Protein AF-0000000075836491 (afdb_homodimer)

InterPro domains:
  IPR059432 Domain of unknown function DUF8388 [PF28383] (385-551)

pLDDT: mean 85.63, std 15.45, range [27.33, 98.75]

Structure (mmCIF, N/CA/C/O backbone):
data_AF-0000000075836491-model_v1
#
loop_
_entity.id
_entity.type
_entity.pdbx_description
1 polymer 'HTTM domain-containing protein'
#
loop_
_atom_site.group_PDB
_atom_site.id
_atom_site.type_symbol
_atom_site.label_atom_id
_atom_site.label_alt_id
_atom_site.label_comp_id
_atom_site.label_asym_id
_atom_site.label_entity_id
_atom_site.label_seq_id
_atom_site.pdbx_PDB_ins_code
_atom_site.Cartn_x
_atom_site.Cartn_y
_atom_site.Cartn_z
_atom_site.occupancy
_atom_site.B_iso_or_equiv
_atom_site.auth_seq_id
_atom_site.auth_comp_id
_atom_site.auth_asym_id
_atom_site.auth_atom_id
_atom_site.pdbx_PDB_model_num
ATOM 1 N N . MET A 1 1 ? -26.156 -10.039 -5.852 1 86.25 1 MET A N 1
ATOM 2 C CA . MET A 1 1 ? -25.438 -10.375 -4.621 1 86.25 1 MET A CA 1
ATOM 3 C C . MET A 1 1 ? -24.109 -11.07 -4.934 1 86.25 1 MET A C 1
ATOM 5 O O . MET A 1 1 ? -23.062 -10.664 -4.434 1 86.25 1 MET A O 1
ATOM 9 N N . MET A 1 2 ? -24.188 -11.969 -5.98 1 93 2 MET A N 1
ATOM 10 C CA . MET A 1 2 ? -23 -12.781 -6.254 1 93 2 MET A CA 1
ATOM 11 C C . MET A 1 2 ? -21.906 -11.938 -6.895 1 93 2 MET A C 1
ATOM 13 O O . MET A 1 2 ? -20.75 -12.023 -6.504 1 93 2 MET A O 1
ATOM 17 N N . LEU A 1 3 ? -22.344 -11.125 -7.809 1 93.88 3 LEU A N 1
ATOM 18 C CA . LEU A 1 3 ? -21.344 -10.32 -8.516 1 93.88 3 LEU A CA 1
ATOM 19 C C . LEU A 1 3 ? -20.656 -9.359 -7.551 1 93.88 3 LEU A C 1
ATOM 21 O O . LEU A 1 3 ? -19.438 -9.172 -7.633 1 93.88 3 LEU A O 1
ATOM 25 N N . GLY A 1 4 ? -21.422 -8.727 -6.707 1 92.12 4 GLY A N 1
ATOM 26 C CA . GLY A 1 4 ? -20.828 -7.836 -5.723 1 92.12 4 GLY A CA 1
ATOM 27 C C . GLY A 1 4 ? -19.812 -8.523 -4.824 1 92.12 4 GLY A C 1
ATOM 28 O O . GLY A 1 4 ? -18.719 -8 -4.594 1 92.12 4 GLY A O 1
ATOM 29 N N . ALA A 1 5 ? -20.156 -9.688 -4.297 1 92.19 5 ALA A N 1
ATOM 30 C CA . ALA A 1 5 ? -19.25 -10.445 -3.439 1 92.19 5 ALA A CA 1
ATOM 31 C C . ALA A 1 5 ? -17.984 -10.844 -4.188 1 92.19 5 ALA A C 1
ATOM 33 O O . ALA A 1 5 ? -16.875 -10.68 -3.672 1 92.19 5 ALA A O 1
ATOM 34 N N . LEU A 1 6 ? -18.172 -11.312 -5.375 1 94.75 6 LEU A N 1
ATOM 35 C CA . LEU A 1 6 ? -17.047 -11.711 -6.203 1 94.75 6 LEU A CA 1
ATOM 36 C C . LEU A 1 6 ? -16.125 -10.523 -6.48 1 94.75 6 LEU A C 1
ATOM 38 O O . LEU A 1 6 ? -14.906 -10.641 -6.383 1 94.75 6 LEU A O 1
ATOM 42 N N . ALA A 1 7 ? -16.734 -9.453 -6.832 1 93.56 7 ALA A N 1
ATOM 43 C CA . ALA A 1 7 ? -15.961 -8.25 -7.137 1 93.56 7 ALA A CA 1
ATOM 44 C C . ALA A 1 7 ? -15.133 -7.812 -5.934 1 93.56 7 ALA A C 1
ATOM 46 O O . ALA A 1 7 ? -13.977 -7.41 -6.082 1 93.56 7 ALA A O 1
ATOM 47 N N . ARG A 1 8 ? -15.648 -7.879 -4.801 1 89.75 8 ARG A N 1
ATOM 48 C CA . ARG A 1 8 ? -14.938 -7.469 -3.594 1 89.75 8 ARG A CA 1
ATOM 49 C C . ARG A 1 8 ? -13.805 -8.438 -3.266 1 89.75 8 ARG A C 1
ATOM 51 O O . ARG A 1 8 ? -12.711 -8.023 -2.879 1 89.75 8 ARG A O 1
ATOM 58 N N . LEU A 1 9 ? -14.031 -9.727 -3.367 1 92.19 9 LEU A N 1
ATOM 59 C CA . LEU A 1 9 ? -12.977 -10.711 -3.156 1 92.19 9 LEU A CA 1
ATOM 60 C C . LEU A 1 9 ? -11.867 -10.547 -4.191 1 92.19 9 LEU A C 1
ATOM 62 O O . LEU A 1 9 ? -10.688 -10.633 -3.859 1 92.19 9 LEU A O 1
ATOM 66 N N . TRP A 1 10 ? -12.273 -10.352 -5.398 1 94.69 10 TRP A N 1
ATOM 67 C CA . TRP A 1 10 ? -11.32 -10.125 -6.477 1 94.69 10 TRP A CA 1
ATOM 68 C C . TRP A 1 10 ? -10.5 -8.867 -6.227 1 94.69 10 TRP A C 1
ATOM 70 O O . TRP A 1 10 ? -9.281 -8.859 -6.422 1 94.69 10 TRP A O 1
ATOM 80 N N . ALA A 1 11 ? -11.195 -7.836 -5.809 1 90.5 11 ALA A N 1
ATOM 81 C CA . ALA A 1 11 ? -10.508 -6.582 -5.508 1 90.5 11 ALA A CA 1
ATOM 82 C C . ALA A 1 11 ? -9.5 -6.77 -4.375 1 90.5 11 ALA A C 1
ATOM 84 O O . ALA A 1 11 ? -8.398 -6.203 -4.418 1 90.5 11 ALA A O 1
ATOM 85 N N . LEU A 1 12 ? -9.875 -7.477 -3.367 1 86.69 12 LEU A N 1
ATOM 86 C CA . LEU A 1 12 ? -8.961 -7.777 -2.271 1 86.69 12 LEU A CA 1
ATOM 87 C C . LEU A 1 12 ? -7.719 -8.5 -2.783 1 86.69 12 LEU A C 1
ATOM 89 O O . LEU A 1 12 ? -6.594 -8.148 -2.41 1 86.69 12 LEU A O 1
ATOM 93 N N . GLN A 1 13 ? -7.914 -9.422 -3.568 1 91.81 13 GLN A N 1
ATOM 94 C CA . GLN A 1 13 ? -6.824 -10.156 -4.195 1 91.81 13 GLN A CA 1
ATOM 95 C C . GLN A 1 13 ? -5.918 -9.227 -4.996 1 91.81 13 GLN A C 1
ATOM 97 O O . GLN A 1 13 ? -4.695 -9.289 -4.871 1 91.81 13 GLN A O 1
ATOM 102 N N . GLN A 1 14 ? -6.539 -8.438 -5.801 1 91.38 14 GLN A N 1
ATOM 103 C CA . GLN A 1 14 ? -5.766 -7.547 -6.664 1 91.38 14 GLN A CA 1
ATOM 104 C C . GLN A 1 14 ? -5.012 -6.504 -5.844 1 91.38 14 GLN A C 1
ATOM 106 O O . GLN A 1 14 ? -3.877 -6.152 -6.168 1 91.38 14 GLN A O 1
ATOM 111 N N . ALA A 1 15 ? -5.656 -6.02 -4.836 1 83.62 15 ALA A N 1
ATOM 112 C CA . ALA A 1 15 ? -4.992 -5.051 -3.973 1 83.62 15 ALA A CA 1
ATOM 113 C C . ALA A 1 15 ? -3.725 -5.637 -3.359 1 83.62 15 ALA A C 1
ATOM 115 O O . ALA A 1 15 ? -2.686 -4.973 -3.312 1 83.62 15 ALA A O 1
ATOM 116 N N . LEU A 1 16 ? -3.811 -6.828 -2.932 1 81.25 16 LEU A N 1
ATOM 117 C CA . LEU A 1 16 ? -2.654 -7.516 -2.365 1 81.25 16 LEU A CA 1
ATOM 118 C C . LEU A 1 16 ? -1.532 -7.629 -3.391 1 81.25 16 LEU A C 1
ATOM 120 O O . LEU A 1 16 ? -0.374 -7.336 -3.088 1 81.25 16 LEU A O 1
ATOM 124 N N . ILE A 1 17 ? -1.899 -8.023 -4.555 1 83.69 17 ILE A N 1
ATOM 125 C CA . ILE A 1 17 ? -0.913 -8.242 -5.605 1 83.69 17 ILE A CA 1
ATOM 126 C C . ILE A 1 17 ? -0.287 -6.91 -6.012 1 83.69 17 ILE A C 1
ATOM 128 O O . ILE A 1 17 ? 0.927 -6.82 -6.207 1 83.69 17 ILE A O 1
ATOM 132 N N . LEU A 1 18 ? -1.107 -5.945 -6.148 1 79.94 18 LEU A N 1
ATOM 133 C CA . LEU A 1 18 ? -0.624 -4.617 -6.516 1 79.94 18 LEU A CA 1
ATOM 134 C C . LEU A 1 18 ? 0.3 -4.059 -5.438 1 79.94 18 LEU A C 1
ATOM 136 O O . LEU A 1 18 ? 1.3 -3.408 -5.75 1 79.94 18 LEU A O 1
ATOM 140 N N . LEU A 1 19 ? -0.033 -4.309 -4.238 1 70 19 LEU A N 1
ATOM 141 C CA . LEU A 1 19 ? 0.819 -3.873 -3.139 1 70 19 LEU A CA 1
ATOM 142 C C . LEU A 1 19 ? 2.172 -4.578 -3.186 1 70 19 LEU A C 1
ATOM 144 O O . LEU A 1 19 ? 3.209 -3.955 -2.941 1 70 19 LEU A O 1
ATOM 148 N N . PHE A 1 20 ? 2.148 -5.797 -3.551 1 69.12 20 PHE A N 1
ATOM 149 C CA . PHE A 1 20 ? 3.369 -6.594 -3.6 1 69.12 20 PHE A CA 1
ATOM 150 C C . PHE A 1 20 ? 4.25 -6.168 -4.77 1 69.12 20 PHE A C 1
ATOM 152 O O . PHE A 1 20 ? 5.477 -6.16 -4.66 1 69.12 20 PHE A O 1
ATOM 159 N N . THR A 1 21 ? 3.617 -5.867 -5.848 1 70.75 21 THR A N 1
ATOM 160 C CA . THR A 1 21 ? 4.387 -5.531 -7.039 1 70.75 21 THR A CA 1
ATOM 161 C C . THR A 1 21 ? 4.816 -4.066 -7.012 1 70.75 21 THR A C 1
ATOM 163 O O . THR A 1 21 ? 5.715 -3.66 -7.75 1 70.75 21 THR A O 1
ATOM 166 N N . GLY A 1 22 ? 4.176 -3.281 -6.16 1 63.81 22 GLY A N 1
ATOM 167 C CA . GLY A 1 22 ? 4.605 -1.91 -5.938 1 63.81 22 GLY A CA 1
ATOM 168 C C . GLY A 1 22 ? 4.102 -0.947 -6.996 1 63.81 22 GLY A C 1
ATOM 169 O O . GLY A 1 22 ? 4.711 0.097 -7.234 1 63.81 22 GLY A O 1
ATOM 170 N N . LEU A 1 23 ? 3.053 -1.352 -7.766 1 69.38 23 LEU A N 1
ATOM 171 C CA . LEU A 1 23 ? 2.438 -0.488 -8.766 1 69.38 23 LEU A CA 1
ATOM 172 C C . LEU A 1 23 ? 3.488 0.081 -9.711 1 69.38 23 LEU A C 1
ATOM 174 O O . LEU A 1 23 ? 3.521 1.289 -9.961 1 69.38 23 LEU A O 1
ATOM 178 N N . ARG A 1 24 ? 4.418 -0.68 -10.289 1 66 24 ARG A N 1
ATOM 179 C CA . ARG A 1 24 ? 5.613 -0.266 -11.016 1 66 24 ARG A CA 1
ATOM 180 C C . ARG A 1 24 ? 5.277 0.104 -12.461 1 66 24 ARG A C 1
ATOM 182 O O . ARG A 1 24 ? 6.02 0.847 -13.102 1 66 24 ARG A O 1
ATOM 189 N N . THR A 1 25 ? 4.113 -0.341 -13.008 1 70.25 25 THR A N 1
ATOM 190 C CA . THR A 1 25 ? 3.758 -0.079 -14.398 1 70.25 25 THR A CA 1
ATOM 191 C C . THR A 1 25 ? 2.529 0.823 -14.484 1 70.25 25 THR A C 1
ATOM 193 O O . THR A 1 25 ? 1.712 0.853 -13.562 1 70.25 25 THR A O 1
ATOM 196 N N . PRO A 1 26 ? 2.432 1.581 -15.555 1 69.5 26 PRO A N 1
ATOM 197 C CA . PRO A 1 26 ? 1.232 2.404 -15.734 1 69.5 26 PRO A CA 1
ATOM 198 C C . PRO A 1 26 ? -0.055 1.582 -15.727 1 69.5 26 PRO A C 1
ATOM 200 O O . PRO A 1 26 ? -1.097 2.062 -15.273 1 69.5 26 PRO A O 1
ATOM 203 N N . TRP A 1 27 ? 0.001 0.35 -16.172 1 78.19 27 TRP A N 1
ATOM 204 C CA . TRP A 1 27 ? -1.171 -0.519 -16.188 1 78.19 27 TRP A CA 1
ATOM 205 C C . TRP A 1 27 ? -1.622 -0.843 -14.758 1 78.19 27 TRP A C 1
ATOM 207 O O . TRP A 1 27 ? -2.816 -0.81 -14.461 1 78.19 27 TRP A O 1
ATOM 217 N N . GLN A 1 28 ? -0.627 -1.054 -13.953 1 80.5 28 GLN A N 1
ATOM 218 C CA . GLN A 1 28 ? -0.941 -1.362 -12.562 1 80.5 28 GLN A CA 1
ATOM 219 C C . GLN A 1 28 ? -1.523 -0.146 -11.844 1 80.5 28 GLN A C 1
ATOM 221 O O . GLN A 1 28 ? -2.451 -0.276 -11.047 1 80.5 28 GLN A O 1
ATOM 226 N N . GLN A 1 29 ? -1.057 0.976 -12.211 1 73.25 29 GLN A N 1
ATOM 227 C CA . GLN A 1 29 ? -1.536 2.209 -11.594 1 73.25 29 GLN A CA 1
ATOM 228 C C . GLN A 1 29 ? -2.98 2.496 -11.992 1 73.25 29 GLN A C 1
ATOM 230 O O . GLN A 1 29 ? -3.814 2.814 -11.141 1 73.25 29 GLN A O 1
ATOM 235 N N . ALA A 1 30 ? -3.227 2.35 -13.203 1 76.81 30 ALA A N 1
ATOM 236 C CA . ALA A 1 30 ? -4.594 2.533 -13.688 1 76.81 30 ALA A CA 1
ATOM 237 C C . ALA A 1 30 ? -5.527 1.482 -13.102 1 76.81 30 ALA A C 1
ATOM 239 O O . ALA A 1 30 ? -6.66 1.793 -12.727 1 76.81 30 ALA A O 1
ATOM 240 N N . GLN A 1 31 ? -5.043 0.365 -12.992 1 85.94 31 GLN A N 1
ATOM 241 C CA . GLN A 1 31 ? -5.848 -0.729 -12.461 1 85.94 31 GLN A CA 1
ATOM 242 C C . GLN A 1 31 ? -6.195 -0.491 -10.992 1 85.94 31 GLN A C 1
ATOM 244 O O . GLN A 1 31 ? -7.293 -0.827 -10.547 1 85.94 31 GLN A O 1
ATOM 249 N N . ALA A 1 32 ? -5.273 0.047 -10.289 1 82.38 32 ALA A N 1
ATOM 250 C CA . ALA A 1 32 ? -5.469 0.243 -8.859 1 82.38 32 ALA A CA 1
ATOM 251 C C . ALA A 1 32 ? -6.723 1.066 -8.586 1 82.38 32 ALA A C 1
ATOM 253 O O . ALA A 1 32 ? -7.504 0.739 -7.688 1 82.38 32 ALA A O 1
ATOM 254 N N . LEU A 1 33 ? -6.973 2.092 -9.328 1 75.06 33 LEU A N 1
ATOM 255 C CA . LEU A 1 33 ? -8.156 2.93 -9.164 1 75.06 33 LEU A CA 1
ATOM 256 C C . LEU A 1 33 ? -9.422 2.143 -9.477 1 75.06 33 LEU A C 1
ATOM 258 O O . LEU A 1 33 ? -10.438 2.293 -8.781 1 75.06 33 LEU A O 1
ATOM 262 N N . LEU A 1 34 ? -9.328 1.356 -10.43 1 83.44 34 LEU A N 1
ATOM 263 C CA . LEU A 1 34 ? -10.484 0.557 -10.828 1 83.44 34 LEU A CA 1
ATOM 264 C C . LEU A 1 34 ? -10.758 -0.544 -9.812 1 83.44 34 LEU A C 1
ATOM 266 O O . LEU A 1 34 ? -11.914 -0.911 -9.586 1 83.44 34 LEU A O 1
ATOM 270 N N . VAL A 1 35 ? -9.68 -1.048 -9.219 1 86.56 35 VAL A N 1
ATOM 271 C CA . VAL A 1 35 ? -9.82 -2.053 -8.172 1 86.56 35 VAL A CA 1
ATOM 272 C C . VAL A 1 35 ? -10.508 -1.437 -6.957 1 86.56 35 VAL A C 1
ATOM 274 O O . VAL A 1 35 ? -11.43 -2.029 -6.387 1 86.56 35 VAL A O 1
ATOM 277 N N . LEU A 1 36 ? -10.164 -0.237 -6.629 1 76.5 36 LEU A N 1
ATOM 278 C CA . LEU A 1 36 ? -10.82 0.471 -5.531 1 76.5 36 LEU A CA 1
ATOM 279 C C . LEU A 1 36 ? -12.289 0.718 -5.84 1 76.5 36 LEU A C 1
ATOM 281 O O . LEU A 1 36 ? -13.148 0.555 -4.969 1 76.5 36 LEU A O 1
ATOM 285 N N . ALA A 1 37 ? -12.578 1.061 -7.035 1 78.12 37 ALA A N 1
ATOM 286 C CA . ALA A 1 37 ? -13.961 1.267 -7.457 1 78.12 37 ALA A CA 1
ATOM 287 C C . ALA A 1 37 ? -14.758 -0.027 -7.359 1 78.12 37 ALA A C 1
ATOM 289 O O . ALA A 1 37 ? -15.898 -0.023 -6.887 1 78.12 37 ALA A O 1
ATOM 290 N N . SER A 1 38 ? -14.094 -1.086 -7.727 1 81.56 38 SER A N 1
ATOM 291 C CA . SER A 1 38 ? -14.758 -2.383 -7.691 1 81.56 38 SER A CA 1
ATOM 292 C C . SER A 1 38 ? -15.055 -2.816 -6.262 1 81.56 38 SER A C 1
ATOM 294 O O . SER A 1 38 ? -16.031 -3.533 -6.012 1 81.56 38 SER A O 1
ATOM 296 N N . ALA A 1 39 ? -14.273 -2.373 -5.359 1 79.5 39 ALA A N 1
ATOM 297 C CA . ALA A 1 39 ? -14.469 -2.711 -3.949 1 79.5 39 ALA A CA 1
ATOM 298 C C . ALA A 1 39 ? -15.547 -1.842 -3.318 1 79.5 39 ALA A C 1
ATOM 300 O O . ALA A 1 39 ? -16.266 -2.291 -2.422 1 79.5 39 ALA A O 1
ATOM 301 N N . ALA A 1 40 ? -15.734 -0.647 -3.854 1 73.75 40 ALA A N 1
ATOM 302 C CA . ALA A 1 40 ? -16.516 0.351 -3.125 1 73.75 40 ALA A CA 1
ATOM 303 C C . ALA A 1 40 ? -17.891 0.539 -3.758 1 73.75 40 ALA A C 1
ATOM 305 O O . ALA A 1 40 ? -18.844 0.9 -3.072 1 73.75 40 ALA A O 1
ATOM 306 N N . LEU A 1 41 ? -18.031 0.303 -5.027 1 80.5 41 LEU A N 1
ATOM 307 C CA . LEU A 1 41 ? -19.266 0.617 -5.734 1 80.5 41 LEU A CA 1
ATOM 308 C C . LEU A 1 41 ? -20.344 -0.426 -5.441 1 80.5 41 LEU A C 1
ATOM 310 O O . LEU A 1 41 ? -20.031 -1.59 -5.184 1 80.5 41 LEU A O 1
ATOM 314 N N . PRO A 1 42 ? -21.578 0.068 -5.453 1 82.25 42 PRO A N 1
ATOM 315 C CA . PRO A 1 42 ? -22.641 -0.925 -5.379 1 82.25 42 PRO A CA 1
ATOM 316 C C . PRO A 1 42 ? -22.672 -1.861 -6.582 1 82.25 42 PRO A C 1
ATOM 318 O O . PRO A 1 42 ? -22.219 -1.487 -7.668 1 82.25 42 PRO A O 1
ATOM 321 N N . GLU A 1 43 ? -23.156 -2.969 -6.32 1 88.62 43 GLU A N 1
ATOM 322 C CA . GLU A 1 43 ? -23.172 -4.027 -7.324 1 88.62 43 GLU A CA 1
ATOM 323 C C . GLU A 1 43 ? -23.766 -3.535 -8.633 1 88.62 43 GLU A C 1
ATOM 325 O O . GLU A 1 43 ? -23.297 -3.896 -9.719 1 88.62 43 GLU A O 1
ATOM 330 N N . ALA A 1 44 ? -24.797 -2.695 -8.562 1 87 44 ALA A N 1
ATOM 331 C CA . ALA A 1 44 ? -25.516 -2.23 -9.742 1 87 44 ALA A CA 1
ATOM 332 C C . ALA A 1 44 ? -24.609 -1.399 -10.648 1 87 44 ALA A C 1
ATOM 334 O O . ALA A 1 44 ? -24.875 -1.269 -11.844 1 87 44 ALA A O 1
ATOM 335 N N . ALA A 1 45 ? -23.516 -0.859 -10.172 1 87.62 45 ALA A N 1
ATOM 336 C CA . ALA A 1 45 ? -22.672 0.055 -10.93 1 87.62 45 ALA A CA 1
ATOM 337 C C . ALA A 1 45 ? -21.328 -0.585 -11.266 1 87.62 45 ALA A C 1
ATOM 339 O O . ALA A 1 45 ? -20.484 0.03 -11.922 1 87.62 45 ALA A O 1
ATOM 340 N N . LEU A 1 46 ? -21.078 -1.802 -10.992 1 90.5 46 LEU A N 1
ATOM 341 C CA . LEU A 1 46 ? -19.75 -2.391 -10.93 1 90.5 46 LEU A CA 1
ATOM 342 C C . LEU A 1 46 ? -19.281 -2.844 -12.312 1 90.5 46 LEU A C 1
ATOM 344 O O . LEU A 1 46 ? -18.094 -2.875 -12.586 1 90.5 46 LEU A O 1
ATOM 348 N N . SER A 1 47 ? -20.172 -3.211 -13.148 1 92.62 47 SER A N 1
ATOM 349 C CA . SER A 1 47 ? -19.875 -4.043 -14.305 1 92.62 47 SER A CA 1
ATOM 350 C C . SER A 1 47 ? -18.828 -3.379 -15.203 1 92.62 47 SER A C 1
ATOM 352 O O . SER A 1 47 ? -17.812 -3.988 -15.547 1 92.62 47 SER A O 1
ATOM 354 N N . PRO A 1 48 ? -18.969 -2.088 -15.578 1 91.06 48 PRO A N 1
ATOM 355 C CA . PRO A 1 48 ? -17.969 -1.518 -16.484 1 91.06 48 PRO A CA 1
ATOM 356 C C . PRO A 1 48 ? -16.609 -1.362 -15.828 1 91.06 48 PRO A C 1
ATOM 358 O O . PRO A 1 48 ? -15.578 -1.52 -16.5 1 91.06 48 PRO A O 1
ATOM 361 N N . PHE A 1 49 ? -16.531 -1.081 -14.617 1 89.5 49 PHE A N 1
ATOM 362 C CA . PHE A 1 49 ? -15.281 -0.883 -13.914 1 89.5 49 PHE A CA 1
ATOM 363 C C . PHE A 1 49 ? -14.555 -2.211 -13.711 1 89.5 49 PHE A C 1
ATOM 365 O O . PHE A 1 49 ? -13.336 -2.287 -13.859 1 89.5 49 PHE A O 1
ATOM 372 N N . LEU A 1 50 ? -15.359 -3.172 -13.367 1 93.69 50 LEU A N 1
ATOM 373 C CA . LEU A 1 50 ? -14.781 -4.504 -13.211 1 93.69 50 LEU A CA 1
ATOM 374 C C . LEU A 1 50 ? -14.219 -5.004 -14.539 1 93.69 50 LEU A C 1
ATOM 376 O O . LEU A 1 50 ? -13.125 -5.574 -14.578 1 93.69 50 LEU A O 1
ATOM 380 N N . CYS A 1 51 ? -14.906 -4.746 -15.617 1 94.44 51 CYS A N 1
ATOM 381 C CA . CYS A 1 51 ? -14.438 -5.109 -16.953 1 94.44 51 CYS A CA 1
ATOM 382 C C . CYS A 1 51 ? -13.109 -4.43 -17.266 1 94.44 51 CYS A C 1
ATOM 384 O O . CYS A 1 51 ? -12.164 -5.082 -17.703 1 94.44 51 CYS A O 1
ATOM 386 N N . ALA A 1 52 ? -13.078 -3.199 -17.031 1 93.06 52 ALA A N 1
ATOM 387 C CA . ALA A 1 52 ? -11.867 -2.434 -17.312 1 93.06 52 ALA A CA 1
ATOM 388 C C . ALA A 1 52 ? -10.703 -2.908 -16.438 1 93.06 52 ALA A C 1
ATOM 390 O O . ALA A 1 52 ? -9.578 -3.061 -16.922 1 93.06 52 ALA A O 1
ATOM 391 N N . ALA A 1 53 ? -10.977 -3.125 -15.18 1 93.44 53 ALA A N 1
ATOM 392 C CA . ALA A 1 53 ? -9.938 -3.561 -14.25 1 93.44 53 ALA A CA 1
ATOM 393 C C . ALA A 1 53 ? -9.359 -4.91 -14.664 1 93.44 53 ALA A C 1
ATOM 395 O O . ALA A 1 53 ? -8.141 -5.102 -14.656 1 93.44 53 ALA A O 1
ATOM 396 N N . ILE A 1 54 ? -10.211 -5.832 -15.031 1 96.12 54 ILE A N 1
ATOM 397 C CA . ILE A 1 54 ? -9.797 -7.168 -15.445 1 96.12 54 ILE A CA 1
ATOM 398 C C . ILE A 1 54 ? -8.984 -7.082 -16.734 1 96.12 54 ILE A C 1
ATOM 400 O O . ILE A 1 54 ? -7.969 -7.762 -16.891 1 96.12 54 ILE A O 1
ATOM 404 N N . THR A 1 55 ? -9.414 -6.25 -17.609 1 95.5 55 THR A N 1
ATOM 405 C CA . THR A 1 55 ? -8.719 -6.09 -18.875 1 95.5 55 THR A CA 1
ATOM 406 C C . THR A 1 55 ? -7.309 -5.547 -18.656 1 95.5 55 THR A C 1
ATOM 408 O O . THR A 1 55 ? -6.344 -6.078 -19.203 1 95.5 55 THR A O 1
ATOM 411 N N . LEU A 1 56 ? -7.184 -4.57 -17.875 1 92.44 56 LEU A N 1
ATOM 412 C CA . LEU A 1 56 ? -5.871 -3.992 -17.594 1 92.44 56 LEU A CA 1
ATOM 413 C C . LEU A 1 56 ? -4.965 -5.004 -16.906 1 92.44 56 LEU A C 1
ATOM 415 O O . LEU A 1 56 ? -3.762 -5.055 -17.172 1 92.44 56 LEU A O 1
ATOM 419 N N . ARG A 1 57 ? -5.52 -5.754 -16.031 1 93.62 57 ARG A N 1
ATOM 420 C CA . ARG A 1 57 ? -4.758 -6.809 -15.375 1 93.62 57 ARG A CA 1
ATOM 421 C C . ARG A 1 57 ? -4.238 -7.828 -16.391 1 93.62 57 ARG A C 1
ATOM 423 O O . ARG A 1 57 ? -3.084 -8.25 -16.312 1 93.62 57 ARG A O 1
ATOM 430 N N . ALA A 1 58 ? -5.094 -8.203 -17.266 1 94.62 58 ALA A N 1
ATOM 431 C CA . ALA A 1 58 ? -4.695 -9.164 -18.297 1 94.62 58 ALA A CA 1
ATOM 432 C C . ALA A 1 58 ? -3.555 -8.609 -19.156 1 94.62 58 ALA A C 1
ATOM 434 O O . ALA A 1 58 ? -2.604 -9.336 -19.469 1 94.62 58 ALA A O 1
ATOM 435 N N . ILE A 1 59 ? -3.604 -7.383 -19.453 1 92.81 59 ILE A N 1
ATOM 436 C CA . ILE A 1 59 ? -2.562 -6.738 -20.234 1 92.81 59 ILE A CA 1
ATOM 437 C C . ILE A 1 59 ? -1.253 -6.723 -19.453 1 92.81 59 ILE A C 1
ATOM 439 O O . ILE A 1 59 ? -0.192 -7.039 -20 1 92.81 59 ILE A O 1
ATOM 443 N N . ASP A 1 60 ? -1.315 -6.418 -18.266 1 90.94 60 ASP A N 1
ATOM 444 C CA . ASP A 1 60 ? -0.131 -6.367 -17.422 1 90.94 60 ASP A CA 1
ATOM 445 C C . ASP A 1 60 ? 0.523 -7.742 -17.312 1 90.94 60 ASP A C 1
ATOM 447 O O . ASP A 1 60 ? 1.738 -7.875 -17.469 1 90.94 60 ASP A O 1
ATOM 451 N N . LEU A 1 61 ? -0.285 -8.742 -17.062 1 91.44 61 LEU A N 1
ATOM 452 C CA . LEU A 1 61 ? 0.237 -10.094 -16.922 1 91.44 61 LEU A CA 1
ATOM 453 C C . LEU A 1 61 ? 0.815 -10.594 -18.234 1 91.44 61 LEU A C 1
ATOM 455 O O . LEU A 1 61 ? 1.872 -11.234 -18.25 1 91.44 61 LEU A O 1
ATOM 459 N N . ALA A 1 62 ? 0.172 -10.258 -19.297 1 90.81 62 ALA A N 1
ATOM 460 C CA . ALA A 1 62 ? 0.626 -10.703 -20.609 1 90.81 62 ALA A CA 1
ATOM 461 C C . ALA A 1 62 ? 1.95 -10.047 -20.984 1 90.81 62 ALA A C 1
ATOM 463 O O . ALA A 1 62 ? 2.768 -10.641 -21.688 1 90.81 62 ALA A O 1
ATOM 464 N N . SER A 1 63 ? 2.156 -8.945 -20.484 1 88.19 63 SER A N 1
ATOM 465 C CA . SER A 1 63 ? 3.377 -8.211 -20.797 1 88.19 63 SER A CA 1
ATOM 466 C C . SER A 1 63 ? 4.598 -8.867 -20.156 1 88.19 63 SER A C 1
ATOM 468 O O . SER A 1 63 ? 5.73 -8.609 -20.562 1 88.19 63 SER A O 1
ATOM 470 N N . ALA A 1 64 ? 4.387 -9.719 -19.188 1 86 64 ALA A N 1
ATOM 471 C CA . ALA A 1 64 ? 5.48 -10.398 -18.5 1 86 64 ALA A CA 1
ATOM 472 C C . ALA A 1 64 ? 5.914 -11.648 -19.266 1 86 64 ALA A C 1
ATOM 474 O O . ALA A 1 64 ? 6.988 -12.195 -19 1 86 64 ALA A O 1
ATOM 475 N N . ALA A 1 65 ? 5.094 -12.094 -20.188 1 84.62 65 ALA A N 1
ATOM 476 C CA . ALA A 1 65 ? 5.449 -13.273 -20.969 1 84.62 65 ALA A CA 1
ATOM 477 C C . ALA A 1 65 ? 6.719 -13.039 -21.781 1 84.62 65 ALA A C 1
ATOM 479 O O . ALA A 1 65 ? 6.957 -11.922 -22.25 1 84.62 65 ALA A O 1
ATOM 480 N N . PRO A 1 66 ? 7.676 -14.039 -21.938 1 87.12 66 PRO A N 1
ATOM 481 C CA . PRO A 1 66 ? 7.469 -15.438 -21.562 1 87.12 66 PRO A CA 1
ATOM 482 C C . PRO A 1 66 ? 7.965 -15.75 -20.141 1 87.12 66 PRO A C 1
ATOM 484 O O . PRO A 1 66 ? 7.805 -16.875 -19.656 1 87.12 66 PRO A O 1
ATOM 487 N N . HIS A 1 67 ? 8.562 -14.766 -19.5 1 89.19 67 HIS A N 1
ATOM 488 C CA . HIS A 1 67 ? 9.07 -14.969 -18.156 1 89.19 67 HIS A CA 1
ATOM 489 C C . HIS A 1 67 ? 8 -14.664 -17.109 1 89.19 67 HIS A C 1
ATOM 491 O O . HIS A 1 67 ? 8.062 -13.641 -16.422 1 89.19 67 HIS A O 1
ATOM 497 N N . ALA A 1 68 ? 7.055 -15.648 -17.062 1 89.56 68 ALA A N 1
ATOM 498 C CA . ALA A 1 68 ? 5.902 -15.445 -16.188 1 89.56 68 ALA A CA 1
ATOM 499 C C . ALA A 1 68 ? 5.602 -16.703 -15.383 1 89.56 68 ALA A C 1
ATOM 501 O O . ALA A 1 68 ? 5.922 -17.812 -15.812 1 89.56 68 ALA A O 1
ATOM 502 N N . TRP A 1 69 ? 4.996 -16.469 -14.25 1 88.94 69 TRP A N 1
ATOM 503 C CA . TRP A 1 69 ? 4.523 -17.594 -13.422 1 88.94 69 TRP A CA 1
ATOM 504 C C . TRP A 1 69 ? 3.34 -18.281 -14.086 1 88.94 69 TRP A C 1
ATOM 506 O O . TRP A 1 69 ? 2.59 -17.672 -14.844 1 88.94 69 TRP A O 1
ATOM 516 N N . GLU A 1 70 ? 3.219 -19.531 -13.789 1 90.38 70 GLU A N 1
ATOM 517 C CA . GLU A 1 70 ? 2.051 -20.266 -14.258 1 90.38 70 GLU A CA 1
ATOM 518 C C . GLU A 1 70 ? 0.758 -19.625 -13.766 1 90.38 70 GLU A C 1
ATOM 520 O O . GLU A 1 70 ? -0.261 -19.656 -14.461 1 90.38 70 GLU A O 1
ATOM 525 N N . SER A 1 71 ? 0.785 -19.062 -12.586 1 91.81 71 SER A N 1
ATOM 526 C CA . SER A 1 71 ? -0.405 -18.453 -12 1 91.81 71 SER A CA 1
ATOM 527 C C . SER A 1 71 ? -0.896 -17.266 -12.836 1 91.81 71 SER A C 1
ATOM 529 O O . SER A 1 71 ? -2.094 -16.984 -12.867 1 91.81 71 SER A O 1
ATOM 531 N N . PHE A 1 72 ? 0.011 -16.594 -13.57 1 92.19 72 PHE A N 1
ATOM 532 C CA . PHE A 1 72 ? -0.393 -15.484 -14.43 1 92.19 72 PHE A CA 1
ATOM 533 C C . PHE A 1 72 ? -1.309 -15.977 -15.547 1 92.19 72 PHE A C 1
ATOM 535 O O . PHE A 1 72 ? -2.35 -15.367 -15.812 1 92.19 72 PHE A O 1
ATOM 542 N N . TYR A 1 73 ? -0.939 -17.031 -16.078 1 92.69 73 TYR A N 1
ATOM 543 C CA . TYR A 1 73 ? -1.73 -17.594 -17.172 1 92.69 73 TYR A CA 1
ATOM 544 C C . TYR A 1 73 ? -3.096 -18.062 -16.688 1 92.69 73 TYR A C 1
ATOM 546 O O . TYR A 1 73 ? -4.113 -17.828 -17.344 1 92.69 73 TYR A O 1
ATOM 554 N N . TRP A 1 74 ? -3.092 -18.656 -15.578 1 95.06 74 TRP A N 1
ATOM 555 C CA . TRP A 1 74 ? -4.363 -19.109 -15.023 1 95.06 74 TRP A CA 1
ATOM 556 C C . TRP A 1 74 ? -5.246 -17.938 -14.648 1 95.06 74 TRP A C 1
ATOM 558 O O . TRP A 1 74 ? -6.469 -17.984 -14.797 1 95.06 74 TRP A O 1
ATOM 568 N N . CYS A 1 75 ? -4.637 -16.875 -14.125 1 95.88 75 CYS A N 1
ATOM 569 C CA . CYS A 1 75 ? -5.395 -15.664 -13.859 1 95.88 75 CYS A CA 1
ATOM 570 C C . CYS A 1 75 ? -6.035 -15.133 -15.141 1 95.88 75 CYS A C 1
ATOM 572 O O . CYS A 1 75 ? -7.227 -14.812 -15.148 1 95.88 75 CYS A O 1
ATOM 574 N N . ILE A 1 76 ? -5.27 -15.094 -16.188 1 96.31 76 ILE A N 1
ATOM 575 C CA . ILE A 1 76 ? -5.777 -14.57 -17.453 1 96.31 76 ILE A CA 1
ATOM 576 C C . ILE A 1 76 ? -6.926 -15.445 -17.953 1 96.31 76 ILE A C 1
ATOM 578 O O . ILE A 1 76 ? -7.984 -14.938 -18.328 1 96.31 76 ILE A O 1
ATOM 582 N N . GLU A 1 77 ? -6.762 -16.703 -17.891 1 96.81 77 GLU A N 1
ATOM 583 C CA . GLU A 1 77 ? -7.762 -17.625 -18.406 1 96.81 77 GLU A CA 1
ATOM 584 C C . GLU A 1 77 ? -9.055 -17.562 -17.594 1 96.81 77 GLU A C 1
ATOM 586 O O . GLU A 1 77 ? -10.141 -17.469 -18.156 1 96.81 77 GLU A O 1
ATOM 591 N N . THR A 1 78 ? -8.945 -17.578 -16.281 1 97.69 78 THR A N 1
ATOM 592 C CA . THR A 1 78 ? -10.133 -17.609 -15.445 1 97.69 78 THR A CA 1
ATOM 593 C C . THR A 1 78 ? -10.82 -16.234 -15.438 1 97.69 78 THR A C 1
ATOM 595 O O . THR A 1 78 ? -12.047 -16.156 -15.414 1 97.69 78 THR A O 1
ATOM 598 N N . ASP A 1 79 ? -10.055 -15.18 -15.469 1 97.75 79 ASP A N 1
ATOM 599 C CA . ASP A 1 79 ? -10.641 -13.844 -15.562 1 97.75 79 ASP A CA 1
ATOM 600 C C . ASP A 1 79 ? -11.328 -13.633 -16.906 1 97.75 79 ASP A C 1
ATOM 602 O O . ASP A 1 79 ? -12.312 -12.898 -17 1 97.75 79 ASP A O 1
ATOM 606 N N . ALA A 1 80 ? -10.773 -14.273 -17.922 1 97.5 80 ALA A N 1
ATOM 607 C CA . ALA A 1 80 ? -11.391 -14.164 -19.234 1 97.5 80 ALA A CA 1
ATOM 608 C C . ALA A 1 80 ? -12.805 -14.719 -19.234 1 97.5 80 ALA A C 1
ATOM 610 O O . ALA A 1 80 ? -13.688 -14.211 -19.938 1 97.5 80 ALA A O 1
ATOM 611 N N . ALA A 1 81 ? -13.016 -15.75 -18.453 1 97 81 ALA A N 1
ATOM 612 C CA . ALA A 1 81 ? -14.359 -16.297 -18.344 1 97 81 ALA A CA 1
ATOM 613 C C . ALA A 1 81 ? -15.328 -15.281 -17.766 1 97 81 ALA A C 1
ATOM 615 O O . ALA A 1 81 ? -16.438 -15.109 -18.266 1 97 81 ALA A O 1
ATOM 616 N N . LEU A 1 82 ? -14.93 -14.625 -16.734 1 96 82 LEU A N 1
ATOM 617 C CA . LEU A 1 82 ? -15.758 -13.586 -16.125 1 96 82 LEU A CA 1
ATOM 618 C C . LEU A 1 82 ? -15.93 -12.406 -17.078 1 96 82 LEU A C 1
ATOM 620 O O . LEU A 1 82 ? -17.031 -11.883 -17.219 1 96 82 LEU A O 1
ATOM 624 N N . LEU A 1 83 ? -14.859 -12.039 -17.719 1 96.5 83 LEU A N 1
ATOM 625 C CA . LEU A 1 83 ? -14.891 -10.914 -18.656 1 96.5 83 LEU A CA 1
ATOM 626 C C . LEU A 1 83 ? -15.875 -11.188 -19.797 1 96.5 83 LEU A C 1
ATOM 628 O O . LEU A 1 83 ? -16.672 -10.32 -20.156 1 96.5 83 LEU A O 1
ATOM 632 N N . LEU A 1 84 ? -15.812 -12.359 -20.297 1 95.25 84 LEU A N 1
ATOM 633 C CA . LEU A 1 84 ? -16.719 -12.742 -21.391 1 95.25 84 LEU A CA 1
ATOM 634 C C . LEU A 1 84 ? -18.172 -12.672 -20.938 1 95.25 84 LEU A C 1
ATOM 636 O O . LEU A 1 84 ? -19.031 -12.195 -21.672 1 95.25 84 LEU A O 1
ATOM 640 N N . SER A 1 85 ? -18.438 -13.133 -19.766 1 94.81 85 SER A N 1
ATOM 641 C CA . SER A 1 85 ? -19.797 -13.094 -19.219 1 94.81 85 SER A CA 1
ATOM 642 C C . SER A 1 85 ? -20.25 -11.656 -18.984 1 94.81 85 SER A C 1
ATOM 644 O O . SER A 1 85 ? -21.406 -11.328 -19.25 1 94.81 85 SER A O 1
ATOM 646 N N . LEU A 1 86 ? -19.375 -10.828 -18.453 1 95 86 LEU A N 1
ATOM 647 C CA . LEU A 1 86 ? -19.688 -9.422 -18.219 1 95 86 LEU A CA 1
ATOM 648 C C . LEU A 1 86 ? -20.016 -8.719 -19.531 1 95 86 LEU A C 1
ATOM 650 O O . LEU A 1 86 ? -21.047 -8.062 -19.656 1 95 86 LEU A O 1
ATOM 654 N N . LEU A 1 87 ? -19.203 -8.898 -20.531 1 94.12 87 LEU A N 1
ATOM 655 C CA . LEU A 1 87 ? -19.391 -8.273 -21.828 1 94.12 87 LEU A CA 1
ATOM 656 C C . LEU A 1 87 ? -20.656 -8.805 -22.516 1 94.12 87 LEU A C 1
ATOM 658 O O . LEU A 1 87 ? -21.391 -8.039 -23.125 1 94.12 87 LEU A O 1
ATOM 662 N N . GLY A 1 88 ? -20.812 -10.109 -22.406 1 92.25 88 GLY A N 1
ATOM 663 C CA . GLY A 1 88 ? -22.031 -10.695 -22.953 1 92.25 88 GLY A CA 1
ATOM 664 C C . GLY A 1 88 ? -23.297 -10.125 -22.359 1 92.25 88 GLY A C 1
ATOM 665 O O . GLY A 1 88 ? -24.25 -9.812 -23.078 1 92.25 88 GLY A O 1
ATOM 666 N N . ALA A 1 89 ? -23.344 -9.992 -21.031 1 91.69 89 ALA A N 1
ATOM 667 C CA . ALA A 1 89 ? -24.516 -9.438 -20.359 1 91.69 89 ALA A CA 1
ATOM 668 C C . ALA A 1 89 ? -24.75 -7.988 -20.766 1 91.69 89 ALA A C 1
ATOM 670 O O . ALA A 1 89 ? -25.875 -7.57 -20.984 1 91.69 89 ALA A O 1
ATOM 671 N N . MET A 1 90 ? -23.719 -7.203 -20.828 1 92.12 90 MET A N 1
ATOM 672 C CA . MET A 1 90 ? -23.812 -5.805 -21.234 1 92.12 90 MET A CA 1
ATOM 673 C C . MET A 1 90 ? -24.312 -5.688 -22.672 1 92.12 90 MET A C 1
ATOM 675 O O . MET A 1 90 ? -25.156 -4.836 -22.984 1 92.12 90 MET A O 1
ATOM 679 N N . ALA A 1 91 ? -23.875 -6.535 -23.516 1 90.94 91 ALA A N 1
ATOM 680 C CA . ALA A 1 91 ? -24.281 -6.539 -24.906 1 90.94 91 ALA A CA 1
ATOM 681 C C . ALA A 1 91 ? -25.75 -6.961 -25.047 1 90.94 91 ALA A C 1
ATOM 683 O O . ALA A 1 91 ? -26.516 -6.328 -25.781 1 90.94 91 ALA A O 1
ATOM 684 N N . ASP A 1 92 ? -26.109 -7.984 -24.391 1 89.69 92 ASP A N 1
ATOM 685 C CA . ASP A 1 92 ? -27.453 -8.516 -24.469 1 89.69 92 ASP A CA 1
ATOM 686 C C . ASP A 1 92 ? -28.484 -7.48 -24.016 1 89.69 92 ASP A C 1
ATOM 688 O O . ASP A 1 92 ? -29.578 -7.379 -24.578 1 89.69 92 ASP A O 1
ATOM 692 N N . HIS A 1 93 ? -28.094 -6.75 -23.016 1 91 93 HIS A N 1
ATOM 693 C CA . HIS A 1 93 ? -29.047 -5.793 -22.453 1 91 93 HIS A CA 1
ATOM 694 C C . HIS A 1 93 ? -28.766 -4.383 -22.969 1 91 93 HIS A C 1
ATOM 696 O O . HIS A 1 93 ? -29.438 -3.432 -22.578 1 91 93 HIS A O 1
ATOM 702 N N . ARG A 1 94 ? -27.75 -4.16 -23.75 1 92 94 ARG A N 1
ATOM 703 C CA . ARG A 1 94 ? -27.375 -2.898 -24.391 1 92 94 ARG A CA 1
ATOM 704 C C . ARG A 1 94 ? -27.188 -1.797 -23.344 1 92 94 ARG A C 1
ATOM 706 O O . ARG A 1 94 ? -27.719 -0.691 -23.516 1 92 94 ARG A O 1
ATOM 713 N N . THR A 1 95 ? -26.594 -2.184 -22.234 1 92.75 95 THR A N 1
ATOM 714 C CA . THR A 1 95 ? -26.281 -1.243 -21.156 1 92.75 95 THR A CA 1
ATOM 715 C C . THR A 1 95 ? -25.016 -1.661 -20.422 1 92.75 95 THR A C 1
ATOM 717 O O . THR A 1 95 ? -24.766 -2.854 -20.25 1 92.75 95 THR A O 1
ATOM 720 N N . PRO A 1 96 ? -24.266 -0.663 -19.953 1 92.12 96 PRO A N 1
ATOM 721 C CA . PRO A 1 96 ? -23.109 -1.003 -19.125 1 92.12 96 PRO A CA 1
ATOM 722 C C . PRO A 1 96 ? -23.5 -1.456 -17.719 1 92.12 96 PRO A C 1
ATOM 724 O O . PRO A 1 96 ? -22.641 -1.932 -16.953 1 92.12 96 PRO A O 1
ATOM 727 N N . PHE A 1 97 ? -24.828 -1.367 -17.406 1 92.19 97 PHE A N 1
ATOM 728 C CA . PHE A 1 97 ? -25.312 -1.688 -16.078 1 92.19 97 PHE A CA 1
ATOM 729 C C . PHE A 1 97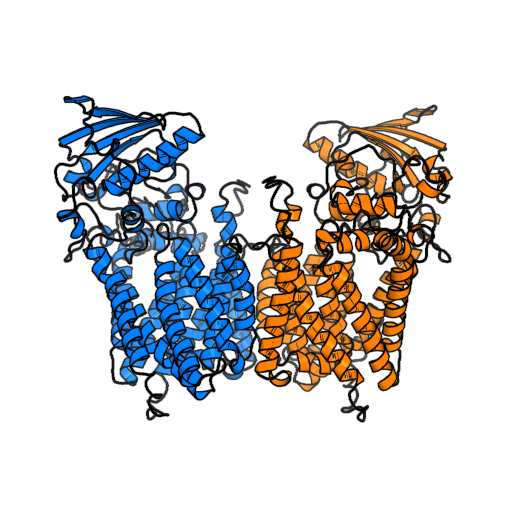 ? -26.438 -2.701 -16.141 1 92.19 97 PHE A C 1
ATOM 731 O O . PHE A 1 97 ? -27.594 -2.371 -15.836 1 92.19 97 PHE A O 1
ATOM 738 N N . PRO A 1 98 ? -26.047 -3.916 -16.297 1 91.62 98 PRO A N 1
ATOM 739 C CA . PRO A 1 98 ? -27.109 -4.926 -16.422 1 91.62 98 PRO A CA 1
ATOM 740 C C . PRO A 1 98 ? -27.938 -5.059 -15.156 1 91.62 98 PRO A C 1
ATOM 742 O O . PRO A 1 98 ? -27.453 -4.812 -14.055 1 91.62 98 PRO A O 1
ATOM 745 N N . PRO A 1 99 ? -29.203 -5.453 -15.305 1 90.19 99 PRO A N 1
ATOM 746 C CA . PRO A 1 99 ? -30.094 -5.621 -14.148 1 90.19 99 PRO A CA 1
ATOM 747 C C . PRO A 1 99 ? -29.672 -6.773 -13.242 1 90.19 99 PRO A C 1
ATOM 749 O O . PRO A 1 99 ? -28.797 -7.574 -13.625 1 90.19 99 PRO A O 1
ATOM 752 N N . LEU A 1 100 ? -30.297 -6.844 -12.109 1 86 100 LEU A N 1
ATOM 753 C CA . LEU A 1 100 ? -29.922 -7.77 -11.047 1 86 100 LEU A CA 1
ATOM 754 C C . LEU A 1 100 ? -29.938 -9.211 -11.555 1 86 100 LEU A C 1
ATOM 756 O O . LEU A 1 100 ? -28.984 -9.961 -11.336 1 86 100 LEU A O 1
ATOM 760 N N . ALA A 1 101 ? -30.984 -9.609 -12.172 1 84.94 101 ALA A N 1
ATOM 761 C CA . ALA A 1 101 ? -31.141 -10.977 -12.664 1 84.94 101 ALA A CA 1
ATOM 762 C C . ALA A 1 101 ? -30.016 -11.336 -13.641 1 84.94 101 ALA A C 1
ATOM 764 O O . ALA A 1 101 ? -29.5 -12.461 -13.617 1 84.94 101 ALA A O 1
ATOM 765 N N . ALA A 1 102 ? -29.641 -10.43 -14.461 1 89.19 102 ALA A N 1
ATOM 766 C CA . ALA A 1 102 ? -28.578 -10.641 -15.438 1 89.19 102 ALA A CA 1
ATOM 767 C C . ALA A 1 102 ? -27.219 -10.766 -14.758 1 89.19 102 ALA A C 1
ATOM 769 O O . ALA A 1 102 ? -26.359 -11.508 -15.219 1 89.19 102 ALA A O 1
ATOM 770 N N . ARG A 1 103 ? -27.031 -10.102 -13.703 1 91.06 103 ARG A N 1
ATOM 771 C CA . ARG A 1 103 ? -25.766 -10.141 -12.984 1 91.06 103 ARG A CA 1
ATOM 772 C C . ARG A 1 103 ? -25.547 -11.484 -12.305 1 91.06 103 ARG A C 1
ATOM 774 O O . ARG A 1 103 ? -24.438 -12.023 -12.305 1 91.06 103 ARG A O 1
ATOM 781 N N . ASP A 1 104 ? -26.547 -12.016 -11.766 1 88.81 104 ASP A N 1
ATOM 782 C CA . ASP A 1 104 ? -26.453 -13.344 -11.18 1 88.81 104 ASP A CA 1
ATOM 783 C C . ASP A 1 104 ? -26.203 -14.406 -12.25 1 88.81 104 ASP A C 1
ATOM 785 O O . ASP A 1 104 ? -25.422 -15.336 -12.047 1 88.81 104 ASP A O 1
ATOM 789 N N . ALA A 1 105 ? -26.906 -14.211 -13.32 1 89.56 105 ALA A N 1
ATOM 790 C CA . ALA A 1 105 ? -26.766 -15.156 -14.422 1 89.56 105 ALA A CA 1
ATOM 791 C C . ALA A 1 105 ? -25.344 -15.148 -14.984 1 89.56 105 ALA A C 1
ATOM 793 O O . ALA A 1 105 ? -24.812 -16.188 -15.359 1 89.56 105 ALA A O 1
ATOM 794 N N . LEU A 1 106 ? -24.812 -13.969 -15.102 1 92.44 106 LEU A N 1
ATOM 795 C CA . LEU A 1 106 ? -23.484 -13.906 -15.672 1 92.44 106 LEU A CA 1
ATOM 796 C C . LEU A 1 106 ? -22.469 -14.578 -14.758 1 92.44 106 LEU A C 1
ATOM 798 O O . LEU A 1 106 ? -21.516 -15.219 -15.234 1 92.44 106 LEU A O 1
ATOM 802 N N . VAL A 1 107 ? -22.625 -14.5 -13.453 1 94 107 VAL A N 1
ATOM 803 C CA . VAL A 1 107 ? -21.703 -15.164 -12.531 1 94 107 VAL A CA 1
ATOM 804 C C . VAL A 1 107 ? -21.844 -16.672 -12.664 1 94 107 VAL A C 1
ATOM 806 O O . VAL A 1 107 ? -20.844 -17.406 -12.648 1 94 107 VAL A O 1
ATOM 809 N N . ARG A 1 108 ? -23.047 -17.125 -12.844 1 91.88 108 ARG A N 1
ATOM 810 C CA . ARG A 1 108 ? -23.281 -18.562 -13.016 1 91.88 108 ARG A CA 1
ATOM 811 C C . ARG A 1 108 ? -22.656 -19.062 -14.305 1 91.88 108 ARG A C 1
ATOM 813 O O . ARG A 1 108 ? -22.094 -20.172 -14.344 1 91.88 108 ARG A O 1
ATOM 820 N N . SER A 1 109 ? -22.75 -18.281 -15.281 1 91.12 109 SER A N 1
ATOM 821 C CA . SER A 1 109 ? -22.141 -18.656 -16.547 1 91.12 109 SER A CA 1
ATOM 822 C C . SER A 1 109 ? -20.609 -18.734 -16.422 1 91.12 109 SER A C 1
ATOM 824 O O . SER A 1 109 ? -20 -19.703 -16.875 1 91.12 109 SER A O 1
ATOM 826 N N . ALA A 1 110 ? -20.016 -17.734 -15.891 1 95.31 110 ALA A N 1
ATOM 827 C CA . ALA A 1 110 ? -18.578 -17.75 -15.664 1 95.31 110 ALA A CA 1
ATOM 828 C C . ALA A 1 110 ? -18.172 -18.922 -14.781 1 95.31 110 ALA A C 1
ATOM 830 O O . ALA A 1 110 ? -17.125 -19.547 -15.008 1 95.31 110 ALA A O 1
ATOM 831 N N . ALA A 1 111 ? -19.062 -19.234 -13.82 1 96 111 ALA A N 1
ATOM 832 C CA . ALA A 1 111 ? -18.75 -20.297 -12.859 1 96 111 ALA A CA 1
ATOM 833 C C . ALA A 1 111 ? -18.641 -21.656 -13.562 1 96 111 ALA A C 1
ATOM 835 O O . ALA A 1 111 ? -17.734 -22.438 -13.242 1 96 111 ALA A O 1
ATOM 836 N N . ALA A 1 112 ? -19.5 -21.922 -14.43 1 94 112 ALA A N 1
ATOM 837 C CA . ALA A 1 112 ? -19.453 -23.188 -15.156 1 94 112 ALA A CA 1
ATOM 838 C C . ALA A 1 112 ? -18.109 -23.359 -15.875 1 94 112 ALA A C 1
ATOM 840 O O . ALA A 1 112 ? -17.5 -24.422 -15.828 1 94 112 ALA A O 1
ATOM 841 N N . THR A 1 113 ? -17.641 -22.312 -16.469 1 96.5 113 THR A N 1
ATOM 842 C CA . THR A 1 113 ? -16.375 -22.328 -17.188 1 96.5 113 THR A CA 1
ATOM 843 C C . THR A 1 113 ? -15.203 -22.453 -16.234 1 96.5 113 THR A C 1
ATOM 845 O O . THR A 1 113 ? -14.328 -23.297 -16.422 1 96.5 113 THR A O 1
ATOM 848 N N . VAL A 1 114 ? -15.172 -21.656 -15.219 1 98.06 114 VAL A N 1
ATOM 849 C CA . VAL A 1 114 ? -14.047 -21.594 -14.289 1 98.06 114 VAL A CA 1
ATOM 850 C C . VAL A 1 114 ? -13.93 -22.922 -13.539 1 98.06 114 VAL A C 1
ATOM 852 O O . VAL A 1 114 ? -12.82 -23.391 -13.25 1 98.06 114 VAL A O 1
ATOM 855 N N . ARG A 1 115 ? -15.078 -23.594 -13.242 1 97.94 115 ARG A N 1
ATOM 856 C CA . ARG A 1 115 ? -15.039 -24.906 -12.586 1 97.94 115 ARG A CA 1
ATOM 857 C C . ARG A 1 115 ? -14.273 -25.922 -13.43 1 97.94 115 ARG A C 1
ATOM 859 O O . ARG A 1 115 ? -13.414 -26.641 -12.906 1 97.94 115 ARG A O 1
ATOM 866 N N . TRP A 1 116 ? -14.523 -25.844 -14.664 1 97.75 116 TRP A N 1
ATOM 867 C CA . TRP A 1 116 ? -13.812 -26.75 -15.547 1 97.75 116 TRP A CA 1
ATOM 868 C C . TRP A 1 116 ? -12.336 -26.391 -15.641 1 97.75 116 TRP A C 1
ATOM 870 O O . TRP A 1 116 ? -11.469 -27.266 -15.68 1 97.75 116 TRP A O 1
ATOM 880 N N . GLN A 1 117 ? -12.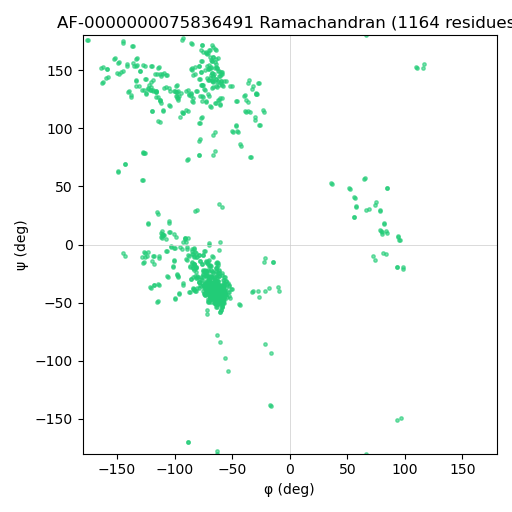055 -25.156 -15.727 1 98.25 117 GLN A N 1
ATOM 881 C CA . GLN A 1 117 ? -10.672 -24.703 -15.789 1 98.25 117 GLN A CA 1
ATOM 882 C C . GLN A 1 117 ? -9.898 -25.109 -14.539 1 98.25 117 GLN A C 1
ATOM 884 O O . GLN A 1 117 ? -8.773 -25.594 -14.625 1 98.25 117 GLN A O 1
ATOM 889 N N . LEU A 1 118 ? -10.531 -24.969 -13.375 1 98.25 118 LEU A N 1
ATOM 890 C CA . LEU A 1 118 ? -9.875 -25.328 -12.125 1 98.25 118 LEU A CA 1
ATOM 891 C C . LEU A 1 118 ? -9.727 -26.844 -12.016 1 98.25 118 LEU A C 1
ATOM 893 O O . LEU A 1 118 ? -8.734 -27.328 -11.484 1 98.25 118 LEU A O 1
ATOM 897 N N . ALA A 1 119 ? -10.719 -27.531 -12.5 1 98 119 ALA A N 1
ATOM 898 C CA . ALA A 1 119 ? -10.594 -28.984 -12.523 1 98 119 ALA A CA 1
ATOM 899 C C . ALA A 1 119 ? -9.383 -29.422 -13.352 1 98 119 ALA A C 1
ATOM 901 O O . ALA A 1 119 ? -8.625 -30.297 -12.938 1 98 119 ALA A O 1
ATOM 902 N N . CYS A 1 120 ? -9.219 -28.781 -14.484 1 97.31 120 CYS A N 1
ATOM 903 C CA . CYS A 1 120 ? -8.062 -29.078 -15.32 1 97.31 120 CYS A CA 1
ATOM 904 C C . CYS A 1 120 ? -6.766 -28.734 -14.594 1 97.31 120 CYS A C 1
ATOM 906 O O . CYS A 1 120 ? -5.832 -29.531 -14.586 1 97.31 120 CYS A O 1
ATOM 908 N N . PHE A 1 121 ? -6.75 -27.625 -14 1 96.94 121 PHE A N 1
ATOM 909 C CA . PHE A 1 121 ? -5.562 -27.156 -13.305 1 96.94 121 PHE A CA 1
ATOM 910 C C . PHE A 1 121 ? -5.141 -28.125 -12.219 1 96.94 121 PHE A C 1
ATOM 912 O O . PHE A 1 121 ? -4.004 -28.609 -12.211 1 96.94 121 PHE A O 1
ATOM 919 N N . TYR A 1 122 ? -6.082 -28.469 -11.305 1 97.5 122 TYR A N 1
ATOM 920 C CA . TYR A 1 122 ? -5.742 -29.312 -10.156 1 97.5 122 TYR A CA 1
ATOM 921 C C . TYR A 1 122 ? -5.469 -30.734 -10.586 1 97.5 122 TYR A C 1
ATOM 923 O O . TYR A 1 122 ? -4.586 -31.406 -10.039 1 97.5 122 TYR A O 1
ATOM 931 N N . SER A 1 123 ? -6.148 -31.188 -11.586 1 96.88 123 SER A N 1
ATOM 932 C CA . SER A 1 123 ? -5.93 -32.531 -12.07 1 96.88 123 SER A CA 1
ATOM 933 C C . SER A 1 123 ? -4.562 -32.688 -12.734 1 96.88 123 SER A C 1
ATOM 935 O O . SER A 1 123 ? -3.852 -33.656 -12.508 1 96.88 123 SER A O 1
ATOM 937 N N . SER A 1 124 ? -4.254 -31.719 -13.508 1 95.88 124 SER A N 1
ATOM 938 C CA . SER A 1 124 ? -2.973 -31.797 -14.203 1 95.88 124 SER A CA 1
ATOM 939 C C . SER A 1 124 ? -1.805 -31.656 -13.234 1 95.88 124 SER A C 1
ATOM 941 O O . SER A 1 124 ? -0.772 -32.312 -13.398 1 95.88 124 SER A O 1
ATOM 943 N N . ALA A 1 125 ? -1.927 -30.797 -12.242 1 94.75 125 ALA A N 1
ATOM 944 C CA . ALA A 1 125 ? -0.88 -30.641 -11.234 1 94.75 125 ALA A CA 1
ATOM 945 C C . ALA A 1 125 ? -0.575 -31.969 -10.547 1 94.75 125 ALA A C 1
ATOM 947 O O . ALA A 1 125 ? 0.589 -32.281 -10.297 1 94.75 125 ALA A O 1
ATOM 948 N N . ALA A 1 126 ? -1.611 -32.75 -10.273 1 95.56 126 ALA A N 1
ATOM 949 C CA . ALA A 1 126 ? -1.445 -34.062 -9.648 1 95.56 126 ALA A CA 1
ATOM 950 C C . ALA A 1 126 ? -0.892 -35.062 -10.648 1 95.56 126 ALA A C 1
ATOM 952 O O . ALA A 1 126 ? 0.034 -35.812 -10.328 1 95.56 126 ALA A O 1
ATOM 953 N N . LEU A 1 127 ? -1.415 -35 -11.789 1 95.94 127 LEU A N 1
ATOM 954 C CA . LEU A 1 127 ? -1.067 -36 -12.805 1 95.94 127 LEU A CA 1
ATOM 955 C C . LEU A 1 127 ? 0.421 -35.938 -13.133 1 95.94 127 LEU A C 1
ATOM 957 O O . LEU A 1 127 ? 1.081 -36.969 -13.227 1 95.94 127 LEU A O 1
ATOM 961 N N . PHE A 1 128 ? 0.97 -34.844 -13.25 1 95.12 128 PHE A N 1
ATOM 962 C CA . PHE A 1 128 ? 2.34 -34.719 -13.734 1 95.12 128 PHE A CA 1
ATOM 963 C C . PHE A 1 128 ? 3.338 -34.906 -12.594 1 95.12 128 PHE A C 1
ATOM 965 O O . PHE A 1 128 ? 4.547 -34.938 -12.828 1 95.12 128 PHE A O 1
ATOM 972 N N . LYS A 1 129 ? 2.814 -35.062 -11.406 1 95.75 129 LYS A N 1
ATOM 973 C CA . LYS A 1 129 ? 3.674 -35.438 -10.289 1 95.75 129 LYS A CA 1
ATOM 974 C C . LYS A 1 129 ? 3.865 -36.938 -10.219 1 95.75 129 LYS A C 1
ATOM 976 O O . LYS A 1 129 ? 4.719 -37.438 -9.477 1 95.75 129 LYS A O 1
ATOM 981 N N . LEU A 1 130 ? 3.096 -37.594 -11.055 1 96.44 130 LEU A N 1
ATOM 982 C CA . LEU A 1 130 ? 3.279 -39.062 -11.156 1 96.44 130 LEU A CA 1
ATOM 983 C C . LEU A 1 130 ? 4.496 -39.375 -12.016 1 96.44 130 LEU A C 1
ATOM 985 O O . LEU A 1 130 ? 4.352 -39.906 -13.125 1 96.44 130 LEU A O 1
ATOM 989 N N . ASN A 1 131 ? 5.641 -39.219 -11.438 1 94.81 131 ASN A N 1
ATOM 990 C CA . ASN A 1 131 ? 6.898 -39.531 -12.109 1 94.81 131 ASN A CA 1
ATOM 991 C C . ASN A 1 131 ? 7.938 -40.094 -11.141 1 94.81 131 ASN A C 1
ATOM 993 O O . ASN A 1 131 ? 7.734 -40.062 -9.93 1 94.81 131 ASN A O 1
ATOM 997 N N . THR A 1 132 ? 9.039 -40.5 -11.609 1 92.69 132 THR A N 1
ATOM 998 C CA . THR A 1 132 ? 9.992 -41.281 -10.828 1 92.69 132 THR A CA 1
ATOM 999 C C . THR A 1 132 ? 10.75 -40.375 -9.859 1 92.69 132 THR A C 1
ATOM 1001 O O . THR A 1 132 ? 11.141 -40.812 -8.773 1 92.69 132 THR A O 1
ATOM 1004 N N . SER A 1 133 ? 10.891 -39.188 -10.203 1 92.56 133 SER A N 1
ATOM 1005 C CA . SER A 1 133 ? 11.664 -38.281 -9.359 1 92.56 133 SER A CA 1
ATOM 1006 C C . SER A 1 133 ? 10.805 -37.719 -8.227 1 92.56 133 SER A C 1
ATOM 1008 O O . SER A 1 133 ? 11.266 -37.625 -7.09 1 92.56 133 SER A O 1
ATOM 1010 N N . PHE A 1 134 ? 9.57 -37.406 -8.508 1 95.5 134 PHE A N 1
ATOM 1011 C CA . PHE A 1 134 ? 8.711 -36.844 -7.477 1 95.5 134 PHE A CA 1
ATOM 1012 C C . PHE A 1 134 ? 8.344 -37.875 -6.441 1 95.5 134 PHE A C 1
ATOM 1014 O O . PHE A 1 134 ? 8.266 -37.594 -5.246 1 95.5 134 PHE A O 1
ATOM 1021 N N . LEU A 1 135 ? 8.156 -39.062 -6.848 1 95.75 135 LEU A N 1
ATOM 1022 C CA . LEU A 1 135 ? 7.715 -40.125 -5.953 1 95.75 135 LEU A CA 1
ATOM 1023 C C . LEU A 1 135 ? 8.875 -40.656 -5.121 1 95.75 135 LEU A C 1
ATOM 1025 O O . LEU A 1 135 ? 8.672 -41.406 -4.156 1 95.75 135 LEU A O 1
ATOM 1029 N N . ASP A 1 136 ? 10.07 -40.188 -5.508 1 92.81 136 ASP A N 1
ATOM 1030 C CA . ASP A 1 136 ? 11.25 -40.531 -4.727 1 92.81 136 ASP A CA 1
ATOM 1031 C C . ASP A 1 136 ? 11.555 -39.469 -3.688 1 92.81 136 ASP A C 1
ATOM 1033 O O . ASP A 1 136 ? 11.961 -38.344 -4.035 1 92.81 136 ASP A O 1
ATOM 1037 N N . SER A 1 137 ? 11.43 -39.812 -2.412 1 93.44 137 SER A N 1
ATOM 1038 C CA . SER A 1 137 ? 11.531 -38.844 -1.322 1 93.44 137 SER A CA 1
ATOM 1039 C C . SER A 1 137 ? 12.922 -38.219 -1.266 1 93.44 137 SER A C 1
ATOM 1041 O O . SER A 1 137 ? 13.109 -37.156 -0.638 1 93.44 137 SER A O 1
ATOM 1043 N N . ARG A 1 138 ? 13.852 -38.75 -1.873 1 91.19 138 ARG A N 1
ATOM 1044 C CA . ARG A 1 138 ? 15.227 -38.25 -1.819 1 91.19 138 ARG A CA 1
ATOM 1045 C C . ARG A 1 138 ? 15.391 -37 -2.666 1 91.19 138 ARG A C 1
ATOM 1047 O O . ARG A 1 138 ? 16.297 -36.188 -2.426 1 91.19 138 ARG A O 1
ATOM 1054 N N . PHE A 1 139 ? 14.438 -36.781 -3.701 1 90.19 139 PHE A N 1
ATOM 1055 C CA . PHE A 1 139 ? 14.633 -35.719 -4.668 1 90.19 139 PHE A CA 1
ATOM 1056 C C . PHE A 1 139 ? 13.391 -34.844 -4.75 1 90.19 139 PHE A C 1
ATOM 1058 O O . PHE A 1 139 ? 13.445 -33.719 -5.285 1 90.19 139 PHE A O 1
ATOM 1065 N N . SER A 1 140 ? 12.391 -35.281 -4.18 1 94.12 140 SER A N 1
ATOM 1066 C CA . SER A 1 140 ? 11.078 -34.656 -4.328 1 94.12 140 SER A CA 1
ATOM 1067 C C . SER A 1 140 ? 11.047 -33.281 -3.689 1 94.12 140 SER A C 1
ATOM 1069 O O . SER A 1 140 ? 11.695 -33.031 -2.668 1 94.12 140 SER A O 1
ATOM 1071 N N . CYS A 1 141 ? 10.258 -32.438 -4.301 1 95.44 141 CYS A N 1
ATOM 1072 C CA . CYS A 1 141 ? 10.055 -31.125 -3.703 1 95.44 141 CYS A CA 1
ATOM 1073 C C . CYS A 1 141 ? 9.164 -31.219 -2.465 1 95.44 141 CYS A C 1
ATOM 1075 O O . CYS A 1 141 ? 9.195 -30.344 -1.604 1 95.44 141 CYS A O 1
ATOM 1077 N N . ALA A 1 142 ? 8.352 -32.25 -2.305 1 96.88 142 ALA A N 1
ATOM 1078 C CA . ALA A 1 142 ? 7.355 -32.375 -1.241 1 96.88 142 ALA A CA 1
ATOM 1079 C C . ALA A 1 142 ? 8.023 -32.406 0.132 1 96.88 142 ALA A C 1
ATOM 1081 O O . ALA A 1 142 ? 7.625 -31.656 1.032 1 96.88 142 ALA A O 1
ATOM 1082 N N . PRO A 1 143 ? 9.109 -33.156 0.309 1 96.81 143 PRO A N 1
ATOM 1083 C CA . PRO A 1 143 ? 9.781 -33.156 1.611 1 96.81 143 PRO A CA 1
ATOM 1084 C C . PRO A 1 143 ? 10.305 -31.766 2.004 1 96.81 143 PRO A C 1
ATOM 1086 O O . PRO A 1 143 ? 10.297 -31.422 3.186 1 96.81 143 PRO A O 1
ATOM 1089 N N . ILE A 1 144 ? 10.719 -31.047 1.074 1 96.12 144 ILE A N 1
ATOM 1090 C CA . ILE A 1 144 ? 11.266 -29.719 1.359 1 96.12 144 ILE A CA 1
ATOM 1091 C C . ILE A 1 144 ? 10.18 -28.828 1.961 1 96.12 144 ILE A C 1
ATOM 1093 O O . ILE A 1 144 ? 10.391 -28.188 2.994 1 96.12 144 ILE A O 1
ATOM 1097 N N . TYR A 1 145 ? 9.008 -28.875 1.363 1 95.25 145 TYR A N 1
ATOM 1098 C CA . TYR A 1 145 ? 7.898 -28.062 1.85 1 95.25 145 TYR A CA 1
ATOM 1099 C C . TYR A 1 145 ? 7.488 -28.484 3.254 1 95.25 145 TYR A C 1
ATOM 1101 O O . TYR A 1 145 ? 7.312 -27.641 4.141 1 95.25 145 TYR A O 1
ATOM 1109 N N . VAL A 1 146 ? 7.398 -29.734 3.469 1 96.06 146 VAL A N 1
ATOM 1110 C CA . VAL A 1 146 ? 6.938 -30.25 4.754 1 96.06 146 VAL A CA 1
ATOM 1111 C C . VAL A 1 146 ? 7.98 -29.969 5.832 1 96.06 146 VAL A C 1
ATOM 1113 O O . VAL A 1 146 ? 7.633 -29.562 6.945 1 96.06 146 VAL A O 1
ATOM 1116 N N . ALA A 1 147 ? 9.234 -30.125 5.508 1 95.56 147 ALA A N 1
ATOM 1117 C CA . ALA A 1 147 ? 10.297 -29.812 6.461 1 95.56 147 ALA A CA 1
ATOM 1118 C C . ALA A 1 147 ? 10.266 -28.344 6.863 1 95.56 147 ALA A C 1
ATOM 1120 O O . ALA A 1 147 ? 10.422 -28.016 8.047 1 95.56 147 ALA A O 1
ATOM 1121 N N . GLN A 1 148 ? 10.07 -27.5 5.898 1 91.94 148 GLN A N 1
ATOM 1122 C CA . GLN A 1 148 ? 10.008 -26.078 6.184 1 91.94 148 GLN A CA 1
ATOM 1123 C C . GLN A 1 148 ? 8.852 -25.75 7.121 1 91.94 148 GLN A C 1
ATOM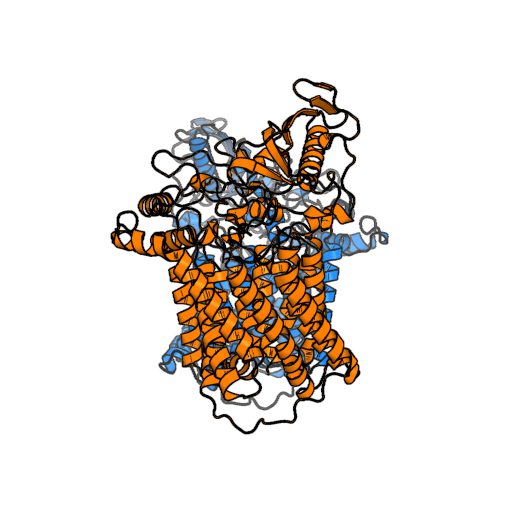 1125 O O . GLN A 1 148 ? 9 -24.938 8.039 1 91.94 148 GLN A O 1
ATOM 1130 N N . LEU A 1 149 ? 7.723 -26.344 6.914 1 90.94 149 LEU A N 1
ATOM 1131 C CA . LEU A 1 149 ? 6.547 -26.094 7.738 1 90.94 149 LEU A CA 1
ATOM 1132 C C . LEU A 1 149 ? 6.758 -26.594 9.156 1 90.94 149 LEU A C 1
ATOM 1134 O O . LEU A 1 149 ? 6.457 -25.891 10.125 1 90.94 149 LEU A O 1
ATOM 1138 N N . LEU A 1 150 ? 7.316 -27.75 9.305 1 92 150 LEU A N 1
ATOM 1139 C CA . LEU A 1 150 ? 7.527 -28.328 10.625 1 92 150 LEU A CA 1
ATOM 1140 C C . LEU A 1 150 ? 8.516 -27.5 11.438 1 92 150 LEU A C 1
ATOM 1142 O O . LEU A 1 150 ? 8.258 -27.188 12.594 1 92 150 LEU A O 1
ATOM 1146 N N . VAL A 1 151 ? 9.57 -27.156 10.781 1 88.94 151 VAL A N 1
ATOM 1147 C CA . VAL A 1 151 ? 10.609 -26.391 11.469 1 88.94 151 VAL A CA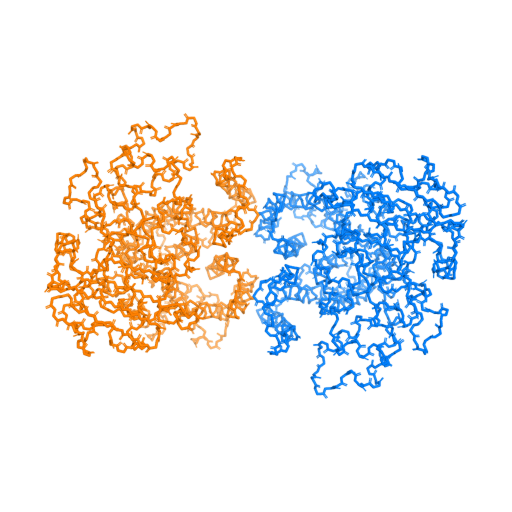 1
ATOM 1148 C C . VAL A 1 151 ? 10.117 -24.984 11.75 1 88.94 151 VAL A C 1
ATOM 1150 O O . VAL A 1 151 ? 10.406 -24.406 12.805 1 88.94 151 VAL A O 1
ATOM 1153 N N . GLY A 1 152 ? 9.398 -24.422 10.805 1 81.88 152 GLY A N 1
ATOM 1154 C CA . GLY A 1 152 ? 8.945 -23.047 10.914 1 81.88 152 GLY A CA 1
ATOM 1155 C C . GLY A 1 152 ? 7.891 -22.844 11.992 1 81.88 152 GLY A C 1
ATOM 1156 O O . GLY A 1 152 ? 7.797 -21.766 12.586 1 81.88 152 GLY A O 1
ATOM 1157 N N . TYR A 1 153 ? 7.09 -23.844 12.328 1 82.06 153 TYR A N 1
ATOM 1158 C CA . TYR A 1 153 ? 5.918 -23.594 13.164 1 82.06 153 TYR A CA 1
ATOM 1159 C C . TYR A 1 153 ? 5.918 -24.484 14.391 1 82.06 153 TYR A C 1
ATOM 1161 O O . TYR A 1 153 ? 5.141 -24.266 15.328 1 82.06 153 TYR A O 1
ATOM 1169 N N . ALA A 1 154 ? 6.812 -25.391 14.445 1 82.5 154 ALA A N 1
ATOM 1170 C CA . ALA A 1 154 ? 6.93 -26.188 15.664 1 82.5 154 ALA A CA 1
ATOM 1171 C C . ALA A 1 154 ? 7.656 -25.406 16.766 1 82.5 154 ALA A C 1
ATOM 1173 O O . ALA A 1 154 ? 8.57 -24.641 16.469 1 82.5 154 ALA A O 1
ATOM 1174 N N . PRO A 1 155 ? 7.207 -25.594 18 1 78.62 155 PRO A N 1
ATOM 1175 C CA . PRO A 1 155 ? 7.949 -24.953 19.078 1 78.62 155 PRO A CA 1
ATOM 1176 C C . PRO A 1 155 ? 9.406 -25.406 19.141 1 78.62 155 PRO A C 1
ATOM 1178 O O . PRO A 1 155 ? 9.727 -26.531 18.797 1 78.62 155 PRO A O 1
ATOM 1181 N N . ALA A 1 156 ? 10.195 -24.5 19.562 1 75.94 156 ALA A N 1
ATOM 1182 C CA . ALA A 1 156 ? 11.625 -24.781 19.656 1 75.94 156 ALA A CA 1
ATOM 1183 C C . ALA A 1 156 ? 11.883 -26 20.531 1 75.94 156 ALA A C 1
ATOM 1185 O O . ALA A 1 156 ? 12.805 -26.781 20.281 1 75.94 156 ALA A O 1
ATOM 1186 N N . SER A 1 157 ? 11.039 -26.25 21.438 1 77.69 157 SER A N 1
ATOM 1187 C CA . SER A 1 157 ? 11.203 -27.328 22.406 1 77.69 157 SER A CA 1
ATOM 1188 C C . SER A 1 157 ? 10.977 -28.688 21.734 1 77.69 157 SER A C 1
ATOM 1190 O O . SER A 1 157 ? 11.43 -29.719 22.25 1 77.69 157 SER A O 1
ATOM 1192 N N . ALA A 1 158 ? 10.406 -28.594 20.578 1 79.81 158 ALA A N 1
ATOM 1193 C CA . ALA A 1 158 ? 10.086 -29.859 19.922 1 79.81 158 ALA A CA 1
ATOM 1194 C C . ALA A 1 158 ? 11.312 -30.422 19.203 1 79.81 158 ALA A C 1
ATOM 1196 O O . ALA A 1 158 ? 11.328 -31.609 18.828 1 79.81 158 ALA A O 1
ATOM 1197 N N . ARG A 1 159 ? 12.43 -29.844 19.062 1 80.25 159 ARG A N 1
ATOM 1198 C CA . ARG A 1 159 ? 13.664 -30.266 18.422 1 80.25 159 ARG A CA 1
ATOM 1199 C C . ARG A 1 159 ? 13.375 -31.109 17.188 1 80.25 159 ARG A C 1
ATOM 1201 O O . ARG A 1 159 ? 13.891 -32.219 17.062 1 80.25 159 ARG A O 1
ATOM 1208 N N . VAL A 1 160 ? 12.508 -30.531 16.25 1 87.88 160 VAL A N 1
ATOM 1209 C CA . VAL A 1 160 ? 11.953 -31.25 15.102 1 87.88 160 VAL A CA 1
ATOM 1210 C C . VAL A 1 160 ? 13.086 -31.719 14.188 1 87.88 160 VAL A C 1
ATOM 1212 O O . VAL A 1 160 ? 12.984 -32.781 13.578 1 87.88 160 VAL A O 1
ATOM 1215 N N . ALA A 1 161 ? 14.117 -31.094 14.188 1 88.25 161 ALA A N 1
ATOM 1216 C CA . ALA A 1 161 ? 15.234 -31.422 13.305 1 88.25 161 ALA A CA 1
ATOM 1217 C C . ALA A 1 161 ? 15.828 -32.781 13.672 1 88.25 161 ALA A C 1
ATOM 1219 O O . ALA A 1 161 ? 16.391 -33.469 12.82 1 88.25 161 ALA A O 1
ATOM 1220 N N . SER A 1 162 ? 15.641 -33.188 14.914 1 90.12 162 SER A N 1
ATOM 1221 C CA . SER A 1 162 ? 16.234 -34.438 15.383 1 90.12 162 SER A CA 1
ATOM 1222 C C . SER A 1 162 ? 15.164 -35.5 15.625 1 90.12 162 SER A C 1
ATOM 1224 O O . SER A 1 162 ? 15.469 -36.594 16.078 1 90.12 162 SER A O 1
ATOM 1226 N N . SER A 1 163 ? 14 -35.25 15.266 1 91.88 163 SER A N 1
ATOM 1227 C CA . SER A 1 163 ? 12.883 -36.156 15.555 1 91.88 163 SER A CA 1
ATOM 1228 C C . SER A 1 163 ? 12.719 -37.219 14.477 1 91.88 163 SER A C 1
ATOM 1230 O O . SER A 1 163 ? 12.633 -36.875 13.289 1 91.88 163 SER A O 1
ATOM 1232 N N . ALA A 1 164 ? 12.641 -38.469 14.922 1 93.5 164 ALA A N 1
ATOM 1233 C CA . ALA A 1 164 ? 12.406 -39.594 13.992 1 93.5 164 ALA A CA 1
ATOM 1234 C C . ALA A 1 164 ? 11.008 -39.5 13.375 1 93.5 164 ALA A C 1
ATOM 1236 O O . ALA A 1 164 ? 10.82 -39.844 12.203 1 93.5 164 ALA A O 1
ATOM 1237 N N . LEU A 1 165 ? 10.172 -39.125 14.195 1 94.25 165 LEU A N 1
ATOM 1238 C CA . LEU A 1 165 ? 8.805 -38.969 13.703 1 94.25 165 LEU A CA 1
ATOM 1239 C C . LEU A 1 165 ? 8.75 -37.906 12.609 1 94.25 165 LEU A C 1
ATOM 1241 O O . LEU A 1 165 ? 8.125 -38.094 11.57 1 94.25 165 LEU A O 1
ATOM 1245 N N . ALA A 1 166 ? 9.375 -36.812 12.891 1 96.44 166 ALA A N 1
ATOM 1246 C CA . ALA A 1 166 ? 9.414 -35.75 11.891 1 96.44 166 ALA A CA 1
ATOM 1247 C C . ALA A 1 166 ? 10.062 -36.219 10.602 1 96.44 166 ALA A C 1
ATOM 1249 O O . ALA A 1 166 ? 9.578 -35.938 9.508 1 96.44 166 ALA A O 1
ATOM 1250 N N . ALA A 1 167 ? 11.094 -36.969 10.727 1 96.38 167 ALA A N 1
ATOM 1251 C CA . ALA A 1 167 ? 11.781 -37.5 9.555 1 96.38 167 ALA A CA 1
ATOM 1252 C C . ALA A 1 167 ? 10.875 -38.438 8.758 1 96.38 167 ALA A C 1
ATOM 1254 O O . ALA A 1 167 ? 10.875 -38.406 7.527 1 96.38 167 ALA A O 1
ATOM 1255 N N . SER A 1 168 ? 10.094 -39.188 9.469 1 97 168 SER A N 1
ATOM 1256 C CA . SER A 1 168 ? 9.164 -40.094 8.812 1 97 168 SER A CA 1
ATOM 1257 C C . SER A 1 168 ? 8.07 -39.344 8.062 1 97 168 SER A C 1
ATOM 1259 O O . SER A 1 168 ? 7.684 -39.719 6.957 1 97 168 SER A O 1
ATOM 1261 N N . ILE A 1 169 ? 7.609 -38.344 8.648 1 96.94 169 ILE A N 1
ATOM 1262 C CA . ILE A 1 169 ? 6.59 -37.5 8.023 1 96.94 169 ILE A CA 1
ATOM 1263 C C . ILE A 1 169 ? 7.145 -36.875 6.75 1 96.94 169 ILE A C 1
ATOM 1265 O O . ILE A 1 169 ? 6.484 -36.875 5.711 1 96.94 169 ILE A O 1
ATOM 1269 N N . VAL A 1 170 ? 8.367 -36.438 6.832 1 97.44 170 VAL A N 1
ATOM 1270 C CA . VAL A 1 170 ? 9.039 -35.781 5.707 1 97.44 170 VAL A CA 1
ATOM 1271 C C . VAL A 1 170 ? 9.242 -36.781 4.582 1 97.44 170 VAL A C 1
ATOM 1273 O O . VAL A 1 170 ? 9.008 -36.5 3.41 1 97.44 170 VAL A O 1
ATOM 1276 N N . SER A 1 171 ? 9.539 -38 4.91 1 96.75 171 SER A N 1
ATOM 1277 C CA . SER A 1 171 ? 9.789 -39.031 3.912 1 96.75 171 SER A CA 1
ATOM 1278 C C . SER A 1 171 ? 8.5 -39.469 3.234 1 96.75 171 SER A C 1
ATOM 1280 O O . SER A 1 171 ? 8.516 -39.906 2.082 1 96.75 171 SER A O 1
ATOM 1282 N N . ALA A 1 172 ? 7.402 -39.312 3.873 1 97.81 172 ALA A N 1
ATOM 1283 C CA . ALA A 1 172 ? 6.113 -39.75 3.342 1 97.81 172 ALA A CA 1
ATOM 1284 C C . ALA A 1 172 ? 5.465 -38.656 2.512 1 97.81 172 ALA A C 1
ATOM 1286 O O . ALA A 1 172 ? 4.43 -38.875 1.877 1 97.81 172 ALA A O 1
ATOM 1287 N N . ALA A 1 173 ? 6.098 -37.531 2.445 1 97.88 173 ALA A N 1
ATOM 1288 C CA . ALA A 1 173 ? 5.496 -36.312 1.9 1 97.88 173 ALA A CA 1
ATOM 1289 C C . ALA A 1 173 ? 5.105 -36.5 0.438 1 97.88 173 ALA A C 1
ATOM 1291 O O . ALA A 1 173 ? 4 -36.125 0.032 1 97.88 173 ALA A O 1
ATOM 1292 N N . PRO A 1 174 ? 5.926 -37.125 -0.424 1 97.44 174 PRO A N 1
ATOM 1293 C CA . PRO A 1 174 ? 5.543 -37.25 -1.832 1 97.44 174 PRO A CA 1
ATOM 1294 C C . PRO A 1 174 ? 4.246 -38.031 -2.023 1 97.44 174 PRO A C 1
ATOM 1296 O O . PRO A 1 174 ? 3.375 -37.625 -2.793 1 97.44 174 PRO A O 1
ATOM 1299 N N . THR A 1 175 ? 4.117 -39.062 -1.265 1 97.38 175 THR A N 1
ATOM 1300 C CA . THR A 1 175 ? 2.928 -39.906 -1.373 1 97.38 175 THR A CA 1
ATOM 1301 C C . THR A 1 175 ? 1.69 -39.156 -0.896 1 97.38 175 THR A C 1
ATOM 1303 O O . THR A 1 175 ? 0.648 -39.188 -1.555 1 97.38 175 THR A O 1
ATOM 1306 N N . VAL A 1 176 ? 1.832 -38.5 0.149 1 97 176 VAL A N 1
ATOM 1307 C CA . VAL A 1 176 ? 0.712 -37.75 0.738 1 97 176 VAL A CA 1
ATOM 1308 C C . VAL A 1 176 ? 0.285 -36.625 -0.191 1 97 176 VAL A C 1
ATOM 1310 O O . VAL A 1 176 ? -0.91 -36.406 -0.408 1 97 176 VAL A O 1
ATOM 1313 N N . VAL A 1 177 ? 1.223 -35.938 -0.742 1 96.81 177 VAL A N 1
ATOM 1314 C CA . VAL A 1 177 ? 0.929 -34.812 -1.622 1 96.81 177 VAL A CA 1
ATOM 1315 C C . VAL A 1 177 ? 0.235 -35.312 -2.887 1 96.81 177 VAL A C 1
ATOM 1317 O O . VAL A 1 177 ? -0.79 -34.781 -3.299 1 96.81 177 VAL A O 1
ATOM 1320 N N . VAL A 1 178 ? 0.729 -36.344 -3.467 1 96.81 178 VAL A N 1
ATOM 1321 C CA . VAL A 1 178 ? 0.154 -36.875 -4.703 1 96.81 178 VAL A CA 1
ATOM 1322 C C . VAL A 1 178 ? -1.274 -37.344 -4.449 1 96.81 178 VAL A C 1
ATOM 1324 O O . VAL A 1 178 ? -2.188 -37.031 -5.219 1 96.81 178 VAL A O 1
ATOM 1327 N N . LEU A 1 179 ? -1.472 -38.125 -3.393 1 97.5 179 LEU A N 1
ATOM 1328 C CA . LEU A 1 179 ? -2.805 -38.625 -3.07 1 97.5 179 LEU A CA 1
ATOM 1329 C C . LEU A 1 179 ? -3.764 -37.469 -2.793 1 97.5 179 LEU A C 1
ATOM 1331 O O . LEU A 1 179 ? -4.91 -37.469 -3.246 1 97.5 179 LEU A O 1
ATOM 1335 N N . GLY A 1 180 ? -3.268 -36.531 -2.033 1 97.75 180 GLY A N 1
ATOM 1336 C CA . GLY A 1 180 ? -4.078 -35.344 -1.754 1 97.75 180 GLY A CA 1
ATOM 1337 C C . GLY A 1 180 ? -4.453 -34.562 -3.002 1 97.75 180 GLY A C 1
ATOM 1338 O O . GLY A 1 180 ? -5.617 -34.219 -3.184 1 97.75 180 GLY A O 1
ATOM 1339 N N . GLU A 1 181 ? -3.488 -34.344 -3.873 1 97.62 181 GLU A N 1
ATOM 1340 C CA . GLU A 1 181 ? -3.752 -33.562 -5.074 1 97.62 181 GLU A CA 1
ATOM 1341 C C . GLU A 1 181 ? -4.625 -34.312 -6.059 1 97.62 181 GLU A C 1
ATOM 1343 O O . GLU A 1 181 ? -5.453 -33.75 -6.758 1 97.62 181 GLU A O 1
ATOM 1348 N N . LEU A 1 182 ? -4.453 -35.625 -6.086 1 97.62 182 LEU A N 1
ATOM 1349 C CA . LEU A 1 182 ? -5.344 -36.438 -6.902 1 97.62 182 LEU A CA 1
ATOM 1350 C C . LEU A 1 182 ? -6.781 -36.344 -6.391 1 97.62 182 LEU A C 1
ATOM 1352 O O . LEU A 1 182 ? -7.719 -36.25 -7.184 1 97.62 182 LEU A O 1
ATOM 1356 N N . ALA A 1 183 ? -6.906 -36.406 -5.129 1 98.44 183 ALA A N 1
ATOM 1357 C CA . ALA A 1 183 ? -8.234 -36.312 -4.531 1 98.44 183 ALA A CA 1
ATOM 1358 C C . ALA A 1 183 ? -8.875 -34.969 -4.855 1 98.44 183 ALA A C 1
ATOM 1360 O O . ALA A 1 183 ? -10.062 -34.906 -5.176 1 98.44 183 ALA A O 1
ATOM 1361 N N . ILE A 1 184 ? -8.125 -33.875 -4.754 1 98.62 184 ILE A N 1
ATOM 1362 C CA . ILE A 1 184 ? -8.625 -32.531 -5.09 1 98.62 184 ILE A CA 1
ATOM 1363 C C . ILE A 1 184 ? -9.078 -32.531 -6.547 1 98.62 184 ILE A C 1
ATOM 1365 O O . ILE A 1 184 ? -10.219 -32.156 -6.848 1 98.62 184 ILE A O 1
ATOM 1369 N N . GLY A 1 185 ? -8.172 -32.969 -7.461 1 98.12 185 GLY A N 1
ATOM 1370 C CA . GLY A 1 185 ? -8.484 -32.969 -8.883 1 98.12 185 GLY A CA 1
ATOM 1371 C C . GLY A 1 185 ? -9.711 -33.781 -9.227 1 98.12 185 GLY A C 1
ATOM 1372 O O . GLY A 1 185 ? -10.594 -33.344 -9.953 1 98.12 185 GLY A O 1
ATOM 1373 N N . ALA A 1 186 ? -9.797 -34.938 -8.656 1 98.12 186 ALA A N 1
ATOM 1374 C CA . ALA A 1 186 ? -10.922 -35.812 -8.93 1 98.12 186 ALA A CA 1
ATOM 1375 C C . ALA A 1 186 ? -12.234 -35.219 -8.422 1 98.12 186 ALA A C 1
ATOM 1377 O O . ALA A 1 186 ? -13.242 -35.25 -9.133 1 98.12 186 ALA A O 1
ATOM 1378 N N . SER A 1 187 ? -12.18 -34.75 -7.23 1 98.56 187 SER A N 1
ATOM 1379 C CA . SER A 1 187 ? -13.383 -34.156 -6.637 1 98.56 187 SER A CA 1
ATOM 1380 C C . SER A 1 187 ? -13.875 -32.969 -7.43 1 98.56 187 SER A C 1
ATOM 1382 O O . SER A 1 187 ? -15.07 -32.812 -7.695 1 98.56 187 SER A O 1
ATOM 1384 N N . LEU A 1 188 ? -12.992 -32.125 -7.82 1 98.44 188 LEU A N 1
ATOM 1385 C CA . LEU A 1 188 ? -13.383 -30.906 -8.547 1 98.44 188 LEU A CA 1
ATOM 1386 C C . LEU A 1 188 ? -13.852 -31.266 -9.961 1 98.44 188 LEU A C 1
ATOM 1388 O O . LEU A 1 188 ? -14.734 -30.594 -10.508 1 98.44 188 LEU A O 1
ATOM 1392 N N . PHE A 1 189 ? -13.258 -32.281 -10.523 1 97.44 189 PHE A N 1
ATOM 1393 C CA . PHE A 1 189 ? -13.727 -32.781 -11.82 1 97.44 189 PHE A CA 1
ATOM 1394 C C . PHE A 1 189 ? -15.164 -33.281 -11.719 1 97.44 189 PHE A C 1
ATOM 1396 O O . PHE A 1 189 ? -16 -32.938 -12.562 1 97.44 189 PHE A O 1
ATOM 1403 N N . VAL A 1 190 ? -15.445 -34.031 -10.711 1 97.44 190 VAL A N 1
ATOM 1404 C CA . VAL A 1 190 ? -16.797 -34.531 -10.492 1 97.44 190 VAL A CA 1
ATOM 1405 C C . VAL A 1 190 ? -17.75 -33.375 -10.25 1 97.44 190 VAL A C 1
ATOM 1407 O O . VAL A 1 190 ? -18.859 -33.344 -10.781 1 97.44 190 VAL A O 1
ATOM 1410 N N . ALA A 1 191 ? -17.312 -32.438 -9.461 1 97.25 191 ALA A N 1
ATOM 1411 C CA . ALA A 1 191 ? -18.141 -31.266 -9.18 1 97.25 191 ALA A CA 1
ATOM 1412 C C . ALA A 1 191 ? -18.484 -30.516 -10.461 1 97.25 191 ALA A C 1
ATOM 1414 O O . ALA A 1 191 ? -19.594 -29.984 -10.602 1 97.25 191 ALA A O 1
ATOM 1415 N N . ALA A 1 192 ? -17.547 -30.453 -11.391 1 96.12 192 ALA A N 1
ATOM 1416 C CA . ALA A 1 192 ? -17.766 -29.734 -12.648 1 96.12 192 ALA A CA 1
ATOM 1417 C C . ALA A 1 192 ? -18.641 -30.531 -13.602 1 96.12 192 ALA A C 1
ATOM 1419 O O . ALA A 1 192 ? -19.453 -29.953 -14.328 1 96.12 192 ALA A O 1
ATOM 1420 N N . ALA A 1 193 ? -18.594 -31.828 -13.523 1 94.38 193 ALA A N 1
ATOM 1421 C CA . ALA A 1 193 ? -19.219 -32.688 -14.531 1 94.38 193 ALA A CA 1
ATOM 1422 C C . ALA A 1 193 ? -20.594 -33.156 -14.07 1 94.38 193 ALA A C 1
ATOM 1424 O O . ALA A 1 193 ? -21.438 -33.5 -14.898 1 94.38 193 ALA A O 1
ATOM 1425 N N . ALA A 1 194 ? -20.766 -33.219 -12.82 1 93.69 194 ALA A N 1
ATOM 1426 C CA . ALA A 1 194 ? -21.953 -33.875 -12.281 1 93.69 194 ALA A CA 1
ATOM 1427 C C . ALA A 1 194 ? -23.219 -33.125 -12.688 1 93.69 194 ALA A C 1
ATOM 1429 O O . ALA A 1 194 ? -23.25 -31.875 -12.656 1 93.69 194 ALA A O 1
ATOM 1430 N N . ARG A 1 195 ? -24.266 -33.844 -12.969 1 88.25 195 ARG A N 1
ATOM 1431 C CA . ARG A 1 195 ? -25.562 -33.281 -13.32 1 88.25 195 ARG A CA 1
ATOM 1432 C C . ARG A 1 195 ? -26.438 -33.125 -12.086 1 88.25 195 ARG A C 1
ATOM 1434 O O . ARG A 1 195 ? -27.203 -32.156 -11.977 1 88.25 195 ARG A O 1
ATOM 1441 N N . GLY A 1 196 ? -26.297 -34.062 -11.156 1 88.12 196 GLY A N 1
ATOM 1442 C CA . GLY A 1 196 ? -27.062 -33.969 -9.922 1 88.12 196 GLY A CA 1
ATOM 1443 C C . GLY A 1 196 ? -26.516 -32.938 -8.945 1 88.12 196 GLY A C 1
ATOM 1444 O O . GLY A 1 196 ? -25.312 -32.906 -8.695 1 88.12 196 GLY A O 1
ATOM 1445 N N . ILE A 1 197 ? -27.438 -32.219 -8.375 1 89.81 197 ILE A N 1
ATOM 1446 C CA . ILE A 1 197 ? -27.047 -31.094 -7.523 1 89.81 197 ILE A CA 1
ATOM 1447 C C . ILE A 1 197 ? -26.391 -31.625 -6.246 1 89.81 197 ILE A C 1
ATOM 1449 O O . ILE A 1 197 ? -25.438 -31.031 -5.746 1 89.81 197 ILE A O 1
ATOM 1453 N N . ARG A 1 198 ? -26.828 -32.719 -5.73 1 91.81 198 ARG A N 1
ATOM 1454 C CA . ARG A 1 198 ? -26.297 -33.25 -4.48 1 91.81 198 ARG A CA 1
ATOM 1455 C C . ARG A 1 198 ? -24.859 -33.719 -4.652 1 91.81 198 ARG A C 1
ATOM 1457 O O . ARG A 1 198 ? -23.984 -33.375 -3.844 1 91.81 198 ARG A O 1
ATOM 1464 N N . LEU A 1 199 ? -24.656 -34.5 -5.688 1 94.25 199 LEU A N 1
ATOM 1465 C CA . LEU A 1 199 ? -23.312 -34.969 -5.961 1 94.25 199 LEU A CA 1
ATOM 1466 C C . LEU A 1 199 ? -22.375 -33.812 -6.289 1 94.25 199 LEU A C 1
ATOM 1468 O O . LEU A 1 199 ? -21.234 -33.781 -5.824 1 94.25 199 LEU A O 1
ATOM 1472 N N . ARG A 1 200 ? -22.812 -32.906 -7.043 1 95.38 200 ARG A N 1
ATOM 1473 C CA . ARG A 1 200 ? -22.016 -31.75 -7.414 1 95.38 200 ARG A CA 1
ATOM 1474 C C . ARG A 1 200 ? -21.578 -30.969 -6.18 1 95.38 200 ARG A C 1
ATOM 1476 O O . ARG A 1 200 ? -20.406 -30.625 -6.043 1 95.38 200 ARG A O 1
ATOM 1483 N N . ARG A 1 201 ? -22.5 -30.766 -5.266 1 96.25 201 ARG A N 1
ATOM 1484 C CA . ARG A 1 201 ? -22.219 -29.969 -4.074 1 96.25 201 ARG A CA 1
ATOM 1485 C C . ARG A 1 201 ? -21.312 -30.734 -3.111 1 96.25 201 ARG A C 1
ATOM 1487 O O . ARG A 1 201 ? -20.422 -30.141 -2.496 1 96.25 201 ARG A O 1
ATOM 1494 N N . ALA A 1 202 ? -21.531 -32 -3.008 1 96.88 202 ALA A N 1
ATOM 1495 C CA . ALA A 1 202 ? -20.703 -32.812 -2.135 1 96.88 202 ALA A CA 1
ATOM 1496 C C . ALA A 1 202 ? -19.266 -32.844 -2.65 1 96.88 202 ALA A C 1
ATOM 1498 O O . ALA A 1 202 ? -18.312 -32.688 -1.88 1 96.88 202 ALA A O 1
ATOM 1499 N N . ALA A 1 203 ? -19.125 -33.125 -3.939 1 98.12 203 ALA A N 1
ATOM 1500 C CA . ALA A 1 203 ? -17.812 -33.188 -4.555 1 98.12 203 ALA A CA 1
ATOM 1501 C C . ALA A 1 203 ? -17.109 -31.828 -4.453 1 98.12 203 ALA A C 1
ATOM 1503 O O . ALA A 1 203 ? -15.906 -31.75 -4.188 1 98.12 203 ALA A O 1
ATOM 1504 N N . ALA A 1 204 ? -17.891 -30.797 -4.664 1 98.25 204 ALA A N 1
ATOM 1505 C CA . ALA A 1 204 ? -17.344 -29.453 -4.531 1 98.25 204 ALA A CA 1
ATOM 1506 C C . ALA A 1 204 ? -16.875 -29.188 -3.105 1 98.25 204 ALA A C 1
ATOM 1508 O O . ALA A 1 204 ? -15.805 -28.609 -2.895 1 98.25 204 ALA A O 1
ATOM 1509 N N . CYS A 1 205 ? -17.625 -29.594 -2.172 1 98.31 205 CYS A N 1
ATOM 1510 C CA . CYS A 1 205 ? -17.281 -29.391 -0.77 1 98.31 205 CYS A CA 1
ATOM 1511 C C . CYS A 1 205 ? -15.961 -30.078 -0.435 1 98.31 205 CYS A C 1
ATOM 1513 O O . CYS A 1 205 ? -15.039 -29.438 0.087 1 98.31 205 CYS A O 1
ATOM 1515 N N . VAL A 1 206 ? -15.852 -31.312 -0.806 1 98.25 206 VAL A N 1
ATOM 1516 C CA . VAL A 1 206 ? -14.648 -32.094 -0.519 1 98.25 206 VAL A CA 1
ATOM 1517 C C . VAL A 1 206 ? -13.453 -31.469 -1.254 1 98.25 206 VAL A C 1
ATOM 1519 O O . VAL A 1 206 ? -12.422 -31.203 -0.646 1 98.25 206 VAL A O 1
ATOM 1522 N N . GLY A 1 207 ? -13.625 -31.266 -2.541 1 98.69 207 GLY A N 1
ATOM 1523 C CA . GLY A 1 207 ? -12.539 -30.75 -3.355 1 98.69 207 GLY A CA 1
ATOM 1524 C C . GLY A 1 207 ? -12.062 -29.375 -2.902 1 98.69 207 GLY A C 1
ATOM 1525 O O . GLY A 1 207 ? -10.852 -29.141 -2.785 1 98.69 207 GLY A O 1
ATOM 1526 N N . VAL A 1 208 ? -12.977 -28.469 -2.605 1 98.75 208 VAL A N 1
ATOM 1527 C CA . VAL A 1 208 ? -12.633 -27.094 -2.227 1 98.75 208 VAL A CA 1
ATOM 1528 C C . VAL A 1 208 ? -11.969 -27.094 -0.853 1 98.75 208 VAL A C 1
ATOM 1530 O O . VAL A 1 208 ? -10.961 -26.406 -0.644 1 98.75 208 VAL A O 1
ATOM 1533 N N . LEU A 1 209 ? -12.508 -27.828 0.105 1 98.44 209 LEU A N 1
ATOM 1534 C CA . LEU A 1 209 ? -11.922 -27.844 1.442 1 98.44 209 LEU A CA 1
ATOM 1535 C C . LEU A 1 209 ? -10.508 -28.422 1.412 1 98.44 209 LEU A C 1
ATOM 1537 O O . LEU A 1 209 ? -9.609 -27.906 2.078 1 98.44 209 LEU A O 1
ATOM 1541 N N . LEU A 1 210 ? -10.312 -29.469 0.646 1 98.25 210 LEU A N 1
ATOM 1542 C CA . LEU A 1 210 ? -8.977 -30.031 0.512 1 98.25 210 LEU A CA 1
ATOM 1543 C C . LEU A 1 210 ? -8.039 -29.047 -0.173 1 98.25 210 LEU A C 1
ATOM 1545 O O . LEU A 1 210 ? -6.871 -28.922 0.213 1 98.25 210 LEU A O 1
ATOM 1549 N N . ALA A 1 211 ? -8.523 -28.391 -1.194 1 98.69 211 ALA A N 1
ATOM 1550 C CA . ALA A 1 211 ? -7.719 -27.391 -1.882 1 98.69 211 ALA A CA 1
ATOM 1551 C C . ALA A 1 211 ? -7.344 -26.25 -0.939 1 98.69 211 ALA A C 1
ATOM 1553 O O . ALA A 1 211 ? -6.199 -25.781 -0.94 1 98.69 211 ALA A O 1
ATOM 1554 N N . LEU A 1 212 ? -8.32 -25.812 -0.121 1 97.56 212 LEU A N 1
ATOM 1555 C CA . LEU A 1 212 ? -8.047 -24.75 0.84 1 97.56 212 LEU A CA 1
ATOM 1556 C C . LEU A 1 212 ? -6.996 -25.188 1.854 1 97.56 212 LEU A C 1
ATOM 1558 O O . LEU A 1 212 ? -6.133 -24.391 2.238 1 97.56 212 LEU A O 1
ATOM 1562 N N . LEU A 1 213 ? -7.059 -26.391 2.279 1 96.12 213 LEU A N 1
ATOM 1563 C CA . LEU A 1 213 ? -6.062 -26.906 3.207 1 96.12 213 LEU A CA 1
ATOM 1564 C C . LEU A 1 213 ? -4.68 -26.922 2.564 1 96.12 213 LEU A C 1
ATOM 1566 O O . LEU A 1 213 ? -3.689 -26.562 3.201 1 96.12 213 LEU A O 1
ATOM 1570 N N . LEU A 1 214 ? -4.637 -27.391 1.368 1 96.31 214 LEU A N 1
ATOM 1571 C CA . LEU A 1 214 ? -3.379 -27.375 0.626 1 96.31 214 LEU A CA 1
ATOM 1572 C C . LEU A 1 214 ? -2.826 -25.953 0.528 1 96.31 214 LEU A C 1
ATOM 1574 O O . LEU A 1 214 ? -1.646 -25.719 0.8 1 96.31 214 LEU A O 1
ATOM 1578 N N . HIS A 1 215 ? -3.643 -25 0.196 1 96 215 HIS A N 1
ATOM 1579 C CA . HIS A 1 215 ? -3.221 -23.609 0.017 1 96 215 HIS A CA 1
ATOM 1580 C C . HIS A 1 215 ? -2.861 -22.969 1.352 1 96 215 HIS A C 1
ATOM 1582 O O . HIS A 1 215 ? -2.062 -22.031 1.398 1 96 215 HIS A O 1
ATOM 1588 N N . LEU A 1 216 ? -3.527 -23.438 2.432 1 91.88 216 LEU A N 1
ATOM 1589 C CA . LEU A 1 216 ? -3.076 -22.984 3.744 1 91.88 216 LEU A CA 1
ATOM 1590 C C . LEU A 1 216 ? -1.614 -23.359 3.971 1 91.88 216 LEU A C 1
ATOM 1592 O O . LEU A 1 216 ? -0.822 -22.531 4.426 1 91.88 216 LEU A O 1
ATOM 1596 N N . GLY A 1 217 ? -1.235 -24.578 3.621 1 90.75 217 GLY A N 1
ATOM 1597 C CA . GLY A 1 217 ? 0.156 -24.984 3.699 1 90.75 217 GLY A CA 1
ATOM 1598 C C . GLY A 1 217 ? 1.082 -24.141 2.854 1 90.75 217 GLY A C 1
ATOM 1599 O O . GLY A 1 217 ? 2.156 -23.734 3.309 1 90.75 217 GLY A O 1
ATOM 1600 N N . ILE A 1 218 ? 0.662 -23.812 1.702 1 91.38 218 ILE A N 1
ATOM 1601 C CA . ILE A 1 218 ? 1.465 -23.016 0.779 1 91.38 218 ILE A CA 1
ATOM 1602 C C . ILE A 1 218 ? 1.629 -21.609 1.324 1 91.38 218 ILE A C 1
ATOM 1604 O O . ILE A 1 218 ? 2.736 -21.062 1.336 1 91.38 218 ILE A O 1
ATOM 1608 N N . ALA A 1 219 ? 0.536 -21.062 1.81 1 88.81 219 ALA A N 1
ATOM 1609 C CA . ALA A 1 219 ? 0.549 -19.688 2.311 1 88.81 219 ALA A CA 1
ATOM 1610 C C . ALA A 1 219 ? 1.445 -19.562 3.541 1 88.81 219 ALA A C 1
ATOM 1612 O O . ALA A 1 219 ? 2.074 -18.531 3.754 1 88.81 219 ALA A O 1
ATOM 1613 N N . LEU A 1 220 ? 1.541 -20.594 4.277 1 86.75 220 LEU A N 1
ATOM 1614 C CA . LEU A 1 220 ? 2.285 -20.547 5.531 1 86.75 220 LEU A CA 1
ATOM 1615 C C . LEU A 1 220 ? 3.752 -20.906 5.305 1 86.75 220 LEU A C 1
ATOM 1617 O O . LEU A 1 220 ? 4.59 -20.703 6.188 1 86.75 220 LEU A O 1
ATOM 1621 N N . THR A 1 221 ? 4.094 -21.422 4.184 1 88.56 221 THR A N 1
ATOM 1622 C CA . THR A 1 221 ? 5.457 -21.875 3.926 1 88.56 221 THR A CA 1
ATOM 1623 C C . THR A 1 221 ? 6.43 -20.688 3.957 1 88.56 221 THR A C 1
ATOM 1625 O O . THR A 1 221 ? 6.16 -19.641 3.369 1 88.56 221 THR A O 1
ATOM 1628 N N . PRO A 1 222 ? 7.566 -20.875 4.609 1 82.69 222 PRO A N 1
ATOM 1629 C CA . PRO A 1 222 ? 8.57 -19.812 4.668 1 82.69 222 PRO A CA 1
ATOM 1630 C C . PRO A 1 222 ? 9.352 -19.656 3.363 1 82.69 222 PRO A C 1
ATOM 1632 O O . PRO A 1 222 ? 9.203 -20.484 2.457 1 82.69 222 PRO A O 1
ATOM 1635 N N . PRO A 1 223 ? 10.117 -18.609 3.355 1 79.69 223 PRO A N 1
ATOM 1636 C CA . PRO A 1 223 ? 11.023 -18.484 2.213 1 79.69 223 PRO A CA 1
ATOM 1637 C C . PRO A 1 223 ? 12.023 -19.641 2.135 1 79.69 223 PRO A C 1
ATOM 1639 O O . PRO A 1 223 ? 12.383 -20.219 3.162 1 79.69 223 PRO A O 1
ATOM 1642 N N . PRO A 1 224 ? 12.398 -19.953 0.864 1 83.81 224 PRO A N 1
ATOM 1643 C CA . PRO A 1 224 ? 12.164 -19.266 -0.408 1 83.81 224 PRO A CA 1
ATOM 1644 C C . PRO A 1 224 ? 10.898 -19.734 -1.117 1 83.81 224 PRO A C 1
ATOM 1646 O O . PRO A 1 224 ? 10.625 -19.328 -2.246 1 83.81 224 PRO A O 1
ATOM 1649 N N . ASN A 1 225 ? 10.117 -20.562 -0.518 1 88.12 225 ASN A N 1
ATOM 1650 C CA . ASN A 1 225 ? 9 -21.203 -1.198 1 88.12 225 ASN A CA 1
ATOM 1651 C C . ASN A 1 225 ? 7.668 -20.594 -0.784 1 88.12 225 ASN A C 1
ATOM 1653 O O . ASN A 1 225 ? 6.617 -21.219 -0.939 1 88.12 225 ASN A O 1
ATOM 1657 N N . ASN A 1 226 ? 7.688 -19.359 -0.244 1 80.88 226 ASN A N 1
ATOM 1658 C CA . ASN A 1 226 ? 6.477 -18.656 0.174 1 80.88 226 ASN A CA 1
ATOM 1659 C C . ASN A 1 226 ? 5.723 -18.078 -1.02 1 80.88 226 ASN A C 1
ATOM 1661 O O . ASN A 1 226 ? 6.176 -17.125 -1.64 1 80.88 226 ASN A O 1
ATOM 1665 N N . VAL A 1 227 ? 4.598 -18.641 -1.337 1 86.06 227 VAL A N 1
ATOM 1666 C CA . VAL A 1 227 ? 3.793 -18.172 -2.465 1 86.06 227 VAL A CA 1
ATOM 1667 C C . VAL A 1 227 ? 2.363 -17.906 -2.002 1 86.06 227 VAL A C 1
ATOM 1669 O O . VAL A 1 227 ? 1.407 -18.422 -2.584 1 86.06 227 VAL A O 1
ATOM 1672 N N . GLY A 1 228 ? 2.248 -17.094 -1.019 1 86.44 228 GLY A N 1
ATOM 1673 C CA . GLY A 1 228 ? 0.951 -16.812 -0.429 1 86.44 228 GLY A CA 1
ATOM 1674 C C . GLY A 1 228 ? -0.002 -16.125 -1.391 1 86.44 228 GLY A C 1
ATOM 1675 O O . GLY A 1 228 ? -1.215 -16.344 -1.327 1 86.44 228 GLY A O 1
ATOM 1676 N N . ALA A 1 229 ? 0.535 -15.336 -2.295 1 87.38 229 ALA A N 1
ATOM 1677 C CA . ALA A 1 229 ? -0.293 -14.648 -3.283 1 87.38 229 ALA A CA 1
ATOM 1678 C C . ALA A 1 229 ? -1.034 -15.648 -4.168 1 87.38 229 ALA A C 1
ATOM 1680 O O . ALA A 1 229 ? -2.186 -15.414 -4.547 1 87.38 229 ALA A O 1
ATOM 1681 N N . PHE A 1 230 ? -0.403 -16.719 -4.453 1 92.56 230 PHE A N 1
ATOM 1682 C CA . PHE A 1 230 ? -1.044 -17.766 -5.25 1 92.56 230 PHE A CA 1
ATOM 1683 C C . PHE A 1 230 ? -2.234 -18.359 -4.504 1 92.56 230 PHE A C 1
ATOM 1685 O O . PHE A 1 230 ? -3.285 -18.609 -5.102 1 92.56 230 PHE A O 1
ATOM 1692 N N . SER A 1 231 ? -2.025 -18.547 -3.229 1 94.38 231 SER A N 1
ATOM 1693 C CA . SER A 1 231 ? -3.111 -19.078 -2.416 1 94.38 231 SER A CA 1
ATOM 1694 C C . SER A 1 231 ? -4.312 -18.141 -2.41 1 94.38 231 SER A C 1
ATOM 1696 O O . SER A 1 231 ? -5.457 -18.594 -2.504 1 94.38 231 SER A O 1
ATOM 1698 N N . VAL A 1 232 ? -4.07 -16.922 -2.361 1 93.62 232 VAL A N 1
ATOM 1699 C CA . VAL A 1 232 ? -5.152 -15.945 -2.375 1 93.62 232 VAL A CA 1
ATOM 1700 C C . VAL A 1 232 ? -5.859 -15.977 -3.73 1 93.62 232 VAL A C 1
ATOM 1702 O O . VAL A 1 232 ? -7.09 -15.93 -3.797 1 93.62 232 VAL A O 1
ATOM 1705 N N . ILE A 1 233 ? -5.102 -16.078 -4.789 1 95.88 233 ILE A N 1
ATOM 1706 C CA . ILE A 1 233 ? -5.652 -16.156 -6.137 1 95.88 233 ILE A CA 1
ATOM 1707 C C . ILE A 1 233 ? -6.586 -17.359 -6.246 1 95.88 233 ILE A C 1
ATOM 1709 O O . ILE A 1 233 ? -7.723 -17.234 -6.707 1 95.88 233 ILE A O 1
ATOM 1713 N N . MET A 1 234 ? -6.137 -18.406 -5.75 1 97.25 234 MET A N 1
ATOM 1714 C CA . MET A 1 234 ? -6.918 -19.625 -5.895 1 97.25 234 MET A CA 1
ATOM 1715 C C . MET A 1 234 ? -8.156 -19.594 -5 1 97.25 234 MET A C 1
ATOM 1717 O O . MET A 1 234 ? -9.227 -20.047 -5.402 1 97.25 234 MET A O 1
ATOM 1721 N N . ALA A 1 235 ? -7.977 -19.078 -3.824 1 97 235 ALA A N 1
ATOM 1722 C CA . ALA A 1 235 ? -9.133 -18.969 -2.936 1 97 235 ALA A CA 1
ATOM 1723 C C . ALA A 1 235 ? -10.25 -18.156 -3.586 1 97 235 ALA A C 1
ATOM 1725 O O . ALA A 1 235 ? -11.422 -18.5 -3.475 1 97 235 ALA A O 1
ATOM 1726 N N . THR A 1 236 ? -9.891 -17.125 -4.25 1 96.69 236 THR A N 1
ATOM 1727 C CA . THR A 1 236 ? -10.867 -16.297 -4.953 1 96.69 236 THR A CA 1
ATOM 1728 C C . THR A 1 236 ? -11.586 -17.109 -6.027 1 96.69 236 THR A C 1
ATOM 1730 O O . THR A 1 236 ? -12.797 -16.969 -6.207 1 96.69 236 THR A O 1
ATOM 1733 N N . ARG A 1 237 ? -10.906 -17.984 -6.656 1 98.12 237 ARG A N 1
ATOM 1734 C CA . ARG A 1 237 ? -11.484 -18.75 -7.758 1 98.12 237 ARG A CA 1
ATOM 1735 C C . ARG A 1 237 ? -12.32 -19.922 -7.234 1 98.12 237 ARG A C 1
ATOM 1737 O O . ARG A 1 237 ? -13.273 -20.344 -7.883 1 98.12 237 ARG A O 1
ATOM 1744 N N . LEU A 1 238 ? -11.938 -20.391 -6.078 1 98.5 238 LEU A N 1
ATOM 1745 C CA . LEU A 1 238 ? -12.711 -21.469 -5.488 1 98.5 238 LEU A CA 1
ATOM 1746 C C . LEU A 1 238 ? -14.109 -21 -5.098 1 98.5 238 LEU A C 1
ATOM 1748 O O . LEU A 1 238 ? -15.008 -21.812 -4.879 1 98.5 238 LEU A O 1
ATOM 1752 N N . PHE A 1 239 ? -14.375 -19.734 -5.129 1 97.44 239 PHE A N 1
ATOM 1753 C CA . PHE A 1 239 ? -15.672 -19.078 -4.996 1 97.44 239 PHE A CA 1
ATOM 1754 C C . PHE A 1 239 ? -16.672 -19.672 -5.98 1 97.44 239 PHE A C 1
ATOM 1756 O O . PHE A 1 239 ? -17.844 -19.859 -5.648 1 97.44 239 PHE A O 1
ATOM 1763 N N . PHE A 1 240 ? -16.234 -20.031 -7.113 1 97.5 240 PHE A N 1
ATOM 1764 C CA . PHE A 1 240 ? -17.094 -20.359 -8.242 1 97.5 240 PHE A CA 1
ATOM 1765 C C . PHE A 1 240 ? -17.734 -21.719 -8.062 1 97.5 240 PHE A C 1
ATOM 1767 O O . PHE A 1 240 ? -18.672 -22.078 -8.789 1 97.5 240 PHE A O 1
ATOM 1774 N N . PHE A 1 241 ? -17.328 -22.484 -7.066 1 97.69 241 PHE A N 1
ATOM 1775 C CA . PHE A 1 241 ? -17.922 -23.797 -6.848 1 97.69 241 PHE A CA 1
ATOM 1776 C C . PHE A 1 241 ? -19.203 -23.688 -6.031 1 97.69 241 PHE A C 1
ATOM 1778 O O . PHE A 1 241 ? -20.031 -24.594 -6.023 1 97.69 241 PHE A O 1
ATOM 1785 N N . ALA A 1 242 ? -19.375 -22.594 -5.305 1 96.25 242 ALA A N 1
ATOM 1786 C CA . ALA A 1 242 ? -20.609 -22.297 -4.578 1 96.25 242 ALA A CA 1
ATOM 1787 C C . ALA A 1 242 ? -20.844 -20.797 -4.477 1 96.25 242 ALA A C 1
ATOM 1789 O O . ALA A 1 242 ? -20.953 -20.25 -3.375 1 96.25 242 ALA A O 1
ATOM 1790 N N . PRO A 1 243 ? -21.016 -20.172 -5.617 1 95.62 243 PRO A N 1
ATOM 1791 C CA . PRO A 1 243 ? -21 -18.703 -5.617 1 95.62 243 PRO A CA 1
ATOM 1792 C C . PRO A 1 243 ? -22.109 -18.109 -4.773 1 95.62 243 PRO A C 1
ATOM 1794 O O . PRO A 1 243 ? -21.891 -17.141 -4.035 1 95.62 243 PRO A O 1
ATOM 1797 N N . ALA A 1 244 ? -23.375 -18.625 -4.828 1 93.5 244 ALA A N 1
ATOM 1798 C CA . ALA A 1 244 ? -24.5 -18.078 -4.086 1 93.5 244 ALA A CA 1
ATOM 1799 C C . ALA A 1 244 ? -24.266 -18.172 -2.582 1 93.5 244 ALA A C 1
ATOM 1801 O O . ALA A 1 244 ? -24.5 -17.219 -1.844 1 93.5 244 ALA A O 1
ATOM 1802 N N . HIS A 1 245 ? -23.766 -19.297 -2.152 1 94.25 245 HIS A N 1
ATOM 1803 C CA . HIS A 1 245 ? -23.578 -19.531 -0.726 1 94.25 245 HIS A CA 1
ATOM 1804 C C . HIS A 1 245 ? -22.375 -18.75 -0.195 1 94.25 245 HIS A C 1
ATOM 1806 O O . HIS A 1 245 ? -22.422 -18.203 0.916 1 94.25 245 HIS A O 1
ATOM 1812 N N . VAL A 1 246 ? -21.328 -18.719 -0.981 1 94.94 246 VAL A N 1
ATOM 1813 C CA . VAL A 1 246 ? -20.172 -17.938 -0.558 1 94.94 246 VAL A CA 1
ATOM 1814 C C . VAL A 1 246 ? -20.547 -16.453 -0.495 1 94.94 246 VAL A C 1
ATOM 1816 O O . VAL A 1 246 ? -20.156 -15.75 0.432 1 94.94 246 VAL A O 1
ATOM 1819 N N . ALA A 1 247 ? -21.312 -15.984 -1.497 1 93.88 247 ALA A N 1
ATOM 1820 C CA . ALA A 1 247 ? -21.766 -14.594 -1.497 1 93.88 247 ALA A CA 1
ATOM 1821 C C . ALA A 1 247 ? -22.547 -14.273 -0.231 1 93.88 247 ALA A C 1
ATOM 1823 O O . ALA A 1 247 ? -22.391 -13.203 0.355 1 93.88 247 ALA A O 1
ATOM 1824 N N . THR A 1 248 ? -23.375 -15.172 0.173 1 91.56 248 THR A N 1
ATOM 1825 C CA . THR A 1 248 ? -24.141 -15.008 1.405 1 91.56 248 THR A CA 1
ATOM 1826 C C . THR A 1 248 ? -23.203 -14.898 2.607 1 91.56 248 THR A C 1
ATOM 1828 O O . THR A 1 248 ? -23.422 -14.078 3.502 1 91.56 248 THR A O 1
ATOM 1831 N N . CYS A 1 249 ? -22.125 -15.68 2.586 1 90.31 249 CYS A N 1
ATOM 1832 C CA . CYS A 1 249 ? -21.156 -15.664 3.68 1 90.31 249 CYS A CA 1
ATOM 1833 C C . CYS A 1 249 ? -20.375 -14.359 3.689 1 90.31 249 CYS A C 1
ATOM 1835 O O . CYS A 1 249 ? -19.797 -13.992 4.711 1 90.31 249 CYS A O 1
ATOM 1837 N N . CYS A 1 250 ? -20.312 -13.695 2.561 1 87.69 250 CYS A N 1
ATOM 1838 C CA . CYS A 1 250 ? -19.609 -12.43 2.467 1 87.69 250 CYS A CA 1
ATOM 1839 C C . CYS A 1 250 ? -20.453 -11.281 2.992 1 87.69 250 CYS A C 1
ATOM 1841 O O . CYS A 1 250 ? -19.969 -10.164 3.168 1 87.69 250 CYS A O 1
ATOM 1843 N N . SER A 1 251 ? -21.719 -11.57 3.227 1 84.31 251 SER A N 1
ATOM 1844 C CA . SER A 1 251 ? -22.625 -10.562 3.771 1 84.31 251 SER A CA 1
ATOM 1845 C C . SER A 1 251 ? -22.562 -10.523 5.293 1 84.31 251 SER A C 1
ATOM 1847 O O . SER A 1 251 ? -22.719 -11.555 5.953 1 84.31 251 SER A O 1
ATOM 1849 N N . PRO A 1 252 ? -22.391 -9.352 5.859 1 76.5 252 PRO A N 1
ATOM 1850 C CA . PRO A 1 252 ? -22.375 -9.266 7.32 1 76.5 252 PRO A CA 1
ATOM 1851 C C . PRO A 1 252 ? -23.672 -9.781 7.953 1 76.5 252 PRO A C 1
ATOM 1853 O O . PRO A 1 252 ? -23.656 -10.227 9.109 1 76.5 252 PRO A O 1
ATOM 1856 N N . ARG A 1 253 ? -24.781 -9.789 7.305 1 76.94 253 ARG A N 1
ATOM 1857 C CA . ARG A 1 253 ? -26.062 -10.242 7.828 1 76.94 253 ARG A CA 1
ATOM 1858 C C . ARG A 1 253 ? -26.031 -11.742 8.125 1 76.94 253 ARG A C 1
ATOM 1860 O O . ARG A 1 253 ? -26.703 -12.211 9.047 1 76.94 253 ARG A O 1
ATOM 1867 N N . ALA A 1 254 ? -25.188 -12.352 7.367 1 79.88 254 ALA A N 1
ATOM 1868 C CA . ALA A 1 254 ? -25.109 -13.805 7.52 1 79.88 254 ALA A CA 1
ATOM 1869 C C . ALA A 1 254 ? -24.422 -14.188 8.828 1 79.88 254 ALA A C 1
ATOM 1871 O O . ALA A 1 254 ? -24.656 -15.273 9.367 1 79.88 254 ALA A O 1
ATOM 1872 N N . TRP A 1 255 ? -23.578 -13.375 9.344 1 84.06 255 TRP A N 1
ATOM 1873 C CA . TRP A 1 255 ? -22.766 -13.672 10.516 1 84.06 255 TRP A CA 1
ATOM 1874 C C . TRP A 1 255 ? -23.344 -13.016 11.758 1 84.06 255 TRP A C 1
ATOM 1876 O O . TRP A 1 255 ? -23.109 -13.484 12.883 1 84.06 255 TRP A O 1
ATOM 1886 N N . GLY A 1 256 ? -24.156 -12.062 11.586 1 80.56 256 GLY A N 1
ATOM 1887 C CA . GLY A 1 256 ? -24.547 -11.25 12.727 1 80.56 256 GLY A CA 1
ATOM 1888 C C . GLY A 1 256 ? -23.391 -10.445 13.305 1 80.56 256 GLY A C 1
ATOM 1889 O O . GLY A 1 256 ? -22.25 -10.578 12.852 1 80.56 256 GLY A O 1
ATOM 1890 N N . VAL A 1 257 ? -23.594 -9.719 14.273 1 79.69 257 VAL A N 1
ATOM 1891 C CA . VAL A 1 257 ? -22.609 -8.812 14.844 1 79.69 257 VAL A CA 1
ATOM 1892 C C . VAL A 1 257 ? -21.484 -9.617 15.484 1 79.69 257 VAL A C 1
ATOM 1894 O O . VAL A 1 257 ? -20.297 -9.336 15.266 1 79.69 257 VAL A O 1
ATOM 1897 N N . HIS A 1 258 ? -21.766 -10.617 16.203 1 79.56 258 HIS A N 1
ATOM 1898 C CA . HIS A 1 258 ? -20.797 -11.438 16.906 1 79.56 258 HIS A CA 1
ATOM 1899 C C . HIS A 1 258 ? -19.969 -12.273 15.938 1 79.56 258 HIS A C 1
ATOM 1901 O O . HIS A 1 258 ? -18.766 -12.438 16.109 1 79.56 258 HIS A O 1
ATOM 1907 N N . GLY A 1 259 ? -20.672 -12.75 14.961 1 83.5 259 GLY A N 1
ATOM 1908 C CA . GLY A 1 259 ? -19.969 -13.531 13.945 1 83.5 259 GLY A CA 1
ATOM 1909 C C . GLY A 1 259 ? -18.953 -12.719 13.172 1 83.5 259 GLY A C 1
ATOM 1910 O O . GLY A 1 259 ? -17.844 -13.195 12.906 1 83.5 259 GLY A O 1
ATOM 1911 N N . CYS A 1 260 ? -19.297 -11.562 12.859 1 79.5 260 CYS A N 1
ATOM 1912 C CA . CYS A 1 260 ? -18.375 -10.68 12.148 1 79.5 260 CYS A CA 1
ATOM 1913 C C . CYS A 1 260 ? -17.156 -10.359 13.008 1 79.5 260 CYS A C 1
ATOM 1915 O O . CYS A 1 260 ? -16.031 -10.367 12.516 1 79.5 260 CYS A O 1
ATOM 1917 N N . ALA A 1 261 ? -17.391 -10.117 14.25 1 77.19 261 ALA A N 1
ATOM 1918 C CA . ALA A 1 261 ? -16.297 -9.844 15.172 1 77.19 261 ALA A CA 1
ATOM 1919 C C . ALA A 1 261 ? -15.383 -11.055 15.312 1 77.19 261 ALA A C 1
ATOM 1921 O O . ALA A 1 261 ? -14.156 -10.922 15.32 1 77.19 261 ALA A O 1
ATOM 1922 N N . LEU A 1 262 ? -15.977 -12.133 15.383 1 77.38 262 LEU A N 1
ATOM 1923 C CA . LEU A 1 262 ? -15.211 -13.367 15.523 1 77.38 262 LEU A CA 1
ATOM 1924 C C . LEU A 1 262 ? -14.383 -13.633 14.266 1 77.38 262 LEU A C 1
ATOM 1926 O O . LEU A 1 262 ? -13.234 -14.078 14.359 1 77.38 262 LEU A O 1
ATOM 1930 N N . LEU A 1 263 ? -14.992 -13.391 13.203 1 77.62 263 LEU A N 1
ATOM 1931 C CA . LEU A 1 263 ? -14.266 -13.555 11.945 1 77.62 263 LEU A CA 1
ATOM 1932 C C . LEU A 1 263 ? -13.047 -12.633 11.906 1 77.62 263 LEU A C 1
ATOM 1934 O O . LEU A 1 263 ? -11.953 -13.062 11.516 1 77.62 263 LEU A O 1
ATOM 1938 N N . ALA A 1 264 ? -13.25 -11.469 12.312 1 76.5 264 ALA A N 1
ATOM 1939 C CA . ALA A 1 264 ? -12.156 -10.5 12.352 1 76.5 264 ALA A CA 1
ATOM 1940 C C . ALA A 1 264 ? -11.07 -10.945 13.328 1 76.5 264 ALA A C 1
ATOM 1942 O O . ALA A 1 264 ? -9.883 -10.898 13.008 1 76.5 264 ALA A O 1
ATOM 1943 N N . LEU A 1 265 ? -11.445 -11.43 14.438 1 77.06 265 LEU A N 1
ATOM 1944 C CA . LEU A 1 265 ? -10.508 -11.875 15.461 1 77.06 265 LEU A CA 1
ATOM 1945 C C . LEU A 1 265 ? -9.742 -13.117 14.992 1 77.06 265 LEU A C 1
ATOM 1947 O O . LEU A 1 265 ? -8.531 -13.219 15.203 1 77.06 265 LEU A O 1
ATOM 1951 N N . ALA A 1 266 ? -10.453 -13.938 14.422 1 73.12 266 ALA A N 1
ATOM 1952 C CA . ALA A 1 266 ? -9.812 -15.148 13.906 1 73.12 266 ALA A CA 1
ATOM 1953 C C . ALA A 1 266 ? -8.781 -14.812 12.836 1 73.12 266 ALA A C 1
ATOM 1955 O O . ALA A 1 266 ? -7.664 -15.328 12.859 1 73.12 266 ALA A O 1
ATOM 1956 N N . THR A 1 267 ? -9.156 -13.961 12.023 1 73.75 267 THR A N 1
ATOM 1957 C CA . THR A 1 267 ? -8.227 -13.531 10.984 1 73.75 267 THR A CA 1
ATOM 1958 C C . THR A 1 267 ? -6.992 -12.883 11.594 1 73.75 267 THR A C 1
ATOM 1960 O O . THR A 1 267 ? -5.863 -13.195 11.211 1 73.75 267 THR A O 1
ATOM 1963 N N . ALA A 1 268 ? -7.203 -12.102 12.578 1 71.19 268 ALA A N 1
ATOM 1964 C CA . ALA A 1 268 ? -6.098 -11.43 13.258 1 71.19 268 ALA A CA 1
ATOM 1965 C C . ALA A 1 268 ? -5.203 -12.438 13.977 1 71.19 268 ALA A C 1
ATOM 1967 O O . ALA A 1 268 ? -3.977 -12.344 13.914 1 71.19 268 ALA A O 1
ATOM 1968 N N . ALA A 1 269 ? -5.805 -13.336 14.602 1 68.12 269 ALA A N 1
ATOM 1969 C CA . ALA A 1 269 ? -5.066 -14.328 15.375 1 68.12 269 ALA A CA 1
ATOM 1970 C C . ALA A 1 269 ? -4.203 -15.195 14.461 1 68.12 269 ALA A C 1
ATOM 1972 O O . ALA A 1 269 ? -3.029 -15.445 14.758 1 68.12 269 ALA A O 1
ATOM 1973 N N . ILE A 1 270 ? -4.734 -15.562 13.453 1 66.25 270 ILE A N 1
ATOM 1974 C CA . ILE A 1 270 ? -4.012 -16.422 12.523 1 66.25 270 ILE A CA 1
ATOM 1975 C C . ILE A 1 270 ? -2.875 -15.641 11.875 1 66.25 270 ILE A C 1
ATOM 1977 O O . ILE A 1 270 ? -1.755 -16.141 11.758 1 66.25 270 ILE A O 1
ATOM 1981 N N . THR A 1 271 ? -3.158 -14.422 11.609 1 66.75 271 THR A N 1
ATOM 1982 C CA . THR A 1 271 ? -2.129 -13.562 11.039 1 66.75 271 THR A CA 1
ATOM 1983 C C . THR A 1 271 ? -1.006 -13.312 12.039 1 66.75 271 THR A C 1
ATOM 1985 O O . THR A 1 271 ? 0.174 -13.398 11.688 1 66.75 271 THR A O 1
ATOM 1988 N N . ALA A 1 272 ? -1.353 -13.07 13.219 1 64.88 272 ALA A N 1
ATOM 1989 C CA . ALA A 1 272 ? -0.362 -12.859 14.273 1 64.88 272 ALA A CA 1
ATOM 1990 C C . ALA A 1 272 ? 0.497 -14.102 14.477 1 64.88 272 ALA A C 1
ATOM 1992 O O . ALA A 1 272 ? 1.717 -14 14.633 1 64.88 272 ALA A O 1
ATOM 1993 N N . ALA A 1 273 ? -0.125 -15.172 14.484 1 62.81 273 ALA A N 1
ATOM 1994 C CA . ALA A 1 273 ? 0.592 -16.438 14.641 1 62.81 273 ALA A CA 1
ATOM 1995 C C . ALA A 1 273 ? 1.574 -16.656 13.492 1 62.81 273 ALA A C 1
ATOM 1997 O O . ALA A 1 273 ? 2.699 -17.109 13.711 1 62.81 273 ALA A O 1
ATOM 1998 N N . ALA A 1 274 ? 1.158 -16.266 12.414 1 61.44 274 ALA A N 1
ATOM 1999 C CA . ALA A 1 274 ? 2.02 -16.406 11.25 1 61.44 274 ALA A CA 1
ATOM 2000 C C . ALA A 1 274 ? 3.232 -15.484 11.344 1 61.44 274 ALA A C 1
ATOM 2002 O O . ALA A 1 274 ? 4.352 -15.891 11.016 1 61.44 274 ALA A O 1
ATOM 2003 N N . ILE A 1 275 ? 3.018 -14.312 11.812 1 59.78 275 ILE A N 1
ATOM 2004 C CA . ILE A 1 275 ? 4.102 -13.352 12.008 1 59.78 275 ILE A CA 1
ATOM 2005 C C . ILE A 1 275 ? 5.066 -13.867 13.07 1 59.78 275 ILE A C 1
ATOM 2007 O O . ILE A 1 275 ? 6.285 -13.812 12.891 1 59.78 275 ILE A O 1
ATOM 2011 N N . ALA A 1 276 ? 4.555 -14.234 14.102 1 58.44 276 ALA A N 1
ATOM 2012 C CA . ALA A 1 276 ? 5.387 -14.758 15.188 1 58.44 276 ALA A CA 1
ATOM 2013 C C . ALA A 1 276 ? 6.258 -15.914 14.703 1 58.44 276 ALA A C 1
ATOM 2015 O O . ALA A 1 276 ? 7.418 -16.031 15.109 1 58.44 276 ALA A O 1
ATOM 2016 N N . ALA A 1 277 ? 5.762 -16.531 13.867 1 54.44 277 ALA A N 1
ATOM 2017 C CA . ALA A 1 277 ? 6.484 -17.688 13.344 1 54.44 277 ALA A CA 1
ATOM 2018 C C . ALA A 1 277 ? 7.566 -17.266 12.359 1 54.44 277 ALA A C 1
ATOM 2020 O O . ALA A 1 277 ? 8.594 -17.938 12.227 1 54.44 277 ALA A O 1
ATOM 2021 N N . ALA A 1 278 ? 7.219 -16.172 11.688 1 49.62 278 ALA A N 1
ATOM 2022 C CA . ALA A 1 278 ? 8.156 -15.672 10.688 1 49.62 278 ALA A CA 1
ATOM 2023 C C . ALA A 1 278 ? 9.25 -14.82 11.328 1 49.62 278 ALA A C 1
ATOM 2025 O O . ALA A 1 278 ? 10.25 -14.492 10.688 1 49.62 278 ALA A O 1
ATOM 2026 N N . ALA A 1 279 ? 9.016 -14.156 12.484 1 47.34 279 ALA A N 1
ATOM 2027 C CA . ALA A 1 279 ? 10.039 -13.328 13.125 1 47.34 279 ALA A CA 1
ATOM 2028 C C . ALA A 1 279 ? 11.375 -14.062 13.195 1 47.34 279 ALA A C 1
ATOM 2030 O O . ALA A 1 279 ? 11.438 -15.211 13.648 1 47.34 279 ALA A O 1
ATOM 2031 N N . PRO A 1 280 ? 12.32 -13.695 12.273 1 42.12 280 PRO A N 1
ATOM 2032 C CA . PRO A 1 280 ? 13.625 -14.336 12.477 1 42.12 280 PRO A CA 1
ATOM 2033 C C . PRO A 1 280 ? 14 -14.438 13.953 1 42.12 280 PRO A C 1
ATOM 2035 O O . PRO A 1 280 ? 13.586 -13.602 14.766 1 42.12 280 PRO A O 1
ATOM 2038 N N . PRO A 1 281 ? 14.375 -15.594 14.508 1 35.88 281 PRO A N 1
ATOM 2039 C CA . PRO A 1 281 ? 15.039 -15.539 15.805 1 35.88 281 PRO A CA 1
ATOM 2040 C C . PRO A 1 281 ? 15.891 -14.289 15.984 1 35.88 281 PRO A C 1
ATOM 2042 O O . PRO A 1 281 ? 16.359 -13.711 15 1 35.88 281 PRO A O 1
ATOM 2045 N N . SER A 1 282 ? 15.828 -13.523 17.172 1 32.84 282 SER A N 1
ATOM 2046 C CA . SER A 1 282 ? 16.562 -12.344 17.609 1 32.84 282 SER A CA 1
ATOM 2047 C C . SER A 1 282 ? 17.938 -12.273 16.969 1 32.84 282 SER A C 1
ATOM 2049 O O . SER A 1 282 ? 18.672 -11.305 17.156 1 32.84 282 SER A O 1
ATOM 2051 N N . SER A 1 283 ? 18.672 -13.477 16.828 1 31.41 283 SER A N 1
ATOM 2052 C CA . SER A 1 283 ? 20.094 -13.18 16.641 1 31.41 283 SER A CA 1
ATOM 2053 C C . SER A 1 283 ? 20.297 -12.211 15.484 1 31.41 283 SER A C 1
ATOM 2055 O O . SER A 1 283 ? 21 -11.203 15.633 1 31.41 283 SER A O 1
ATOM 2057 N N . HIS A 1 284 ? 20.891 -12.852 14.367 1 28.98 284 HIS A N 1
ATOM 2058 C CA . HIS A 1 284 ? 21.688 -12.094 13.414 1 28.98 284 HIS A CA 1
ATOM 2059 C C . HIS A 1 284 ? 20.844 -11.07 12.664 1 28.98 284 HIS A C 1
ATOM 2061 O O . HIS A 1 284 ? 19.875 -11.438 11.992 1 28.98 284 HIS A O 1
ATOM 2067 N N . SER A 1 285 ? 20.562 -9.922 13.234 1 29.81 285 SER A N 1
ATOM 2068 C CA . SER A 1 285 ? 20.312 -8.57 12.742 1 29.81 285 SER A CA 1
ATOM 2069 C C . SER A 1 285 ? 20.891 -8.367 11.352 1 29.81 285 SER A C 1
ATOM 2071 O O . SER A 1 285 ? 21.109 -7.234 10.922 1 29.81 285 SER A O 1
ATOM 2073 N N . SER A 1 286 ? 21.719 -9.289 10.844 1 27.55 286 SER A N 1
ATOM 2074 C CA . SER A 1 286 ? 22.359 -8.672 9.688 1 27.55 286 SER A CA 1
ATOM 2075 C C . SER A 1 286 ? 21.344 -7.945 8.812 1 27.55 286 SER A C 1
ATOM 2077 O O . SER A 1 286 ? 20.312 -8.508 8.453 1 27.55 286 SER A O 1
ATOM 2079 N N . ALA A 1 287 ? 21.234 -6.605 8.984 1 28.53 287 ALA A N 1
ATOM 2080 C CA . ALA A 1 287 ? 20.969 -5.512 8.055 1 28.53 287 ALA A CA 1
ATOM 2081 C C . ALA A 1 287 ? 21.156 -5.973 6.605 1 28.53 287 ALA A C 1
ATOM 2083 O O . ALA A 1 287 ? 21.25 -5.148 5.695 1 28.53 287 ALA A O 1
ATOM 2084 N N . SER A 1 288 ? 21.812 -7.129 6.43 1 27.55 288 SER A N 1
ATOM 2085 C CA . SER A 1 288 ? 22.156 -7.191 5.012 1 27.55 288 SER A CA 1
ATOM 2086 C C . SER A 1 288 ? 20.984 -6.742 4.141 1 27.55 288 SER A C 1
ATOM 2088 O O . SER A 1 288 ? 19.875 -7.273 4.254 1 27.55 288 SER A O 1
ATOM 2090 N N . GLU A 1 289 ? 20.844 -5.453 3.891 1 30 289 GLU A N 1
ATOM 2091 C CA . GLU A 1 289 ? 20.312 -4.5 2.916 1 30 289 GLU A CA 1
ATOM 2092 C C . GLU A 1 289 ? 19.906 -5.199 1.623 1 30 289 GLU A C 1
ATOM 2094 O O . GLU A 1 289 ? 19.266 -4.602 0.764 1 30 289 GLU A O 1
ATOM 2099 N N . GLY A 1 290 ? 20.75 -6.254 1.248 1 28.45 290 GLY A N 1
ATOM 2100 C CA . GLY A 1 290 ? 20.734 -6.586 -0.168 1 28.45 290 GLY A CA 1
ATOM 2101 C C . GLY A 1 290 ? 19.375 -7.008 -0.679 1 28.45 290 GLY A C 1
ATOM 2102 O O . GLY A 1 290 ? 18.953 -6.578 -1.752 1 28.45 290 GLY A O 1
ATOM 2103 N N . GLY A 1 291 ? 19.109 -8.43 -0.441 1 28.52 291 GLY A N 1
ATOM 2104 C CA . GLY A 1 291 ? 18.219 -8.836 -1.522 1 28.52 291 GLY A CA 1
ATOM 2105 C C . GLY A 1 291 ? 16.859 -8.18 -1.464 1 28.52 291 GLY A C 1
ATOM 2106 O O . GLY A 1 291 ? 16.203 -8.172 -0.416 1 28.52 291 GLY A O 1
ATOM 2107 N N . VAL A 1 292 ? 16.656 -7.152 -2.111 1 30.3 292 VAL A N 1
ATOM 2108 C CA . VAL A 1 292 ? 15.453 -6.449 -2.545 1 30.3 292 VAL A CA 1
ATOM 2109 C C . VAL A 1 292 ? 14.25 -7.387 -2.465 1 30.3 292 VAL A C 1
ATOM 2111 O O . VAL A 1 292 ? 13.117 -6.938 -2.26 1 30.3 292 VAL A O 1
ATOM 2114 N N . GLY A 1 293 ? 14.508 -8.711 -2.824 1 32.12 293 GLY A N 1
ATOM 2115 C CA . GLY A 1 293 ? 13.406 -9.656 -2.98 1 32.12 293 GLY A CA 1
ATOM 2116 C C . GLY A 1 293 ? 12.641 -9.891 -1.695 1 32.12 293 GLY A C 1
ATOM 2117 O O . GLY A 1 293 ? 11.469 -10.273 -1.729 1 32.12 293 GLY A O 1
ATOM 2118 N N . GLN A 1 294 ? 13.469 -10.273 -0.667 1 33 294 GLN A N 1
ATOM 2119 C CA . GLN A 1 294 ? 12.805 -10.57 0.599 1 33 294 GLN A CA 1
ATOM 2120 C C . GLN A 1 294 ? 12.008 -9.367 1.096 1 33 294 GLN A C 1
ATOM 2122 O O . GLN A 1 294 ? 11.094 -9.516 1.905 1 33 294 GLN A O 1
ATOM 2127 N N . LEU A 1 295 ? 12.68 -8.258 0.828 1 33.31 295 LEU A N 1
ATOM 2128 C CA . LEU A 1 295 ? 12.234 -6.922 1.22 1 33.31 295 LEU A CA 1
ATOM 2129 C C . LEU A 1 295 ? 10.805 -6.668 0.752 1 33.31 295 LEU A C 1
ATOM 2131 O O . LEU A 1 295 ? 10.031 -6.008 1.448 1 33.31 295 LEU A O 1
ATOM 2135 N N . GLY A 1 296 ? 10.609 -7.074 -0.528 1 33.94 296 GLY A N 1
ATOM 2136 C CA . GLY A 1 296 ? 9.305 -6.75 -1.08 1 33.94 296 GLY A CA 1
ATOM 2137 C C . GLY A 1 296 ? 8.156 -7.359 -0.298 1 33.94 296 GLY A C 1
ATOM 2138 O O . GLY A 1 296 ? 7.105 -6.734 -0.135 1 33.94 296 GLY A O 1
ATOM 2139 N N . ILE A 1 297 ? 8.289 -8.766 -0.203 1 35.5 297 ILE A N 1
ATOM 2140 C CA . ILE A 1 297 ? 7.188 -9.508 0.401 1 35.5 297 ILE A CA 1
ATOM 2141 C C . ILE A 1 297 ? 6.977 -9.039 1.839 1 35.5 297 ILE A C 1
ATOM 2143 O O . ILE A 1 297 ? 5.84 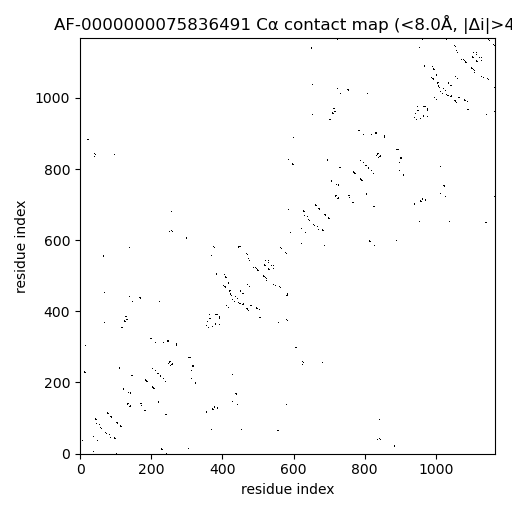-8.977 2.314 1 35.5 297 ILE A O 1
ATOM 2147 N N . MET A 1 298 ? 8.195 -9.211 2.605 1 38.38 298 MET A N 1
ATOM 2148 C CA . MET A 1 298 ? 8.141 -8.719 3.98 1 38.38 298 MET A CA 1
ATOM 2149 C C . MET A 1 298 ? 7.887 -7.215 4.012 1 38.38 298 MET A C 1
ATOM 2151 O O . MET A 1 298 ? 8.75 -6.445 4.438 1 38.38 298 MET A O 1
ATOM 2155 N N . PHE A 1 299 ? 7.902 -6.836 2.699 1 38.91 299 PHE A N 1
ATOM 2156 C CA . PHE A 1 299 ? 7.805 -5.383 2.611 1 38.91 299 PHE A CA 1
ATOM 2157 C C . PHE A 1 299 ? 7.211 -4.801 3.889 1 38.91 299 PHE A C 1
ATOM 2159 O O . PHE A 1 299 ? 7.809 -3.92 4.512 1 38.91 299 PHE A O 1
ATOM 2166 N N . PHE A 1 300 ? 5.633 -4.859 3.754 1 38.72 300 PHE A N 1
ATOM 2167 C CA . PHE A 1 300 ? 4.93 -3.908 4.602 1 38.72 300 PHE A CA 1
ATOM 2168 C C . PHE A 1 300 ? 4.863 -4.41 6.043 1 38.72 300 PHE A C 1
ATOM 2170 O O . PHE A 1 300 ? 4.117 -5.34 6.348 1 38.72 300 PHE A O 1
ATOM 2177 N N . GLY A 1 301 ? 5.613 -3.924 7.027 1 45.56 301 GLY A N 1
ATOM 2178 C CA . GLY A 1 301 ? 5.531 -3.803 8.477 1 45.56 301 GLY A CA 1
ATOM 2179 C C . GLY A 1 301 ? 5.574 -5.141 9.188 1 45.56 301 GLY A C 1
ATOM 2180 O O . GLY A 1 301 ? 5.109 -5.262 10.32 1 45.56 301 GLY A O 1
ATOM 2181 N N . GLY A 1 302 ? 6.312 -6.281 8.586 1 52.31 302 GLY A N 1
ATOM 2182 C CA . GLY A 1 302 ? 6.441 -7.508 9.352 1 52.31 302 GLY A CA 1
ATOM 2183 C C . GLY A 1 302 ? 5.211 -8.391 9.273 1 52.31 302 GLY A C 1
ATOM 2184 O O . GLY A 1 302 ? 5.207 -9.508 9.797 1 52.31 302 GLY A O 1
ATOM 2185 N N . VAL A 1 303 ? 4.141 -7.863 8.648 1 56.19 303 VAL A N 1
ATOM 2186 C CA . VAL A 1 303 ? 2.928 -8.664 8.531 1 56.19 303 VAL A CA 1
ATOM 2187 C C . VAL A 1 303 ? 2.893 -9.359 7.176 1 56.19 303 VAL A C 1
ATOM 2189 O O . VAL A 1 303 ? 3.152 -8.734 6.145 1 56.19 303 VAL A O 1
ATOM 2192 N N . ASP A 1 304 ? 2.691 -10.711 7.176 1 71.94 304 ASP A N 1
ATOM 2193 C CA . ASP A 1 304 ? 2.43 -11.43 5.93 1 71.94 304 ASP A CA 1
ATOM 2194 C C . ASP A 1 304 ? 0.975 -11.266 5.496 1 71.94 304 ASP A C 1
ATOM 2196 O O . ASP A 1 304 ? 0.107 -12.039 5.906 1 71.94 304 ASP A O 1
ATOM 2200 N N . TRP A 1 305 ? 0.628 -10.258 4.723 1 75 305 TRP A N 1
ATOM 2201 C CA . TRP A 1 305 ? -0.722 -9.898 4.297 1 75 305 TRP A CA 1
ATOM 2202 C C . TRP A 1 305 ? -1.333 -11 3.436 1 75 305 TRP A C 1
ATOM 2204 O O . TRP A 1 305 ? -2.557 -11.125 3.357 1 75 305 TRP A O 1
ATOM 2214 N N . ALA A 1 306 ? -0.563 -11.758 2.846 1 82.44 306 ALA A N 1
ATOM 2215 C CA . ALA A 1 306 ? -1.091 -12.867 2.061 1 82.44 306 ALA A CA 1
ATOM 2216 C C . ALA A 1 306 ? -1.749 -13.914 2.957 1 82.44 306 ALA A C 1
ATOM 2218 O O . ALA A 1 306 ? -2.809 -14.453 2.625 1 82.44 306 ALA A O 1
ATOM 2219 N N . VAL A 1 307 ? -1.14 -14.102 4.109 1 83.56 307 VAL A N 1
ATOM 2220 C CA . VAL A 1 307 ? -1.702 -15.07 5.047 1 83.56 307 VAL A CA 1
ATOM 2221 C C . VAL A 1 307 ? -3.02 -14.547 5.609 1 83.56 307 VAL A C 1
ATOM 2223 O O . VAL A 1 307 ? -4.004 -15.281 5.699 1 83.56 307 VAL A O 1
ATOM 2226 N N . ALA A 1 308 ? -3.062 -13.297 5.938 1 81.69 308 ALA A N 1
ATOM 2227 C CA . ALA A 1 308 ? -4.281 -12.695 6.473 1 81.69 308 ALA A CA 1
ATOM 2228 C C . ALA A 1 308 ? -5.414 -12.75 5.453 1 81.69 308 ALA A C 1
ATOM 2230 O O . ALA A 1 308 ? -6.523 -13.18 5.773 1 81.69 308 ALA A O 1
ATOM 2231 N N . CYS A 1 309 ? -5.168 -12.297 4.223 1 85.62 309 CYS A N 1
ATOM 2232 C CA . CYS A 1 309 ? -6.164 -12.297 3.16 1 85.62 309 CYS A CA 1
ATOM 2233 C C . CYS A 1 309 ? -6.645 -13.711 2.859 1 85.62 309 CYS A C 1
ATOM 2235 O O . CYS A 1 309 ? -7.844 -13.945 2.701 1 85.62 309 CYS A O 1
ATOM 2237 N N . PHE A 1 310 ? -5.684 -14.625 2.85 1 91.25 310 PHE A N 1
ATOM 2238 C CA . PHE A 1 310 ? -6.051 -16.016 2.564 1 91.25 310 PHE A CA 1
ATOM 2239 C C . PHE A 1 310 ? -6.926 -16.578 3.674 1 91.25 310 PHE A C 1
ATOM 2241 O O . PHE A 1 310 ? -7.922 -17.25 3.402 1 91.25 310 PHE A O 1
ATOM 2248 N N . THR A 1 311 ? -6.531 -16.328 4.91 1 88 311 THR A N 1
ATOM 2249 C CA . THR A 1 311 ? -7.297 -16.859 6.035 1 88 311 THR A CA 1
ATOM 2250 C C . THR A 1 311 ? -8.742 -16.359 5.984 1 88 311 THR A C 1
ATOM 2252 O O . THR A 1 311 ? -9.68 -17.141 6.168 1 88 311 THR A O 1
ATOM 2255 N N . LEU A 1 312 ? -8.938 -15.148 5.738 1 87.62 312 LEU A N 1
ATOM 2256 C CA . LEU A 1 312 ? -10.281 -14.594 5.602 1 87.62 312 LEU A CA 1
ATOM 2257 C C . LEU A 1 312 ? -11.055 -15.297 4.492 1 87.62 312 LEU A C 1
ATOM 2259 O O . LEU A 1 312 ? -12.195 -15.719 4.695 1 87.62 312 LEU A O 1
ATOM 2263 N N . GLN A 1 313 ? -10.43 -15.469 3.354 1 92.94 313 GLN A N 1
ATOM 2264 C CA . GLN A 1 313 ? -11.102 -16.094 2.219 1 92.94 313 GLN A CA 1
ATOM 2265 C C . GLN A 1 313 ? -11.383 -17.578 2.496 1 92.94 313 GLN A C 1
ATOM 2267 O O . GLN A 1 313 ? -12.422 -18.094 2.104 1 92.94 313 GLN A O 1
ATOM 2272 N N . MET A 1 314 ? -10.406 -18.172 3.127 1 93.75 314 MET A N 1
ATOM 2273 C CA . MET A 1 314 ? -10.586 -19.578 3.477 1 93.75 314 MET A CA 1
ATOM 2274 C C . MET A 1 314 ? -11.82 -19.766 4.352 1 93.75 314 MET A C 1
ATOM 2276 O O . MET A 1 314 ? -12.617 -20.672 4.125 1 93.75 314 MET A O 1
ATOM 2280 N N . LEU A 1 315 ? -12.016 -18.891 5.297 1 90.56 315 LEU A N 1
ATOM 2281 C CA . LEU A 1 315 ? -13.164 -18.984 6.195 1 90.56 315 LEU A CA 1
ATOM 2282 C C . LEU A 1 315 ? -14.461 -18.688 5.453 1 90.56 315 LEU A C 1
ATOM 2284 O O . LEU A 1 315 ? -15.461 -19.375 5.641 1 90.56 315 LEU A O 1
ATOM 2288 N N . LEU A 1 316 ? -14.469 -17.734 4.582 1 92.94 316 LEU A N 1
ATOM 2289 C CA . LEU A 1 316 ? -15.672 -17.359 3.848 1 92.94 316 LEU A CA 1
ATOM 2290 C C . LEU A 1 316 ? -16.047 -18.422 2.822 1 92.94 316 LEU A C 1
ATOM 2292 O O . LEU A 1 316 ? -17.188 -18.875 2.777 1 92.94 316 LEU A O 1
ATOM 2296 N N . VAL A 1 317 ? -15.086 -18.875 2.018 1 96.19 317 VAL A N 1
ATOM 2297 C CA . VAL A 1 317 ? -15.328 -19.859 0.973 1 96.19 317 VAL A CA 1
ATOM 2298 C C . VAL A 1 317 ? -15.617 -21.219 1.605 1 96.19 317 VAL A C 1
ATOM 2300 O O . VAL A 1 317 ? -16.547 -21.922 1.187 1 96.19 317 VAL A O 1
ATOM 2303 N N . GLY A 1 318 ? -14.805 -21.547 2.645 1 95.88 318 GLY A N 1
ATOM 2304 C CA . GLY A 1 318 ? -15.055 -22.797 3.344 1 95.88 318 GLY A CA 1
ATOM 2305 C C . GLY A 1 318 ? -16.453 -22.891 3.924 1 95.88 318 GLY A C 1
ATOM 2306 O O . GLY A 1 318 ? -17.156 -23.891 3.727 1 95.88 318 GLY A O 1
ATOM 2307 N N . ARG A 1 319 ? -16.875 -21.859 4.57 1 93.56 319 ARG A N 1
ATOM 2308 C CA . ARG A 1 319 ? -18.219 -21.828 5.125 1 93.56 319 ARG A CA 1
ATOM 2309 C C . ARG A 1 319 ? -19.266 -21.891 4.016 1 93.56 319 ARG A C 1
ATOM 2311 O O . ARG A 1 319 ? -20.312 -22.547 4.172 1 93.56 319 ARG A O 1
ATOM 2318 N N . GLY A 1 320 ? -19 -21.234 2.943 1 95.69 320 GLY A N 1
ATOM 2319 C CA . GLY A 1 320 ? -19.922 -21.234 1.824 1 95.69 320 GLY A CA 1
ATOM 2320 C C . GLY A 1 320 ? -20.141 -22.609 1.226 1 95.69 320 GLY A C 1
ATOM 2321 O O . GLY A 1 320 ? -21.281 -23.016 0.992 1 95.69 320 GLY A O 1
ATOM 2322 N N . VAL A 1 321 ? -19.094 -23.328 1.021 1 96.69 321 VAL A N 1
ATOM 2323 C CA . VAL A 1 321 ? -19.25 -24.641 0.387 1 96.69 321 VAL A CA 1
ATOM 2324 C C . VAL A 1 321 ? -19.859 -25.625 1.375 1 96.69 321 VAL A C 1
ATOM 2326 O O . VAL A 1 321 ? -20.609 -26.531 0.979 1 96.69 321 VAL A O 1
ATOM 2329 N N . LEU A 1 322 ? -19.547 -25.5 2.641 1 96.31 322 LEU A N 1
ATOM 2330 C CA . LEU A 1 322 ? -20.188 -26.328 3.65 1 96.31 322 LEU A CA 1
ATOM 2331 C C . LEU A 1 322 ? -21.688 -26.062 3.703 1 96.31 322 LEU A C 1
ATOM 2333 O O . LEU A 1 322 ? -22.5 -27 3.77 1 96.31 322 LEU A O 1
ATOM 2337 N N . ALA A 1 323 ? -22.047 -24.812 3.631 1 94.94 323 ALA A N 1
ATOM 2338 C CA . ALA A 1 323 ? -23.469 -24.422 3.625 1 94.94 323 ALA A CA 1
ATOM 2339 C C . ALA A 1 323 ? -24.172 -24.969 2.383 1 94.94 323 ALA A C 1
ATOM 2341 O O . ALA A 1 323 ? -25.312 -25.422 2.459 1 94.94 323 ALA A O 1
ATOM 2342 N N . ALA A 1 324 ? -23.516 -24.875 1.27 1 95.25 324 ALA A N 1
ATOM 2343 C CA . ALA A 1 324 ? -24.094 -25.391 0.027 1 95.25 324 ALA A CA 1
ATOM 2344 C C . ALA A 1 324 ? -24.344 -26.891 0.114 1 95.25 324 ALA A C 1
ATOM 2346 O O . ALA A 1 324 ? -25.391 -27.375 -0.319 1 95.25 324 ALA A O 1
ATOM 2347 N N . ALA A 1 325 ? -23.359 -27.594 0.641 1 95.31 325 ALA A N 1
ATOM 2348 C CA . ALA A 1 325 ? -23.469 -29.047 0.766 1 95.31 325 ALA A CA 1
ATOM 2349 C C . ALA A 1 325 ? -24.609 -29.438 1.706 1 95.31 325 ALA A C 1
ATOM 2351 O O . ALA A 1 325 ? -25.234 -30.484 1.532 1 95.31 325 ALA A O 1
ATOM 2352 N N . ALA A 1 326 ? -24.891 -28.641 2.695 1 94 326 ALA A N 1
ATOM 2353 C CA . ALA A 1 326 ? -25.906 -28.938 3.705 1 94 326 ALA A CA 1
ATOM 2354 C C . ALA A 1 326 ? -27.281 -28.469 3.242 1 94 326 ALA A C 1
ATOM 2356 O O . ALA A 1 326 ? -28.297 -28.859 3.814 1 94 326 ALA A O 1
ATOM 2357 N N . ALA A 1 327 ? -27.328 -27.609 2.299 1 91.81 327 ALA A N 1
ATOM 2358 C CA . ALA A 1 327 ? -28.594 -27.031 1.85 1 91.81 327 ALA A CA 1
ATOM 2359 C C . ALA A 1 327 ? -29.469 -28.078 1.171 1 91.81 327 ALA A C 1
ATOM 2361 O O . ALA A 1 327 ? -28.953 -28.984 0.495 1 91.81 327 ALA A O 1
ATOM 2362 N N . PRO A 1 328 ? -30.812 -28.078 1.55 1 86 328 PRO A N 1
ATOM 2363 C CA . PRO A 1 328 ? -31.719 -29.016 0.858 1 86 328 PRO A CA 1
ATOM 2364 C C . PRO A 1 328 ? -31.688 -28.844 -0.659 1 86 328 PRO A C 1
ATOM 2366 O O . PRO A 1 328 ? -31.375 -27.75 -1.155 1 86 328 PRO A O 1
ATOM 2369 N N . ALA A 1 329 ? -31.734 -29.938 -1.229 1 73.38 329 ALA A N 1
ATOM 2370 C CA . ALA A 1 329 ? -31.688 -29.938 -2.689 1 73.38 329 ALA A CA 1
ATOM 2371 C C . ALA A 1 329 ? -32.844 -29.141 -3.279 1 73.38 329 ALA A C 1
ATOM 2373 O O . ALA A 1 329 ? -34 -29.562 -3.213 1 73.38 329 ALA A O 1
ATOM 2374 N N . ALA A 1 330 ? -33.25 -28.156 -2.623 1 57.72 330 ALA A N 1
ATOM 2375 C CA . ALA A 1 330 ? -34.406 -27.453 -3.131 1 57.72 330 ALA A CA 1
ATOM 2376 C C . ALA A 1 330 ? -34.406 -27.422 -4.656 1 57.72 330 ALA A C 1
ATOM 2378 O O . ALA A 1 330 ? -33.375 -27.516 -5.289 1 57.72 330 ALA A O 1
ATOM 2379 N N . ALA A 1 331 ? -35.781 -27.594 -5.191 1 49.69 331 ALA A N 1
ATOM 2380 C CA . ALA A 1 331 ? -36.062 -27.5 -6.617 1 49.69 331 ALA A CA 1
ATOM 2381 C C . ALA A 1 331 ? -35.25 -26.422 -7.285 1 49.69 331 ALA A C 1
ATOM 2383 O O . ALA A 1 331 ? -34.938 -25.391 -6.664 1 49.69 331 ALA A O 1
ATOM 2384 N N . PRO A 1 332 ? -34.562 -26.812 -8.266 1 44.72 332 PRO A N 1
ATOM 2385 C CA . PRO A 1 332 ? -33.75 -25.812 -8.953 1 44.72 332 PRO A CA 1
ATOM 2386 C C . PRO A 1 332 ? -34.406 -24.438 -9 1 44.72 332 PRO A C 1
ATOM 2388 O O . PRO A 1 332 ? -35.562 -24.312 -9.438 1 44.72 332 PRO A O 1
ATOM 2391 N N . ALA A 1 333 ? -34.438 -23.719 -7.996 1 42.09 333 ALA A N 1
ATOM 2392 C CA . ALA A 1 333 ? -35.094 -22.438 -8.195 1 42.09 333 ALA A CA 1
ATOM 2393 C C . ALA A 1 333 ? -35.219 -22.109 -9.68 1 42.09 333 ALA A C 1
ATOM 2395 O O . ALA A 1 333 ? -34.844 -22.906 -10.531 1 42.09 333 ALA A O 1
ATOM 2396 N N . ALA A 1 334 ? -34.906 -20.625 -10 1 39.38 334 ALA A N 1
ATOM 2397 C CA . ALA A 1 334 ? -35.25 -19.938 -11.242 1 39.38 334 ALA A CA 1
ATOM 2398 C C . ALA A 1 334 ? -34.594 -20.609 -12.438 1 39.38 334 ALA A C 1
ATOM 2400 O O . ALA A 1 334 ? -33.594 -21.281 -12.297 1 39.38 334 ALA A O 1
ATOM 2401 N N . ALA A 1 335 ? -35.344 -20.703 -13.57 1 40.09 335 ALA A N 1
ATOM 2402 C CA . ALA A 1 335 ? -35 -21.078 -14.938 1 40.09 335 ALA A CA 1
ATOM 2403 C C . ALA A 1 335 ? -33.5 -20.875 -15.203 1 40.09 335 ALA A C 1
ATOM 2405 O O . ALA A 1 335 ? -32.906 -19.938 -14.68 1 40.09 335 ALA A O 1
ATOM 2406 N N . PRO A 1 336 ? -32.812 -21.984 -15.43 1 42.16 336 PRO A N 1
ATOM 2407 C CA . PRO A 1 336 ? -31.453 -21.719 -15.906 1 42.16 336 PRO A CA 1
ATOM 2408 C C . PRO A 1 336 ? -31.328 -20.375 -16.625 1 42.16 336 PRO A C 1
ATOM 2410 O O . PRO A 1 336 ? -32.219 -20.016 -17.406 1 42.16 336 PRO A O 1
ATOM 2413 N N . PRO A 1 337 ? -30.797 -19.375 -16.031 1 44.78 337 PRO A N 1
ATOM 2414 C CA . PRO A 1 337 ? -30.703 -18.109 -16.766 1 44.78 337 PRO A CA 1
ATOM 2415 C C . PRO A 1 337 ? -30.609 -18.312 -18.281 1 44.78 337 PRO A C 1
ATOM 2417 O O . PRO A 1 337 ? -30.141 -19.359 -18.734 1 44.78 337 PRO A O 1
ATOM 2420 N N . ARG A 1 338 ? -31.375 -17.672 -19.062 1 46.91 338 ARG A N 1
ATOM 2421 C CA . ARG A 1 338 ? -31.25 -17.625 -20.516 1 46.91 338 ARG A CA 1
ATOM 2422 C C . ARG A 1 338 ? -29.797 -17.766 -20.953 1 46.91 338 ARG A C 1
ATOM 2424 O O . ARG A 1 338 ? -28.922 -17.062 -20.438 1 46.91 338 ARG A O 1
ATOM 2431 N N . PRO A 1 339 ? -29.469 -18.969 -21.516 1 45.66 339 PRO A N 1
ATOM 2432 C CA . PRO A 1 339 ? -28.109 -19.141 -22.016 1 45.66 339 PRO A CA 1
ATOM 2433 C C . PRO A 1 339 ? -27.516 -17.875 -22.609 1 45.66 339 PRO A C 1
ATOM 2435 O O . PRO A 1 339 ? -28.234 -17.078 -23.219 1 45.66 339 PRO A O 1
ATOM 2438 N N . LEU A 1 340 ? -26.438 -17.328 -21.938 1 54.28 340 LEU A N 1
ATOM 2439 C CA . LEU A 1 340 ? -25.734 -16.328 -22.719 1 54.28 340 LEU A CA 1
ATOM 2440 C C . LEU A 1 340 ? -25.844 -16.609 -24.203 1 54.28 340 LEU A C 1
ATOM 2442 O O . LEU A 1 340 ? -26.031 -17.766 -24.609 1 54.28 340 LEU A O 1
ATOM 2446 N N . GLY A 1 341 ? -26.203 -15.727 -25.047 1 57.66 341 GLY A N 1
ATOM 2447 C CA . GLY A 1 341 ? -26.297 -15.906 -26.484 1 57.66 341 GLY A CA 1
ATOM 2448 C C . GLY A 1 341 ? -25.344 -16.953 -27.016 1 57.66 341 GLY A C 1
ATOM 2449 O O . GLY A 1 341 ? -24.359 -17.312 -26.359 1 57.66 341 GLY A O 1
ATOM 2450 N N . ARG A 1 342 ? -25.703 -17.812 -27.938 1 56.81 342 ARG A N 1
ATOM 2451 C CA . ARG A 1 342 ? -24.969 -18.906 -28.578 1 56.81 342 ARG A CA 1
ATOM 2452 C C . ARG A 1 342 ? -23.5 -18.562 -28.703 1 56.81 342 ARG A C 1
ATOM 2454 O O . ARG A 1 342 ? -22.641 -19.406 -28.469 1 56.81 342 ARG A O 1
ATOM 2461 N N . ARG A 1 343 ? -23.172 -17.359 -29.047 1 63.06 343 ARG A N 1
ATOM 2462 C CA . ARG A 1 343 ? -21.781 -16.969 -29.25 1 63.06 343 ARG A CA 1
ATOM 2463 C C . ARG A 1 343 ? -21.031 -16.922 -27.922 1 63.06 343 ARG A C 1
ATOM 2465 O O . ARG A 1 343 ? -19.875 -17.344 -27.844 1 63.06 343 ARG A O 1
ATOM 2472 N N . CYS A 1 344 ? -21.719 -16.625 -26.922 1 77.94 344 CYS A N 1
ATOM 2473 C CA . CYS A 1 344 ? -21.094 -16.594 -25.609 1 77.94 344 CYS A CA 1
ATOM 2474 C C . CYS A 1 344 ? -20.859 -18.016 -25.078 1 77.94 344 CYS A C 1
ATOM 2476 O O . CYS A 1 344 ? -19.812 -18.297 -24.5 1 77.94 344 CYS A O 1
ATOM 2478 N N . GLY A 1 345 ? -21.688 -18.891 -25.578 1 84.62 345 GLY A N 1
ATOM 2479 C CA . GLY A 1 345 ? -21.531 -20.281 -25.203 1 84.62 345 GLY A CA 1
ATOM 2480 C C . GLY A 1 345 ? -20.328 -20.938 -25.844 1 84.62 345 GLY A C 1
ATOM 2481 O O . GLY A 1 345 ? -19.547 -21.625 -25.172 1 84.62 345 GLY A O 1
ATOM 2482 N N . ALA A 1 346 ? -20.125 -20.656 -27.125 1 91.12 346 ALA A N 1
ATOM 2483 C CA . ALA A 1 346 ? -18.984 -21.219 -27.859 1 91.12 346 ALA A CA 1
ATOM 2484 C C . ALA A 1 346 ? -17.656 -20.656 -27.312 1 91.12 346 ALA A C 1
ATOM 2486 O O . ALA A 1 346 ? -16.672 -21.391 -27.219 1 91.12 346 ALA A O 1
ATOM 2487 N N . ALA A 1 347 ? -17.688 -19.422 -27.016 1 93.81 347 ALA A N 1
ATOM 2488 C CA . ALA A 1 347 ? -16.484 -18.812 -26.469 1 93.81 347 ALA A CA 1
ATOM 2489 C C . ALA A 1 347 ? -16.125 -19.422 -25.125 1 93.81 347 ALA A C 1
ATOM 2491 O O . ALA A 1 347 ? -14.938 -19.641 -24.844 1 93.81 347 ALA A O 1
ATOM 2492 N N . HIS A 1 348 ? -17.078 -19.75 -24.328 1 94.81 348 HIS A N 1
ATOM 2493 C CA . HIS A 1 348 ? -16.828 -20.375 -23.031 1 94.81 348 HIS A CA 1
ATOM 2494 C C . HIS A 1 348 ? -16.266 -21.781 -23.219 1 94.81 348 HIS A C 1
ATOM 2496 O O . HIS A 1 348 ? -15.359 -22.203 -22.484 1 94.81 348 HIS A O 1
ATOM 2502 N N . VAL A 1 349 ? -16.75 -22.469 -24.172 1 94.88 349 VAL A N 1
ATOM 2503 C CA . VAL A 1 349 ? -16.219 -23.781 -24.484 1 94.88 349 VAL A CA 1
ATOM 2504 C C . VAL A 1 349 ? -14.773 -23.656 -24.969 1 94.88 349 VAL A C 1
ATOM 2506 O O . VAL A 1 349 ? -13.914 -24.453 -24.594 1 94.88 349 VAL A O 1
ATOM 2509 N N . GLY A 1 350 ? -14.57 -22.641 -25.781 1 96.69 350 GLY A N 1
ATOM 2510 C CA . GLY A 1 350 ? -13.211 -22.375 -26.234 1 96.69 350 GLY A CA 1
ATOM 2511 C C . GLY A 1 350 ? -12.242 -22.141 -25.094 1 96.69 350 GLY A C 1
ATOM 2512 O O . GLY A 1 350 ? -11.109 -22.609 -25.125 1 96.69 350 GLY A O 1
ATOM 2513 N N . LEU A 1 351 ? -12.703 -21.484 -24.031 1 97 351 LEU A N 1
ATOM 2514 C CA . LEU A 1 351 ? -11.859 -21.203 -22.875 1 97 351 LEU A CA 1
ATOM 2515 C C . LEU A 1 351 ? -11.57 -22.484 -22.094 1 97 351 LEU A C 1
ATOM 2517 O O . LEU A 1 351 ? -10.469 -22.641 -21.562 1 97 351 LEU A O 1
ATOM 2521 N N . VAL A 1 352 ? -12.531 -23.375 -22 1 97.19 352 VAL A N 1
ATOM 2522 C CA . VAL A 1 352 ? -12.32 -24.656 -21.344 1 97.19 352 VAL A CA 1
ATOM 2523 C C . VAL A 1 352 ? -11.305 -25.484 -22.125 1 97.19 352 VAL A C 1
ATOM 2525 O O . VAL A 1 352 ? -10.406 -26.094 -21.547 1 97.19 352 VAL A O 1
ATOM 2528 N N . LEU A 1 353 ? -11.406 -25.438 -23.406 1 97.69 353 LEU A N 1
ATOM 2529 C CA . LEU A 1 353 ? -10.469 -26.156 -24.25 1 97.69 353 LEU A CA 1
ATOM 2530 C C . LEU A 1 353 ? -9.062 -25.594 -24.125 1 97.69 353 LEU A C 1
ATOM 2532 O O . LEU A 1 353 ? -8.078 -26.344 -24.078 1 97.69 353 LEU A O 1
ATOM 2536 N N . LEU A 1 354 ? -8.992 -24.328 -24.094 1 96.94 354 LEU A N 1
ATOM 2537 C CA . LEU A 1 354 ? -7.695 -23.688 -23.891 1 96.94 354 LEU A CA 1
ATOM 2538 C C . LEU A 1 354 ? -7.066 -24.125 -22.578 1 96.94 354 LEU A C 1
ATOM 2540 O O . LEU A 1 354 ? -5.863 -24.406 -22.516 1 96.94 354 LEU A O 1
ATOM 2544 N N . ALA A 1 355 ? -7.883 -24.219 -21.547 1 97.25 355 ALA A N 1
ATOM 2545 C CA . ALA A 1 355 ? -7.395 -24.672 -20.25 1 97.25 355 ALA A CA 1
ATOM 2546 C C . ALA A 1 355 ? -6.926 -26.125 -20.312 1 97.25 355 ALA A C 1
ATOM 2548 O O . ALA A 1 355 ? -5.906 -26.484 -19.719 1 97.25 355 ALA A O 1
ATOM 2549 N N . ALA A 1 356 ? -7.66 -26.922 -21.031 1 97.31 356 ALA A N 1
ATOM 2550 C CA . ALA A 1 356 ? -7.281 -28.328 -21.203 1 97.31 356 ALA A CA 1
ATOM 2551 C C . ALA A 1 356 ? -5.953 -28.453 -21.938 1 97.31 356 ALA A C 1
ATOM 2553 O O . ALA A 1 356 ? -5.09 -29.25 -21.547 1 97.31 356 ALA A O 1
ATOM 2554 N N . VAL A 1 357 ? -5.785 -27.656 -22.891 1 95.69 357 VAL A N 1
ATOM 2555 C CA . VAL A 1 357 ? -4.547 -27.672 -23.656 1 95.69 357 VAL A CA 1
ATOM 2556 C C . VAL A 1 357 ? -3.391 -27.188 -22.781 1 95.69 357 VAL A C 1
ATOM 2558 O O . VAL A 1 357 ? -2.34 -27.844 -22.719 1 95.69 357 VAL A O 1
ATOM 2561 N N . HIS A 1 358 ? -3.588 -26.141 -22.094 1 93.81 358 HIS A N 1
ATOM 2562 C CA . HIS A 1 358 ? -2.578 -25.594 -21.203 1 93.81 358 HIS A CA 1
ATOM 2563 C C . HIS A 1 358 ? -2.186 -26.594 -20.125 1 93.81 358 HIS A C 1
ATOM 2565 O O . HIS A 1 358 ? -1.008 -26.703 -19.766 1 93.81 358 HIS A O 1
ATOM 2571 N N . SER A 1 359 ? -3.178 -27.359 -19.641 1 95.06 359 SER A N 1
ATOM 2572 C CA . SER A 1 359 ? -2.967 -28.266 -18.516 1 95.06 359 SER A CA 1
ATOM 2573 C C . SER A 1 359 ? -2.33 -29.578 -18.953 1 95.06 359 SER A C 1
ATOM 2575 O O . SER A 1 359 ? -1.441 -30.094 -18.281 1 95.06 359 SER A O 1
ATOM 2577 N N . PHE A 1 360 ? -2.771 -30.078 -20.094 1 94.75 360 PHE A N 1
ATOM 2578 C CA . PHE A 1 360 ? -2.426 -31.469 -20.375 1 94.75 360 PHE A CA 1
ATOM 2579 C C . PHE A 1 360 ? -1.576 -31.562 -21.641 1 94.75 360 PHE A C 1
ATOM 2581 O O . PHE A 1 360 ? -0.62 -32.344 -21.688 1 94.75 360 PHE A O 1
ATOM 2588 N N . ALA A 1 361 ? -1.808 -30.75 -22.578 1 93.88 361 ALA A N 1
ATOM 2589 C CA . ALA A 1 361 ? -1.149 -30.906 -23.875 1 93.88 361 ALA A CA 1
ATOM 2590 C C . ALA A 1 361 ? 0.24 -30.266 -23.859 1 93.88 361 ALA A C 1
ATOM 2592 O O . ALA A 1 361 ? 1.182 -30.812 -24.438 1 93.88 361 ALA A O 1
ATOM 2593 N N . LEU A 1 362 ? 0.399 -29.203 -23.219 1 90.75 362 LEU A N 1
ATOM 2594 C CA . LEU A 1 362 ? 1.65 -28.453 -23.312 1 90.75 362 LEU A CA 1
ATOM 2595 C C . LEU A 1 362 ? 2.793 -29.234 -22.672 1 90.75 362 LEU A C 1
ATOM 2597 O O . LEU A 1 362 ? 3.873 -29.359 -23.266 1 90.75 362 LEU A O 1
ATOM 2601 N N . PRO A 1 363 ? 2.58 -29.812 -21.5 1 90.5 363 PRO A N 1
ATOM 2602 C CA . PRO A 1 363 ? 3.67 -30.625 -20.953 1 90.5 363 PRO A CA 1
ATOM 2603 C C . PRO A 1 363 ? 4 -31.828 -21.844 1 90.5 363 PRO A C 1
ATOM 2605 O O . PRO A 1 363 ? 5.172 -32.188 -22.016 1 90.5 363 PRO A O 1
ATOM 2608 N N . VAL A 1 364 ? 3.027 -32.406 -22.406 1 93.31 364 VAL A N 1
ATOM 2609 C CA . VAL A 1 364 ? 3.225 -33.562 -23.266 1 93.31 364 VAL A CA 1
ATOM 2610 C C . VAL A 1 364 ? 4 -33.156 -24.516 1 93.31 364 VAL A C 1
ATOM 2612 O O . VAL A 1 364 ? 4.871 -33.875 -24.984 1 93.31 364 VAL A O 1
ATOM 2615 N N . LEU A 1 365 ? 3.766 -31.969 -24.984 1 90.75 365 LEU A N 1
ATOM 2616 C CA . LEU A 1 365 ? 4.441 -31.453 -26.172 1 90.75 365 LEU A CA 1
ATOM 2617 C C . LEU A 1 365 ? 5.816 -30.891 -25.812 1 90.75 365 LEU A C 1
ATOM 2619 O O . LEU A 1 365 ? 6.652 -30.672 -26.688 1 90.75 365 LEU A O 1
ATOM 2623 N N . GLY A 1 366 ? 6.086 -30.766 -24.594 1 88.06 366 GLY A N 1
ATOM 2624 C CA . GLY A 1 366 ? 7.355 -30.234 -24.125 1 88.06 366 GLY A CA 1
ATOM 2625 C C . GLY A 1 366 ? 7.441 -28.734 -24.219 1 88.06 366 GLY A C 1
ATOM 2626 O O . GLY A 1 366 ? 8.516 -28.172 -24.438 1 88.06 366 GLY A O 1
ATOM 2627 N N . LEU A 1 367 ? 6.262 -28.094 -24.094 1 83.94 367 LEU A N 1
ATOM 2628 C CA . LEU A 1 367 ? 6.211 -26.641 -24.172 1 83.94 367 LEU A CA 1
ATOM 2629 C C . LEU A 1 367 ? 5.875 -26.031 -22.812 1 83.94 367 LEU A C 1
ATOM 2631 O O . LEU A 1 367 ? 5.18 -26.656 -22.016 1 83.94 367 LEU A O 1
ATOM 2635 N N . GLN A 1 368 ? 6.391 -24.906 -22.547 1 78.44 368 GLN A N 1
ATOM 2636 C CA . GLN A 1 368 ? 6.082 -24.094 -21.375 1 78.44 368 GLN A CA 1
ATOM 2637 C C . GLN A 1 368 ? 6.527 -24.797 -20.094 1 78.44 368 GLN A C 1
ATOM 2639 O O . GLN A 1 368 ? 5.734 -24.969 -19.156 1 78.44 368 GLN A O 1
ATOM 2644 N N . ASP A 1 369 ? 7.809 -25.094 -20.094 1 85.5 369 ASP A N 1
ATOM 2645 C CA . ASP A 1 369 ? 8.406 -25.625 -18.875 1 85.5 369 ASP A CA 1
ATOM 2646 C C . ASP A 1 369 ? 8.312 -24.625 -17.734 1 85.5 369 ASP A C 1
ATOM 2648 O O . ASP A 1 369 ? 7.836 -24.969 -16.641 1 85.5 369 ASP A O 1
ATOM 2652 N N . LEU A 1 370 ? 8.688 -23.453 -18.094 1 86.31 370 LEU A N 1
ATOM 2653 C CA . LEU A 1 370 ? 8.406 -22.344 -17.188 1 86.31 370 LEU A CA 1
ATOM 2654 C C . LEU A 1 370 ? 6.992 -21.828 -17.391 1 86.31 370 LEU A C 1
ATOM 2656 O O . LEU A 1 370 ? 6.602 -21.516 -18.516 1 86.31 370 LEU A O 1
ATOM 2660 N N . GLY A 1 371 ? 6.145 -21.812 -16.359 1 80.75 371 GLY A N 1
ATOM 2661 C CA . GLY A 1 371 ? 4.785 -21.312 -16.484 1 80.75 371 GLY A CA 1
ATOM 2662 C C . GLY A 1 371 ? 3.77 -22.406 -16.75 1 80.75 371 GLY A C 1
ATOM 2663 O O . GLY A 1 371 ? 2.598 -22.125 -17.016 1 80.75 371 GLY A O 1
ATOM 2664 N N . GLY A 1 372 ? 4.297 -23.641 -16.734 1 81.81 372 GLY A N 1
ATOM 2665 C CA . GLY A 1 372 ? 3.402 -24.766 -16.969 1 81.81 372 GLY A CA 1
ATOM 2666 C C . GLY A 1 372 ? 2.84 -25.359 -15.703 1 81.81 372 GLY A C 1
ATOM 2667 O O . GLY A 1 372 ? 3.096 -24.875 -14.609 1 81.81 372 GLY A O 1
ATOM 2668 N N . SER A 1 373 ? 1.97 -26.375 -15.914 1 81.31 373 SER A N 1
ATOM 2669 C CA . SER A 1 373 ? 1.272 -27.016 -14.805 1 81.31 373 SER A CA 1
ATOM 2670 C C . SER A 1 373 ? 2.154 -28.062 -14.133 1 81.31 373 SER A C 1
ATOM 2672 O O . SER A 1 373 ? 1.656 -29.078 -13.641 1 81.31 373 SER A O 1
ATOM 2674 N N . ASN A 1 374 ? 3.457 -27.875 -14.164 1 85.75 374 ASN A N 1
ATOM 2675 C CA . ASN A 1 374 ? 4.391 -28.828 -13.57 1 85.75 374 ASN A CA 1
ATOM 2676 C C . ASN A 1 374 ? 5.129 -28.219 -12.383 1 85.75 374 ASN A C 1
ATOM 2678 O O . ASN A 1 374 ? 6.215 -28.672 -12.023 1 85.75 374 ASN A O 1
ATOM 2682 N N . MET A 1 375 ? 4.504 -27.297 -11.797 1 86.31 375 MET A N 1
ATOM 2683 C CA . MET A 1 375 ? 5.176 -26.562 -10.727 1 86.31 375 MET A CA 1
ATOM 2684 C C . MET A 1 375 ? 5.559 -27.5 -9.586 1 86.31 375 MET A C 1
ATOM 2686 O O . MET A 1 375 ? 4.711 -28.219 -9.062 1 86.31 375 MET A O 1
ATOM 2690 N N . PHE A 1 376 ? 6.785 -27.516 -9.25 1 92.38 376 PHE A N 1
ATOM 2691 C CA . PHE A 1 376 ? 7.344 -28.297 -8.164 1 92.38 376 PHE A CA 1
ATOM 2692 C C . PHE A 1 376 ? 7.043 -29.781 -8.359 1 92.38 376 PHE A C 1
ATOM 2694 O O . PHE A 1 376 ? 6.797 -30.5 -7.395 1 92.38 376 PHE A O 1
ATOM 2701 N N . GLY A 1 377 ? 6.984 -30.203 -9.625 1 92.81 377 GLY A N 1
ATOM 2702 C CA . GLY A 1 377 ? 6.555 -31.547 -9.938 1 92.81 377 GLY A CA 1
ATOM 2703 C C . GLY A 1 377 ? 7.703 -32.469 -10.297 1 92.81 377 GLY A C 1
ATOM 2704 O O . GLY A 1 377 ? 7.496 -33.656 -10.547 1 92.81 377 GLY A O 1
ATOM 2705 N N . ASN A 1 378 ? 8.93 -32.031 -10.336 1 92.38 378 ASN A N 1
ATOM 2706 C CA . ASN A 1 378 ? 10.102 -32.812 -10.703 1 92.38 378 ASN A CA 1
ATOM 2707 C C . ASN A 1 378 ? 9.945 -33.438 -12.078 1 92.38 378 ASN A C 1
ATOM 2709 O O . ASN A 1 378 ? 10.547 -34.469 -12.359 1 92.38 378 ASN A O 1
ATOM 2713 N N . LEU A 1 379 ? 9.094 -32.844 -12.883 1 92.81 379 LEU A N 1
ATOM 2714 C CA . LEU A 1 379 ? 8.82 -33.406 -14.195 1 92.81 379 LEU A CA 1
ATOM 2715 C C . LEU A 1 379 ? 9.906 -33.031 -15.195 1 92.81 379 LEU A C 1
ATOM 2717 O O . LEU A 1 379 ? 10.32 -31.875 -15.25 1 92.81 379 LEU A O 1
ATOM 2721 N N . ARG A 1 380 ? 10.336 -33.969 -15.852 1 91.75 380 ARG A N 1
ATOM 2722 C CA . ARG A 1 380 ? 11.297 -33.75 -16.922 1 91.75 380 ARG A CA 1
ATOM 2723 C C . ARG A 1 380 ? 10.578 -33.469 -18.25 1 91.75 380 ARG A C 1
ATOM 2725 O O . ARG A 1 380 ? 9.969 -34.375 -18.828 1 91.75 380 ARG A O 1
ATOM 2732 N N . MET A 1 381 ? 10.742 -32.281 -18.75 1 90.31 381 MET A N 1
ATOM 2733 C CA . MET A 1 381 ? 10 -31.891 -19.953 1 90.31 381 MET A CA 1
ATOM 2734 C C . MET A 1 381 ? 10.93 -31.781 -21.156 1 90.31 381 MET A C 1
ATOM 2736 O O . MET A 1 381 ? 10.523 -31.297 -22.203 1 90.31 381 MET A O 1
ATOM 2740 N N . GLN A 1 382 ? 12.141 -32.188 -20.984 1 88.38 382 GLN A N 1
ATOM 2741 C CA . GLN A 1 382 ? 13.109 -32.25 -22.062 1 88.38 382 GLN A CA 1
ATOM 2742 C C . GLN A 1 382 ? 14.078 -33.438 -21.859 1 88.38 382 GLN A C 1
ATOM 2744 O O . GLN A 1 382 ? 14.336 -33.812 -20.719 1 88.38 382 GLN A O 1
ATOM 2749 N N . GLY A 1 383 ? 14.547 -34 -22.938 1 89 383 GLY A N 1
ATOM 2750 C CA . GLY A 1 383 ? 15.531 -35.062 -22.844 1 89 383 GLY A CA 1
ATOM 2751 C C . GLY A 1 383 ? 14.922 -36.406 -22.516 1 89 383 GLY A C 1
ATOM 2752 O O . GLY A 1 383 ? 15.625 -37.312 -22.094 1 89 383 GLY A O 1
ATOM 2753 N N . GLY A 1 384 ? 13.648 -36.469 -22.547 1 88.75 384 GLY A N 1
ATOM 2754 C CA . GLY A 1 384 ? 12.953 -37.688 -22.219 1 88.75 384 GLY A CA 1
ATOM 2755 C C . GLY A 1 384 ? 12.07 -37.562 -20.984 1 88.75 384 GLY A C 1
ATOM 2756 O O . GLY A 1 384 ? 12.398 -36.844 -20.047 1 88.75 384 GLY A O 1
ATOM 2757 N N . SER A 1 385 ? 11.055 -38.438 -20.969 1 91.81 385 SER A N 1
ATOM 2758 C CA . SER A 1 385 ? 10.047 -38.344 -19.922 1 91.81 385 SER A CA 1
ATOM 2759 C C . SER A 1 385 ? 10.422 -39.188 -18.703 1 91.81 385 SER A C 1
ATOM 2761 O O . SER A 1 385 ? 10.922 -40.281 -18.844 1 91.81 385 SER A O 1
ATOM 2763 N N . ASN A 1 386 ? 10.328 -38.625 -17.562 1 92 386 ASN A N 1
ATOM 2764 C CA . ASN A 1 386 ? 10.43 -39.406 -16.344 1 92 386 ASN A CA 1
ATOM 2765 C C . ASN A 1 386 ? 9.047 -39.719 -15.773 1 92 386 ASN A C 1
ATOM 2767 O O . ASN A 1 386 ? 8.945 -40.25 -14.664 1 92 386 ASN A O 1
ATOM 2771 N N . HIS A 1 387 ? 7.988 -39.344 -16.562 1 94.44 387 HIS A N 1
ATOM 2772 C CA . HIS A 1 387 ? 6.633 -39.688 -16.125 1 94.44 387 HIS A CA 1
ATOM 2773 C C . HIS A 1 387 ? 6.387 -41.188 -16.188 1 94.44 387 HIS A C 1
ATOM 2775 O O . HIS A 1 387 ? 6.945 -41.875 -17.047 1 94.44 387 HIS A O 1
ATOM 2781 N N . LEU A 1 388 ? 5.523 -41.688 -15.375 1 95.75 388 LEU A N 1
ATOM 2782 C CA . LEU A 1 388 ? 5.316 -43.125 -15.273 1 95.75 388 LEU A CA 1
ATOM 2783 C C . LEU A 1 388 ? 4.621 -43.656 -16.516 1 95.75 388 LEU A C 1
ATOM 2785 O O . LEU A 1 388 ? 4.855 -44.812 -16.906 1 95.75 388 LEU A O 1
ATOM 2789 N N . PHE A 1 389 ? 3.768 -42.812 -17.172 1 94.94 389 PHE A N 1
ATOM 2790 C CA . PHE A 1 389 ? 2.986 -43.406 -18.234 1 94.94 389 PHE A CA 1
ATOM 2791 C C . PHE A 1 389 ? 2.82 -42.438 -19.406 1 94.94 389 PHE A C 1
ATOM 2793 O O . PHE A 1 389 ? 2.271 -42.812 -20.453 1 94.94 389 PHE A O 1
ATOM 2800 N N . LEU A 1 390 ? 3.203 -41.219 -19.219 1 94.69 390 LEU A N 1
ATOM 2801 C CA . LEU A 1 390 ? 3.016 -40.219 -20.281 1 94.69 390 LEU A CA 1
ATOM 2802 C C . LEU A 1 390 ? 4.355 -39.781 -20.844 1 94.69 390 LEU A C 1
ATOM 2804 O O . LEU A 1 390 ? 5.332 -39.625 -20.109 1 94.69 390 LEU A O 1
ATOM 2808 N N . PRO A 1 391 ? 4.336 -39.531 -22.125 1 94 391 PRO A N 1
ATOM 2809 C CA . PRO A 1 391 ? 5.516 -38.875 -22.688 1 94 391 PRO A CA 1
ATOM 2810 C C . PRO A 1 391 ? 5.535 -37.375 -22.422 1 94 391 PRO A C 1
ATOM 2812 O O . PRO A 1 391 ? 4.5 -36.781 -22.094 1 94 391 PRO A O 1
ATOM 2815 N N . THR A 1 392 ? 6.75 -36.906 -22.406 1 91 392 THR A N 1
ATOM 2816 C CA . THR A 1 392 ? 6.957 -35.469 -22.422 1 91 392 THR A CA 1
ATOM 2817 C C . THR A 1 392 ? 7.887 -35.062 -23.562 1 91 392 THR A C 1
ATOM 2819 O O . THR A 1 392 ? 8.516 -35.906 -24.188 1 91 392 THR A O 1
ATOM 2822 N N . SER A 1 393 ? 7.848 -33.906 -24.094 1 87.88 393 SER A N 1
ATOM 2823 C CA . SER A 1 393 ? 8.781 -33.312 -25.047 1 87.88 393 SER A CA 1
ATOM 2824 C C . SER A 1 393 ? 8.602 -33.906 -26.438 1 87.88 393 SER A C 1
ATOM 2826 O O . SER A 1 393 ? 9.57 -34.125 -27.156 1 87.88 393 SER A O 1
ATOM 2828 N N . LEU A 1 394 ? 7.398 -34.188 -26.781 1 91.81 394 LEU A N 1
ATOM 2829 C CA . LEU A 1 394 ? 7.125 -34.812 -28.062 1 91.81 394 LEU A CA 1
ATOM 2830 C C . LEU A 1 394 ? 7.57 -33.938 -29.219 1 91.81 394 LEU A C 1
ATOM 2832 O O . LEU A 1 394 ? 8.07 -34.406 -30.234 1 91.81 394 LEU A O 1
ATOM 2836 N N . LEU A 1 395 ? 7.422 -32.688 -29.078 1 88.62 395 LEU A N 1
ATOM 2837 C CA . LEU A 1 395 ? 7.801 -31.75 -30.141 1 88.62 395 LEU A CA 1
ATOM 2838 C C . LEU A 1 395 ? 9.312 -31.734 -30.328 1 88.62 395 LEU A C 1
ATOM 2840 O O . LEU A 1 395 ? 9.805 -31.484 -31.438 1 88.62 395 LEU A O 1
ATOM 2844 N N . GLN A 1 396 ? 10.008 -31.922 -29.312 1 86.19 396 GLN A N 1
ATOM 2845 C CA . GLN A 1 396 ? 11.461 -31.938 -29.391 1 86.19 396 GLN A CA 1
ATOM 2846 C C . GLN A 1 396 ? 11.961 -33.062 -30.312 1 86.19 396 GLN A C 1
ATOM 2848 O O . GLN A 1 396 ? 13.07 -32.969 -30.844 1 86.19 396 GLN A O 1
ATOM 2853 N N 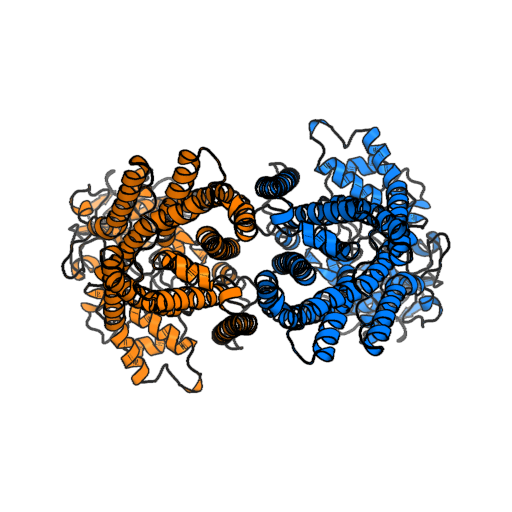. LEU A 1 397 ? 11.172 -34 -30.469 1 89.69 397 LEU A N 1
ATOM 2854 C CA . LEU A 1 397 ? 11.578 -35.156 -31.297 1 89.69 397 LEU A CA 1
ATOM 2855 C C . LEU A 1 397 ? 11.516 -34.812 -32.781 1 89.69 397 LEU A C 1
ATOM 2857 O O . LEU A 1 397 ? 12.133 -35.5 -33.594 1 89.69 397 LEU A O 1
ATOM 2861 N N . VAL A 1 398 ? 10.828 -33.75 -33.094 1 89.88 398 VAL A N 1
ATOM 2862 C CA . VAL A 1 398 ? 10.602 -33.5 -34.531 1 89.88 398 VAL A CA 1
ATOM 2863 C C . VAL A 1 398 ? 11.227 -32.156 -34.906 1 89.88 398 VAL A C 1
ATOM 2865 O O . VAL A 1 398 ? 11.43 -31.875 -36.094 1 89.88 398 VAL A O 1
ATOM 2868 N N . LEU A 1 399 ? 11.562 -31.359 -34 1 88.75 399 LEU A N 1
ATOM 2869 C CA . LEU A 1 399 ? 12.133 -30.047 -34.281 1 88.75 399 LEU A CA 1
ATOM 2870 C C . LEU A 1 399 ? 13.609 -30.172 -34.688 1 88.75 399 LEU A C 1
ATOM 2872 O O . LEU A 1 399 ? 14.258 -31.156 -34.344 1 88.75 399 LEU A O 1
ATOM 2876 N N . PRO A 1 400 ? 14.055 -29.156 -35.375 1 89.62 400 PRO A N 1
ATOM 2877 C CA . PRO A 1 400 ? 15.461 -29.219 -35.781 1 89.62 400 PRO A CA 1
ATOM 2878 C C . PRO A 1 400 ? 16.422 -29.156 -34.594 1 89.62 400 PRO A C 1
ATOM 2880 O O . PRO A 1 400 ? 16.031 -28.703 -33.531 1 89.62 400 PRO A O 1
ATOM 2883 N N . ASP A 1 401 ? 17.594 -29.578 -34.844 1 89.25 401 ASP A N 1
ATOM 2884 C CA . ASP A 1 401 ? 18.625 -29.625 -33.781 1 89.25 401 ASP A CA 1
ATOM 2885 C C . ASP A 1 401 ? 18.922 -28.234 -33.25 1 89.25 401 ASP A C 1
ATOM 2887 O O . ASP A 1 401 ? 19.25 -28.062 -32.062 1 89.25 401 ASP A O 1
ATOM 2891 N N . SER A 1 402 ? 18.797 -27.312 -34.094 1 89.06 402 SER A N 1
ATOM 2892 C CA . SER A 1 402 ? 19.078 -25.938 -33.688 1 89.06 402 SER A CA 1
ATOM 2893 C C . SER A 1 402 ? 18.109 -25.484 -32.594 1 89.06 402 SER A C 1
ATOM 2895 O O . SER A 1 402 ? 18.344 -24.484 -31.922 1 89.06 402 SER A O 1
ATOM 2897 N N . THR A 1 403 ? 17.062 -26.312 -32.5 1 87.25 403 THR A N 1
ATOM 2898 C CA . THR A 1 403 ? 16.047 -25.953 -31.516 1 87.25 403 THR A CA 1
ATOM 2899 C C . THR A 1 403 ? 15.977 -26.984 -30.391 1 87.25 403 THR A C 1
ATOM 2901 O O . THR A 1 403 ? 15.883 -26.641 -29.219 1 87.25 403 THR A O 1
ATOM 2904 N N . ALA A 1 404 ? 16.219 -28.234 -30.781 1 89.5 404 ALA A N 1
ATOM 2905 C CA . ALA A 1 404 ? 15.758 -29.266 -29.859 1 89.5 404 ALA A CA 1
ATOM 2906 C C . ALA A 1 404 ? 16.922 -30.109 -29.328 1 89.5 404 ALA A C 1
ATOM 2908 O O . ALA A 1 404 ? 16.766 -30.859 -28.375 1 89.5 404 ALA A O 1
ATOM 2909 N N . ALA A 1 405 ? 18.047 -29.938 -29.875 1 92.69 405 ALA A N 1
ATOM 2910 C CA . ALA A 1 405 ? 19.172 -30.719 -29.359 1 92.69 405 ALA A CA 1
ATOM 2911 C C . ALA A 1 405 ? 19.422 -30.406 -27.891 1 92.69 405 ALA A C 1
ATOM 2913 O O . ALA A 1 405 ? 19.234 -29.266 -27.438 1 92.69 405 ALA A O 1
ATOM 2914 N N . ILE A 1 406 ? 19.844 -31.484 -27.156 1 95.12 406 ILE A N 1
ATOM 2915 C CA . ILE A 1 406 ? 20.156 -31.297 -25.75 1 95.12 406 ILE A CA 1
ATOM 2916 C C . ILE A 1 406 ? 21.656 -31.125 -25.547 1 95.12 406 ILE A C 1
ATOM 2918 O O . ILE A 1 406 ? 22.453 -31.859 -26.141 1 95.12 406 ILE A O 1
ATOM 2922 N N . VAL A 1 407 ? 21.969 -30.109 -24.812 1 96.69 407 VAL A N 1
ATOM 2923 C CA . VAL A 1 407 ? 23.375 -29.875 -24.484 1 96.69 407 VAL A CA 1
ATOM 2924 C C . VAL A 1 407 ? 23.562 -29.906 -22.969 1 96.69 407 VAL A C 1
ATOM 2926 O O . VAL A 1 407 ? 22.625 -29.703 -22.219 1 96.69 407 VAL A O 1
ATOM 2929 N N . ARG A 1 408 ? 24.703 -30.234 -22.594 1 96.5 408 ARG A N 1
ATOM 2930 C CA . ARG A 1 408 ? 25.125 -30.156 -21.203 1 96.5 408 ARG A CA 1
ATOM 2931 C C . ARG A 1 408 ? 26.141 -29.047 -21 1 96.5 408 ARG A C 1
ATOM 2933 O O . ARG A 1 408 ? 27.234 -29.094 -21.562 1 96.5 408 ARG A O 1
ATOM 2940 N N . VAL A 1 409 ? 25.766 -28.078 -20.266 1 96.69 409 VAL A N 1
ATOM 2941 C CA . VAL A 1 409 ? 26.672 -26.984 -19.953 1 96.69 409 VAL A CA 1
ATOM 2942 C C . VAL A 1 409 ? 27.672 -27.438 -18.891 1 96.69 409 VAL A C 1
ATOM 2944 O O . VAL A 1 409 ? 27.281 -27.844 -17.797 1 96.69 409 VAL A O 1
ATOM 2947 N N . GLU A 1 410 ? 28.953 -27.234 -19.188 1 95.56 410 GLU A N 1
ATOM 2948 C CA . GLU A 1 410 ? 30.016 -27.75 -18.328 1 95.56 410 GLU A CA 1
ATOM 2949 C C . GLU A 1 410 ? 30.562 -26.656 -17.422 1 95.56 410 GLU A C 1
ATOM 2951 O O . GLU A 1 410 ? 30.797 -26.891 -16.234 1 95.56 410 GLU A O 1
ATOM 2956 N N . SER A 1 411 ? 30.812 -25.578 -18 1 94.19 411 SER A N 1
ATOM 2957 C CA . SER A 1 411 ? 31.359 -24.484 -17.234 1 94.19 411 SER A CA 1
ATOM 2958 C C . SER A 1 411 ? 31.203 -23.156 -17.969 1 94.19 411 SER A C 1
ATOM 2960 O O . SER A 1 411 ? 31.094 -23.141 -19.203 1 94.19 411 SER A O 1
ATOM 2962 N N . THR A 1 412 ? 31.141 -22.172 -17.234 1 95.56 412 THR A N 1
ATOM 2963 C CA . THR A 1 412 ? 31.125 -20.828 -17.797 1 95.56 412 THR A CA 1
ATOM 2964 C C . THR A 1 412 ? 31.562 -19.812 -16.734 1 95.56 412 THR A C 1
ATOM 2966 O O . THR A 1 412 ? 31.422 -20.062 -15.539 1 95.56 412 THR A O 1
ATOM 2969 N N . ASN A 1 413 ? 32.156 -18.719 -17.156 1 93.88 413 ASN A N 1
ATOM 2970 C CA . ASN A 1 413 ? 32.5 -17.625 -16.25 1 93.88 413 ASN A CA 1
ATOM 2971 C C . ASN A 1 413 ? 31.625 -16.391 -16.5 1 93.88 413 ASN A C 1
ATOM 2973 O O . ASN A 1 413 ? 31.875 -15.328 -15.945 1 93.88 413 ASN A O 1
ATOM 2977 N N . ALA A 1 414 ? 30.641 -16.625 -17.359 1 94.12 414 ALA A N 1
ATOM 2978 C CA . ALA A 1 414 ? 29.734 -15.516 -17.641 1 94.12 414 ALA A CA 1
ATOM 2979 C C . ALA A 1 414 ? 28.812 -15.258 -16.453 1 94.12 414 ALA A C 1
ATOM 2981 O O . ALA A 1 414 ? 27.984 -16.109 -16.109 1 94.12 414 ALA A O 1
ATOM 2982 N N . SER A 1 415 ? 28.812 -14.07 -15.922 1 91.88 415 SER A N 1
ATOM 2983 C CA . SER A 1 415 ? 28 -13.734 -14.75 1 91.88 415 SER A CA 1
ATOM 2984 C C . SER A 1 415 ? 26.516 -13.773 -15.078 1 91.88 415 SER A C 1
ATOM 2986 O O . SER A 1 415 ? 25.703 -14.156 -14.234 1 91.88 415 SER A O 1
ATOM 2988 N N . ALA A 1 416 ? 26.203 -13.398 -16.344 1 92.12 416 ALA A N 1
ATOM 2989 C CA . ALA A 1 416 ? 24.812 -13.398 -16.781 1 92.12 416 ALA A CA 1
ATOM 2990 C C . ALA A 1 416 ? 24.219 -14.812 -16.734 1 92.12 416 ALA A C 1
ATOM 2992 O O . ALA A 1 416 ? 23.016 -14.984 -16.562 1 92.12 416 ALA A O 1
ATOM 2993 N N . ILE A 1 417 ? 25.094 -15.766 -16.828 1 94.69 417 ILE A N 1
ATOM 2994 C CA . ILE A 1 417 ? 24.641 -17.156 -16.828 1 94.69 417 ILE A CA 1
ATOM 2995 C C . ILE A 1 417 ? 24.734 -17.734 -15.414 1 94.69 417 ILE A C 1
ATOM 2997 O O . ILE A 1 417 ? 23.75 -18.266 -14.898 1 94.69 417 ILE A O 1
ATOM 3001 N N . THR A 1 418 ? 25.766 -17.469 -14.695 1 93.81 418 THR A N 1
ATOM 3002 C CA . THR A 1 418 ? 26.016 -18.125 -13.414 1 93.81 418 THR A CA 1
ATOM 3003 C C . THR A 1 418 ? 25.078 -17.562 -12.344 1 93.81 418 THR A C 1
ATOM 3005 O O . THR A 1 418 ? 24.766 -18.25 -11.359 1 93.81 418 THR A O 1
ATOM 3008 N N . SER A 1 419 ? 24.609 -16.406 -12.578 1 92.12 419 SER A N 1
ATOM 3009 C CA . SER A 1 419 ? 23.719 -15.797 -11.594 1 92.12 419 SER A CA 1
ATOM 3010 C C . SER A 1 419 ? 22.312 -16.375 -11.688 1 92.12 419 SER A C 1
ATOM 3012 O O . SER A 1 419 ? 21.516 -16.25 -10.75 1 92.12 419 SER A O 1
ATOM 3014 N N . LEU A 1 420 ? 22.078 -17.078 -12.797 1 92.62 420 LEU A N 1
ATOM 3015 C CA . LEU A 1 420 ? 20.703 -17.516 -13.039 1 92.62 420 LEU A CA 1
ATOM 3016 C C . LEU A 1 420 ? 20.625 -19.031 -13.133 1 92.62 420 LEU A C 1
ATOM 3018 O O . LEU A 1 420 ? 19.656 -19.641 -12.68 1 92.62 420 LEU A O 1
ATOM 3022 N N . TYR A 1 421 ? 21.609 -19.594 -13.711 1 92.81 421 TYR A N 1
ATOM 3023 C CA . TYR A 1 421 ? 21.609 -21.016 -13.992 1 92.81 421 TYR A CA 1
ATOM 3024 C C . TYR A 1 421 ? 22.531 -21.766 -13.016 1 92.81 421 TYR A C 1
ATOM 3026 O O . TYR A 1 421 ? 23.641 -21.328 -12.742 1 92.81 421 TYR A O 1
ATOM 3034 N N . PRO A 1 422 ? 22.125 -22.922 -12.406 1 92.38 422 PRO A N 1
ATOM 3035 C CA . PRO A 1 422 ? 20.797 -23.547 -12.586 1 92.38 422 PRO A CA 1
ATOM 3036 C C . PRO A 1 422 ? 19.766 -23.031 -11.602 1 92.38 422 PRO A C 1
ATOM 3038 O O . PRO A 1 422 ? 18.641 -23.547 -11.547 1 92.38 422 PRO A O 1
ATOM 3041 N N . GLY A 1 423 ? 20.156 -22.047 -10.82 1 91.81 423 GLY A N 1
ATOM 3042 C CA . GLY A 1 423 ? 19.234 -21.359 -9.938 1 91.81 423 GLY A CA 1
ATOM 3043 C C . GLY A 1 423 ? 19.031 -22.047 -8.609 1 91.81 423 GLY A C 1
ATOM 3044 O O . GLY A 1 423 ? 17.891 -22.234 -8.164 1 91.81 423 GLY A O 1
ATOM 3045 N N . GLU A 1 424 ? 20.141 -22.406 -7.988 1 91.25 424 GLU A N 1
ATOM 3046 C CA . GLU A 1 424 ? 20.062 -23.109 -6.707 1 91.25 424 GLU A CA 1
ATOM 3047 C C . GLU A 1 424 ? 19.672 -22.156 -5.582 1 91.25 424 GLU A C 1
ATOM 3049 O O . GLU A 1 424 ? 20.219 -21.062 -5.469 1 91.25 424 GLU A O 1
ATOM 3054 N N . VAL A 1 425 ? 18.688 -22.641 -4.754 1 90.88 425 VAL A N 1
ATOM 3055 C CA . VAL A 1 425 ? 18.203 -21.781 -3.668 1 90.88 425 VAL A CA 1
ATOM 3056 C C . VAL A 1 425 ? 18.375 -22.516 -2.334 1 90.88 425 VAL A C 1
ATOM 3058 O O . VAL A 1 425 ? 17.812 -22.094 -1.318 1 90.88 425 VAL A O 1
ATOM 3061 N N . THR A 1 426 ? 19.188 -23.516 -2.242 1 89.44 426 THR A N 1
ATOM 3062 C CA . THR A 1 426 ? 19.375 -24.375 -1.073 1 89.44 426 THR A CA 1
ATOM 3063 C C . THR A 1 426 ? 19.828 -23.547 0.131 1 89.44 426 THR A C 1
ATOM 3065 O O . THR A 1 426 ? 19.359 -23.781 1.252 1 89.44 426 THR A O 1
ATOM 3068 N N . ALA A 1 427 ? 20.625 -22.594 -0.114 1 87.25 427 ALA A N 1
ATOM 3069 C CA . ALA A 1 427 ? 21.234 -21.812 0.961 1 87.25 427 ALA A CA 1
ATOM 3070 C C . ALA A 1 427 ? 20.203 -20.953 1.674 1 87.25 427 ALA A C 1
ATOM 3072 O O . ALA A 1 427 ? 20.438 -20.484 2.791 1 87.25 427 ALA A O 1
ATOM 3073 N N . VAL A 1 428 ? 19.109 -20.766 1.029 1 86 428 VAL A N 1
ATOM 3074 C CA . VAL A 1 428 ? 18.078 -19.922 1.606 1 86 428 VAL A CA 1
ATOM 3075 C C . VAL A 1 428 ? 17.25 -20.719 2.607 1 86 428 VAL A C 1
ATOM 3077 O O . VAL A 1 428 ? 16.578 -20.156 3.475 1 86 428 VAL A O 1
ATOM 3080 N N . LEU A 1 429 ? 17.266 -22.047 2.537 1 87.94 429 LEU A N 1
ATOM 3081 C CA . LEU A 1 429 ? 16.547 -22.891 3.471 1 87.94 429 LEU A CA 1
ATOM 3082 C C . LEU A 1 429 ? 17.141 -22.797 4.871 1 87.94 429 LEU A C 1
ATOM 3084 O O . LEU A 1 429 ? 18.359 -22.75 5.031 1 87.94 429 LEU A O 1
ATOM 3088 N N . ALA A 1 430 ? 16.25 -22.797 5.844 1 86.25 430 ALA A N 1
ATOM 3089 C CA . ALA A 1 430 ? 16.719 -22.781 7.23 1 86.25 430 ALA A CA 1
ATOM 3090 C C . ALA A 1 430 ? 17.594 -24 7.523 1 86.25 430 ALA A C 1
ATOM 3092 O O . ALA A 1 430 ? 17.328 -25.094 7.035 1 86.25 430 ALA A O 1
ATOM 3093 N N . ALA A 1 431 ? 18.609 -23.781 8.422 1 88.44 431 ALA A N 1
ATOM 3094 C CA . ALA A 1 431 ? 19.562 -24.828 8.75 1 88.44 431 ALA A CA 1
ATOM 3095 C C . ALA A 1 431 ? 18.859 -26.047 9.352 1 88.44 431 ALA A C 1
ATOM 3097 O O . ALA A 1 431 ? 19.203 -27.188 9.023 1 88.44 431 ALA A O 1
ATOM 3098 N N . ASP A 1 432 ? 17.875 -25.797 10.164 1 91.19 432 ASP A N 1
ATOM 3099 C CA . ASP A 1 432 ? 17.172 -26.891 10.805 1 91.19 432 ASP A CA 1
ATOM 3100 C C . ASP A 1 432 ? 16.344 -27.672 9.789 1 91.19 432 ASP A C 1
ATOM 3102 O O . ASP A 1 432 ? 16.172 -28.891 9.914 1 91.19 432 ASP A O 1
ATOM 3106 N N . ALA A 1 433 ? 15.828 -27.016 8.82 1 93 433 ALA A N 1
ATOM 3107 C CA . ALA A 1 433 ? 15.086 -27.688 7.766 1 93 433 ALA A CA 1
ATOM 3108 C C . ALA A 1 433 ? 16 -28.578 6.93 1 93 433 ALA A C 1
ATOM 3110 O O . ALA A 1 433 ? 15.641 -29.703 6.59 1 93 433 ALA A O 1
ATOM 3111 N N . GLN A 1 434 ? 17.172 -28.109 6.66 1 92.94 434 GLN A N 1
ATOM 3112 C CA . GLN A 1 434 ? 18.156 -28.891 5.926 1 92.94 434 GLN A CA 1
ATOM 3113 C C . GLN A 1 434 ? 18.562 -30.141 6.715 1 92.94 434 GLN A C 1
ATOM 3115 O O . GLN A 1 434 ? 18.672 -31.234 6.152 1 92.94 434 GLN A O 1
ATOM 3120 N N . ALA A 1 435 ? 18.781 -29.922 7.98 1 93.25 435 ALA A N 1
ATOM 3121 C CA . ALA A 1 435 ? 19.141 -31.031 8.844 1 93.25 435 ALA A CA 1
ATOM 3122 C C . ALA A 1 435 ? 18.047 -32.094 8.867 1 93.25 435 ALA A C 1
ATOM 3124 O O . ALA A 1 435 ? 18.344 -33.281 8.797 1 93.25 435 ALA A O 1
ATOM 3125 N N . LEU A 1 436 ? 16.875 -31.641 8.93 1 95.56 436 LEU A N 1
ATOM 3126 C CA . LEU A 1 436 ? 15.742 -32.562 8.938 1 95.56 436 LEU A CA 1
ATOM 3127 C C . LEU A 1 436 ? 15.633 -33.312 7.613 1 95.56 436 LEU A C 1
ATOM 3129 O O . LEU A 1 436 ? 15.336 -34.5 7.594 1 95.56 436 LEU A O 1
ATOM 3133 N N . LEU A 1 437 ? 15.844 -32.656 6.574 1 95.19 437 LEU A N 1
ATOM 3134 C CA . LEU A 1 437 ? 15.82 -33.281 5.254 1 95.19 437 LEU A CA 1
ATOM 3135 C C . LEU A 1 437 ? 16.891 -34.375 5.145 1 95.19 437 LEU A C 1
ATOM 3137 O O . LEU A 1 437 ? 16.594 -35.469 4.676 1 95.19 437 LEU A O 1
ATOM 3141 N N . ARG A 1 438 ? 18.016 -34.094 5.617 1 91.5 438 ARG A N 1
ATOM 3142 C CA . ARG A 1 438 ? 19.094 -35.062 5.586 1 91.5 438 ARG A CA 1
ATOM 3143 C C . ARG A 1 438 ? 18.75 -36.281 6.438 1 91.5 438 ARG A C 1
ATOM 3145 O O . ARG A 1 438 ? 19 -37.406 6.031 1 91.5 438 ARG A O 1
ATOM 3152 N N . ARG A 1 439 ? 18.219 -36 7.453 1 93.12 439 ARG A N 1
ATOM 3153 C CA . ARG A 1 439 ? 17.812 -37.094 8.336 1 93.12 439 ARG A CA 1
ATOM 3154 C C . ARG A 1 439 ? 16.75 -37.969 7.68 1 93.12 439 ARG A C 1
ATOM 3156 O O . ARG A 1 439 ? 16.734 -39.188 7.883 1 93.12 439 ARG A O 1
ATOM 3163 N N . ALA A 1 440 ? 15.953 -37.375 6.898 1 95.44 440 ALA A N 1
ATOM 3164 C CA . ALA A 1 440 ? 14.883 -38.094 6.223 1 95.44 440 ALA A CA 1
ATOM 3165 C C . ALA A 1 440 ? 15.391 -38.781 4.957 1 95.44 440 ALA A C 1
ATOM 3167 O O . ALA A 1 440 ? 14.625 -39.438 4.246 1 95.44 440 ALA A O 1
ATOM 3168 N N . GLY A 1 441 ? 16.672 -38.562 4.641 1 90.69 441 GLY A N 1
ATOM 3169 C CA . GLY A 1 441 ? 17.266 -39.219 3.482 1 90.69 441 GLY A CA 1
ATOM 3170 C C . GLY A 1 441 ? 17.203 -38.344 2.23 1 90.69 441 GLY A C 1
ATOM 3171 O O . GLY A 1 441 ? 17.531 -38.812 1.137 1 90.69 441 GLY A O 1
ATOM 3172 N N . HIS A 1 442 ? 16.781 -37.125 2.357 1 92.56 442 HIS A N 1
ATOM 3173 C CA . HIS A 1 442 ? 16.688 -36.219 1.226 1 92.56 442 HIS A CA 1
ATOM 3174 C C . HIS A 1 442 ? 18.031 -35.531 0.949 1 92.56 442 HIS A C 1
ATOM 3176 O O . HIS A 1 442 ? 18.812 -35.281 1.874 1 92.56 442 HIS A O 1
ATOM 3182 N N . THR A 1 443 ? 18.297 -35.156 -0.303 1 85.75 443 THR A N 1
ATOM 3183 C CA . THR A 1 443 ? 19.547 -34.5 -0.682 1 85.75 443 THR A CA 1
ATOM 3184 C C . THR A 1 443 ? 19.625 -33.094 -0.127 1 85.75 443 THR A C 1
ATOM 3186 O O . THR A 1 443 ? 20.703 -32.531 0.001 1 85.75 443 THR A O 1
ATOM 3189 N N . GLY A 1 444 ? 18.484 -32.531 0.059 1 87.44 444 GLY A N 1
ATOM 3190 C CA . GLY A 1 444 ? 18.406 -31.172 0.605 1 87.44 444 GLY A CA 1
ATOM 3191 C C . GLY A 1 444 ? 18.703 -30.109 -0.425 1 87.44 444 GLY A C 1
ATOM 3192 O O . GLY A 1 444 ? 18.844 -28.922 -0.079 1 87.44 444 GLY A O 1
ATOM 3193 N N . ARG A 1 445 ? 18.734 -30.484 -1.695 1 89 445 ARG A N 1
ATOM 3194 C CA . ARG A 1 445 ? 19.062 -29.531 -2.752 1 89 445 ARG A CA 1
ATOM 3195 C C . ARG A 1 445 ? 17.797 -29.047 -3.453 1 89 445 ARG A C 1
ATOM 3197 O O . ARG A 1 445 ? 16.906 -29.828 -3.752 1 89 445 ARG A O 1
ATOM 3204 N N . GLN A 1 446 ? 17.703 -27.781 -3.604 1 91.88 446 GLN A N 1
ATOM 3205 C CA . GLN A 1 446 ? 16.562 -27.188 -4.305 1 91.88 446 GLN A CA 1
ATOM 3206 C C . GLN A 1 446 ? 17.031 -26.141 -5.309 1 91.88 446 GLN A C 1
ATOM 3208 O O . GLN A 1 446 ? 17.938 -25.359 -5.031 1 91.88 446 GLN A O 1
ATOM 3213 N N . PHE A 1 447 ? 16.344 -26.141 -6.48 1 92 447 PHE A N 1
ATOM 3214 C CA . PHE A 1 447 ? 16.609 -25.172 -7.543 1 92 447 PHE A CA 1
ATOM 3215 C C . PHE A 1 447 ? 15.352 -24.422 -7.938 1 92 447 PHE A C 1
ATOM 3217 O O . PHE A 1 447 ? 14.25 -24.984 -7.906 1 92 447 PHE A O 1
ATOM 3224 N N . ASN A 1 448 ? 15.516 -23.172 -8.219 1 91.44 448 ASN A N 1
ATOM 3225 C CA . ASN A 1 448 ? 14.391 -22.344 -8.648 1 91.44 448 ASN A CA 1
ATOM 3226 C C . ASN A 1 448 ? 14.805 -21.344 -9.711 1 91.44 448 ASN A C 1
ATOM 3228 O O . ASN A 1 448 ? 14.773 -20.125 -9.469 1 91.44 448 ASN A O 1
ATOM 3232 N N . PHE A 1 449 ? 15.109 -21.812 -10.891 1 91.69 449 PHE A N 1
ATOM 3233 C CA . PHE A 1 449 ? 15.477 -21 -12.047 1 91.69 449 PHE A CA 1
ATOM 3234 C C . PHE A 1 449 ? 14.375 -20 -12.375 1 91.69 449 PHE A C 1
ATOM 3236 O O . PHE A 1 449 ? 14.656 -18.844 -12.703 1 91.69 449 PHE A O 1
ATOM 3243 N N . ALA A 1 450 ? 13.188 -20.359 -12.18 1 89.62 450 ALA A N 1
ATOM 3244 C CA . ALA A 1 450 ? 12.039 -19.516 -12.508 1 89.62 450 ALA A CA 1
ATOM 3245 C C . ALA A 1 450 ? 12.016 -18.266 -11.625 1 89.62 450 ALA A C 1
ATOM 3247 O O . ALA A 1 450 ? 11.68 -17.188 -12.094 1 89.62 450 ALA A O 1
ATOM 3248 N N . MET A 1 451 ? 12.328 -18.453 -10.398 1 88.94 451 MET A N 1
ATOM 3249 C CA . MET A 1 451 ? 12.352 -17.328 -9.477 1 88.94 451 MET A CA 1
ATOM 3250 C C . MET A 1 451 ? 13.32 -16.25 -9.969 1 88.94 451 MET A C 1
ATOM 3252 O O . MET A 1 451 ? 12.977 -15.07 -10 1 88.94 451 MET A O 1
ATOM 3256 N N . GLY A 1 452 ? 14.469 -16.656 -10.438 1 88.38 452 GLY A N 1
ATOM 3257 C CA . GLY A 1 452 ? 15.445 -15.719 -10.961 1 88.38 452 GLY A CA 1
ATOM 3258 C C . GLY A 1 452 ? 15.008 -15.078 -12.273 1 88.38 452 GLY A C 1
ATOM 3259 O O . GLY A 1 452 ? 15.258 -13.898 -12.508 1 88.38 452 GLY A O 1
ATOM 3260 N N . ARG A 1 453 ? 14.336 -15.891 -13.023 1 90.56 453 ARG A N 1
ATOM 3261 C CA . ARG A 1 453 ? 13.914 -15.398 -14.328 1 90.56 453 ARG A CA 1
ATOM 3262 C C . ARG A 1 453 ? 12.773 -14.398 -14.195 1 90.56 453 ARG A C 1
ATOM 3264 O O . ARG A 1 453 ? 12.711 -13.422 -14.945 1 90.56 453 ARG A O 1
ATOM 3271 N N . VAL A 1 454 ? 11.875 -14.602 -13.289 1 87.38 454 VAL A N 1
ATOM 3272 C CA . VAL A 1 454 ? 10.672 -13.789 -13.18 1 87.38 454 VAL A CA 1
ATOM 3273 C C . VAL A 1 454 ? 10.953 -12.562 -12.32 1 87.38 454 VAL A C 1
ATOM 3275 O O . VAL A 1 454 ? 10.523 -11.453 -12.648 1 87.38 454 VAL A O 1
ATOM 3278 N N . LEU A 1 455 ? 11.695 -12.727 -11.242 1 82.44 455 LEU A N 1
ATOM 3279 C CA . LEU A 1 455 ? 11.883 -11.641 -10.289 1 82.44 455 LEU A CA 1
ATOM 3280 C C . LEU A 1 455 ? 13.234 -10.969 -10.492 1 82.44 455 LEU A C 1
ATOM 3282 O O . LEU A 1 455 ? 13.492 -9.898 -9.938 1 82.44 455 LEU A O 1
ATOM 3286 N N . GLY A 1 456 ? 14.055 -11.594 -11.219 1 84.94 456 GLY A N 1
ATOM 3287 C CA . GLY A 1 456 ? 15.406 -11.102 -11.391 1 84.94 456 GLY A CA 1
ATOM 3288 C C . GLY A 1 456 ? 16.453 -11.969 -10.719 1 84.94 456 GLY A C 1
ATOM 3289 O O . GLY A 1 456 ? 16.203 -12.539 -9.656 1 84.94 456 GLY A O 1
ATOM 3290 N N . ALA A 1 457 ? 17.578 -11.953 -11.227 1 86.31 457 ALA A N 1
ATOM 3291 C CA . ALA A 1 457 ? 18.656 -12.844 -10.773 1 86.31 457 ALA A CA 1
ATOM 3292 C C . ALA A 1 457 ? 19.109 -12.477 -9.367 1 86.31 457 ALA A C 1
ATOM 3294 O O . ALA A 1 457 ? 19.625 -13.32 -8.633 1 86.31 457 ALA A O 1
ATOM 3295 N N . SER A 1 458 ? 18.859 -11.258 -9.016 1 80.31 458 SER A N 1
ATOM 3296 C CA . SER A 1 458 ? 19.359 -10.75 -7.746 1 80.31 458 SER A CA 1
ATOM 3297 C C . SER A 1 458 ? 18.625 -11.398 -6.57 1 80.31 458 SER A C 1
ATOM 3299 O O . SER A 1 458 ? 19.094 -11.32 -5.43 1 80.31 458 SER A O 1
ATOM 3301 N N . VAL A 1 459 ? 17.531 -12.055 -6.836 1 79.06 459 VAL A N 1
ATOM 3302 C CA . VAL A 1 459 ? 16.781 -12.648 -5.746 1 79.06 459 VAL A CA 1
ATOM 3303 C C . VAL A 1 459 ? 17.375 -14.008 -5.383 1 79.06 459 VAL A C 1
ATOM 3305 O O . VAL A 1 459 ? 17.062 -14.562 -4.328 1 79.06 459 VAL A O 1
ATOM 3308 N N . LEU A 1 460 ? 18.156 -14.531 -6.262 1 85.5 460 LEU A N 1
ATOM 3309 C CA . LEU A 1 460 ? 18.797 -15.812 -6.004 1 85.5 460 LEU A CA 1
ATOM 3310 C C . LEU A 1 460 ? 20.078 -15.617 -5.18 1 85.5 460 LEU A C 1
ATOM 3312 O O . LEU A 1 460 ? 20.734 -14.586 -5.289 1 85.5 460 LEU A O 1
ATOM 3316 N N . PRO A 1 461 ? 20.328 -16.609 -4.336 1 85.12 461 PRO A N 1
ATOM 3317 C CA . PRO A 1 461 ? 21.641 -16.547 -3.662 1 85.12 461 PRO A CA 1
ATOM 3318 C C . PRO A 1 461 ? 22.812 -16.75 -4.621 1 85.12 461 PRO A C 1
ATOM 3320 O O . PRO A 1 461 ? 22.625 -17.312 -5.707 1 85.12 461 PRO A O 1
ATOM 3323 N N . PRO A 1 462 ? 23.969 -16.25 -4.168 1 81.56 462 PRO A N 1
ATOM 3324 C CA . PRO A 1 462 ? 25.141 -16.531 -5.004 1 81.56 462 PRO A CA 1
ATOM 3325 C C . PRO A 1 462 ? 25.406 -18.031 -5.172 1 81.56 462 PRO A C 1
ATOM 3327 O O . PRO A 1 462 ? 25.172 -18.812 -4.242 1 81.56 462 PRO A O 1
ATOM 3330 N N . PRO A 1 463 ? 25.75 -18.328 -6.391 1 77.81 463 PRO A N 1
ATOM 3331 C CA . PRO A 1 463 ? 26 -19.75 -6.613 1 77.81 463 PRO A CA 1
ATOM 3332 C C . PRO A 1 463 ? 27.109 -20.312 -5.723 1 77.81 463 PRO A C 1
ATOM 3334 O O . PRO A 1 463 ? 28.141 -19.656 -5.523 1 77.81 463 PRO A O 1
ATOM 3337 N N . ALA A 1 464 ? 26.828 -21.312 -5.035 1 68 464 ALA A N 1
ATOM 3338 C CA . ALA A 1 464 ? 27.828 -21.938 -4.164 1 68 464 ALA A CA 1
ATOM 3339 C C . ALA A 1 464 ? 28.891 -22.672 -4.98 1 68 464 ALA A C 1
ATOM 3341 O O . ALA A 1 464 ? 30.094 -22.531 -4.715 1 68 464 ALA A O 1
ATOM 3342 N N . ALA A 1 465 ? 28.484 -23.609 -5.82 1 73.19 465 ALA A N 1
ATOM 3343 C CA . ALA A 1 465 ? 29.422 -24.391 -6.641 1 73.19 465 ALA A CA 1
ATOM 3344 C C . ALA A 1 465 ? 28.906 -24.516 -8.07 1 73.19 465 ALA A C 1
ATOM 3346 O O . ALA A 1 465 ? 27.703 -24.359 -8.328 1 73.19 465 ALA A O 1
ATOM 3347 N N . ALA A 1 466 ? 29.906 -24.734 -8.859 1 79.56 466 ALA A N 1
ATOM 3348 C CA . ALA A 1 466 ? 29.547 -24.938 -10.266 1 79.56 466 ALA A CA 1
ATOM 3349 C C . ALA A 1 466 ? 28.812 -26.281 -10.445 1 79.56 466 ALA A C 1
ATOM 3351 O O . ALA A 1 466 ? 29.281 -27.312 -9.961 1 79.56 466 ALA A O 1
ATOM 3352 N N . VAL A 1 467 ? 27.625 -26.219 -10.898 1 88.19 467 VAL A N 1
ATOM 3353 C CA . VAL A 1 467 ? 26.812 -27.406 -11.164 1 88.19 467 VAL A CA 1
ATOM 3354 C C . VAL A 1 467 ? 26.516 -27.5 -12.664 1 88.19 467 VAL A C 1
ATOM 3356 O O . VAL A 1 467 ? 26.125 -26.516 -13.289 1 88.19 467 VAL A O 1
ATOM 3359 N N . ARG A 1 468 ? 26.859 -28.719 -13.203 1 93.06 468 ARG A N 1
ATOM 3360 C CA . ARG A 1 468 ? 26.5 -28.969 -14.602 1 93.06 468 ARG A CA 1
ATOM 3361 C C . ARG A 1 468 ? 25 -29.156 -14.758 1 93.06 468 ARG A C 1
ATOM 3363 O O . ARG A 1 468 ? 24.328 -29.609 -13.828 1 93.06 468 ARG A O 1
ATOM 3370 N N . TYR A 1 469 ? 24.453 -28.812 -15.922 1 93.06 469 TYR A N 1
ATOM 3371 C CA . TYR A 1 469 ? 23.031 -28.969 -16.172 1 93.06 469 TYR A CA 1
ATOM 3372 C C . TYR A 1 469 ? 22.75 -29.156 -17.656 1 93.06 469 TYR A C 1
ATOM 3374 O O . TYR A 1 469 ? 23.594 -28.812 -18.5 1 93.06 469 TYR A O 1
ATOM 3382 N N . THR A 1 470 ? 21.672 -29.672 -17.953 1 93.81 470 THR A N 1
ATOM 3383 C CA . THR A 1 470 ? 21.266 -29.859 -19.344 1 93.81 470 THR A CA 1
ATOM 3384 C C . THR A 1 470 ? 20.172 -28.875 -19.734 1 93.81 470 THR A C 1
ATOM 3386 O O . THR A 1 470 ? 19.328 -28.516 -18.906 1 93.81 470 THR A O 1
ATOM 3389 N N . ILE A 1 471 ? 20.203 -28.453 -20.969 1 93.62 471 ILE A N 1
ATOM 3390 C CA . ILE A 1 471 ? 19.203 -27.562 -21.562 1 93.62 471 ILE A CA 1
ATOM 3391 C C . ILE A 1 471 ? 19.062 -27.859 -23.047 1 93.62 471 ILE A C 1
ATOM 3393 O O . ILE A 1 471 ? 19.969 -28.438 -23.656 1 93.62 471 ILE A O 1
ATOM 3397 N N . PRO A 1 472 ? 17.938 -27.516 -23.547 1 93.38 472 PRO A N 1
ATOM 3398 C CA . PRO A 1 472 ? 17.812 -27.609 -25.016 1 93.38 472 PRO A CA 1
ATOM 3399 C C . PRO A 1 472 ? 18.609 -26.516 -25.734 1 93.38 472 PRO A C 1
ATOM 3401 O O . PRO A 1 472 ? 18.984 -25.516 -25.125 1 93.38 472 PRO A O 1
ATOM 3404 N N . ALA A 1 473 ? 18.781 -26.734 -27 1 93.56 473 ALA A N 1
ATOM 3405 C CA . ALA A 1 473 ? 19.547 -25.828 -27.844 1 93.56 473 ALA A CA 1
ATOM 3406 C C . ALA A 1 473 ? 18.969 -24.406 -27.812 1 93.56 473 ALA A C 1
ATOM 3408 O O . ALA A 1 473 ? 19.703 -23.422 -27.797 1 93.56 473 ALA A O 1
ATOM 3409 N N . THR A 1 474 ? 17.703 -24.328 -27.828 1 92 474 THR A N 1
ATOM 3410 C CA . THR A 1 474 ? 17.047 -23.016 -27.812 1 92 474 THR A CA 1
ATOM 3411 C C . THR A 1 474 ? 17.422 -22.25 -26.562 1 92 474 THR A C 1
ATOM 3413 O O . THR A 1 474 ? 17.672 -21.031 -26.609 1 92 474 THR A O 1
ATOM 3416 N N . GLU A 1 475 ? 17.422 -22.891 -25.438 1 93.44 475 GLU A N 1
ATOM 3417 C CA . GLU A 1 475 ? 17.766 -22.219 -24.188 1 93.44 475 GLU A CA 1
ATOM 3418 C C . GLU A 1 475 ? 19.25 -21.844 -24.141 1 93.44 475 GLU A C 1
ATOM 3420 O O . GLU A 1 475 ? 19.609 -20.812 -23.578 1 93.44 475 GLU A O 1
ATOM 3425 N N . LEU A 1 476 ? 20.062 -22.672 -24.719 1 95.06 476 LEU A N 1
ATOM 3426 C CA . LEU A 1 476 ? 21.469 -22.312 -24.844 1 95.06 476 LEU A CA 1
ATOM 3427 C C . LEU A 1 476 ? 21.641 -21.016 -25.641 1 95.06 476 LEU A C 1
ATOM 3429 O O . LEU A 1 476 ? 22.391 -20.125 -25.234 1 95.06 476 LEU A O 1
ATOM 3433 N N . ARG A 1 477 ? 20.969 -21 -26.672 1 94.31 477 ARG A N 1
ATOM 3434 C CA . ARG A 1 477 ? 21.062 -19.828 -27.531 1 94.31 477 ARG A CA 1
ATOM 3435 C C . ARG A 1 477 ? 20.547 -18.578 -26.812 1 94.31 477 ARG A C 1
ATOM 3437 O O . ARG A 1 477 ? 21.109 -17.484 -26.969 1 94.31 477 ARG A O 1
ATOM 3444 N N . ARG A 1 478 ? 19.516 -18.734 -26.062 1 93.56 478 ARG A N 1
ATOM 3445 C CA . ARG A 1 478 ? 19.031 -17.625 -25.25 1 93.56 478 ARG A CA 1
ATOM 3446 C C . ARG A 1 478 ? 20.078 -17.188 -24.25 1 93.56 478 ARG A C 1
ATOM 3448 O O . ARG A 1 478 ? 20.328 -15.984 -24.094 1 93.56 478 ARG A O 1
ATOM 3455 N N . MET A 1 479 ? 20.625 -18.125 -23.594 1 93.94 479 MET A N 1
ATOM 3456 C CA . MET A 1 479 ? 21.641 -17.891 -22.578 1 93.94 479 MET A CA 1
ATOM 3457 C C . MET A 1 479 ? 22.844 -17.156 -23.188 1 93.94 479 MET A C 1
ATOM 3459 O O . MET A 1 479 ? 23.359 -16.203 -22.594 1 93.94 479 MET A O 1
ATOM 3463 N N . LEU A 1 480 ? 23.203 -17.531 -24.266 1 95.25 480 LEU A N 1
ATOM 3464 C CA . LEU A 1 480 ? 24.344 -16.922 -24.953 1 95.25 480 LEU A CA 1
ATOM 3465 C C . LEU A 1 480 ? 24.016 -15.492 -25.359 1 95.25 480 LEU A C 1
ATOM 3467 O O . LEU A 1 480 ? 24.859 -14.602 -25.234 1 95.25 480 LEU A O 1
ATOM 3471 N N . ALA A 1 481 ? 22.859 -15.336 -25.875 1 93.81 481 ALA A N 1
ATOM 3472 C CA . ALA A 1 481 ? 22.453 -13.984 -26.266 1 93.81 481 ALA A CA 1
ATOM 3473 C C . ALA A 1 481 ? 22.516 -13.031 -25.078 1 93.81 481 ALA A C 1
ATOM 3475 O O . ALA A 1 481 ? 22.969 -11.891 -25.219 1 93.81 481 ALA A O 1
ATOM 3476 N N . GLU A 1 482 ? 22.078 -13.477 -23.984 1 93.31 482 GLU A N 1
ATOM 3477 C CA . GLU A 1 482 ? 22.094 -12.648 -22.797 1 93.31 482 GLU A CA 1
ATOM 3478 C C . GLU A 1 482 ? 23.516 -12.398 -22.297 1 93.31 482 GLU A C 1
ATOM 3480 O O . GLU A 1 482 ? 23.844 -11.289 -21.875 1 93.31 482 GLU A O 1
ATOM 3485 N N . ALA A 1 483 ? 24.359 -13.359 -22.391 1 96.19 483 ALA A N 1
ATOM 3486 C CA . ALA A 1 483 ? 25.766 -13.203 -22.016 1 96.19 483 ALA A CA 1
ATOM 3487 C C . ALA A 1 483 ? 26.469 -12.227 -22.953 1 96.19 483 ALA A C 1
ATOM 3489 O O . ALA A 1 483 ? 27.297 -11.422 -22.516 1 96.19 483 ALA A O 1
ATOM 3490 N N . ARG A 1 484 ? 26.141 -12.32 -24.141 1 96.19 484 ARG A N 1
ATOM 3491 C CA . ARG A 1 484 ? 26.719 -11.406 -25.125 1 96.19 484 ARG A CA 1
ATOM 3492 C C . ARG A 1 484 ? 26.312 -9.961 -24.828 1 96.19 484 ARG A C 1
ATOM 3494 O O . ARG A 1 484 ? 27.141 -9.055 -24.938 1 96.19 484 ARG A O 1
ATOM 3501 N N . ALA A 1 485 ? 25.094 -9.812 -24.609 1 95.06 485 ALA A N 1
ATOM 3502 C CA . ALA A 1 485 ? 24.625 -8.477 -24.266 1 95.06 485 ALA A CA 1
ATOM 3503 C C . ALA A 1 485 ? 25.375 -7.906 -23.078 1 95.06 485 ALA A C 1
ATOM 3505 O O . ALA A 1 485 ? 25.766 -6.734 -23.078 1 95.06 485 ALA A O 1
ATOM 3506 N N . GLU A 1 486 ? 25.547 -8.719 -22.078 1 94 486 GLU A N 1
ATOM 3507 C CA . GLU A 1 486 ? 26.297 -8.281 -20.922 1 94 486 GLU A CA 1
ATOM 3508 C C . GLU A 1 486 ? 27.75 -7.98 -21.281 1 94 486 GLU A C 1
ATOM 3510 O O . GLU A 1 486 ? 28.312 -6.984 -20.828 1 94 486 GLU A O 1
ATOM 3515 N N . ALA A 1 487 ? 28.328 -8.844 -22.047 1 94.81 487 ALA A N 1
ATOM 3516 C CA . ALA A 1 487 ? 29.703 -8.641 -22.469 1 94.81 487 ALA A CA 1
ATOM 3517 C C . ALA A 1 487 ? 29.859 -7.324 -23.219 1 94.81 487 ALA A C 1
ATOM 3519 O O . ALA A 1 487 ? 30.844 -6.605 -23.031 1 94.81 487 ALA A O 1
ATOM 3520 N N . ARG A 1 488 ? 28.922 -7.035 -24 1 94.62 488 ARG A N 1
ATOM 3521 C CA . ARG A 1 488 ? 28.953 -5.773 -24.719 1 94.62 488 ARG A CA 1
ATOM 3522 C C . ARG A 1 488 ? 28.859 -4.586 -23.766 1 94.62 488 ARG A C 1
ATOM 3524 O O . ARG A 1 488 ? 29.531 -3.572 -23.969 1 94.62 488 ARG A O 1
ATOM 3531 N N . SER A 1 489 ? 28.031 -4.742 -22.812 1 93.5 489 SER A N 1
ATOM 3532 C CA . SER A 1 489 ? 27.797 -3.643 -21.891 1 93.5 489 SER A CA 1
ATOM 3533 C C . SER A 1 489 ? 28.969 -3.467 -20.922 1 93.5 489 SER A C 1
ATOM 3535 O O . SER A 1 489 ? 29.312 -2.344 -20.547 1 93.5 489 SER A O 1
ATOM 3537 N N . THR A 1 490 ? 29.594 -4.523 -20.531 1 92.25 490 THR A N 1
ATOM 3538 C CA . THR A 1 490 ? 30.641 -4.461 -19.516 1 92.25 490 THR A CA 1
ATOM 3539 C C . THR A 1 490 ? 32.031 -4.441 -20.156 1 92.25 490 THR A C 1
ATOM 3541 O O . THR A 1 490 ? 33 -4.059 -19.516 1 92.25 490 THR A O 1
ATOM 3544 N N . GLY A 1 491 ? 32.188 -4.941 -21.281 1 92.12 491 GLY A N 1
ATOM 3545 C CA . GLY A 1 491 ? 33.438 -5.035 -21.984 1 92.12 491 GLY A CA 1
ATOM 3546 C C . GLY A 1 491 ? 34.25 -6.246 -21.562 1 92.12 491 GLY A C 1
ATOM 3547 O O . GLY A 1 491 ? 35.438 -6.363 -21.938 1 92.12 491 GLY A O 1
ATOM 3548 N N . VAL A 1 492 ? 33.688 -7.148 -20.844 1 94.38 492 VAL A N 1
ATOM 3549 C CA . VAL A 1 492 ? 34.406 -8.32 -20.344 1 94.38 492 VAL A CA 1
ATOM 3550 C C . VAL A 1 492 ? 34 -9.555 -21.156 1 94.38 492 VAL A C 1
ATOM 3552 O O . VAL A 1 492 ? 32.844 -9.961 -21.109 1 94.38 492 VAL A O 1
ATOM 3555 N N . PRO A 1 493 ? 34.969 -10.141 -21.781 1 95.31 493 PRO A N 1
ATOM 3556 C CA . PRO A 1 493 ? 34.625 -11.367 -22.5 1 95.31 493 PRO A CA 1
ATOM 3557 C C . PRO A 1 493 ? 34.281 -12.531 -21.578 1 95.31 493 PRO A C 1
ATOM 3559 O O . PRO A 1 493 ? 34.625 -12.492 -20.391 1 95.31 493 PRO A O 1
ATOM 3562 N N . PHE A 1 494 ? 33.594 -13.539 -22.141 1 97.31 494 PHE A N 1
ATOM 3563 C CA . PHE A 1 494 ? 33.281 -14.711 -21.328 1 97.31 494 PHE A CA 1
ATOM 3564 C C . PHE A 1 494 ? 33.594 -15.992 -22.094 1 97.31 494 PHE A C 1
ATOM 3566 O O . PHE A 1 494 ? 33.812 -15.969 -23.312 1 97.31 494 PHE A O 1
ATOM 3573 N N . ALA A 1 495 ? 33.75 -17.047 -21.297 1 96.94 495 ALA A N 1
ATOM 3574 C CA . ALA A 1 495 ? 33.938 -18.391 -21.828 1 96.94 495 ALA A CA 1
ATOM 3575 C C . ALA A 1 495 ? 32.844 -19.328 -21.391 1 96.94 495 ALA A C 1
ATOM 3577 O O . ALA A 1 495 ? 32.312 -19.203 -20.281 1 96.94 495 ALA A O 1
ATOM 3578 N N . LEU A 1 496 ? 32.438 -20.203 -22.344 1 96.94 496 LEU A N 1
ATOM 3579 C CA . LEU A 1 496 ? 31.422 -21.234 -22.062 1 96.94 496 LEU A CA 1
ATOM 3580 C C . LEU A 1 496 ? 31.781 -22.547 -22.75 1 96.94 496 LEU A C 1
ATOM 3582 O O . LEU A 1 496 ? 32.219 -22.562 -23.906 1 96.94 496 LEU A O 1
ATOM 3586 N N . ALA A 1 497 ? 31.703 -23.562 -21.938 1 96.88 497 ALA A N 1
ATOM 3587 C CA . ALA A 1 497 ? 31.922 -24.906 -22.469 1 96.88 497 ALA A CA 1
ATOM 3588 C C . ALA A 1 497 ? 30.656 -25.75 -22.344 1 96.88 497 ALA A C 1
ATOM 3590 O O . ALA A 1 497 ? 30 -25.734 -21.297 1 96.88 497 ALA A O 1
ATOM 3591 N N . TYR A 1 498 ? 30.312 -26.406 -23.453 1 97.44 498 TYR A N 1
ATOM 3592 C CA . TYR A 1 498 ? 29.172 -27.328 -23.391 1 97.44 498 TYR A CA 1
ATOM 3593 C C . TYR A 1 498 ? 29.438 -28.578 -24.234 1 97.44 498 TYR A C 1
ATOM 3595 O O . TYR A 1 498 ? 30.266 -28.562 -25.141 1 97.44 498 TYR A O 1
ATOM 3603 N N . ALA A 1 499 ? 28.75 -29.625 -23.844 1 97.06 499 ALA A N 1
ATOM 3604 C CA . ALA A 1 499 ? 28.797 -30.906 -24.562 1 97.06 499 ALA A CA 1
ATOM 3605 C C . ALA A 1 499 ? 27.484 -31.172 -25.297 1 97.06 499 ALA A C 1
ATOM 3607 O O . ALA A 1 499 ? 26.406 -30.906 -24.766 1 97.06 499 ALA A O 1
ATOM 3608 N N . LYS A 1 500 ? 27.562 -31.609 -26.547 1 96.25 500 LYS A N 1
ATOM 3609 C CA . LYS A 1 500 ? 26.391 -32.062 -27.297 1 96.25 500 LYS A CA 1
ATOM 3610 C C . LYS A 1 500 ? 26.062 -33.5 -27.016 1 96.25 500 LYS A C 1
ATOM 3612 O O . LYS A 1 500 ? 26.953 -34.375 -27.094 1 96.25 500 LYS A O 1
ATOM 3617 N N . LEU A 1 501 ? 24.891 -33.75 -26.641 1 95.31 501 LEU A N 1
ATOM 3618 C CA . LEU A 1 501 ? 24.5 -35.094 -26.297 1 95.31 501 LEU A CA 1
ATOM 3619 C C . LEU A 1 501 ? 24.078 -35.875 -27.547 1 95.31 501 LEU A C 1
ATOM 3621 O O . LEU A 1 501 ? 23.625 -35.281 -28.531 1 95.31 501 LEU A O 1
ATOM 3625 N N . PRO A 1 502 ? 24.266 -37.188 -27.562 1 91.44 502 PRO A N 1
ATOM 3626 C CA . PRO A 1 502 ? 24.156 -38 -28.781 1 91.44 502 PRO A CA 1
ATOM 3627 C C . PRO A 1 502 ? 22.719 -38.156 -29.266 1 91.44 502 PRO A C 1
ATOM 3629 O O . PRO A 1 502 ? 22.484 -38.469 -30.438 1 91.44 502 PRO A O 1
ATOM 3632 N N . SER A 1 503 ? 21.812 -38.062 -28.391 1 90.25 503 SER A N 1
ATOM 3633 C CA . SER A 1 503 ? 20.391 -38.188 -28.734 1 90.25 503 SER A CA 1
ATOM 3634 C C . SER A 1 503 ? 19.562 -37.125 -28.047 1 90.25 503 SER A C 1
ATOM 3636 O O . SER A 1 503 ? 20.062 -36.375 -27.219 1 90.25 503 SER A O 1
ATOM 3638 N N . ARG A 1 504 ? 18.344 -37.125 -28.516 1 91.06 504 ARG A N 1
ATOM 3639 C CA . ARG A 1 504 ? 17.422 -36.156 -27.953 1 91.06 504 ARG A CA 1
ATOM 3640 C C . ARG A 1 504 ? 16.844 -36.625 -26.641 1 91.06 504 ARG A C 1
ATOM 3642 O O . ARG A 1 504 ? 16.312 -35.844 -25.859 1 91.06 504 ARG A O 1
ATOM 3649 N N . VAL A 1 505 ? 16.859 -37.969 -26.5 1 91.06 505 VAL A N 1
ATOM 3650 C CA . VAL A 1 505 ? 16.297 -38.562 -25.281 1 91.06 505 VAL A CA 1
ATOM 3651 C C . VAL A 1 505 ? 17.297 -39.562 -24.688 1 91.06 505 VAL A C 1
ATOM 3653 O O . VAL A 1 505 ? 18.109 -40.156 -25.406 1 91.06 505 VAL A O 1
ATOM 3656 N N . GLY A 1 506 ? 17.188 -39.625 -23.391 1 88.75 506 GLY A N 1
ATOM 3657 C CA . GLY A 1 506 ? 18.031 -40.594 -22.688 1 88.75 506 GLY A CA 1
ATOM 3658 C C . GLY A 1 506 ? 17.766 -40.656 -21.203 1 88.75 506 GLY A C 1
ATOM 3659 O O . GLY A 1 506 ? 16.906 -39.906 -20.688 1 88.75 506 GLY A O 1
ATOM 3660 N N . ASP A 1 507 ? 18.453 -41.562 -20.594 1 85.38 507 ASP A N 1
ATOM 3661 C CA . ASP A 1 507 ? 18.312 -41.719 -19.156 1 85.38 507 ASP A CA 1
ATOM 3662 C C . ASP A 1 507 ? 19.281 -40.812 -18.406 1 85.38 507 ASP A C 1
ATOM 3664 O O . ASP A 1 507 ? 19.859 -39.906 -18.984 1 85.38 507 ASP A O 1
ATOM 3668 N N . GLU A 1 508 ? 19.391 -41 -17.125 1 83.38 508 GLU A N 1
ATOM 3669 C CA . GLU A 1 508 ? 20.219 -40.156 -16.281 1 83.38 508 GLU A CA 1
ATOM 3670 C C . GLU A 1 508 ? 21.703 -40.312 -16.609 1 83.38 508 GLU A C 1
ATOM 3672 O O . GLU A 1 508 ? 22.484 -39.375 -16.516 1 83.38 508 GLU A O 1
ATOM 3677 N N . ALA A 1 509 ? 22.094 -41.469 -16.938 1 83.81 509 ALA A N 1
ATOM 3678 C CA . ALA A 1 509 ? 23.469 -41.719 -17.344 1 83.81 509 ALA A CA 1
ATOM 3679 C C . ALA A 1 509 ? 23.797 -40.969 -18.641 1 83.81 509 ALA A C 1
ATOM 3681 O O . ALA A 1 509 ? 24.875 -40.406 -18.797 1 83.81 509 ALA A O 1
ATOM 3682 N N . TRP A 1 510 ? 22.859 -41.031 -19.516 1 89.19 510 TRP A N 1
ATOM 3683 C CA . TRP A 1 510 ? 22.969 -40.312 -20.781 1 89.19 510 TRP A CA 1
ATOM 3684 C C . TRP A 1 510 ? 23.141 -38.812 -20.516 1 89.19 510 TRP A C 1
ATOM 3686 O O . TRP A 1 510 ? 24.016 -38.188 -21.109 1 89.19 510 TRP A O 1
ATOM 3696 N N . ARG A 1 511 ? 22.453 -38.25 -19.656 1 90 511 ARG A N 1
ATOM 3697 C CA . ARG A 1 511 ? 22.531 -36.844 -19.344 1 90 511 ARG A CA 1
ATOM 3698 C C . ARG A 1 511 ? 23.891 -36.469 -18.719 1 90 511 ARG A C 1
ATOM 3700 O O . ARG A 1 511 ? 24.484 -35.469 -19.062 1 90 511 ARG A O 1
ATOM 3707 N N . ALA A 1 512 ? 24.297 -37.312 -17.859 1 87.75 512 ALA A N 1
ATOM 3708 C CA . ALA A 1 512 ? 25.484 -37.031 -17.078 1 87.75 512 ALA A CA 1
ATOM 3709 C C . ALA A 1 512 ? 26.766 -37.25 -17.891 1 87.75 512 ALA A C 1
ATOM 3711 O O . ALA A 1 512 ? 27.719 -36.469 -17.766 1 87.75 512 ALA A O 1
ATOM 3712 N N . ASP A 1 513 ? 26.672 -38.25 -18.734 1 88.62 513 ASP A N 1
ATOM 3713 C CA . ASP A 1 513 ? 27.953 -38.688 -19.281 1 88.62 513 ASP A CA 1
ATOM 3714 C C . ASP A 1 513 ? 27.906 -38.719 -20.812 1 88.62 513 ASP A C 1
ATOM 3716 O O . ASP A 1 513 ? 28.953 -38.781 -21.469 1 88.62 513 ASP A O 1
ATOM 3720 N N . GLY A 1 514 ? 26.812 -38.688 -21.312 1 90.31 514 GLY A N 1
ATOM 3721 C CA . GLY A 1 514 ? 26.703 -38.781 -22.766 1 90.31 514 GLY A CA 1
ATOM 3722 C C . GLY A 1 514 ? 27.203 -37.562 -23.484 1 90.31 514 GLY A C 1
ATOM 3723 O O . GLY A 1 514 ? 26.844 -36.438 -23.109 1 90.31 514 GLY A O 1
ATOM 3724 N N . SER A 1 515 ? 28.125 -37.812 -24.484 1 91.19 515 SER A N 1
ATOM 3725 C CA . SER A 1 515 ? 28.578 -36.719 -25.328 1 91.19 515 SER A CA 1
ATOM 3726 C C . SER A 1 515 ? 29.219 -37.25 -26.609 1 91.19 515 SER A C 1
ATOM 3728 O O . SER A 1 515 ? 29.922 -38.25 -26.594 1 91.19 515 SER A O 1
ATOM 3730 N N . TYR A 1 516 ? 28.922 -36.562 -27.672 1 89.12 516 TYR A N 1
ATOM 3731 C CA . TYR A 1 516 ? 29.641 -36.906 -28.891 1 89.12 516 TYR A CA 1
ATOM 3732 C C . TYR A 1 516 ? 30.547 -35.781 -29.328 1 89.12 516 TYR A C 1
ATOM 3734 O O . TYR A 1 516 ? 31.391 -35.938 -30.219 1 89.12 516 TYR A O 1
ATOM 3742 N N . ALA A 1 517 ? 30.422 -34.594 -28.688 1 91.56 517 ALA A N 1
ATOM 3743 C CA . ALA A 1 517 ? 31.281 -33.469 -28.984 1 91.56 517 ALA A CA 1
ATOM 3744 C C . ALA A 1 517 ? 31.281 -32.469 -27.828 1 91.56 517 ALA A C 1
ATOM 3746 O O . ALA A 1 517 ? 30.266 -32.281 -27.156 1 91.56 517 ALA A O 1
ATOM 3747 N N . SER A 1 518 ? 32.438 -31.906 -27.625 1 94.88 518 SER A N 1
ATOM 3748 C CA . SER A 1 518 ? 32.594 -30.828 -26.641 1 94.88 518 SER A CA 1
ATOM 3749 C C . SER A 1 518 ? 33 -29.516 -27.328 1 94.88 518 SER A C 1
ATOM 3751 O O . SER A 1 518 ? 33.906 -29.5 -28.156 1 94.88 518 SER A O 1
ATOM 3753 N N . VAL A 1 519 ? 32.281 -28.5 -26.969 1 96.75 519 VAL A N 1
ATOM 3754 C CA . VAL A 1 519 ? 32.469 -27.219 -27.641 1 96.75 519 VAL A CA 1
ATOM 3755 C C . VAL A 1 519 ? 32.875 -26.156 -26.609 1 96.75 519 VAL A C 1
ATOM 3757 O O . VAL A 1 519 ? 32.312 -26.109 -25.5 1 96.75 519 VAL A O 1
ATOM 3760 N N . ARG A 1 520 ? 33.875 -25.344 -26.938 1 96.56 520 ARG A N 1
ATOM 3761 C CA . ARG A 1 520 ? 34.281 -24.203 -26.125 1 96.56 520 ARG A CA 1
ATOM 3762 C C . ARG A 1 520 ? 34.125 -22.906 -26.906 1 96.56 520 ARG A C 1
ATOM 3764 O O . ARG A 1 520 ? 34.562 -22.812 -28.062 1 96.56 520 ARG A O 1
ATOM 3771 N N . VAL A 1 521 ? 33.531 -22.016 -26.219 1 96.06 521 VAL A N 1
ATOM 3772 C CA . VAL A 1 521 ? 33.281 -20.719 -26.875 1 96.06 521 VAL A CA 1
ATOM 3773 C C . VAL A 1 521 ? 33.875 -19.594 -26.031 1 96.06 521 VAL A C 1
ATOM 3775 O O . VAL A 1 521 ? 33.75 -19.609 -24.797 1 96.06 521 VAL A O 1
ATOM 3778 N N . VAL A 1 522 ? 34.625 -18.734 -26.641 1 96.31 522 VAL A N 1
ATOM 3779 C CA . VAL A 1 522 ? 35.062 -17.453 -26.062 1 96.31 522 VAL A CA 1
ATOM 3780 C C . VAL A 1 522 ? 34.406 -16.297 -26.844 1 96.31 522 VAL A C 1
ATOM 3782 O O . VAL A 1 522 ? 34.531 -16.234 -28.062 1 96.31 522 VAL A O 1
ATOM 3785 N N . ASP A 1 523 ? 33.75 -15.492 -26.141 1 95.81 523 ASP A N 1
ATOM 3786 C CA . ASP A 1 523 ? 32.875 -14.508 -26.766 1 95.81 523 ASP A CA 1
ATOM 3787 C C . ASP A 1 523 ? 33 -13.148 -26.094 1 95.81 523 ASP A C 1
ATOM 3789 O O . ASP A 1 523 ? 32.906 -13.062 -24.859 1 95.81 523 ASP A O 1
ATOM 3793 N N . ASP A 1 524 ? 33.25 -12.102 -26.797 1 94.19 524 ASP A N 1
ATOM 3794 C CA . ASP A 1 524 ? 33.375 -10.758 -26.25 1 94.19 524 ASP A CA 1
ATOM 3795 C C . ASP A 1 524 ? 32.125 -9.922 -26.531 1 94.19 524 ASP A C 1
ATOM 3797 O O . ASP A 1 524 ? 32.125 -8.703 -26.344 1 94.19 524 ASP A O 1
ATOM 3801 N N . GLY A 1 525 ? 31.078 -10.562 -27 1 92.69 525 GLY A N 1
ATOM 3802 C CA . GLY A 1 525 ? 29.844 -9.883 -27.312 1 92.69 525 GLY A CA 1
ATOM 3803 C C . GLY A 1 525 ? 29.734 -9.445 -28.766 1 92.69 525 GLY A C 1
ATOM 3804 O O . GLY A 1 525 ? 28.641 -9.18 -29.266 1 92.69 525 GLY A O 1
ATOM 3805 N N . VAL A 1 526 ? 30.859 -9.359 -29.453 1 91.38 526 VAL A N 1
ATOM 3806 C CA . VAL A 1 526 ? 30.922 -8.938 -30.844 1 91.38 526 VAL A CA 1
ATOM 3807 C C . VAL A 1 526 ? 31.406 -10.094 -31.719 1 91.38 526 VAL A C 1
ATOM 3809 O O . VAL A 1 526 ? 30.797 -10.406 -32.75 1 91.38 526 VAL A O 1
ATOM 3812 N N . THR A 1 527 ? 32.469 -10.68 -31.266 1 91.88 527 THR A N 1
ATOM 3813 C CA . THR A 1 527 ? 33.031 -11.805 -31.984 1 91.88 527 THR A CA 1
ATOM 3814 C C . THR A 1 527 ? 33.125 -13.039 -31.078 1 91.88 527 THR A C 1
ATOM 3816 O O . THR A 1 527 ? 33.5 -12.93 -29.906 1 91.88 527 THR A O 1
ATOM 3819 N N . ALA A 1 528 ? 32.688 -14.117 -31.672 1 94.31 528 ALA A N 1
ATOM 3820 C CA . ALA A 1 528 ? 32.75 -15.383 -30.938 1 94.31 528 ALA A CA 1
ATOM 3821 C C . ALA A 1 528 ? 33.75 -16.328 -31.578 1 94.31 528 ALA A C 1
ATOM 3823 O O . ALA A 1 528 ? 33.781 -16.516 -32.812 1 94.31 528 ALA A O 1
ATOM 3824 N N . ARG A 1 529 ? 34.719 -16.797 -30.828 1 92.56 529 ARG A N 1
ATOM 3825 C CA . ARG A 1 529 ? 35.625 -17.875 -31.234 1 92.56 529 ARG A CA 1
ATOM 3826 C C . ARG A 1 529 ? 35.156 -19.203 -30.656 1 92.56 529 ARG A C 1
ATOM 3828 O O . ARG A 1 529 ? 34.938 -19.312 -29.453 1 92.56 529 ARG A O 1
ATOM 3835 N N . CYS A 1 530 ? 34.969 -20.172 -31.438 1 94.5 530 CYS A N 1
ATOM 3836 C CA . CYS A 1 530 ? 34.406 -21.469 -31.062 1 94.5 530 CYS A CA 1
ATOM 3837 C C . CYS A 1 530 ? 35.312 -22.609 -31.531 1 94.5 530 CYS A C 1
ATOM 3839 O O . CYS A 1 530 ? 35.812 -22.578 -32.656 1 94.5 530 CYS A O 1
ATOM 3841 N N . HIS A 1 531 ? 35.531 -23.5 -30.641 1 94.69 531 HIS A N 1
ATOM 3842 C CA . HIS A 1 531 ? 36.375 -24.656 -30.953 1 94.69 531 HIS A CA 1
ATOM 3843 C C . HIS A 1 531 ? 35.719 -25.953 -30.484 1 94.69 531 HIS A C 1
ATOM 3845 O O . HIS A 1 531 ? 35.094 -26 -29.406 1 94.69 531 HIS A O 1
ATOM 3851 N N . VAL A 1 532 ? 35.781 -26.938 -31.344 1 92.94 532 VAL A N 1
ATOM 3852 C CA . VAL A 1 532 ? 35.312 -28.266 -30.984 1 92.94 532 VAL A CA 1
ATOM 3853 C C . VAL A 1 532 ? 36.531 -29.125 -30.578 1 92.94 532 VAL A C 1
ATOM 3855 O O . VAL A 1 532 ? 37.531 -29.188 -31.281 1 92.94 532 VAL A O 1
ATOM 3858 N N . ASP A 1 533 ? 36.344 -29.688 -29.406 1 85.62 533 ASP A N 1
ATOM 3859 C CA . ASP A 1 533 ? 37.469 -30.5 -28.938 1 85.62 533 ASP A CA 1
ATOM 3860 C C . ASP A 1 533 ? 37.781 -31.609 -29.938 1 85.62 533 ASP A C 1
ATOM 3862 O O . ASP A 1 533 ? 36.906 -32.375 -30.328 1 85.62 533 ASP A O 1
ATOM 3866 N N . GLY A 1 534 ? 39.031 -31.859 -30.25 1 76.06 534 GLY A N 1
ATOM 3867 C CA . GLY A 1 534 ? 39.5 -32.844 -31.203 1 76.06 534 GLY A CA 1
ATOM 3868 C C . GLY A 1 534 ? 39.281 -32.469 -32.656 1 76.06 534 GLY A C 1
ATOM 3869 O O . GLY A 1 534 ? 39.719 -33.156 -33.562 1 76.06 534 GLY A O 1
ATOM 3870 N N . GLY A 1 535 ? 38.469 -31.453 -33.094 1 74.44 535 GLY A N 1
ATOM 3871 C CA . GLY A 1 535 ? 38.062 -31.219 -34.469 1 74.44 535 GLY A CA 1
ATOM 3872 C C . GLY A 1 535 ? 38.438 -29.844 -34.969 1 74.44 535 GLY A C 1
ATOM 3873 O O . GLY A 1 535 ? 38.25 -29.531 -36.156 1 74.44 535 GLY A O 1
ATOM 3874 N N . GLY A 1 536 ? 38.969 -28.891 -34.156 1 84.94 536 GLY A N 1
ATOM 3875 C CA . GLY A 1 536 ? 39.344 -27.578 -34.625 1 84.94 536 GLY A CA 1
ATOM 3876 C C . GLY A 1 536 ? 38.281 -26.531 -34.469 1 84.94 536 GLY A C 1
ATOM 3877 O O . GLY A 1 536 ? 37.5 -26.594 -33.531 1 84.94 536 GLY A O 1
ATOM 3878 N N . ALA A 1 537 ? 38.281 -25.516 -35.375 1 90.19 537 ALA A N 1
ATOM 3879 C CA . ALA A 1 537 ? 37.344 -24.375 -35.312 1 90.19 537 ALA A CA 1
ATOM 3880 C C . ALA A 1 537 ? 35.938 -24.812 -35.656 1 90.19 537 ALA A C 1
ATOM 3882 O O . ALA A 1 537 ? 35.719 -25.672 -36.5 1 90.19 537 ALA A O 1
ATOM 3883 N N . CYS A 1 538 ? 34.938 -24.234 -34.938 1 93.12 538 CYS A N 1
ATOM 3884 C CA . CYS A 1 538 ? 33.531 -24.562 -35.156 1 93.12 538 CYS A CA 1
ATOM 3885 C C . CYS A 1 538 ? 33.062 -24.125 -36.531 1 93.12 538 CYS A C 1
ATOM 3887 O O . CYS A 1 538 ? 33.531 -23.094 -37.062 1 93.12 538 CYS A O 1
ATOM 3889 N N . GLY A 1 539 ? 32.156 -24.875 -37.125 1 88.94 539 GLY A N 1
ATOM 3890 C CA . GLY A 1 539 ? 31.453 -24.438 -38.344 1 88.94 539 GLY A CA 1
ATOM 3891 C C . GLY A 1 539 ? 30.359 -23.422 -38.031 1 88.94 539 GLY A C 1
ATOM 3892 O O . GLY A 1 539 ? 29.953 -23.25 -36.906 1 88.94 539 GLY A O 1
ATOM 3893 N N . GLY A 1 540 ? 29.859 -22.781 -39.062 1 88.31 540 GLY A N 1
ATOM 3894 C CA . GLY A 1 540 ? 28.828 -21.766 -38.938 1 88.31 540 GLY A CA 1
ATOM 3895 C C . GLY A 1 540 ? 27.516 -22.312 -38.406 1 88.31 540 GLY A C 1
ATOM 3896 O O . GLY A 1 540 ? 26.672 -21.547 -37.938 1 88.31 540 GLY A O 1
ATOM 3897 N N . GLU A 1 541 ? 27.359 -23.578 -38.438 1 91.25 541 GLU A N 1
ATOM 3898 C CA . GLU A 1 541 ? 26.109 -24.219 -38.031 1 91.25 541 GLU A CA 1
ATOM 3899 C C . GLU A 1 541 ? 26.156 -24.609 -36.562 1 91.25 541 GLU A C 1
ATOM 3901 O O . GLU A 1 541 ? 25.172 -25.109 -36.031 1 91.25 541 GLU A O 1
ATOM 3906 N N . GLU A 1 542 ? 27.25 -24.281 -35.938 1 94.31 542 GLU A N 1
ATOM 3907 C CA . GLU A 1 542 ? 27.359 -24.578 -34.5 1 94.31 542 GLU A CA 1
ATOM 3908 C C . GLU A 1 542 ? 26.375 -23.75 -33.688 1 94.31 542 GLU A C 1
ATOM 3910 O O . GLU A 1 542 ? 26.188 -22.562 -33.969 1 94.31 542 GLU A O 1
ATOM 3915 N N . LEU A 1 543 ? 25.812 -24.391 -32.688 1 94.94 543 LEU A N 1
ATOM 3916 C CA . LEU A 1 543 ? 24.75 -23.766 -31.906 1 94.94 543 LEU A CA 1
ATOM 3917 C C . LEU A 1 543 ? 25.188 -22.406 -31.375 1 94.94 543 LEU A C 1
ATOM 3919 O O . LEU A 1 543 ? 24.422 -21.453 -31.406 1 94.94 543 LEU A O 1
ATOM 3923 N N . ALA A 1 544 ? 26.406 -22.328 -30.938 1 95.38 544 ALA A N 1
ATOM 3924 C CA . ALA A 1 544 ? 26.922 -21.125 -30.281 1 95.38 544 ALA A CA 1
ATOM 3925 C C . ALA A 1 544 ? 27.062 -19.984 -31.281 1 95.38 544 ALA A C 1
ATOM 3927 O O . ALA A 1 544 ? 27.188 -18.812 -30.891 1 95.38 544 ALA A O 1
ATOM 3928 N N . LEU A 1 545 ? 27.062 -20.297 -32.531 1 94.62 545 LEU A N 1
ATOM 3929 C CA . LEU A 1 545 ? 27.328 -19.281 -33.562 1 94.62 545 LEU A CA 1
ATOM 3930 C C . LEU A 1 545 ? 26.047 -18.922 -34.312 1 94.62 545 LEU A C 1
ATOM 3932 O O . LEU A 1 545 ? 26.047 -18.016 -35.156 1 94.62 545 LEU A O 1
ATOM 3936 N N . LEU A 1 546 ? 25.016 -19.609 -34.031 1 93.75 546 LEU A N 1
ATOM 3937 C CA . LEU A 1 546 ? 23.766 -19.328 -34.688 1 93.75 546 LEU A CA 1
ATOM 3938 C C . LEU A 1 546 ? 23.234 -17.938 -34.344 1 93.75 546 LEU A C 1
ATOM 3940 O O . LEU A 1 546 ? 23.547 -17.406 -33.281 1 93.75 546 LEU A O 1
ATOM 3944 N N . PRO A 1 547 ? 22.422 -17.422 -35.25 1 89.62 547 PRO A N 1
ATOM 3945 C CA . PRO A 1 547 ? 21.828 -16.125 -34.938 1 89.62 547 PRO A CA 1
ATOM 3946 C C . PRO A 1 547 ? 20.891 -16.172 -33.719 1 89.62 547 PRO A C 1
ATOM 3948 O O . PRO A 1 547 ? 20.516 -17.25 -33.281 1 89.62 547 PRO A O 1
ATOM 3951 N N . GLU A 1 548 ? 20.547 -15.008 -33.25 1 89.06 548 GLU A N 1
ATOM 3952 C CA . GLU A 1 548 ? 19.641 -14.898 -32.094 1 89.06 548 GLU A CA 1
ATOM 3953 C C . GLU A 1 548 ? 18.281 -15.484 -32.406 1 89.06 548 GLU A C 1
ATOM 3955 O O . GLU A 1 548 ? 17.875 -15.555 -33.594 1 89.06 548 GLU A O 1
ATOM 3960 N N . LEU A 1 549 ? 17.594 -15.781 -31.344 1 90.25 549 LEU A N 1
ATOM 3961 C CA . LEU A 1 549 ? 16.297 -16.422 -31.484 1 90.25 549 LEU A CA 1
ATOM 3962 C C . LEU A 1 549 ? 15.281 -15.469 -32.094 1 90.25 549 LEU A C 1
ATOM 3964 O O . LEU A 1 549 ? 15.289 -14.273 -31.812 1 90.25 549 LEU A O 1
ATOM 3968 N N . SER A 1 550 ? 14.375 -16.062 -32.906 1 87.31 550 SER A N 1
ATOM 3969 C CA . SER A 1 550 ? 13.227 -15.305 -33.406 1 87.31 550 SER A CA 1
ATOM 3970 C C . SER A 1 550 ? 12.25 -15 -32.281 1 87.31 550 SER A C 1
ATOM 3972 O O . SER A 1 550 ? 12.352 -15.562 -31.172 1 87.31 550 SER A O 1
ATOM 3974 N N . ALA A 1 551 ? 11.312 -14.102 -32.562 1 84.62 551 ALA A N 1
ATOM 3975 C CA . ALA A 1 551 ? 10.305 -13.727 -31.562 1 84.62 551 ALA A CA 1
ATOM 3976 C C . ALA A 1 551 ? 9.484 -14.945 -31.141 1 84.62 551 ALA A C 1
ATOM 3978 O O . ALA A 1 551 ? 9.18 -15.109 -29.953 1 84.62 551 ALA A O 1
ATOM 3979 N N . VAL A 1 552 ? 9.195 -15.766 -32.031 1 81.44 552 VAL A N 1
ATOM 3980 C CA . VAL A 1 552 ? 8.375 -16.938 -31.75 1 81.44 552 VAL A CA 1
ATOM 3981 C C . VAL A 1 552 ? 9.164 -17.938 -30.906 1 81.44 552 VAL A C 1
ATOM 3983 O O . VAL A 1 552 ? 8.633 -18.516 -29.953 1 81.44 552 VAL A O 1
ATOM 3986 N N . GLU A 1 553 ? 10.398 -18.094 -31.266 1 81.56 553 GLU A N 1
ATOM 3987 C CA . GLU A 1 553 ? 11.25 -19 -30.484 1 81.56 553 GLU A CA 1
ATOM 3988 C C . GLU A 1 553 ? 11.422 -18.5 -29.047 1 81.56 553 GLU A C 1
ATOM 3990 O O . GLU A 1 553 ? 11.477 -19.297 -28.109 1 81.56 553 GLU A O 1
ATOM 3995 N N . ARG A 1 554 ? 11.422 -17.234 -28.984 1 83.31 554 ARG A N 1
ATOM 3996 C CA . ARG A 1 554 ? 11.594 -16.641 -27.672 1 83.31 554 ARG A CA 1
ATOM 3997 C C . ARG A 1 554 ? 10.367 -16.875 -26.797 1 83.31 554 ARG A C 1
ATOM 3999 O O . ARG A 1 554 ? 10.492 -17.109 -25.594 1 83.31 554 ARG A O 1
ATOM 4006 N N . LEU A 1 555 ? 9.281 -16.859 -27.406 1 79.31 555 LEU A N 1
ATOM 4007 C CA . LEU A 1 555 ? 8.031 -16.953 -26.672 1 79.31 555 LEU A CA 1
ATOM 4008 C C . LEU A 1 555 ? 7.746 -18.406 -26.281 1 79.31 555 LEU A C 1
ATOM 4010 O O . LEU A 1 555 ? 7.254 -18.672 -25.172 1 79.31 555 LEU A O 1
ATOM 4014 N N . LEU A 1 556 ? 8.031 -19.312 -27.062 1 71.25 556 LEU A N 1
ATOM 4015 C CA . LEU A 1 556 ? 7.648 -20.703 -26.859 1 71.25 556 LEU A CA 1
ATOM 4016 C C . LEU A 1 556 ? 8.695 -21.438 -26.031 1 71.25 556 LEU A C 1
ATOM 4018 O O . LEU A 1 556 ? 8.406 -22.484 -25.438 1 71.25 556 LEU A O 1
ATOM 4022 N N . GLY A 1 557 ? 9.703 -20.797 -25.859 1 70.06 557 GLY A N 1
ATOM 4023 C CA . GLY A 1 557 ? 10.781 -21.656 -25.375 1 70.06 557 GLY A CA 1
ATOM 4024 C C . GLY A 1 557 ? 11.422 -21.141 -24.094 1 70.06 557 GLY A C 1
ATOM 4025 O O . GLY A 1 557 ? 12.406 -20.391 -24.156 1 70.06 557 GLY A O 1
ATOM 4026 N N . VAL A 1 558 ? 10.812 -21.344 -22.938 1 79.5 558 VAL A N 1
ATOM 4027 C CA . VAL A 1 558 ? 11.594 -21.156 -21.719 1 79.5 558 VAL A CA 1
ATOM 4028 C C . VAL A 1 558 ? 11.641 -22.453 -20.922 1 79.5 558 VAL A C 1
ATOM 4030 O O . VAL A 1 558 ? 10.609 -22.953 -20.469 1 79.5 558 VAL A O 1
ATOM 4033 N N . TRP A 1 559 ? 12.906 -23 -20.828 1 89.56 559 TRP A N 1
ATOM 4034 C CA . TRP A 1 559 ? 13.086 -24.297 -20.219 1 89.56 559 TRP A CA 1
ATOM 4035 C C . TRP A 1 559 ? 13.914 -24.188 -18.938 1 89.56 559 TRP A C 1
ATOM 4037 O O . TRP A 1 559 ? 14.859 -23.391 -18.875 1 89.56 559 TRP A O 1
ATOM 4047 N N . ASN A 1 560 ? 13.531 -25.094 -18.047 1 90.88 560 ASN A N 1
ATOM 4048 C CA . ASN A 1 560 ? 14.32 -25.203 -16.828 1 90.88 560 ASN A CA 1
ATOM 4049 C C . ASN A 1 560 ? 15.633 -25.938 -17.078 1 90.88 560 ASN A C 1
ATOM 4051 O O . ASN A 1 560 ? 15.672 -26.922 -17.828 1 90.88 560 ASN A O 1
ATOM 4055 N N . PRO A 1 561 ? 16.703 -25.406 -16.484 1 93 561 PRO A N 1
ATOM 4056 C CA . PRO A 1 561 ? 17.953 -26.188 -16.5 1 93 561 PRO A CA 1
ATOM 4057 C C . PRO A 1 561 ? 17.922 -27.359 -15.516 1 93 561 PRO A C 1
ATOM 4059 O O . PRO A 1 561 ? 17.641 -27.156 -14.336 1 93 561 PRO A O 1
ATOM 4062 N N . TYR A 1 562 ? 18.203 -28.562 -15.969 1 91.38 562 TYR A N 1
ATOM 4063 C CA . TYR A 1 562 ? 18.203 -29.719 -15.078 1 91.38 562 TYR A CA 1
ATOM 4064 C C . TYR A 1 562 ? 19.609 -30.016 -14.578 1 91.38 562 TYR A C 1
ATOM 4066 O O . TYR A 1 562 ? 20.453 -30.516 -15.328 1 91.38 562 TYR A O 1
ATOM 4074 N N . PRO A 1 563 ? 19.828 -29.781 -13.344 1 90.5 563 PRO A N 1
ATOM 4075 C CA . PRO A 1 563 ? 21.172 -29.969 -12.797 1 90.5 563 PRO A CA 1
ATOM 4076 C C . PRO A 1 563 ? 21.578 -31.438 -12.711 1 90.5 563 PRO A C 1
ATOM 4078 O O . PRO A 1 563 ? 20.734 -32.312 -12.562 1 90.5 563 PRO A O 1
ATOM 4081 N N . ILE A 1 564 ? 22.859 -31.562 -12.75 1 88.5 564 ILE A N 1
ATOM 4082 C CA . ILE A 1 564 ? 23.484 -32.875 -12.57 1 88.5 564 ILE A CA 1
ATOM 4083 C C . ILE A 1 564 ? 24.297 -32.875 -11.273 1 88.5 564 ILE A C 1
ATOM 4085 O O . ILE A 1 564 ? 25.359 -32.25 -11.195 1 88.5 564 ILE A O 1
ATOM 4089 N N . LEU A 1 565 ? 23.734 -33.562 -10.32 1 82.06 565 LEU A N 1
ATOM 4090 C CA . LEU A 1 565 ? 24.406 -33.562 -9.023 1 82.06 565 LEU A CA 1
ATOM 4091 C C . LEU A 1 565 ? 25.25 -34.812 -8.844 1 82.06 565 LEU A C 1
ATOM 4093 O O . LEU A 1 565 ? 24.891 -35.875 -9.352 1 82.06 565 LEU A O 1
ATOM 4097 N N . GLU A 1 566 ? 26.5 -34.531 -8.266 1 70.69 566 GLU A N 1
ATOM 4098 C CA . GLU A 1 566 ? 27.391 -35.656 -7.977 1 70.69 566 GLU A CA 1
ATOM 4099 C C . GLU A 1 566 ? 26.859 -36.5 -6.828 1 70.69 566 GLU A C 1
ATOM 4101 O O . GLU A 1 566 ? 26.094 -36 -5.984 1 70.69 566 GLU A O 1
ATOM 4106 N N . ALA A 1 567 ? 27.047 -37.812 -6.984 1 60.06 567 ALA A N 1
ATOM 4107 C CA . ALA A 1 567 ? 26.594 -38.75 -5.965 1 60.06 567 ALA A CA 1
ATOM 4108 C C . ALA A 1 567 ? 27.062 -38.312 -4.578 1 60.06 567 ALA A C 1
ATOM 4110 O O . ALA A 1 567 ? 28.219 -37.938 -4.402 1 60.06 567 ALA A O 1
ATOM 4111 N N . VAL A 1 568 ? 26.266 -37.656 -3.85 1 51.91 568 VAL A N 1
ATOM 4112 C CA . VAL A 1 568 ? 26.656 -37.438 -2.461 1 51.91 568 VAL A CA 1
ATOM 4113 C C . VAL A 1 568 ? 27.031 -38.781 -1.823 1 51.91 568 VAL A C 1
ATOM 4115 O O . VAL A 1 568 ? 26.484 -39.812 -2.18 1 51.91 568 VAL A O 1
ATOM 4118 N N . GLN A 1 569 ? 28.156 -38.875 -1.024 1 45.09 569 GLN A N 1
ATOM 4119 C CA . GLN A 1 569 ? 28.578 -40.062 -0.27 1 45.09 569 GLN A CA 1
ATOM 4120 C C . GLN A 1 569 ? 27.422 -40.688 0.509 1 45.09 569 GLN A C 1
ATOM 4122 O O . GLN A 1 569 ? 26.719 -39.969 1.229 1 45.09 569 GLN A O 1
ATOM 4127 N N . GLY A 1 570 ? 27.062 -42.094 0.298 1 47.28 570 GLY A N 1
ATOM 4128 C CA . GLY A 1 570 ? 26.109 -42.969 0.951 1 47.28 570 GLY A CA 1
ATOM 4129 C C . GLY A 1 570 ? 24.797 -43.094 0.186 1 47.28 570 GLY A C 1
ATOM 4130 O O . GLY A 1 570 ? 23.906 -43.844 0.597 1 47.28 570 GLY A O 1
ATOM 4131 N N . HIS A 1 571 ? 24.5 -42.125 -0.692 1 48.84 571 HIS A N 1
ATOM 4132 C CA . HIS A 1 571 ? 23.281 -42.312 -1.459 1 48.84 571 HIS A CA 1
ATOM 4133 C C . HIS A 1 571 ? 23.578 -42.969 -2.814 1 48.84 571 HIS A C 1
ATOM 4135 O O . HIS A 1 571 ? 24.672 -42.812 -3.35 1 48.84 571 HIS A O 1
ATOM 4141 N N . ASP A 1 572 ? 22.891 -44.031 -3.229 1 47.03 572 ASP A N 1
ATOM 4142 C CA . ASP A 1 572 ? 23.031 -44.75 -4.484 1 47.03 572 ASP A CA 1
ATOM 4143 C C . ASP A 1 572 ? 23.281 -43.812 -5.652 1 47.03 572 ASP A C 1
ATOM 4145 O O . ASP A 1 572 ? 22.562 -42.844 -5.832 1 47.03 572 ASP A O 1
ATOM 4149 N N . PRO A 1 573 ? 24.422 -43.844 -6.301 1 46.97 573 PRO A N 1
ATOM 4150 C CA . PRO A 1 573 ? 24.875 -43.062 -7.457 1 46.97 573 PRO A CA 1
ATOM 4151 C C . PRO A 1 573 ? 23.797 -42.938 -8.523 1 46.97 573 PRO A C 1
ATOM 4153 O O . PRO A 1 573 ? 23.797 -41.938 -9.281 1 46.97 573 PRO A O 1
ATOM 4156 N N . ARG A 1 574 ? 23.219 -43.906 -8.969 1 49.06 574 ARG A N 1
ATOM 4157 C CA . ARG A 1 574 ? 22.234 -43.906 -10.039 1 49.06 574 ARG A CA 1
ATOM 4158 C C . ARG A 1 574 ? 21.109 -42.906 -9.727 1 49.06 574 ARG A C 1
ATOM 4160 O O . ARG A 1 574 ? 20.469 -42.375 -10.641 1 49.06 574 ARG A O 1
ATOM 4167 N N . GLY A 1 575 ? 20.844 -42.781 -8.5 1 51.22 575 GLY A N 1
ATOM 4168 C CA . GLY A 1 575 ? 19.703 -42.031 -7.992 1 51.22 575 GLY A CA 1
ATOM 4169 C C . GLY A 1 575 ? 19.953 -40.531 -8 1 51.22 575 GLY A C 1
ATOM 4170 O O . GLY A 1 575 ? 19 -39.75 -8.031 1 51.22 575 GLY A O 1
ATOM 4171 N N . SER A 1 576 ? 21.266 -40.188 -7.781 1 52.75 576 SER A N 1
ATOM 4172 C CA . SER A 1 576 ? 21.625 -38.781 -7.57 1 52.75 576 SER A CA 1
ATOM 4173 C C . SER A 1 576 ? 21.469 -37.969 -8.852 1 52.75 576 SER A C 1
ATOM 4175 O O . SER A 1 576 ? 21.562 -36.75 -8.828 1 52.75 576 SER A O 1
ATOM 4177 N N . ARG A 1 577 ? 21.047 -38.656 -9.82 1 65.5 577 ARG A N 1
ATOM 4178 C CA . ARG A 1 577 ? 21.062 -37.875 -11.055 1 65.5 577 ARG A CA 1
ATOM 4179 C C . ARG A 1 577 ? 19.641 -37.594 -11.547 1 65.5 577 ARG A C 1
ATOM 4181 O O . ARG A 1 577 ? 19.453 -37.156 -12.68 1 65.5 577 ARG A O 1
ATOM 4188 N N . GLN A 1 578 ? 18.766 -37.906 -10.703 1 77.56 578 GLN A N 1
ATOM 4189 C CA . GLN A 1 578 ? 17.375 -37.594 -11.055 1 77.56 578 GLN A CA 1
ATOM 4190 C C . GLN A 1 578 ? 17.125 -36.094 -11.023 1 77.56 578 GLN A C 1
ATOM 4192 O O . GLN A 1 578 ? 17.984 -35.312 -10.57 1 77.56 578 GLN A O 1
ATOM 4197 N N . VAL A 1 579 ? 15.961 -35.812 -11.672 1 77.62 579 VAL A N 1
ATOM 4198 C CA . VAL A 1 579 ? 15.586 -34.406 -11.625 1 77.62 579 VAL A CA 1
ATOM 4199 C C . VAL A 1 579 ? 15.281 -34 -10.188 1 77.62 579 VAL A C 1
ATOM 4201 O O . VAL A 1 579 ? 14.492 -34.656 -9.5 1 77.62 579 VAL A O 1
ATOM 4204 N N . HIS A 1 580 ? 15.969 -33.062 -9.719 1 81 580 HIS A N 1
ATOM 4205 C CA . HIS A 1 580 ? 15.797 -32.562 -8.367 1 81 580 HIS A CA 1
ATOM 4206 C C . HIS A 1 580 ? 14.68 -31.516 -8.305 1 81 580 HIS A C 1
ATOM 4208 O O . HIS A 1 580 ? 14.055 -31.219 -9.328 1 81 580 HIS A O 1
ATOM 4214 N N . CYS A 1 581 ? 14.398 -31.156 -7.062 1 86.31 581 CYS A N 1
ATOM 4215 C CA . CYS A 1 581 ? 13.328 -30.188 -6.863 1 86.31 581 CYS A CA 1
ATOM 4216 C C . CYS A 1 581 ? 13.648 -28.875 -7.57 1 86.31 581 CYS A C 1
ATOM 4218 O O . CYS A 1 581 ? 14.68 -28.25 -7.312 1 86.31 581 CYS A O 1
ATOM 4220 N N . PHE A 1 582 ? 12.742 -28.594 -8.438 1 80.38 582 PHE A N 1
ATOM 4221 C CA . PHE A 1 582 ? 12.797 -27.312 -9.133 1 80.38 582 PHE A CA 1
ATOM 4222 C C . PHE A 1 582 ? 11.508 -26.531 -8.93 1 80.38 582 PHE A C 1
ATOM 4224 O O . PHE A 1 582 ? 10.422 -27.109 -8.898 1 80.38 582 PHE A O 1
ATOM 4231 N N . GLY A 1 583 ? 11.695 -25.219 -8.617 1 69.12 583 GLY A N 1
ATOM 4232 C CA . GLY A 1 583 ? 10.539 -24.344 -8.5 1 69.12 583 GLY A CA 1
ATOM 4233 C C . GLY A 1 583 ? 9.773 -24.188 -9.797 1 69.12 583 GLY A C 1
ATOM 4234 O O . GLY A 1 583 ? 10.141 -24.781 -10.82 1 69.12 583 GLY A O 1
ATOM 4235 N N . PRO A 1 584 ? 8.688 -23.344 -9.797 1 66 584 PRO A N 1
ATOM 4236 C CA . PRO A 1 584 ? 7.789 -23.219 -10.945 1 66 584 PRO A CA 1
ATOM 4237 C C . PRO A 1 584 ? 8.461 -22.594 -12.156 1 66 584 PRO A C 1
ATOM 4239 O O . PRO A 1 584 ? 9.453 -21.859 -12.008 1 66 584 PRO A O 1
ATOM 4242 N N . MET B 1 1 ? -25.781 4.75 10.656 1 86.31 1 MET B N 1
ATOM 4243 C CA . MET B 1 1 ? -25.359 5.164 9.32 1 86.31 1 MET B CA 1
ATOM 4244 C C . MET B 1 1 ? -24.141 6.066 9.391 1 86.31 1 MET B C 1
ATOM 4246 O O . MET B 1 1 ? -23.156 5.844 8.68 1 86.31 1 MET B O 1
ATOM 4250 N N . MET B 1 2 ? -24.156 6.961 10.461 1 93 2 MET B N 1
ATOM 4251 C CA . MET B 1 2 ? -23.094 7.957 10.523 1 93 2 MET B CA 1
ATOM 4252 C C . MET B 1 2 ? -21.781 7.312 10.93 1 93 2 MET B C 1
ATOM 4254 O O . MET B 1 2 ? -20.734 7.586 10.328 1 93 2 MET B O 1
ATOM 4258 N N . LEU B 1 3 ? -21.875 6.457 11.898 1 93.88 3 LEU B N 1
ATOM 4259 C CA . LEU B 1 3 ? -20.656 5.832 12.383 1 93.88 3 LEU B CA 1
ATOM 4260 C C . LEU B 1 3 ? -20 4.988 11.297 1 93.88 3 LEU B C 1
ATOM 4262 O O . LEU B 1 3 ? -18.781 5.008 11.133 1 93.88 3 LEU B O 1
ATOM 4266 N N . GLY B 1 4 ? -20.797 4.227 10.594 1 92.12 4 GLY B N 1
ATOM 4267 C CA . GLY B 1 4 ? -20.266 3.426 9.508 1 92.12 4 GLY B CA 1
ATOM 4268 C C . GLY B 1 4 ? -19.578 4.258 8.438 1 92.12 4 GLY B C 1
ATOM 4269 O O . GLY B 1 4 ? -18.469 3.916 8 1 92.12 4 GLY B O 1
ATOM 4270 N N . ALA B 1 5 ? -20.203 5.336 8.008 1 92.31 5 ALA B N 1
ATOM 4271 C CA . ALA B 1 5 ? -19.609 6.223 7.008 1 92.31 5 ALA B CA 1
ATOM 4272 C C . ALA B 1 5 ? -18.312 6.832 7.512 1 92.31 5 ALA B C 1
ATOM 4274 O O . ALA B 1 5 ? -17.312 6.855 6.793 1 92.31 5 ALA B O 1
ATOM 4275 N N . LEU B 1 6 ? -18.344 7.281 8.727 1 94.81 6 LEU B N 1
ATOM 4276 C CA . LEU B 1 6 ? -17.156 7.875 9.328 1 94.81 6 LEU B CA 1
ATOM 4277 C C . LEU B 1 6 ? -16.031 6.859 9.406 1 94.81 6 LEU B C 1
ATOM 4279 O O . LEU B 1 6 ? -14.875 7.176 9.094 1 94.81 6 LEU B O 1
ATOM 4283 N N . ALA B 1 7 ? -16.375 5.703 9.844 1 93.56 7 ALA B N 1
ATOM 4284 C CA . ALA B 1 7 ? -15.367 4.652 9.977 1 93.56 7 ALA B CA 1
ATOM 4285 C C . ALA B 1 7 ? -14.719 4.34 8.633 1 93.56 7 ALA B C 1
ATOM 4287 O O . ALA B 1 7 ? -13.5 4.137 8.562 1 93.56 7 ALA B O 1
ATOM 4288 N N . ARG B 1 8 ? -15.438 4.301 7.617 1 89.94 8 ARG B N 1
ATOM 4289 C CA . ARG B 1 8 ? -14.906 4 6.293 1 89.94 8 ARG B CA 1
ATOM 4290 C C . ARG B 1 8 ? -14.039 5.141 5.781 1 89.94 8 ARG B C 1
ATOM 4292 O O . ARG B 1 8 ? -12.977 4.91 5.188 1 89.94 8 ARG B O 1
ATOM 4299 N N . LEU B 1 9 ? -14.445 6.375 5.953 1 92.25 9 LEU B N 1
ATOM 4300 C CA . LEU B 1 9 ? -13.625 7.52 5.57 1 92.25 9 LEU B CA 1
ATOM 4301 C C . LEU B 1 9 ? -12.328 7.547 6.375 1 92.25 9 LEU B C 1
ATOM 4303 O O . LEU B 1 9 ? -11.258 7.828 5.824 1 92.25 9 LEU B O 1
ATOM 4307 N N . TRP B 1 10 ? -12.461 7.305 7.633 1 94.62 10 TRP B N 1
ATOM 4308 C CA . TRP B 1 10 ? -11.297 7.25 8.508 1 94.62 10 TRP B CA 1
ATOM 4309 C C . TRP B 1 10 ? -10.344 6.137 8.086 1 94.62 10 TRP B C 1
ATOM 4311 O O . TRP B 1 10 ? -9.125 6.332 8.047 1 94.62 10 TRP B O 1
ATOM 4321 N N . ALA B 1 11 ? -10.93 5.008 7.785 1 90.69 11 ALA B N 1
ATOM 4322 C CA . ALA B 1 11 ? -10.109 3.881 7.336 1 90.69 11 ALA B CA 1
ATOM 4323 C C . ALA B 1 11 ? -9.383 4.215 6.043 1 90.69 11 ALA B C 1
ATOM 4325 O O . ALA B 1 11 ? -8.219 3.844 5.863 1 90.69 11 ALA B O 1
ATOM 4326 N N . LEU B 1 12 ? -10.047 4.84 5.125 1 86.75 12 LEU B N 1
ATOM 4327 C CA . LEU B 1 12 ? -9.414 5.266 3.883 1 86.75 12 LEU B CA 1
ATOM 4328 C C . LEU B 1 12 ? -8.234 6.191 4.164 1 86.75 12 LEU B C 1
ATOM 4330 O O . LEU B 1 12 ? -7.16 6.027 3.576 1 86.75 12 LEU B O 1
ATOM 4334 N N . GLN B 1 13 ? -8.43 7.082 4.988 1 91.75 13 GLN B N 1
ATOM 4335 C CA . GLN B 1 13 ? -7.375 7.996 5.41 1 91.75 13 GLN B CA 1
ATOM 4336 C C . GLN B 1 13 ? -6.191 7.234 6.004 1 91.75 13 GLN B C 1
ATOM 4338 O O . GLN B 1 13 ? -5.039 7.492 5.645 1 91.75 13 GLN B O 1
ATOM 4343 N N . GLN B 1 14 ? -6.516 6.363 6.895 1 91.44 14 GLN B N 1
ATOM 4344 C CA . GLN B 1 14 ? -5.461 5.625 7.578 1 91.44 14 GLN B CA 1
ATOM 4345 C C . GLN B 1 14 ? -4.715 4.707 6.609 1 91.44 14 GLN B C 1
ATOM 4347 O O . GLN B 1 14 ? -3.498 4.551 6.707 1 91.44 14 GLN B O 1
ATOM 4352 N N . ALA B 1 15 ? -5.453 4.109 5.746 1 83.38 15 ALA B N 1
ATOM 4353 C CA . ALA B 1 15 ? -4.816 3.246 4.754 1 83.38 15 ALA B CA 1
ATOM 4354 C C . ALA B 1 15 ? -3.799 4.023 3.924 1 83.38 15 ALA B C 1
ATOM 4356 O O . ALA B 1 15 ? -2.693 3.539 3.672 1 83.38 15 ALA B O 1
ATOM 4357 N N . LEU B 1 16 ? -4.16 5.172 3.535 1 81.06 16 LEU B N 1
ATOM 4358 C CA . LEU B 1 16 ? -3.26 6.035 2.775 1 81.06 16 LEU B CA 1
ATOM 4359 C C . LEU B 1 16 ? -2 6.348 3.576 1 81.06 16 LEU B C 1
ATOM 4361 O O . LEU B 1 16 ? -0.887 6.25 3.055 1 81.06 16 LEU B O 1
ATOM 4365 N N . ILE B 1 17 ? -2.211 6.707 4.793 1 83.62 17 ILE B N 1
ATOM 4366 C CA . ILE B 1 17 ? -1.097 7.098 5.645 1 83.62 17 ILE B CA 1
ATOM 4367 C C . ILE B 1 17 ? -0.193 5.895 5.902 1 83.62 17 ILE B C 1
ATOM 4369 O O . ILE B 1 17 ? 1.034 6.012 5.867 1 83.62 17 ILE B O 1
ATOM 4373 N N . LEU B 1 18 ? -0.793 4.809 6.176 1 79.88 18 LEU B N 1
ATOM 4374 C CA . LEU B 1 18 ? -0.034 3.59 6.418 1 79.88 18 LEU B CA 1
ATOM 4375 C C . LEU B 1 18 ? 0.749 3.176 5.176 1 79.88 18 LEU B C 1
ATOM 4377 O O . LEU B 1 18 ? 1.884 2.705 5.281 1 79.88 18 LEU B O 1
ATOM 4381 N N . LEU B 1 19 ? 0.152 3.35 4.074 1 70.31 19 LEU B N 1
ATOM 4382 C CA . LEU B 1 19 ? 0.841 3.045 2.824 1 70.31 19 LEU B CA 1
ATOM 4383 C C . LEU B 1 19 ? 2.039 3.969 2.625 1 70.31 19 LEU B C 1
ATOM 4385 O O . LEU B 1 19 ? 3.1 3.529 2.178 1 70.31 19 LEU B O 1
ATOM 4389 N N . PHE B 1 20 ? 1.881 5.188 2.996 1 69.31 20 PHE B N 1
ATOM 4390 C CA . PHE B 1 20 ? 2.936 6.18 2.832 1 69.31 20 PHE B CA 1
ATOM 4391 C C . PHE B 1 20 ? 4.086 5.918 3.799 1 69.31 20 PHE B C 1
ATOM 4393 O O . PHE B 1 20 ? 5.25 6.121 3.455 1 69.31 20 PHE B O 1
ATOM 4400 N N . THR B 1 21 ? 3.73 5.527 4.969 1 71.06 21 THR B N 1
ATOM 4401 C CA . THR B 1 21 ? 4.762 5.336 5.984 1 71.06 21 THR B CA 1
ATOM 4402 C C . THR B 1 21 ? 5.414 3.965 5.848 1 71.06 21 THR B C 1
ATOM 4404 O O . THR B 1 21 ? 6.492 3.725 6.391 1 71.06 21 THR B O 1
ATOM 4407 N N . GLY B 1 22 ? 4.754 3.086 5.125 1 63.84 22 GLY B N 1
ATOM 4408 C CA . GLY B 1 22 ? 5.359 1.804 4.805 1 63.84 22 GLY B CA 1
ATOM 4409 C C . GLY B 1 22 ? 5.23 0.785 5.918 1 63.84 22 GLY B C 1
ATOM 4410 O O . GLY B 1 22 ? 6.043 -0.138 6.023 1 63.84 22 GLY B O 1
ATOM 4411 N N . LEU B 1 23 ? 4.285 1.01 6.879 1 69.06 23 LEU B N 1
ATOM 4412 C CA . LEU B 1 23 ? 4.023 0.071 7.965 1 69.06 23 LEU B CA 1
ATOM 4413 C C . LEU B 1 23 ? 5.312 -0.301 8.688 1 69.06 23 LEU B C 1
ATOM 4415 O O . LEU B 1 23 ? 5.594 -1.483 8.891 1 69.06 23 LEU B O 1
ATOM 4419 N N . ARG B 1 24 ? 6.199 0.61 9.102 1 66.06 24 ARG B N 1
ATOM 4420 C CA . ARG B 1 24 ? 7.562 0.412 9.586 1 66.06 24 ARG B CA 1
ATOM 4421 C C . ARG B 1 24 ? 7.574 0.003 11.055 1 66.06 24 ARG B C 1
ATOM 4423 O O . ARG B 1 24 ? 8.531 -0.605 11.531 1 66.06 24 ARG B O 1
ATOM 4430 N N . THR B 1 25 ? 6.496 0.256 11.82 1 69.81 25 THR B N 1
ATOM 4431 C CA . THR B 1 25 ? 6.461 -0.049 13.242 1 69.81 25 THR B CA 1
ATOM 4432 C C . THR B 1 25 ? 5.441 -1.146 13.539 1 69.81 25 THR B C 1
ATOM 4434 O O . THR B 1 25 ? 4.48 -1.323 12.781 1 69.81 25 THR B O 1
ATOM 4437 N N . PRO B 1 26 ? 5.66 -1.901 14.594 1 69.25 26 PRO B N 1
ATOM 4438 C CA . PRO B 1 26 ? 4.668 -2.91 14.977 1 69.25 26 PRO B CA 1
ATOM 4439 C C . PRO B 1 26 ? 3.287 -2.314 15.234 1 69.25 26 PRO B C 1
ATOM 4441 O O . PRO B 1 26 ? 2.271 -2.967 14.977 1 69.25 26 PRO B O 1
ATOM 4444 N N . TRP B 1 27 ? 3.223 -1.083 15.695 1 78 27 TRP B N 1
ATOM 4445 C CA . TRP B 1 27 ? 1.946 -0.42 15.945 1 78 27 TRP B CA 1
ATOM 4446 C C . TRP B 1 27 ? 1.188 -0.197 14.641 1 78 27 TRP B C 1
ATOM 4448 O O . TRP B 1 27 ? -0.022 -0.432 14.57 1 78 27 TRP B O 1
ATOM 4458 N N . GLN B 1 28 ? 1.961 0.168 13.656 1 80.25 28 GLN B N 1
ATOM 4459 C CA . GLN B 1 28 ? 1.343 0.408 12.359 1 80.25 28 GLN B CA 1
ATOM 4460 C C . GLN B 1 28 ? 0.845 -0.895 11.742 1 80.25 28 GLN B C 1
ATOM 4462 O O . GLN B 1 28 ? -0.227 -0.929 11.133 1 80.25 28 GLN B O 1
ATOM 4467 N N . GLN B 1 29 ? 1.543 -1.911 11.984 1 73 29 GLN B N 1
ATOM 4468 C CA . GLN B 1 29 ? 1.164 -3.213 11.445 1 73 29 GLN B CA 1
ATOM 4469 C C . GLN B 1 29 ? -0.112 -3.73 12.102 1 73 29 GLN B C 1
ATOM 4471 O O . GLN B 1 29 ? -1.027 -4.191 11.414 1 73 29 GLN B O 1
ATOM 4476 N N . ALA B 1 30 ? -0.133 -3.613 13.344 1 76.94 30 ALA B N 1
ATOM 4477 C CA . ALA B 1 30 ? -1.334 -4.012 14.078 1 76.94 30 ALA B CA 1
ATOM 4478 C C . ALA B 1 30 ? -2.523 -3.137 13.695 1 76.94 30 ALA B C 1
ATOM 4480 O O . ALA B 1 30 ? -3.643 -3.631 13.531 1 76.94 30 ALA B O 1
ATOM 4481 N N . GLN B 1 31 ? -2.248 -1.966 13.508 1 85.81 31 GLN B N 1
ATOM 4482 C CA . GLN B 1 31 ? -3.305 -1.022 13.156 1 85.81 31 GLN B CA 1
ATOM 4483 C C . GLN B 1 31 ? -3.881 -1.33 11.781 1 85.81 31 GLN B C 1
ATOM 4485 O O . GLN B 1 31 ? -5.082 -1.175 11.555 1 85.81 31 GLN B O 1
ATOM 4490 N N . ALA B 1 32 ? -3.035 -1.712 10.914 1 82.38 32 ALA B N 1
ATOM 4491 C CA . ALA B 1 32 ? -3.465 -1.958 9.539 1 82.38 32 ALA B CA 1
ATOM 4492 C C . ALA B 1 32 ? -4.598 -2.98 9.492 1 82.38 32 ALA B C 1
ATOM 4494 O O . ALA B 1 32 ? -5.578 -2.797 8.766 1 82.38 32 ALA B O 1
ATOM 4495 N N . LEU B 1 33 ? -4.523 -4.027 10.25 1 75.38 33 LEU B N 1
ATOM 4496 C CA . LEU B 1 33 ? -5.562 -5.051 10.297 1 75.38 33 LEU B CA 1
ATOM 4497 C C . LEU B 1 33 ? -6.863 -4.48 10.859 1 75.38 33 LEU B C 1
ATOM 4499 O O . LEU B 1 33 ? -7.949 -4.805 10.375 1 75.38 33 LEU B O 1
ATOM 4503 N N . LEU B 1 34 ? -6.711 -3.682 11.805 1 83.75 34 LEU B N 1
ATOM 4504 C CA . LEU B 1 34 ? -7.883 -3.074 12.43 1 83.75 34 LEU B CA 1
ATOM 4505 C C . LEU B 1 34 ? -8.523 -2.053 11.5 1 83.75 34 LEU B C 1
ATOM 4507 O O . LEU B 1 34 ? -9.742 -1.886 11.5 1 83.75 34 LEU B O 1
ATOM 4511 N N . VAL B 1 35 ? -7.68 -1.38 10.727 1 86.69 35 VAL B N 1
ATOM 4512 C CA . VAL B 1 35 ? -8.18 -0.426 9.742 1 86.69 35 VAL B CA 1
ATOM 4513 C C . VAL B 1 35 ? -8.977 -1.163 8.664 1 86.69 35 VAL B C 1
ATOM 4515 O O . VAL B 1 35 ? -10.07 -0.738 8.289 1 86.69 35 VAL B O 1
ATOM 4518 N N . LEU B 1 36 ? -8.523 -2.303 8.266 1 76.88 36 LEU B N 1
ATOM 4519 C CA . LEU B 1 36 ? -9.242 -3.123 7.297 1 76.88 36 LEU B CA 1
ATOM 4520 C C . LEU B 1 36 ? -10.57 -3.607 7.875 1 76.88 36 LEU B C 1
ATOM 4522 O O . LEU B 1 36 ? -11.594 -3.602 7.188 1 76.88 36 LEU B O 1
ATOM 4526 N N . ALA B 1 37 ? -10.555 -3.975 9.094 1 78.38 37 ALA B N 1
ATOM 4527 C CA . ALA B 1 37 ? -11.781 -4.398 9.766 1 78.38 37 ALA B CA 1
ATOM 4528 C C . ALA B 1 37 ? -12.789 -3.258 9.844 1 78.38 37 ALA B C 1
ATOM 4530 O O . ALA B 1 37 ? -13.984 -3.457 9.594 1 78.38 37 ALA B O 1
ATOM 4531 N N . SER B 1 38 ? -12.258 -2.094 10.094 1 81.94 38 SER B N 1
ATOM 4532 C CA . SER B 1 38 ? -13.125 -0.927 10.203 1 81.94 38 SER B CA 1
ATOM 4533 C C . SER B 1 38 ? -13.75 -0.571 8.859 1 81.94 38 SER B C 1
ATOM 4535 O O . SER B 1 38 ? -14.859 -0.033 8.812 1 81.94 38 SER B O 1
ATOM 4537 N N . ALA B 1 39 ? -13.078 -0.887 7.828 1 80 39 ALA B N 1
ATOM 4538 C CA . ALA B 1 39 ? -13.586 -0.61 6.488 1 80 39 ALA B CA 1
ATOM 4539 C C . ALA B 1 39 ? -14.617 -1.655 6.062 1 80 39 ALA B C 1
ATOM 4541 O O . ALA B 1 39 ? -15.555 -1.347 5.328 1 80 39 ALA B O 1
ATOM 4542 N N . ALA B 1 40 ? -14.484 -2.854 6.598 1 74.38 40 ALA B N 1
ATOM 4543 C CA . ALA B 1 40 ? -15.211 -3.977 6.012 1 74.38 40 ALA B CA 1
ATOM 4544 C C . ALA B 1 40 ? -16.391 -4.383 6.891 1 74.38 40 ALA B C 1
ATOM 4546 O O . ALA B 1 40 ? -17.391 -4.91 6.395 1 74.38 40 ALA B O 1
ATOM 4547 N N . LEU B 1 41 ? -16.328 -4.16 8.18 1 80.56 41 LEU B N 1
ATOM 4548 C CA . LEU B 1 41 ? -17.344 -4.664 9.102 1 80.56 41 LEU B CA 1
ATOM 4549 C C . LEU B 1 41 ? -18.609 -3.822 9.031 1 80.56 41 LEU B C 1
ATOM 4551 O O . LEU B 1 41 ? -18.547 -2.627 8.734 1 80.56 41 LEU B O 1
ATOM 4555 N N . PRO B 1 42 ? -19.719 -4.52 9.266 1 82.38 42 PRO B N 1
ATOM 4556 C CA . PRO B 1 42 ? -20.938 -3.725 9.406 1 82.38 42 PRO B CA 1
ATOM 4557 C C . PRO B 1 42 ? -20.906 -2.781 10.602 1 82.38 42 PRO B C 1
ATOM 4559 O O . PRO B 1 42 ? -20.203 -3.057 11.586 1 82.38 42 PRO B O 1
ATOM 4562 N N . GLU B 1 43 ? -21.594 -1.772 10.445 1 88.62 43 GLU B N 1
ATOM 4563 C CA . GLU B 1 43 ? -21.609 -0.71 11.445 1 88.62 43 GLU B CA 1
ATOM 4564 C C . GLU B 1 43 ? -21.859 -1.271 12.844 1 88.62 43 GLU B C 1
ATOM 4566 O O . GLU B 1 43 ? -21.25 -0.813 13.82 1 88.62 43 GLU B O 1
ATOM 4571 N N . ALA B 1 44 ? -22.719 -2.273 12.961 1 87.12 44 ALA B N 1
ATOM 4572 C CA . ALA B 1 44 ? -23.109 -2.83 14.25 1 87.12 44 ALA B CA 1
ATOM 4573 C C . ALA B 1 44 ? -21.938 -3.48 14.961 1 87.12 44 ALA B C 1
ATOM 4575 O O . ALA B 1 44 ? -21.938 -3.627 16.188 1 87.12 44 ALA B O 1
ATOM 4576 N N . ALA B 1 45 ? -20.875 -3.84 14.273 1 87.88 45 ALA B N 1
ATOM 4577 C CA . ALA B 1 45 ? -19.766 -4.59 14.852 1 87.88 45 ALA B CA 1
ATOM 4578 C C . ALA B 1 45 ? -18.5 -3.732 14.93 1 87.88 45 ALA B C 1
ATOM 4580 O O . ALA B 1 45 ? -17.453 -4.191 15.406 1 87.88 45 ALA B O 1
ATOM 4581 N N . LEU B 1 46 ? -18.516 -2.492 14.641 1 90.69 46 LEU B N 1
ATOM 4582 C CA . LEU B 1 46 ? -17.344 -1.692 14.336 1 90.69 46 LEU B CA 1
ATOM 4583 C C . LEU B 1 46 ? -16.703 -1.149 15.609 1 90.69 46 LEU B C 1
ATOM 4585 O O . LEU B 1 46 ? -15.5 -0.916 15.656 1 90.69 46 LEU B O 1
ATOM 4589 N N . SER B 1 47 ? -17.453 -0.921 16.609 1 92.62 47 SER B N 1
ATOM 4590 C CA . SER B 1 47 ? -17.078 -0.033 17.703 1 92.62 47 SER B CA 1
ATOM 4591 C C . SER B 1 47 ? -15.789 -0.506 18.375 1 92.62 47 SER B C 1
ATOM 4593 O O . SER B 1 47 ? -14.836 0.265 18.531 1 92.62 47 SER B O 1
ATOM 4595 N N . PRO B 1 48 ? -15.648 -1.803 18.75 1 91.19 48 PRO B N 1
ATOM 4596 C CA . PRO B 1 48 ? -14.414 -2.191 19.438 1 91.19 48 PRO B CA 1
ATOM 4597 C C . PRO B 1 48 ? -13.188 -2.129 18.531 1 91.19 48 PRO B C 1
ATOM 4599 O O . PRO B 1 48 ? -12.094 -1.792 18.984 1 91.19 48 PRO B O 1
ATOM 4602 N N . PHE B 1 49 ? -13.312 -2.416 17.328 1 89.75 49 PHE B N 1
ATOM 4603 C CA . PHE B 1 49 ? -12.195 -2.416 16.391 1 89.75 49 PHE B CA 1
ATOM 4604 C C . PHE B 1 49 ? -11.75 -0.991 16.078 1 89.75 49 PHE B C 1
ATOM 4606 O O . PHE B 1 49 ? -10.555 -0.714 15.992 1 89.75 49 PHE B O 1
ATOM 4613 N N . LEU B 1 50 ? -12.758 -0.177 15.906 1 93.75 50 LEU B N 1
ATOM 4614 C CA . LEU B 1 50 ? -12.445 1.229 15.672 1 93.75 50 LEU B CA 1
ATOM 4615 C C . LEU B 1 50 ? -11.727 1.836 16.875 1 93.75 50 LEU B C 1
ATOM 4617 O O . LEU B 1 50 ? -10.766 2.586 16.719 1 93.75 50 LEU B O 1
ATOM 4621 N N . CYS B 1 51 ? -12.141 1.489 18.062 1 94.56 51 CYS B N 1
ATOM 4622 C CA . CYS B 1 51 ? -11.492 1.949 19.297 1 94.56 51 CYS B CA 1
ATOM 4623 C C . CYS B 1 51 ? -10.039 1.497 19.344 1 94.56 51 CYS B C 1
ATOM 4625 O O . CYS B 1 51 ? -9.141 2.299 19.609 1 94.56 51 CYS B O 1
ATOM 4627 N N . ALA B 1 52 ? -9.852 0.281 19.078 1 93 52 ALA B N 1
ATOM 4628 C CA . ALA B 1 52 ? -8.5 -0.271 19.109 1 93 52 ALA B CA 1
ATOM 4629 C C . ALA B 1 52 ? -7.617 0.373 18.031 1 93 52 ALA B C 1
ATOM 4631 O O . ALA B 1 52 ? -6.461 0.71 18.297 1 93 52 ALA B O 1
ATOM 4632 N N . ALA B 1 53 ? -8.172 0.523 16.859 1 93.44 53 ALA B N 1
ATOM 4633 C CA . ALA B 1 53 ? -7.41 1.111 15.758 1 93.44 53 ALA B CA 1
ATOM 4634 C C . ALA B 1 53 ? -6.996 2.543 16.078 1 93.44 53 ALA B C 1
ATOM 4636 O O . ALA B 1 53 ? -5.848 2.932 15.844 1 93.44 53 ALA B O 1
ATOM 4637 N N . ILE B 1 54 ? -7.895 3.312 16.625 1 96.12 54 ILE B N 1
ATOM 4638 C CA . ILE B 1 54 ? -7.637 4.703 16.969 1 96.12 54 ILE B CA 1
ATOM 4639 C C . ILE B 1 54 ? -6.59 4.77 18.078 1 96.12 54 ILE B C 1
ATOM 4641 O O . ILE B 1 54 ? -5.691 5.613 18.047 1 96.12 54 ILE B O 1
ATOM 4645 N N . THR B 1 55 ? -6.715 3.893 19 1 95.38 55 THR B N 1
ATOM 4646 C CA . THR B 1 55 ? -5.773 3.865 20.125 1 95.38 55 THR B CA 1
ATOM 4647 C C . THR B 1 55 ? -4.359 3.562 19.625 1 95.38 55 THR B C 1
ATOM 4649 O O . THR B 1 55 ? -3.408 4.254 20 1 95.38 55 THR B O 1
ATOM 4652 N N . LEU B 1 56 ? -4.219 2.613 18.812 1 92.44 56 LEU B N 1
ATOM 4653 C CA . LEU B 1 56 ? -2.906 2.258 18.281 1 92.44 56 LEU B CA 1
ATOM 4654 C C . LEU B 1 56 ? -2.326 3.398 17.453 1 92.44 56 LEU B C 1
ATOM 4656 O O . LEU B 1 56 ? -1.121 3.65 17.484 1 92.44 56 LEU B O 1
ATOM 4660 N N . ARG B 1 57 ? -3.162 4.023 16.719 1 93.56 57 ARG B N 1
ATOM 4661 C CA . ARG B 1 57 ? -2.725 5.18 15.945 1 93.56 57 ARG B CA 1
ATOM 4662 C C . ARG B 1 57 ? -2.199 6.281 16.859 1 93.56 57 ARG B C 1
ATOM 4664 O O . ARG B 1 57 ? -1.171 6.898 16.562 1 93.56 57 ARG B O 1
ATOM 4671 N N . ALA B 1 58 ? -2.91 6.523 17.906 1 94.62 58 ALA B N 1
ATOM 4672 C CA . ALA B 1 58 ? -2.49 7.551 18.844 1 94.62 58 ALA B CA 1
ATOM 4673 C C . ALA B 1 58 ? -1.137 7.211 19.469 1 94.62 58 ALA B C 1
ATOM 4675 O O . ALA B 1 58 ? -0.277 8.078 19.609 1 94.62 58 ALA B O 1
ATOM 4676 N N . ILE B 1 59 ? -0.939 5.992 19.734 1 92.75 59 ILE B N 1
ATOM 4677 C CA . ILE B 1 59 ? 0.324 5.543 20.312 1 92.75 59 ILE B CA 1
ATOM 4678 C C . ILE B 1 59 ? 1.448 5.734 19.297 1 92.75 59 ILE B C 1
ATOM 4680 O O . ILE B 1 59 ? 2.523 6.234 19.641 1 92.75 59 ILE B O 1
ATOM 4684 N N . ASP B 1 60 ? 1.215 5.402 18.141 1 90.81 60 ASP B N 1
ATOM 4685 C CA . ASP B 1 60 ? 2.211 5.543 17.078 1 90.81 60 ASP B CA 1
ATOM 4686 C C . ASP B 1 60 ? 2.594 7.004 16.875 1 90.81 60 ASP B C 1
ATOM 4688 O O . ASP B 1 60 ? 3.779 7.34 16.797 1 90.81 60 ASP B O 1
ATOM 4692 N N . LEU B 1 61 ? 1.598 7.848 16.797 1 91.62 61 LEU B N 1
ATOM 4693 C CA . LEU B 1 61 ? 1.852 9.266 16.578 1 91.62 61 LEU B CA 1
ATOM 4694 C C . LEU B 1 61 ? 2.574 9.875 17.781 1 91.62 61 LEU B C 1
ATOM 4696 O O . LEU B 1 61 ? 3.49 10.688 17.609 1 91.62 61 LEU B O 1
ATOM 4700 N N . ALA B 1 62 ? 2.217 9.453 18.938 1 90.88 62 ALA B N 1
ATOM 4701 C CA . ALA B 1 62 ? 2.83 9.984 20.156 1 90.88 62 ALA B CA 1
ATOM 4702 C C . ALA B 1 62 ? 4.293 9.562 20.266 1 90.88 62 ALA B C 1
ATOM 4704 O O . ALA B 1 62 ? 5.117 10.289 20.812 1 90.88 62 ALA B O 1
ATOM 4705 N N . SER B 1 63 ? 4.582 8.5 19.703 1 88.06 63 SER B N 1
ATOM 4706 C CA . SER B 1 63 ? 5.945 7.984 19.781 1 88.06 63 SER B CA 1
ATOM 4707 C C . SER B 1 63 ? 6.898 8.82 18.938 1 88.06 63 SER B C 1
ATOM 4709 O O . SER B 1 63 ? 8.117 8.766 19.125 1 88.06 63 SER B O 1
ATOM 4711 N N . ALA B 1 64 ? 6.375 9.617 18.047 1 86.31 64 ALA B N 1
ATOM 4712 C CA . ALA B 1 64 ? 7.191 10.461 17.188 1 86.31 64 ALA B CA 1
ATOM 4713 C C . ALA B 1 64 ? 7.547 11.773 17.875 1 86.31 64 ALA B C 1
ATOM 4715 O O . ALA B 1 64 ? 8.445 12.492 17.422 1 86.31 64 ALA B O 1
ATOM 4716 N N . ALA B 1 65 ? 6.859 12.086 18.953 1 84.88 65 ALA B N 1
ATOM 4717 C CA . ALA B 1 65 ? 7.152 13.32 19.672 1 84.88 65 ALA B CA 1
ATOM 4718 C C . ALA B 1 65 ? 8.57 13.312 20.234 1 84.88 65 ALA B C 1
ATOM 4720 O O . ALA B 1 65 ? 9.078 12.266 20.641 1 84.88 65 ALA B O 1
ATOM 4721 N N . PRO B 1 66 ? 9.352 14.445 20.203 1 87.38 66 PRO B N 1
ATOM 4722 C CA . PRO B 1 66 ? 8.852 15.781 19.891 1 87.38 66 PRO B CA 1
ATOM 4723 C C . PRO B 1 66 ? 9.023 16.156 18.422 1 87.38 66 PRO B C 1
ATOM 4725 O O . PRO B 1 66 ? 8.594 17.234 18 1 87.38 66 PRO B O 1
ATOM 4728 N N . HIS B 1 67 ? 9.633 15.266 17.656 1 89.38 67 HIS B N 1
ATOM 4729 C CA . HIS B 1 67 ? 9.844 15.531 16.25 1 89.38 67 HIS B CA 1
ATOM 4730 C C . HIS B 1 67 ? 8.664 15.047 15.406 1 89.38 67 HIS B C 1
ATOM 4732 O O . HIS B 1 67 ? 8.766 14.039 14.711 1 89.38 67 HIS B O 1
ATOM 4738 N N . ALA B 1 68 ? 7.582 15.852 15.57 1 89.62 68 ALA B N 1
ATOM 4739 C CA . ALA B 1 68 ? 6.336 15.461 14.914 1 89.62 68 ALA B CA 1
ATOM 4740 C C . ALA B 1 68 ? 5.691 16.641 14.195 1 89.62 68 ALA B C 1
ATOM 4742 O O . ALA B 1 68 ? 5.914 17.797 14.57 1 89.62 68 ALA B O 1
ATOM 4743 N N . TRP B 1 69 ? 4.926 16.312 13.188 1 89 69 TRP B N 1
ATOM 4744 C CA . TRP B 1 69 ? 4.129 17.328 12.5 1 89 69 TRP B CA 1
ATOM 4745 C C . TRP B 1 69 ? 2.994 17.828 13.383 1 89 69 TRP B C 1
ATOM 4747 O O . TRP B 1 69 ? 2.52 17.109 14.266 1 89 69 TRP B O 1
ATOM 4757 N N . GLU B 1 70 ? 2.613 19.047 13.156 1 90.56 70 GLU B N 1
ATOM 4758 C CA . GLU B 1 70 ? 1.451 19.578 13.852 1 90.56 70 GLU B CA 1
ATOM 4759 C C . GLU B 1 70 ? 0.211 18.719 13.602 1 90.56 70 GLU B C 1
ATOM 4761 O O . GLU B 1 70 ? -0.646 18.594 14.477 1 90.56 70 GLU B O 1
ATOM 4766 N N . SER B 1 71 ? 0.113 18.141 12.406 1 91.81 71 SER B N 1
ATOM 4767 C CA . SER B 1 71 ? -1.049 17.344 12.039 1 91.81 71 SER B CA 1
ATOM 4768 C C . SER B 1 71 ? -1.177 16.109 12.938 1 91.81 71 SER B C 1
ATOM 4770 O O . SER B 1 71 ? -2.283 15.625 13.188 1 91.81 71 SER B O 1
ATOM 4772 N N . PHE B 1 72 ? -0.055 15.602 13.477 1 92.25 72 PHE B N 1
ATOM 4773 C CA . PHE B 1 72 ? -0.105 14.453 14.375 1 92.25 72 PHE B CA 1
ATOM 4774 C C . PHE B 1 72 ? -0.868 14.797 15.648 1 92.25 72 PHE B C 1
ATOM 4776 O O . PHE B 1 72 ? -1.723 14.031 16.094 1 92.25 72 PHE B O 1
ATOM 4783 N N . TYR B 1 73 ? -0.577 15.914 16.141 1 92.88 73 TYR B N 1
ATOM 4784 C CA . TYR B 1 73 ? -1.231 16.344 17.375 1 92.88 73 TYR B CA 1
ATOM 4785 C C . TYR B 1 73 ? -2.721 16.562 17.141 1 92.88 73 TYR B C 1
ATOM 4787 O O . TYR B 1 73 ? -3.547 16.188 17.984 1 92.88 73 TYR B O 1
ATOM 4795 N N . TRP B 1 74 ? -3.027 17.141 16.078 1 95.12 74 TRP B N 1
ATOM 4796 C CA . TRP B 1 74 ? -4.434 17.375 15.766 1 95.12 74 TRP B CA 1
ATOM 4797 C C . TRP B 1 74 ? -5.168 16.062 15.539 1 95.12 74 TRP B C 1
ATOM 4799 O O . TRP B 1 74 ? -6.332 15.922 15.914 1 95.12 74 TRP B O 1
ATOM 4809 N N . CYS B 1 75 ? -4.5 15.117 14.883 1 95.88 75 CYS B N 1
ATOM 4810 C CA . CYS B 1 75 ? -5.082 13.789 14.742 1 95.88 75 CYS B CA 1
ATOM 4811 C C . CYS B 1 75 ? -5.379 13.172 16.109 1 95.88 75 CYS B C 1
ATOM 4813 O O . CYS B 1 75 ? -6.477 12.664 16.328 1 95.88 75 CYS B O 1
ATOM 4815 N N . ILE B 1 76 ? -4.441 13.273 17 1 96.44 76 ILE B N 1
ATOM 4816 C CA . ILE B 1 76 ? -4.613 12.688 18.328 1 96.44 76 ILE B CA 1
ATOM 4817 C C . ILE B 1 76 ? -5.777 13.367 19.047 1 96.44 76 ILE B C 1
ATOM 4819 O O . ILE B 1 76 ? -6.648 12.695 19.609 1 96.44 76 ILE B O 1
ATOM 4823 N N . GLU B 1 77 ? -5.824 14.641 18.984 1 96.88 77 GLU B N 1
ATOM 4824 C CA . GLU B 1 77 ? -6.848 15.398 19.703 1 96.88 77 GLU B CA 1
ATOM 4825 C C . GLU B 1 77 ? -8.234 15.109 19.141 1 96.88 77 GLU B C 1
ATOM 4827 O O . GLU B 1 77 ? -9.172 14.844 19.891 1 96.88 77 GLU B O 1
ATOM 4832 N N . THR B 1 78 ? -8.375 15.125 17.844 1 97.69 78 THR B N 1
ATOM 4833 C CA . THR B 1 78 ? -9.695 14.938 17.234 1 97.69 78 THR B CA 1
ATOM 4834 C C . THR B 1 78 ? -10.133 13.484 17.328 1 97.69 78 THR B C 1
ATOM 4836 O O . THR B 1 78 ? -11.312 13.203 17.531 1 97.69 78 THR B O 1
ATOM 4839 N N . ASP B 1 79 ? -9.227 12.57 17.188 1 97.81 79 ASP B N 1
ATOM 4840 C CA . ASP B 1 79 ? -9.547 11.156 17.359 1 97.81 79 ASP B CA 1
ATOM 4841 C C . ASP B 1 79 ? -9.93 10.852 18.812 1 97.81 79 ASP B C 1
ATOM 4843 O O . ASP B 1 79 ? -10.742 9.961 19.062 1 97.81 79 ASP B O 1
ATOM 4847 N N . ALA B 1 80 ? -9.305 11.586 19.703 1 97.5 80 ALA B N 1
ATOM 4848 C CA . ALA B 1 80 ? -9.633 11.398 21.125 1 97.5 80 ALA B CA 1
ATOM 4849 C C . ALA B 1 80 ? -11.102 11.703 21.391 1 97.5 80 ALA B C 1
ATOM 4851 O O . ALA B 1 80 ? -11.734 11.07 22.234 1 97.5 80 ALA B O 1
ATOM 4852 N N . ALA B 1 81 ? -11.617 12.68 20.703 1 96.94 81 ALA B N 1
ATOM 4853 C CA . ALA B 1 81 ? -13.039 13.008 20.844 1 96.94 81 ALA B CA 1
ATOM 4854 C C . ALA B 1 81 ? -13.914 11.828 20.438 1 96.94 81 ALA B C 1
ATOM 4856 O O . ALA B 1 81 ? -14.867 11.484 21.141 1 96.94 81 ALA B O 1
ATOM 4857 N N . LEU B 1 82 ? -13.602 11.227 19.344 1 96 82 LEU B N 1
ATOM 4858 C CA . LEU B 1 82 ? -14.352 10.062 18.875 1 96 82 LEU B CA 1
ATOM 4859 C C . LEU B 1 82 ? -14.148 8.883 19.812 1 96 82 LEU B C 1
ATOM 4861 O O . LEU B 1 82 ? -15.102 8.172 20.156 1 96 82 LEU B O 1
ATOM 4865 N N . LEU B 1 83 ? -12.922 8.711 20.234 1 96.5 83 LEU B N 1
ATOM 4866 C CA . LEU B 1 83 ? -12.602 7.609 21.141 1 96.5 83 LEU B CA 1
ATOM 4867 C C . LEU B 1 83 ? -13.375 7.73 22.453 1 96.5 83 LEU B C 1
ATOM 4869 O O . LEU B 1 83 ? -13.945 6.75 22.938 1 96.5 83 LEU B O 1
ATOM 4873 N N . LEU B 1 84 ? -13.414 8.906 22.953 1 95.25 84 LEU B N 1
ATOM 4874 C CA . LEU B 1 84 ? -14.148 9.156 24.203 1 95.25 84 LEU B CA 1
ATOM 4875 C C . LEU B 1 84 ? -15.625 8.836 24.031 1 95.25 84 LEU B C 1
ATOM 4877 O O . LEU B 1 84 ? -16.25 8.234 24.906 1 95.25 84 LEU B O 1
ATOM 4881 N N . SER B 1 85 ? -16.188 9.219 22.938 1 94.75 85 SER B N 1
ATOM 4882 C CA . SER B 1 85 ? -17.594 8.953 22.656 1 94.75 85 SER B CA 1
ATOM 4883 C C . SER B 1 85 ? -17.859 7.457 22.5 1 94.75 85 SER B C 1
ATOM 4885 O O . SER B 1 85 ? -18.875 6.941 22.953 1 94.75 85 SER B O 1
ATOM 4887 N N . LEU B 1 86 ? -16.969 6.781 21.781 1 94.94 86 LEU B N 1
ATOM 4888 C CA . LEU B 1 86 ? -17.094 5.336 21.594 1 94.94 86 LEU B CA 1
ATOM 4889 C C . LEU B 1 86 ? -17.047 4.605 22.938 1 94.94 86 LEU B C 1
ATOM 4891 O O . LEU B 1 86 ? -17.922 3.791 23.234 1 94.94 86 LEU B O 1
ATOM 4895 N N . LEU B 1 87 ? -16.078 4.938 23.75 1 94.06 87 LEU B N 1
ATOM 4896 C CA . LEU B 1 87 ? -15.922 4.309 25.062 1 94.06 87 LEU B CA 1
ATOM 4897 C C . LEU B 1 87 ? -17.109 4.633 25.969 1 94.06 87 LEU B C 1
ATOM 4899 O O . LEU B 1 87 ? -17.578 3.766 26.703 1 94.06 87 LEU B O 1
ATOM 4903 N N . GLY B 1 88 ? -17.5 5.887 25.938 1 92.12 88 GLY B N 1
ATOM 4904 C CA . GLY B 1 88 ? -18.656 6.277 26.719 1 92.12 88 GLY B CA 1
ATOM 4905 C C . GLY B 1 88 ? -19.906 5.496 26.344 1 92.12 88 GLY B C 1
ATOM 4906 O O . GLY B 1 88 ? -20.641 5.039 27.234 1 92.12 88 GLY B O 1
ATOM 4907 N N . ALA B 1 89 ? -20.172 5.34 25.047 1 91.56 89 ALA B N 1
ATOM 4908 C CA . ALA B 1 89 ? -21.344 4.598 24.594 1 91.56 89 ALA B CA 1
ATOM 4909 C C . ALA B 1 89 ? -21.25 3.131 25.016 1 91.56 89 ALA B C 1
ATOM 4911 O O . ALA B 1 89 ? -22.25 2.537 25.438 1 91.56 89 ALA B O 1
ATOM 4912 N N . MET B 1 90 ? -20.125 2.521 24.875 1 92.12 90 MET B N 1
ATOM 4913 C CA . MET B 1 90 ? -19.922 1.13 25.266 1 92.12 90 MET B CA 1
ATOM 4914 C C . MET B 1 90 ? -20.125 0.954 26.766 1 92.12 90 MET B C 1
ATOM 4916 O O . MET B 1 90 ? -20.734 -0.019 27.203 1 92.12 90 MET B O 1
ATOM 4920 N N . ALA B 1 91 ? -19.656 1.876 27.516 1 90.81 91 ALA B N 1
ATOM 4921 C CA . ALA B 1 91 ? -19.797 1.83 28.969 1 90.81 91 ALA B CA 1
ATOM 4922 C C . ALA B 1 91 ? -21.25 2.006 29.391 1 90.81 91 ALA B C 1
ATOM 4924 O O . ALA B 1 91 ? -21.75 1.263 30.234 1 90.81 91 ALA B O 1
ATOM 4925 N N . ASP B 1 92 ? -21.906 2.947 28.828 1 89.5 92 ASP B N 1
ATOM 4926 C CA . ASP B 1 92 ? -23.297 3.244 29.172 1 89.5 92 ASP B CA 1
ATOM 4927 C C . ASP B 1 92 ? -24.203 2.047 28.891 1 89.5 92 ASP B C 1
ATOM 4929 O O . ASP B 1 92 ? -25.125 1.772 29.641 1 89.5 92 ASP B O 1
ATOM 4933 N N . HIS B 1 93 ? -23.891 1.381 27.812 1 90.88 93 HIS B N 1
ATOM 4934 C CA . HIS B 1 93 ? -24.75 0.272 27.422 1 90.88 93 HIS B CA 1
ATOM 4935 C C . HIS B 1 93 ? -24.156 -1.065 27.859 1 90.88 93 HIS B C 1
ATOM 4937 O O . HIS B 1 93 ? -24.719 -2.121 27.578 1 90.88 93 HIS B O 1
ATOM 4943 N N . ARG B 1 94 ? -22.984 -1.101 28.438 1 91.94 94 ARG B N 1
ATOM 4944 C CA . ARG B 1 94 ? -22.297 -2.275 28.969 1 91.94 94 ARG B CA 1
ATOM 4945 C C . ARG B 1 94 ? -22.141 -3.348 27.891 1 91.94 94 ARG B C 1
ATOM 4947 O O . ARG B 1 94 ? -22.438 -4.52 28.125 1 91.94 94 ARG B O 1
ATOM 4954 N N . THR B 1 95 ? -21.812 -2.879 26.703 1 92.62 95 THR B N 1
ATOM 4955 C CA . THR B 1 95 ? -21.562 -3.773 25.578 1 92.62 95 THR B CA 1
ATOM 4956 C C . THR B 1 95 ? -20.547 -3.164 24.625 1 92.62 95 THR B C 1
ATOM 4958 O O . THR B 1 95 ? -20.516 -1.947 24.422 1 92.62 95 THR B O 1
ATOM 4961 N N . PRO B 1 96 ? -19.734 -4.027 23.984 1 92.12 96 PRO B N 1
ATOM 4962 C CA . PRO B 1 96 ? -18.828 -3.514 22.969 1 92.12 96 PRO B CA 1
ATOM 4963 C C . PRO B 1 96 ? -19.531 -3.146 21.672 1 92.12 96 PRO B C 1
ATOM 4965 O O . PRO B 1 96 ? -18.938 -2.547 20.781 1 92.12 96 PRO B O 1
ATOM 4968 N N . PHE B 1 97 ? -20.891 -3.457 21.609 1 92.12 97 PHE B N 1
ATOM 4969 C CA . PHE B 1 97 ? -21.656 -3.238 20.391 1 92.12 97 PHE B CA 1
ATOM 4970 C C . PHE B 1 97 ? -22.906 -2.428 20.672 1 92.12 97 PHE B C 1
ATOM 4972 O O . PHE B 1 97 ? -24.031 -2.947 20.594 1 92.12 97 PHE B O 1
ATOM 4979 N N . PRO B 1 98 ? -22.688 -1.153 20.797 1 91.62 98 PRO B N 1
ATOM 4980 C CA . PRO B 1 98 ? -23.859 -0.332 21.125 1 91.62 98 PRO B CA 1
ATOM 4981 C C . PRO B 1 98 ? -24.922 -0.363 20.047 1 91.62 98 PRO B C 1
ATOM 4983 O O . PRO B 1 98 ? -24.609 -0.544 18.859 1 91.62 98 PRO B O 1
ATOM 4986 N N . PRO B 1 99 ? -26.172 -0.178 20.422 1 89.94 99 PRO B N 1
ATOM 4987 C CA . PRO B 1 99 ? -27.266 -0.182 19.453 1 89.94 99 PRO B CA 1
ATOM 4988 C C . PRO B 1 99 ? -27.219 1.011 18.5 1 89.94 99 PRO B C 1
ATOM 4990 O O . PRO B 1 99 ? -26.453 1.95 18.734 1 89.94 99 PRO B O 1
ATOM 4993 N N . LEU B 1 100 ? -28.062 0.955 17.516 1 85.94 100 LEU B N 1
ATOM 4994 C CA . LEU B 1 100 ? -28.047 1.914 16.406 1 85.94 100 LEU B CA 1
ATOM 4995 C C . LEU B 1 100 ? -28.219 3.338 16.922 1 85.94 100 LEU B C 1
ATOM 4997 O O . LEU B 1 100 ? -27.469 4.234 16.547 1 85.94 100 LEU B O 1
ATOM 5001 N N . ALA B 1 101 ? -29.188 3.572 17.734 1 84.56 101 ALA B N 1
ATOM 5002 C CA . ALA B 1 101 ? -29.469 4.902 18.266 1 84.56 101 ALA B CA 1
ATOM 5003 C C . ALA B 1 101 ? -28.266 5.461 19.016 1 84.56 101 ALA B C 1
ATOM 5005 O O . ALA B 1 101 ? -27.953 6.652 18.922 1 84.56 101 ALA B O 1
ATOM 5006 N N . ALA B 1 102 ? -27.594 4.641 19.734 1 89.19 102 ALA B N 1
ATOM 5007 C CA . ALA B 1 102 ? -26.422 5.047 20.516 1 89.19 102 ALA B CA 1
ATOM 5008 C C . ALA B 1 102 ? -25.25 5.387 19.594 1 89.19 102 ALA B C 1
ATOM 5010 O O . ALA B 1 102 ? -24.438 6.266 19.906 1 89.19 102 ALA B O 1
ATOM 5011 N N . ARG B 1 103 ? -25.156 4.75 18.516 1 90.88 103 ARG B N 1
ATOM 5012 C CA . ARG B 1 103 ? -24.062 4.98 17.578 1 90.88 103 ARG B CA 1
ATOM 5013 C C . ARG B 1 103 ? -24.203 6.34 16.891 1 90.88 103 ARG B C 1
ATOM 5015 O O . ARG B 1 103 ? -23.219 7.051 16.703 1 90.88 103 ARG B O 1
ATOM 5022 N N . ASP B 1 104 ? -25.375 6.695 16.562 1 88.69 104 ASP B N 1
ATOM 5023 C CA . ASP B 1 104 ? -25.594 8.023 15.984 1 88.69 104 ASP B CA 1
ATOM 5024 C C . ASP B 1 104 ? -25.328 9.117 17.016 1 88.69 104 ASP B C 1
ATOM 5026 O O . ASP B 1 104 ? -24.766 10.156 16.703 1 88.69 104 ASP B O 1
ATOM 5030 N N . ALA B 1 105 ? -25.781 8.812 18.188 1 89.44 105 ALA B N 1
ATOM 5031 C CA . ALA B 1 105 ? -25.609 9.781 19.266 1 89.44 105 ALA B CA 1
ATOM 5032 C C . ALA B 1 105 ? -24.125 10.008 19.562 1 89.44 105 ALA B C 1
ATOM 5034 O O . ALA B 1 105 ? -23.703 11.133 19.875 1 89.44 105 ALA B O 1
ATOM 5035 N N . LEU B 1 106 ? -23.391 8.938 19.562 1 92.31 106 LEU B N 1
ATOM 5036 C CA . LEU B 1 106 ? -21.969 9.109 19.875 1 92.31 106 LEU B CA 1
ATOM 5037 C C . LEU B 1 106 ? -21.266 9.93 18.812 1 92.31 106 LEU B C 1
ATOM 5039 O O . LEU B 1 106 ? -20.375 10.711 19.109 1 92.31 106 LEU B O 1
ATOM 5043 N N . VAL B 1 107 ? -21.656 9.805 17.547 1 93.94 107 VAL B N 1
ATOM 5044 C CA . VAL B 1 107 ? -21.047 10.594 16.484 1 93.94 107 VAL B CA 1
ATOM 5045 C C . VAL B 1 107 ? -21.406 12.062 16.656 1 93.94 107 VAL B C 1
ATOM 5047 O O . VAL B 1 107 ? -20.562 12.945 16.484 1 93.94 107 VAL B O 1
ATOM 5050 N N . ARG B 1 108 ? -22.609 12.328 17.078 1 91.75 108 ARG B N 1
ATOM 5051 C CA . ARG B 1 108 ? -23.031 13.703 17.312 1 91.75 108 ARG B CA 1
ATOM 5052 C C . ARG B 1 108 ? -22.266 14.328 18.484 1 91.75 108 ARG B C 1
ATOM 5054 O O . ARG B 1 108 ? -21.906 15.508 18.438 1 91.75 108 ARG B O 1
ATOM 5061 N N . SER B 1 109 ? -22.047 13.539 19.438 1 90.94 109 SER B N 1
ATOM 5062 C CA . SER B 1 109 ? -21.281 14.023 20.578 1 90.94 109 SER B CA 1
ATOM 5063 C C . SER B 1 109 ? -19.844 14.352 20.172 1 90.94 109 SER B C 1
ATOM 5065 O O . SER B 1 109 ? -19.312 15.406 20.531 1 90.94 109 SER B O 1
ATOM 5067 N N . ALA B 1 110 ? -19.219 13.453 19.531 1 95.25 110 ALA B N 1
ATOM 5068 C CA . ALA B 1 110 ? -17.859 13.695 19.031 1 95.25 110 ALA B CA 1
ATOM 5069 C C . ALA B 1 110 ? -17.812 14.914 18.109 1 95.25 110 ALA B C 1
ATOM 5071 O O . ALA B 1 110 ? -16.859 15.695 18.156 1 95.25 110 ALA B O 1
ATOM 5072 N N . ALA B 1 111 ? -18.906 15.078 17.344 1 95.94 111 ALA B N 1
ATOM 5073 C CA . ALA B 1 111 ? -18.969 16.156 16.359 1 95.94 111 ALA B CA 1
ATOM 5074 C C . ALA B 1 111 ? -18.938 17.516 17.047 1 95.94 111 ALA B C 1
ATOM 5076 O O . ALA B 1 111 ? -18.266 18.453 16.578 1 95.94 111 ALA B O 1
ATOM 5077 N N . ALA B 1 112 ? -19.641 17.672 18.062 1 93.81 112 ALA B N 1
ATOM 5078 C CA . ALA B 1 112 ? -19.672 18.922 18.797 1 93.81 112 ALA B CA 1
ATOM 5079 C C . ALA B 1 112 ? -18.266 19.328 19.25 1 93.81 112 ALA B C 1
ATOM 5081 O O . ALA B 1 112 ? -17.875 20.484 19.125 1 93.81 112 ALA B O 1
ATOM 5082 N N . THR B 1 113 ? -17.531 18.359 19.734 1 96.44 113 THR B N 1
ATOM 5083 C CA . THR B 1 113 ? -16.188 18.609 20.219 1 96.44 113 THR B CA 1
ATOM 5084 C C . THR B 1 113 ? -15.234 18.906 19.062 1 96.44 113 THR B C 1
ATOM 5086 O O . THR B 1 113 ? -14.492 19.891 19.094 1 96.44 113 THR B O 1
ATOM 5089 N N . VAL B 1 114 ? -15.281 18.109 18.031 1 98.06 114 VAL B N 1
ATOM 5090 C CA . VAL B 1 114 ? -14.359 18.234 16.906 1 98.06 114 VAL B CA 1
ATOM 5091 C C . VAL B 1 114 ? -14.602 19.547 16.172 1 98.06 114 VAL B C 1
ATOM 5093 O O . VAL B 1 114 ? -13.664 20.172 15.695 1 98.06 114 VAL B O 1
ATOM 5096 N N . ARG B 1 115 ? -15.867 20.016 16.109 1 97.94 115 ARG B N 1
ATOM 5097 C CA . ARG B 1 115 ? -16.172 21.312 15.492 1 97.94 115 ARG B CA 1
ATOM 5098 C C . ARG B 1 115 ? -15.438 22.438 16.188 1 97.94 115 ARG B C 1
ATOM 5100 O O . ARG B 1 115 ? -14.828 23.297 15.531 1 97.94 115 ARG B O 1
ATOM 5107 N N . TRP B 1 116 ? -15.438 22.344 17.453 1 97.75 116 TRP B N 1
ATOM 5108 C CA . TRP B 1 116 ? -14.734 23.375 18.203 1 97.75 116 TRP B CA 1
ATOM 5109 C C . TRP B 1 116 ? -13.227 23.25 18.016 1 97.75 116 TRP B C 1
ATOM 5111 O O . TRP B 1 116 ? -12.523 24.266 17.922 1 97.75 116 TRP B O 1
ATOM 5121 N N . GLN B 1 117 ? -12.75 22.078 18.016 1 98.31 117 GLN B N 1
ATOM 5122 C CA . GLN B 1 117 ? -11.32 21.859 17.812 1 98.31 117 GLN B CA 1
ATOM 5123 C C . GLN B 1 117 ? -10.875 22.375 16.453 1 98.31 117 GLN B C 1
ATOM 5125 O O . GLN B 1 117 ? -9.852 23.047 16.344 1 98.31 117 GLN B O 1
ATOM 5130 N N . LEU B 1 118 ? -11.68 22.109 15.43 1 98.25 118 LEU B N 1
ATOM 5131 C CA . LEU B 1 118 ? -11.336 22.562 14.086 1 98.25 118 LEU B CA 1
ATOM 5132 C C . LEU B 1 118 ? -11.469 24.078 13.977 1 98.25 118 LEU B C 1
ATOM 5134 O O . LEU B 1 118 ? -10.695 24.719 13.266 1 98.25 118 LEU B O 1
ATOM 5138 N N . ALA B 1 119 ? -12.445 24.609 14.641 1 98.06 119 ALA B N 1
ATOM 5139 C CA . ALA B 1 119 ? -12.562 26.062 14.672 1 98.06 119 ALA B CA 1
ATOM 5140 C C . ALA B 1 119 ? -11.312 26.703 15.266 1 98.06 119 ALA B C 1
ATOM 5142 O O . ALA B 1 119 ? -10.805 27.688 14.734 1 98.06 119 ALA B O 1
ATOM 5143 N N . CYS B 1 120 ? -10.828 26.109 16.344 1 97.38 120 CYS B N 1
ATOM 5144 C CA . CYS B 1 120 ? -9.602 26.594 16.953 1 97.38 120 CYS B CA 1
ATOM 5145 C C . CYS B 1 120 ? -8.422 26.469 15.984 1 97.38 120 CYS B C 1
ATOM 5147 O O . CYS B 1 120 ? -7.648 27.422 15.82 1 97.38 120 CYS B O 1
ATOM 5149 N N . PHE B 1 121 ? -8.344 25.375 15.375 1 96.88 121 PHE B N 1
ATOM 5150 C CA . PHE B 1 121 ? -7.246 25.094 14.461 1 96.88 121 PHE B CA 1
ATOM 5151 C C . PHE B 1 121 ? -7.203 26.109 13.336 1 96.88 121 PHE B C 1
ATOM 5153 O O . PHE B 1 121 ? -6.18 26.766 13.125 1 96.88 121 PHE B O 1
ATOM 5160 N N . TYR B 1 122 ? -8.336 26.297 12.617 1 97.5 122 TYR B N 1
ATOM 5161 C CA . TYR B 1 122 ? -8.352 27.156 11.445 1 97.5 122 TYR B CA 1
ATOM 5162 C C . TYR B 1 122 ? -8.25 28.625 11.852 1 97.5 122 TYR B C 1
ATOM 5164 O O . TYR B 1 122 ? -7.613 29.422 11.156 1 97.5 122 TYR B O 1
ATOM 5172 N N . SER B 1 123 ? -8.797 28.953 12.961 1 96.88 123 SER B N 1
ATOM 5173 C CA . SER B 1 123 ? -8.711 30.344 13.422 1 96.88 123 SER B CA 1
ATOM 5174 C C . SER B 1 123 ? -7.289 30.703 13.828 1 96.88 123 SER B C 1
ATOM 5176 O O . SER B 1 123 ? -6.809 31.797 13.5 1 96.88 123 SER B O 1
ATOM 5178 N N . SER B 1 124 ? -6.684 29.828 14.508 1 95.88 124 SER B N 1
ATOM 5179 C CA . SER B 1 124 ? -5.324 30.109 14.953 1 95.88 124 SER B CA 1
ATOM 5180 C C . SER B 1 124 ? -4.355 30.172 13.781 1 95.88 124 SER B C 1
ATOM 5182 O O . SER B 1 124 ? -3.436 30.984 13.766 1 95.88 124 SER B O 1
ATOM 5184 N N . ALA B 1 125 ? -4.516 29.281 12.812 1 94.69 125 ALA B N 1
ATOM 5185 C CA . ALA B 1 125 ? -3.67 29.297 11.625 1 94.69 125 ALA B CA 1
ATOM 5186 C C . ALA B 1 125 ? -3.727 30.641 10.922 1 94.69 125 ALA B C 1
ATOM 5188 O O . ALA B 1 125 ? -2.701 31.156 10.469 1 94.69 125 ALA B O 1
ATOM 5189 N N . ALA B 1 126 ? -4.906 31.234 10.867 1 95.62 126 ALA B N 1
ATOM 5190 C CA . ALA B 1 126 ? -5.082 32.562 10.258 1 95.62 126 ALA B CA 1
ATOM 5191 C C . ALA B 1 126 ? -4.527 33.656 11.156 1 95.62 126 ALA B C 1
ATOM 5193 O O . ALA B 1 126 ? -3.826 34.562 10.68 1 95.62 126 ALA B O 1
ATOM 5194 N N . LEU B 1 127 ? -4.816 33.531 12.359 1 95.94 127 LEU B N 1
ATOM 5195 C CA . LEU B 1 127 ? -4.453 34.562 13.312 1 95.94 127 LEU B CA 1
ATOM 5196 C C . LEU B 1 127 ? -2.939 34.75 13.352 1 95.94 127 LEU B C 1
ATOM 5198 O O . LEU B 1 127 ? -2.457 35.875 13.352 1 95.94 127 LEU B O 1
ATOM 5202 N N . PHE B 1 128 ? -2.207 33.781 13.336 1 95.19 128 PHE B N 1
ATOM 5203 C CA . PHE B 1 128 ? -0.771 33.875 13.555 1 95.19 128 PHE B CA 1
ATOM 5204 C C . PHE B 1 128 ? -0.048 34.219 12.258 1 95.19 128 PHE B C 1
ATOM 5206 O O . PHE B 1 128 ? 1.16 34.469 12.258 1 95.19 128 PHE B O 1
ATOM 5213 N N . LYS B 1 129 ? -0.797 34.25 11.188 1 95.81 129 LYS B N 1
ATOM 5214 C CA . LYS B 1 129 ? -0.236 34.75 9.93 1 95.81 129 LYS B CA 1
ATOM 5215 C C . LYS B 1 129 ? -0.313 36.281 9.859 1 95.81 129 LYS B C 1
ATOM 5217 O O . LYS B 1 129 ? 0.29 36.906 8.977 1 95.81 129 LYS B O 1
ATOM 5222 N N . LEU B 1 130 ? -1.006 36.812 10.844 1 96.5 130 LEU B N 1
ATOM 5223 C CA . LEU B 1 130 ? -1.049 38.281 10.938 1 96.5 130 LEU B CA 1
ATOM 5224 C C . LEU B 1 130 ? 0.234 38.812 11.555 1 96.5 130 LEU B C 1
ATOM 5226 O O . LEU B 1 130 ? 0.218 39.312 12.68 1 96.5 130 LEU B O 1
ATOM 5230 N N . ASN B 1 131 ? 1.272 38.844 10.781 1 94.88 131 ASN B N 1
ATOM 5231 C CA . ASN B 1 131 ? 2.57 39.344 11.211 1 94.88 131 ASN B CA 1
ATOM 5232 C C . ASN B 1 131 ? 3.301 40.062 10.086 1 94.88 131 ASN B C 1
ATOM 5234 O O . ASN B 1 131 ? 2.885 39.969 8.922 1 94.88 131 ASN B O 1
ATOM 5238 N N . THR B 1 132 ? 4.371 40.656 10.359 1 92.75 132 THR B N 1
ATOM 5239 C CA . THR B 1 132 ? 5.02 41.562 9.422 1 92.75 132 THR B CA 1
ATOM 5240 C C . THR B 1 132 ? 5.719 40.812 8.312 1 92.75 132 THR B C 1
ATOM 5242 O O . THR B 1 132 ? 5.816 41.281 7.18 1 92.75 132 THR B O 1
ATOM 5245 N N . SER B 1 133 ? 6.129 39.656 8.586 1 92.56 133 SER B N 1
ATOM 5246 C CA . SER B 1 133 ? 6.867 38.875 7.598 1 92.56 133 SER B CA 1
ATOM 5247 C C . SER B 1 133 ? 5.922 38.156 6.637 1 92.56 133 SER B C 1
ATOM 5249 O O . SER B 1 133 ? 6.172 38.125 5.43 1 92.56 133 SER B O 1
ATOM 5251 N N . PHE B 1 134 ? 4.824 37.656 7.125 1 95.56 134 PHE B N 1
ATOM 5252 C CA . PHE B 1 134 ? 3.889 36.938 6.262 1 95.56 134 PHE B CA 1
ATOM 5253 C C . PHE B 1 134 ? 3.166 37.906 5.332 1 95.56 134 PHE B C 1
ATOM 5255 O O . PHE B 1 134 ? 2.906 37.594 4.172 1 95.56 134 PHE B O 1
ATOM 5262 N N . LEU B 1 135 ? 2.873 39.031 5.805 1 95.81 135 LEU B N 1
ATOM 5263 C CA . LEU B 1 135 ? 2.102 40 5.031 1 95.81 135 LEU B CA 1
ATOM 5264 C C . LEU B 1 135 ? 2.984 40.719 4.008 1 95.81 135 LEU B C 1
ATOM 5266 O O . LEU B 1 135 ? 2.48 41.406 3.115 1 95.81 135 LEU B O 1
ATOM 5270 N N . ASP B 1 136 ? 4.281 40.469 4.148 1 92.94 136 ASP B N 1
ATOM 5271 C CA . ASP B 1 136 ? 5.223 40.969 3.166 1 92.94 136 ASP B CA 1
ATOM 5272 C C . ASP B 1 136 ? 5.5 39.969 2.068 1 92.94 136 ASP B C 1
ATOM 5274 O O . ASP B 1 136 ? 6.145 38.938 2.312 1 92.94 136 ASP B O 1
ATOM 5278 N N . SER B 1 137 ? 5.094 40.25 0.854 1 93.69 137 SER B N 1
ATOM 5279 C CA . SER B 1 137 ? 5.145 39.312 -0.257 1 93.69 137 SER B CA 1
ATOM 5280 C C . SER B 1 137 ? 6.582 38.906 -0.581 1 93.69 137 SER B C 1
ATOM 5282 O O . SER B 1 137 ? 6.82 37.906 -1.242 1 93.69 137 SER B O 1
ATOM 5284 N N . ARG B 1 138 ? 7.512 39.594 -0.16 1 91.31 138 ARG B N 1
ATOM 5285 C CA . ARG B 1 138 ? 8.914 39.312 -0.48 1 91.31 138 ARG B CA 1
ATOM 5286 C C . ARG B 1 138 ? 9.438 38.125 0.302 1 91.31 138 ARG B C 1
ATOM 5288 O O . ARG B 1 138 ? 10.398 37.469 -0.119 1 91.31 138 ARG B O 1
ATOM 5295 N N . PHE B 1 139 ? 8.75 37.812 1.499 1 90.25 139 PHE B N 1
ATOM 5296 C CA . PHE B 1 139 ? 9.289 36.781 2.393 1 90.25 139 PHE B CA 1
ATOM 5297 C C . PHE B 1 139 ? 8.258 35.719 2.686 1 90.25 139 PHE B C 1
ATOM 5299 O O . PHE B 1 139 ? 8.594 34.625 3.174 1 90.25 139 PHE B O 1
ATOM 5306 N N . SER B 1 140 ? 7.105 35.969 2.328 1 94.12 140 SER B N 1
ATOM 5307 C CA . SER B 1 140 ? 5.965 35.156 2.707 1 94.12 140 SER B CA 1
ATOM 5308 C C . SER B 1 140 ? 6.043 33.781 2.059 1 94.12 140 SER B C 1
ATOM 5310 O O . SER B 1 140 ? 6.52 33.625 0.929 1 94.12 140 SER B O 1
ATOM 5312 N N . CYS B 1 141 ? 5.531 32.812 2.777 1 95.38 141 CYS B N 1
ATOM 5313 C CA . CYS B 1 141 ? 5.434 31.484 2.201 1 95.38 141 CYS B CA 1
ATOM 5314 C C . CYS B 1 141 ? 4.332 31.422 1.151 1 95.38 141 CYS B C 1
ATOM 5316 O O . CYS B 1 141 ? 4.352 30.547 0.276 1 95.38 141 CYS B O 1
ATOM 5318 N N . ALA B 1 142 ? 3.352 32.281 1.164 1 96.88 142 ALA B N 1
ATOM 5319 C CA . ALA B 1 142 ? 2.17 32.25 0.309 1 96.88 142 ALA B CA 1
ATOM 5320 C C . ALA B 1 142 ? 2.553 32.344 -1.164 1 96.88 142 ALA B C 1
ATOM 5322 O O . ALA B 1 142 ? 2.115 31.547 -1.989 1 96.88 142 ALA B O 1
ATOM 5323 N N . PRO B 1 143 ? 3.439 33.281 -1.53 1 96.81 143 PRO B N 1
ATOM 5324 C CA . PRO B 1 143 ? 3.844 33.375 -2.936 1 96.81 143 PRO B CA 1
ATOM 5325 C C . PRO B 1 143 ? 4.504 32.094 -3.445 1 96.81 143 PRO B C 1
ATOM 5327 O O . PRO B 1 143 ? 4.34 31.734 -4.613 1 96.81 143 PRO B O 1
ATOM 5330 N N . ILE B 1 144 ? 5.207 31.469 -2.625 1 96.19 144 ILE B N 1
ATOM 5331 C CA . ILE B 1 144 ? 5.902 30.25 -3.031 1 96.19 144 ILE B CA 1
ATOM 5332 C C . ILE B 1 144 ? 4.887 29.188 -3.441 1 96.19 144 ILE B C 1
ATOM 5334 O O . ILE B 1 144 ? 5.008 28.578 -4.508 1 96.19 144 ILE B O 1
ATOM 5338 N N . TYR B 1 145 ? 3.848 29.047 -2.635 1 95.38 145 TYR B N 1
ATOM 5339 C CA . TYR B 1 145 ? 2.814 28.047 -2.926 1 95.38 145 TYR B CA 1
ATOM 5340 C C . TYR B 1 145 ? 2.088 28.391 -4.223 1 95.38 145 TYR B C 1
ATOM 5342 O O . TYR B 1 145 ? 1.885 27.516 -5.074 1 95.38 145 TYR B O 1
ATOM 5350 N N . VAL B 1 146 ? 1.753 29.609 -4.383 1 96.19 146 VAL B N 1
ATOM 5351 C CA . VAL B 1 146 ? 0.987 30.031 -5.551 1 96.19 146 VAL B CA 1
ATOM 5352 C C . VAL B 1 146 ? 1.845 29.891 -6.809 1 96.19 146 VAL B C 1
ATOM 5354 O O . VAL B 1 146 ? 1.366 29.438 -7.848 1 96.19 146 VAL B O 1
ATOM 5357 N N . ALA B 1 147 ? 3.096 30.266 -6.727 1 95.69 147 ALA B N 1
ATOM 5358 C CA . ALA B 1 147 ? 3.998 30.125 -7.867 1 95.69 147 ALA B CA 1
ATOM 5359 C C . ALA B 1 147 ? 4.137 28.656 -8.281 1 95.69 147 ALA B C 1
ATOM 5361 O O . ALA B 1 147 ? 4.129 28.344 -9.477 1 95.69 147 ALA B O 1
ATOM 5362 N N . GLN B 1 148 ? 4.258 27.797 -7.316 1 92.12 148 GLN B N 1
ATOM 5363 C CA . GLN B 1 148 ? 4.383 26.375 -7.609 1 92.12 148 GLN B CA 1
ATOM 5364 C C . GLN B 1 148 ? 3.139 25.859 -8.32 1 92.12 148 GLN B C 1
ATOM 5366 O O . GLN B 1 148 ? 3.244 25.062 -9.266 1 92.12 148 GLN B O 1
ATOM 5371 N N . LEU B 1 149 ? 1.985 26.25 -7.879 1 91.12 149 LEU B N 1
ATOM 5372 C CA . LEU B 1 149 ? 0.734 25.797 -8.477 1 91.12 149 LEU B CA 1
ATOM 5373 C C . LEU B 1 149 ? 0.591 26.312 -9.898 1 91.12 149 LEU B C 1
ATOM 5375 O O . LEU B 1 149 ? 0.233 25.562 -10.812 1 91.12 149 LEU B O 1
ATOM 5379 N N . LEU B 1 150 ? 0.914 27.547 -10.117 1 92.25 150 LEU B N 1
ATOM 5380 C CA . LEU B 1 150 ? 0.777 28.141 -11.445 1 92.25 150 LEU B CA 1
ATOM 5381 C C . LEU B 1 150 ? 1.721 27.469 -12.438 1 92.25 150 LEU B C 1
ATOM 5383 O O . LEU B 1 150 ? 1.31 27.109 -13.547 1 92.25 150 LEU B O 1
ATOM 5387 N N . VAL B 1 151 ? 2.926 27.297 -12.016 1 89.25 151 VAL B N 1
ATOM 5388 C CA . VAL B 1 151 ? 3.928 26.703 -12.891 1 89.25 151 VAL B CA 1
ATOM 5389 C C . VAL B 1 151 ? 3.623 25.219 -13.094 1 89.25 151 VAL B C 1
ATOM 5391 O O . VAL B 1 151 ? 3.809 24.688 -14.195 1 89.25 151 VAL B O 1
ATOM 5394 N N . GLY B 1 152 ? 3.199 24.578 -12.031 1 82.38 152 GLY B N 1
ATOM 5395 C CA . GLY B 1 152 ? 2.961 23.156 -12.086 1 82.38 152 GLY B CA 1
ATOM 5396 C C . GLY B 1 152 ? 1.77 22.766 -12.945 1 82.38 152 GLY B C 1
ATOM 5397 O O . GLY B 1 152 ? 1.737 21.688 -13.531 1 82.38 152 GLY B O 1
ATOM 5398 N N . TYR B 1 153 ? 0.753 23.625 -13.125 1 82.56 153 TYR B N 1
ATOM 5399 C CA . TYR B 1 153 ? -0.497 23.172 -13.727 1 82.56 153 TYR B CA 1
ATOM 5400 C C . TYR B 1 153 ? -0.879 24.047 -14.914 1 82.56 153 TYR B C 1
ATOM 5402 O O . TYR B 1 153 ? -1.775 23.688 -15.688 1 82.56 153 TYR B O 1
ATOM 5410 N N . ALA B 1 154 ? -0.167 25.078 -15.125 1 82.69 154 ALA B N 1
ATOM 5411 C CA . ALA B 1 154 ? -0.415 25.859 -16.328 1 82.69 154 ALA B CA 1
ATOM 5412 C C . ALA B 1 154 ? 0.214 25.203 -17.562 1 82.69 154 ALA B C 1
ATOM 5414 O O . ALA B 1 154 ? 1.284 24.594 -17.453 1 82.69 154 ALA B O 1
ATOM 5415 N N . PRO B 1 155 ? -0.487 25.281 -18.672 1 78.81 155 PRO B N 1
ATOM 5416 C CA . PRO B 1 155 ? 0.133 24.75 -19.891 1 78.81 155 PRO B CA 1
ATOM 5417 C C . PRO B 1 155 ? 1.461 25.438 -20.219 1 78.81 155 PRO B C 1
ATOM 5419 O O . PRO B 1 155 ? 1.646 26.609 -19.922 1 78.81 155 PRO B O 1
ATOM 5422 N N . ALA B 1 156 ? 2.291 24.688 -20.797 1 76.06 156 ALA B N 1
ATOM 5423 C CA . ALA B 1 156 ? 3.611 25.203 -21.156 1 76.06 156 ALA B CA 1
ATOM 5424 C C . ALA B 1 156 ? 3.498 26.438 -22.047 1 76.06 156 ALA B C 1
ATOM 5426 O O . ALA B 1 156 ? 4.316 27.359 -21.953 1 76.06 156 ALA B O 1
ATOM 5427 N N . SER B 1 157 ? 2.477 26.531 -22.766 1 77.88 157 SER B N 1
ATOM 5428 C CA . SER B 1 157 ? 2.275 27.609 -23.719 1 77.88 157 SER B CA 1
ATOM 5429 C C . SER B 1 157 ? 1.965 28.922 -23 1 77.88 157 SER B C 1
ATOM 5431 O O . SER B 1 157 ? 2.154 30 -23.562 1 77.88 157 SER B O 1
ATOM 5433 N N . ALA B 1 158 ? 1.654 28.75 -21.75 1 80.06 158 ALA B N 1
ATOM 5434 C CA . ALA B 1 158 ? 1.269 29.953 -21.016 1 80.06 158 ALA B CA 1
ATOM 5435 C C . ALA B 1 158 ? 2.498 30.719 -20.547 1 80.06 158 ALA B C 1
ATOM 5437 O O . ALA B 1 158 ? 2.396 31.891 -20.156 1 80.06 158 ALA B O 1
ATOM 5438 N N . ARG B 1 159 ? 3.695 30.344 -20.625 1 80.19 159 ARG B N 1
ATOM 5439 C CA . ARG B 1 159 ? 4.945 30.984 -20.234 1 80.19 159 ARG B CA 1
ATOM 5440 C C . ARG B 1 159 ? 4.762 31.781 -18.938 1 80.19 159 ARG B C 1
ATOM 5442 O O . ARG B 1 159 ? 5.09 32.969 -18.891 1 80.19 159 ARG B O 1
ATOM 5449 N N . VAL B 1 160 ? 4.195 31.062 -17.875 1 87.81 160 VAL B N 1
ATOM 5450 C CA . VAL B 1 160 ? 3.75 31.688 -16.625 1 87.81 160 VAL B CA 1
ATOM 5451 C C . VAL B 1 160 ? 4.934 32.344 -15.93 1 87.81 160 VAL B C 1
ATOM 5453 O O . VAL B 1 160 ? 4.773 33.406 -15.281 1 87.81 160 VAL B O 1
ATOM 5456 N N . ALA B 1 161 ? 6.047 31.906 -16.125 1 88.19 161 ALA B N 1
ATOM 5457 C CA . ALA B 1 161 ? 7.234 32.438 -15.453 1 88.19 161 ALA B CA 1
ATOM 5458 C C . ALA B 1 161 ? 7.52 33.875 -15.898 1 88.19 161 ALA B C 1
ATOM 5460 O O . ALA B 1 161 ? 8.109 34.656 -15.148 1 88.19 161 ALA B O 1
ATOM 5461 N N . SER B 1 162 ? 7.031 34.219 -17.078 1 90.06 162 SER B N 1
ATOM 5462 C CA . SER B 1 162 ? 7.312 35.562 -17.609 1 90.06 162 SER B CA 1
ATOM 5463 C C . SER B 1 162 ? 6.059 36.406 -17.625 1 90.06 162 SER B C 1
ATOM 5465 O O . SER B 1 162 ? 6.086 37.562 -18.125 1 90.06 162 SER B O 1
ATOM 5467 N N . SER B 1 163 ? 5.035 36 -17.078 1 91.88 163 SER B N 1
ATOM 5468 C CA . SER B 1 163 ? 3.748 36.688 -17.141 1 91.88 163 SER B CA 1
ATOM 5469 C C . SER B 1 163 ? 3.621 37.719 -16.031 1 91.88 163 SER B C 1
ATOM 5471 O O . SER B 1 163 ? 3.805 37.406 -14.852 1 91.88 163 SER B O 1
ATOM 5473 N N . ALA B 1 164 ? 3.268 38.938 -16.438 1 93.44 164 ALA B N 1
ATOM 5474 C CA . ALA B 1 164 ? 3.037 40 -15.461 1 93.44 164 ALA B CA 1
ATOM 5475 C C . ALA B 1 164 ? 1.812 39.688 -14.602 1 93.44 164 ALA B C 1
ATOM 5477 O O . ALA B 1 164 ? 1.788 40.031 -13.406 1 93.44 164 ALA B O 1
ATOM 5478 N N . LEU B 1 165 ? 0.906 39.188 -15.25 1 94.12 165 LEU B N 1
ATOM 5479 C CA . LEU B 1 165 ? -0.294 38.812 -14.516 1 94.12 165 LEU B CA 1
ATOM 5480 C C . LEU B 1 165 ? 0.028 37.75 -13.453 1 94.12 165 LEU B C 1
ATOM 5482 O O . LEU B 1 165 ? -0.428 37.875 -12.312 1 94.12 165 LEU B O 1
ATOM 5486 N N . ALA B 1 166 ? 0.761 36.781 -13.852 1 96.44 166 ALA B N 1
ATOM 5487 C CA . ALA B 1 166 ? 1.162 35.75 -12.898 1 96.44 166 ALA B CA 1
ATOM 5488 C C . ALA B 1 166 ? 1.947 36.344 -11.734 1 96.44 166 ALA B C 1
ATOM 5490 O O . ALA B 1 166 ? 1.725 36 -10.578 1 96.44 166 ALA B O 1
ATOM 5491 N N . ALA B 1 167 ? 2.805 37.25 -12.047 1 96.38 167 ALA B N 1
ATOM 5492 C CA . ALA B 1 167 ? 3.6 37.906 -11.008 1 96.38 167 ALA B CA 1
ATOM 5493 C C . ALA B 1 167 ? 2.711 38.688 -10.047 1 96.38 167 ALA B C 1
ATOM 5495 O O . ALA B 1 167 ? 2.953 38.688 -8.836 1 96.38 167 ALA B O 1
ATOM 5496 N N . SER B 1 168 ? 1.698 39.312 -10.586 1 97 168 SER B N 1
ATOM 5497 C CA . SER B 1 168 ? 0.771 40.062 -9.742 1 97 168 SER B CA 1
ATOM 5498 C C . SER B 1 168 ? -0.022 39.125 -8.828 1 97 168 SER B C 1
ATOM 5500 O O . SER B 1 168 ? -0.265 39.469 -7.664 1 97 168 SER B O 1
ATOM 5502 N N . ILE B 1 169 ? -0.412 38.062 -9.336 1 96.81 169 ILE B N 1
ATOM 5503 C CA . ILE B 1 169 ? -1.148 37.062 -8.547 1 96.81 169 ILE B CA 1
ATOM 5504 C C . ILE B 1 169 ? -0.271 36.562 -7.406 1 96.81 169 ILE B C 1
ATOM 5506 O O . ILE B 1 169 ? -0.72 36.469 -6.262 1 96.81 169 ILE B O 1
ATOM 5510 N N . VAL B 1 170 ? 0.966 36.312 -7.723 1 97.5 170 VAL B N 1
ATOM 5511 C CA . VAL B 1 170 ? 1.932 35.812 -6.754 1 97.5 170 VAL B CA 1
ATOM 5512 C C . VAL B 1 170 ? 2.176 36.844 -5.668 1 97.5 170 VAL B C 1
ATOM 5514 O O . VAL B 1 170 ? 2.223 36.531 -4.48 1 97.5 170 VAL B O 1
ATOM 5517 N N . SER B 1 171 ? 2.207 38.094 -6.023 1 96.75 171 SER B N 1
ATOM 5518 C CA . SER B 1 171 ? 2.471 39.156 -5.066 1 96.75 171 SER B CA 1
ATOM 5519 C C . SER B 1 171 ? 1.271 39.406 -4.156 1 96.75 171 SER B C 1
ATOM 5521 O O . SER B 1 171 ? 1.429 39.844 -3.018 1 96.75 171 SER B O 1
ATOM 5523 N N . ALA B 1 172 ? 0.118 39.062 -4.586 1 97.81 172 ALA B N 1
ATOM 5524 C CA . ALA B 1 172 ? -1.104 39.281 -3.818 1 97.81 172 ALA B CA 1
ATOM 5525 C C . ALA B 1 172 ? -1.396 38.094 -2.902 1 97.81 172 ALA B C 1
ATOM 5527 O O . ALA B 1 172 ? -2.312 38.156 -2.078 1 97.81 172 ALA B O 1
ATOM 5528 N N . ALA B 1 173 ? -0.6 37.062 -2.979 1 97.81 173 ALA B N 1
ATOM 5529 C CA . ALA B 1 173 ? -0.883 35.781 -2.354 1 97.81 173 ALA B CA 1
ATOM 5530 C C . ALA B 1 173 ? -1.025 35.938 -0.842 1 97.81 173 ALA B C 1
ATOM 5532 O O . ALA B 1 173 ? -1.958 35.375 -0.246 1 97.81 173 ALA B O 1
ATOM 5533 N N . PRO B 1 174 ? -0.164 36.688 -0.135 1 97.38 174 PRO B N 1
ATOM 5534 C CA . PRO B 1 174 ? -0.296 36.781 1.322 1 97.38 174 PRO B CA 1
ATOM 5535 C C . PRO B 1 174 ? -1.648 37.312 1.764 1 97.38 174 PRO B C 1
ATOM 5537 O O . PRO B 1 174 ? -2.277 36.781 2.674 1 97.38 174 PRO B O 1
ATOM 5540 N N . THR B 1 175 ? -2.084 38.312 1.069 1 97.38 175 THR B N 1
ATOM 5541 C CA . THR B 1 175 ? -3.355 38.938 1.412 1 97.38 175 THR B CA 1
ATOM 5542 C C . THR B 1 175 ? -4.516 38 1.156 1 97.38 175 THR B C 1
ATOM 5544 O O . THR B 1 175 ? -5.414 37.844 1.992 1 97.38 175 THR B O 1
ATOM 5547 N N . VAL B 1 176 ? -4.457 37.344 0.085 1 96.94 176 VAL B N 1
ATOM 5548 C CA . VAL B 1 176 ? -5.531 36.438 -0.301 1 96.94 176 VAL B CA 1
ATOM 5549 C C . VAL B 1 176 ? -5.582 35.25 0.669 1 96.94 176 VAL B C 1
ATOM 5551 O O . VAL B 1 176 ? -6.664 34.844 1.087 1 96.94 176 VAL B O 1
ATOM 5554 N N . VAL B 1 177 ? -4.449 34.75 1.037 1 96.81 177 VAL B N 1
ATOM 5555 C CA . VAL B 1 177 ? -4.383 33.594 1.937 1 96.81 177 VAL B CA 1
ATOM 5556 C C . VAL B 1 177 ? -4.906 34 3.316 1 96.81 177 VAL B C 1
ATOM 5558 O O . VAL B 1 177 ? -5.727 33.281 3.902 1 96.81 177 VAL B O 1
ATOM 5561 N N . VAL B 1 178 ? -4.496 35.094 3.814 1 96.81 178 VAL B N 1
ATOM 5562 C CA . VAL B 1 178 ? -4.91 35.531 5.145 1 96.81 178 VAL B CA 1
ATOM 5563 C C . VAL B 1 178 ? -6.422 35.75 5.168 1 96.81 178 VAL B C 1
ATOM 5565 O O . VAL B 1 178 ? -7.109 35.281 6.086 1 96.81 178 VAL B O 1
ATOM 5568 N N . LEU B 1 179 ? -6.93 36.469 4.18 1 97.5 179 LEU B N 1
ATOM 5569 C CA . LEU B 1 179 ? -8.367 36.719 4.121 1 97.5 179 LEU B CA 1
ATOM 5570 C C . LEU B 1 179 ? -9.156 35.438 4.004 1 97.5 179 LEU B C 1
ATOM 5572 O O . LEU B 1 179 ? -10.188 35.25 4.66 1 97.5 179 LEU B O 1
ATOM 5576 N N . GLY B 1 180 ? -8.664 34.562 3.143 1 97.81 180 GLY B N 1
ATOM 5577 C CA . GLY B 1 180 ? -9.305 33.281 2.996 1 97.81 180 GLY B CA 1
ATOM 5578 C C . GLY B 1 180 ? -9.312 32.469 4.277 1 97.81 180 GLY B C 1
ATOM 5579 O O . GLY B 1 180 ? -10.344 31.906 4.664 1 97.81 180 GLY B O 1
ATOM 5580 N N . GLU B 1 181 ? -8.18 32.406 4.945 1 97.62 181 GLU B N 1
ATOM 5581 C CA . GLU B 1 181 ? -8.086 31.609 6.164 1 97.62 181 GLU B CA 1
ATOM 5582 C C . GLU B 1 181 ? -8.875 32.25 7.305 1 97.62 181 GLU B C 1
ATOM 5584 O O . GLU B 1 181 ? -9.445 31.531 8.133 1 97.62 181 GLU B O 1
ATOM 5589 N N . LEU B 1 182 ? -8.906 33.531 7.336 1 97.62 182 LEU B N 1
ATOM 5590 C CA . LEU B 1 182 ? -9.75 34.219 8.312 1 97.62 182 LEU B CA 1
ATOM 5591 C C . LEU B 1 182 ? -11.227 33.875 8.078 1 97.62 182 LEU B C 1
ATOM 5593 O O . LEU B 1 182 ? -11.969 33.656 9.031 1 97.62 182 LEU B O 1
ATOM 5597 N N . ALA B 1 183 ? -11.594 33.906 6.852 1 98.5 183 ALA B N 1
ATOM 5598 C CA . ALA B 1 183 ? -12.969 33.562 6.508 1 98.5 183 ALA B CA 1
ATOM 5599 C C . ALA B 1 183 ? -13.312 32.156 6.926 1 98.5 183 ALA B C 1
ATOM 5601 O O . ALA B 1 183 ? -14.398 31.891 7.449 1 98.5 183 ALA B O 1
ATOM 5602 N N . ILE B 1 184 ? -12.43 31.203 6.668 1 98.62 184 ILE B N 1
ATOM 5603 C CA . ILE B 1 184 ? -12.633 29.812 7.07 1 98.62 184 ILE B CA 1
ATOM 5604 C C . ILE B 1 184 ? -12.789 29.734 8.586 1 98.62 184 ILE B C 1
ATOM 5606 O O . ILE B 1 184 ? -13.773 29.188 9.086 1 98.62 184 ILE B O 1
ATOM 5610 N N . GLY B 1 185 ? -11.812 30.328 9.32 1 98.12 185 GLY B N 1
ATOM 5611 C CA . GLY B 1 185 ? -11.844 30.297 10.773 1 98.12 185 GLY B CA 1
ATOM 5612 C C . GLY B 1 185 ? -13.102 30.906 11.359 1 98.12 185 GLY B C 1
ATOM 5613 O O . GLY B 1 185 ? -13.742 30.312 12.227 1 98.12 185 GLY B O 1
ATOM 5614 N N . ALA B 1 186 ? -13.484 32 10.836 1 98.12 186 ALA B N 1
ATOM 5615 C CA . ALA B 1 186 ? -14.672 32.719 11.336 1 98.12 186 ALA B CA 1
ATOM 5616 C C . ALA B 1 186 ? -15.938 31.906 11.07 1 98.12 186 ALA B C 1
ATOM 5618 O O . ALA B 1 186 ? -16.797 31.766 11.953 1 98.12 186 ALA B O 1
ATOM 5619 N N . SER B 1 187 ? -16.031 31.422 9.867 1 98.56 187 SER B N 1
ATOM 5620 C CA . SER B 1 187 ? -17.219 30.641 9.5 1 98.56 187 SER B CA 1
ATOM 5621 C C . SER B 1 187 ? -17.344 29.391 10.344 1 98.56 187 SER B C 1
ATOM 5623 O O . SER B 1 187 ? -18.438 29.062 10.82 1 98.56 187 SER B O 1
ATOM 5625 N N . LEU B 1 188 ? -16.266 28.703 10.547 1 98.5 188 LEU B N 1
ATOM 5626 C CA . LEU B 1 188 ? -16.328 27.453 11.312 1 98.5 188 LEU B CA 1
ATOM 5627 C C . LEU B 1 188 ? -16.562 27.734 12.789 1 98.5 188 LEU B C 1
ATOM 5629 O O . LEU B 1 188 ? -17.203 26.953 13.477 1 98.5 188 LEU B O 1
ATOM 5633 N N . PHE B 1 189 ? -16.047 28.844 13.258 1 97.5 189 PHE B N 1
ATOM 5634 C CA . PHE B 1 189 ? -16.328 29.266 14.625 1 97.5 189 PHE B CA 1
ATOM 5635 C C . PHE B 1 189 ? -17.828 29.516 14.82 1 97.5 189 PHE B C 1
ATOM 5637 O O . PHE B 1 189 ? -18.422 29.062 15.797 1 97.5 189 PHE B O 1
ATOM 5644 N N . VAL B 1 190 ? -18.406 30.219 13.891 1 97.56 190 VAL B N 1
ATOM 5645 C CA . VAL B 1 190 ? -19.844 30.484 13.938 1 97.56 190 VAL B CA 1
ATOM 5646 C C . VAL B 1 190 ? -20.625 29.172 13.859 1 97.56 190 VAL B C 1
ATOM 5648 O O . VAL B 1 190 ? -21.594 28.984 14.578 1 97.56 190 VAL B O 1
ATOM 5651 N N . ALA B 1 191 ? -20.203 28.328 12.984 1 97.25 191 ALA B N 1
ATOM 5652 C CA . ALA B 1 191 ? -20.875 27.031 12.836 1 97.25 191 ALA B CA 1
ATOM 5653 C C . ALA B 1 191 ? -20.844 26.25 14.141 1 97.25 191 ALA B C 1
ATOM 5655 O O . ALA B 1 191 ? -21.797 25.547 14.477 1 97.25 191 ALA B O 1
ATOM 5656 N N . ALA B 1 192 ? -19.75 26.344 14.891 1 96.19 192 ALA B N 1
ATOM 5657 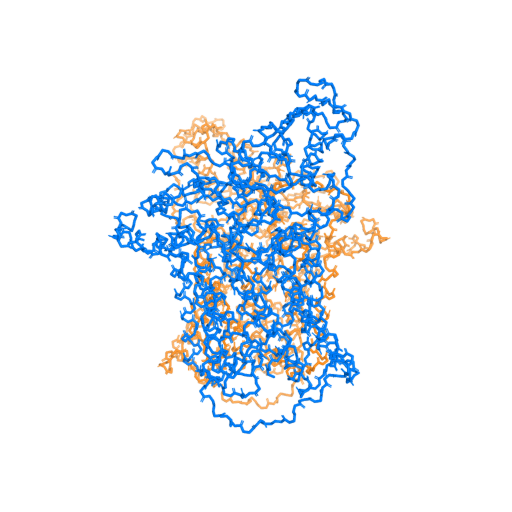C CA . ALA B 1 192 ? -19.594 25.625 16.141 1 96.19 192 ALA B CA 1
ATOM 5658 C C . ALA B 1 192 ? -20.406 26.266 17.266 1 96.19 192 ALA B C 1
ATOM 5660 O O . ALA B 1 192 ? -20.969 25.578 18.109 1 96.19 192 ALA B O 1
ATOM 5661 N N . ALA B 1 193 ? -20.578 27.547 17.203 1 94.31 193 ALA B N 1
ATOM 5662 C CA . ALA B 1 193 ? -21.125 28.312 18.328 1 94.31 193 ALA B CA 1
ATOM 5663 C C . ALA B 1 193 ? -22.625 28.547 18.141 1 94.31 193 ALA B C 1
ATOM 5665 O O . ALA B 1 193 ? -23.359 28.75 19.125 1 94.31 193 ALA B O 1
ATOM 5666 N N . ALA B 1 194 ? -23.047 28.578 16.953 1 93.56 194 ALA B N 1
ATOM 5667 C CA . ALA B 1 194 ? -24.406 29.016 16.656 1 93.56 194 ALA B CA 1
ATOM 5668 C C . ALA B 1 194 ? -25.438 28.062 17.281 1 93.56 194 ALA B C 1
ATOM 5670 O O . ALA B 1 194 ? -25.266 26.844 17.219 1 93.56 194 ALA B O 1
ATOM 5671 N N . ARG B 1 195 ? -26.5 28.609 17.766 1 88.06 195 ARG B N 1
ATOM 5672 C CA . ARG B 1 195 ? -27.609 27.844 18.328 1 88.06 195 ARG B CA 1
ATOM 5673 C C . ARG B 1 195 ? -28.672 27.547 17.281 1 88.06 195 ARG B C 1
ATOM 5675 O O . ARG B 1 195 ? -29.281 26.484 17.297 1 88.06 195 ARG B O 1
ATOM 5682 N N . GLY B 1 196 ? -28.844 28.484 16.344 1 88.06 196 GLY B N 1
ATOM 5683 C CA . GLY B 1 196 ? -29.797 28.266 15.281 1 88.06 196 GLY B CA 1
ATOM 5684 C C . GLY B 1 196 ? -29.297 27.328 14.195 1 88.06 196 GLY B C 1
ATOM 5685 O O . GLY B 1 196 ? -28.156 27.484 13.734 1 88.06 196 GLY B O 1
ATOM 5686 N N . ILE B 1 197 ? -30.172 26.469 13.789 1 89.75 197 ILE B N 1
ATOM 5687 C CA . ILE B 1 197 ? -29.781 25.406 12.859 1 89.75 197 ILE B CA 1
ATOM 5688 C C . ILE B 1 197 ? -29.469 26.016 11.492 1 89.75 197 ILE B C 1
ATOM 5690 O O . ILE B 1 197 ? -28.547 25.578 10.812 1 89.75 197 ILE B O 1
ATOM 5694 N N . ARG B 1 198 ? -30.172 27.031 11.086 1 91.69 198 ARG B N 1
ATOM 5695 C CA . ARG B 1 198 ? -29.969 27.609 9.766 1 91.69 198 ARG B CA 1
ATOM 5696 C C . ARG B 1 198 ? -28.625 28.312 9.672 1 91.69 198 ARG B C 1
ATOM 5698 O O . ARG B 1 198 ? -27.875 28.125 8.711 1 91.69 198 ARG B O 1
ATOM 5705 N N . LEU B 1 199 ? -28.359 29.109 10.672 1 94.19 199 LEU B N 1
ATOM 5706 C CA . LEU B 1 199 ? -27.078 29.812 10.703 1 94.19 199 LEU B CA 1
ATOM 5707 C C . LEU B 1 199 ? -25.922 28.828 10.828 1 94.19 199 LEU B C 1
ATOM 5709 O O . LEU B 1 199 ? -24.891 28.984 10.164 1 94.19 199 LEU B O 1
ATOM 5713 N N . ARG B 1 200 ? -26.047 27.875 11.633 1 95.38 200 ARG B N 1
ATOM 5714 C CA . ARG B 1 200 ? -25.031 26.859 11.828 1 95.38 200 ARG B CA 1
ATOM 5715 C C . ARG B 1 200 ? -24.703 26.141 10.516 1 95.38 200 ARG B C 1
ATOM 5717 O O . ARG B 1 200 ? -23.531 25.984 10.164 1 95.38 200 ARG B O 1
ATOM 5724 N N . ARG B 1 201 ? -25.734 25.781 9.789 1 96.25 201 ARG B N 1
ATOM 5725 C CA . ARG B 1 201 ? -25.562 25.031 8.555 1 96.25 201 ARG B CA 1
ATOM 5726 C C . ARG B 1 201 ? -24.984 25.906 7.449 1 96.25 201 ARG B C 1
ATOM 5728 O O . ARG B 1 201 ? -24.141 25.453 6.672 1 96.25 201 ARG B O 1
ATOM 5735 N N . ALA B 1 202 ? -25.438 27.125 7.402 1 96.94 202 ALA B N 1
ATOM 5736 C CA . ALA B 1 202 ? -24.906 28.047 6.402 1 96.94 202 ALA B CA 1
ATOM 5737 C C . ALA B 1 202 ? -23.438 28.344 6.641 1 96.94 202 ALA B C 1
ATOM 5739 O O . ALA B 1 202 ? -22.625 28.312 5.703 1 96.94 202 ALA B O 1
ATOM 5740 N N . ALA B 1 203 ? -23.109 28.641 7.891 1 98.12 203 ALA B N 1
ATOM 5741 C CA . ALA B 1 203 ? -21.719 28.922 8.25 1 98.12 203 ALA B CA 1
ATOM 5742 C C . ALA B 1 203 ? -20.844 27.688 8 1 98.12 203 ALA B C 1
ATOM 5744 O O . ALA B 1 203 ? -19.719 27.812 7.52 1 98.12 203 ALA B O 1
ATOM 5745 N N . ALA B 1 204 ? -21.391 26.547 8.336 1 98.25 204 ALA B N 1
ATOM 5746 C CA . ALA B 1 204 ? -20.672 25.312 8.078 1 98.25 204 ALA B CA 1
ATOM 5747 C C . ALA B 1 204 ? -20.422 25.109 6.582 1 98.25 204 ALA B C 1
ATOM 5749 O O . ALA B 1 204 ? -19.344 24.703 6.172 1 98.25 204 ALA B O 1
ATOM 5750 N N . CYS B 1 205 ? -21.406 25.375 5.82 1 98.31 205 CYS B N 1
ATOM 5751 C CA . CYS B 1 205 ? -21.297 25.203 4.375 1 98.31 205 CYS B CA 1
ATOM 5752 C C . CYS B 1 205 ? -20.188 26.094 3.811 1 98.31 205 CYS B C 1
ATOM 5754 O O . CYS B 1 205 ? -19.297 25.609 3.109 1 98.31 205 CYS B O 1
ATOM 5756 N N . VAL B 1 206 ? -20.234 27.344 4.176 1 98.25 206 VAL B N 1
ATOM 5757 C CA . VAL B 1 206 ? -19.234 28.297 3.68 1 98.25 206 VAL B CA 1
ATOM 5758 C C . VAL B 1 206 ? -17.844 27.906 4.172 1 98.25 206 VAL B C 1
ATOM 5760 O O . VAL B 1 206 ? -16.906 27.797 3.383 1 98.25 206 VAL B O 1
ATOM 5763 N N . GLY B 1 207 ? -17.734 27.688 5.465 1 98.69 207 GLY B N 1
ATOM 5764 C CA . GLY B 1 207 ? -16.453 27.375 6.055 1 98.69 207 GLY B CA 1
ATOM 5765 C C . GLY B 1 207 ? -15.844 26.094 5.5 1 98.69 207 GLY B C 1
ATOM 5766 O O . GLY B 1 207 ? -14.664 26.062 5.156 1 98.69 207 GLY B O 1
ATOM 5767 N N . VAL B 1 208 ? -16.641 25.031 5.367 1 98.75 208 VAL B N 1
ATOM 5768 C CA . VAL B 1 208 ? -16.156 23.734 4.906 1 98.75 208 VAL B CA 1
ATOM 5769 C C . VAL B 1 208 ? -15.766 23.828 3.434 1 98.75 208 VAL B C 1
ATOM 5771 O O . VAL B 1 208 ? -14.719 23.312 3.029 1 98.75 208 VAL B O 1
ATOM 5774 N N . LEU B 1 209 ? -16.578 24.453 2.598 1 98.44 209 LEU B N 1
ATOM 5775 C CA . LEU B 1 209 ? -16.266 24.547 1.176 1 98.44 209 LEU B CA 1
ATOM 5776 C C . LEU B 1 209 ? -14.984 25.344 0.955 1 98.44 209 LEU B C 1
ATOM 5778 O O . LEU B 1 209 ? -14.156 24.969 0.122 1 98.44 209 LEU B O 1
ATOM 5782 N N . LEU B 1 210 ? -14.828 26.422 1.693 1 98.25 210 LEU B N 1
ATOM 5783 C CA . LEU B 1 210 ? -13.602 27.203 1.588 1 98.25 210 LEU B CA 1
ATOM 5784 C C . LEU B 1 210 ? -12.398 26.391 2.07 1 98.25 210 LEU B C 1
ATOM 5786 O O . LEU B 1 210 ? -11.32 26.469 1.475 1 98.25 210 LEU B O 1
ATOM 5790 N N . ALA B 1 211 ? -12.578 25.688 3.146 1 98.69 211 ALA B N 1
ATOM 5791 C CA . ALA B 1 211 ? -11.508 24.828 3.652 1 98.69 211 ALA B CA 1
ATOM 5792 C C . ALA B 1 211 ? -11.133 23.766 2.633 1 98.69 211 ALA B C 1
ATOM 5794 O O . ALA B 1 211 ? -9.945 23.484 2.418 1 98.69 211 ALA B O 1
ATOM 5795 N N . LEU B 1 212 ? -12.156 23.156 2.008 1 97.69 212 LEU B N 1
ATOM 5796 C CA . LEU B 1 212 ? -11.898 22.141 0.991 1 97.69 212 LEU B CA 1
ATOM 5797 C C . LEU B 1 212 ? -11.141 22.734 -0.189 1 97.69 212 LEU B C 1
ATOM 5799 O O . LEU B 1 212 ? -10.242 22.094 -0.741 1 97.69 212 LEU B O 1
ATOM 5803 N N . LEU B 1 213 ? -11.477 23.906 -0.572 1 96.19 213 LEU B N 1
ATOM 5804 C CA . LEU B 1 213 ? -10.766 24.578 -1.656 1 96.19 213 LEU B CA 1
ATOM 5805 C C . LEU B 1 213 ? -9.312 24.828 -1.278 1 96.19 213 LEU B C 1
ATOM 5807 O O . LEU B 1 213 ? -8.406 24.625 -2.096 1 96.19 213 LEU B O 1
ATOM 5811 N N . LEU B 1 214 ? -9.117 25.312 -0.105 1 96.31 214 LEU B N 1
ATOM 5812 C CA . LEU B 1 214 ? -7.762 25.5 0.391 1 96.31 214 LEU B CA 1
ATOM 5813 C C . LEU B 1 214 ? -6.973 24.203 0.356 1 96.31 214 LEU B C 1
ATOM 5815 O O . LEU B 1 214 ? -5.84 24.172 -0.13 1 96.31 214 LEU B O 1
ATOM 5819 N N . HIS B 1 215 ? -7.551 23.125 0.823 1 96.06 215 HIS B N 1
ATOM 5820 C CA . HIS B 1 215 ? -6.879 21.844 0.891 1 96.06 215 HIS B CA 1
ATOM 5821 C C . HIS B 1 215 ? -6.672 21.25 -0.5 1 96.06 215 HIS B C 1
ATOM 5823 O O . HIS B 1 215 ? -5.758 20.453 -0.713 1 96.06 215 HIS B O 1
ATOM 5829 N N . LEU B 1 216 ? -7.59 21.594 -1.432 1 92.06 216 LEU B N 1
ATOM 5830 C CA . LEU B 1 216 ? -7.32 21.219 -2.814 1 92.06 216 LEU B CA 1
ATOM 5831 C C . LEU B 1 216 ? -6.004 21.812 -3.297 1 92.06 216 LEU B C 1
ATOM 5833 O O . LEU B 1 216 ? -5.188 21.125 -3.908 1 92.06 216 LEU B O 1
ATOM 5837 N N . GLY B 1 217 ? -5.785 23.078 -3.012 1 90.88 217 GLY B N 1
ATOM 5838 C CA . GLY B 1 217 ? -4.52 23.719 -3.336 1 90.88 217 GLY B CA 1
ATOM 5839 C C . GLY B 1 217 ? -3.326 23.047 -2.688 1 90.88 217 GLY B C 1
ATOM 5840 O O . GLY B 1 217 ? -2.303 22.828 -3.338 1 90.88 217 GLY B O 1
ATOM 5841 N N . ILE B 1 218 ? -3.469 22.656 -1.487 1 91.44 218 ILE B N 1
ATOM 5842 C CA . ILE B 1 218 ? -2.389 22.031 -0.744 1 91.44 218 ILE B CA 1
ATOM 5843 C C . ILE B 1 218 ? -2.1 20.641 -1.338 1 91.44 218 ILE B C 1
ATOM 5845 O O . ILE B 1 218 ? -0.939 20.297 -1.564 1 91.44 218 ILE B O 1
ATOM 5849 N N . ALA B 1 219 ? -3.152 19.922 -1.62 1 88.94 219 ALA B N 1
ATOM 5850 C CA . ALA B 1 219 ? -3.006 18.562 -2.143 1 88.94 219 ALA B CA 1
ATOM 5851 C C . ALA B 1 219 ? -2.34 18.578 -3.516 1 88.94 219 ALA B C 1
ATOM 5853 O O . ALA B 1 219 ? -1.6 17.641 -3.859 1 88.94 219 ALA B O 1
ATOM 5854 N N . LEU B 1 220 ? -2.549 19.594 -4.234 1 86.81 220 LEU B N 1
ATOM 5855 C CA . LEU B 1 220 ? -2.053 19.656 -5.602 1 86.81 220 LEU B CA 1
ATOM 5856 C C . LEU B 1 220 ? -0.647 20.25 -5.641 1 86.81 220 LEU B C 1
ATOM 5858 O O . LEU B 1 220 ? 0.035 20.172 -6.668 1 86.81 220 LEU B O 1
ATOM 5862 N N . THR B 1 221 ? -0.203 20.844 -4.598 1 88.88 221 THR B N 1
ATOM 5863 C CA . THR B 1 221 ? 1.093 21.5 -4.582 1 88.88 221 THR B CA 1
ATOM 5864 C C . THR B 1 221 ? 2.221 20.5 -4.809 1 88.88 221 THR B C 1
ATOM 5866 O O . THR B 1 221 ? 2.24 19.438 -4.195 1 88.88 221 THR B O 1
ATOM 5869 N N . PRO B 1 222 ? 3.174 20.859 -5.664 1 82.94 222 PRO B N 1
ATOM 5870 C CA . PRO B 1 222 ? 4.309 19.969 -5.93 1 82.94 222 PRO B CA 1
ATOM 5871 C C . PRO B 1 222 ? 5.332 19.969 -4.797 1 82.94 222 PRO B C 1
ATOM 5873 O O . PRO B 1 222 ? 5.23 20.766 -3.863 1 82.94 222 PRO B O 1
ATOM 5876 N N . PRO B 1 223 ? 6.254 19.047 -4.945 1 79.94 223 PRO B N 1
ATOM 5877 C CA . PRO B 1 223 ? 7.371 19.094 -3.994 1 79.94 223 PRO B CA 1
ATOM 5878 C C . PRO B 1 223 ? 8.156 20.406 -4.086 1 79.94 223 PRO B C 1
ATOM 5880 O O . PRO B 1 223 ? 8.203 21.031 -5.148 1 79.94 223 PRO B O 1
ATOM 5883 N N . PRO B 1 224 ? 8.711 20.797 -2.91 1 84.06 224 PRO B N 1
ATOM 5884 C CA . PRO B 1 224 ? 8.836 20.109 -1.629 1 84.06 224 PRO B CA 1
ATOM 5885 C C . PRO B 1 224 ? 7.668 20.375 -0.689 1 84.06 224 PRO B C 1
ATOM 5887 O O . PRO B 1 224 ? 7.676 19.938 0.463 1 84.06 224 PRO B O 1
ATOM 5890 N N . ASN B 1 225 ? 6.66 21.047 -1.107 1 88.38 225 ASN B N 1
ATOM 5891 C CA . ASN B 1 225 ? 5.59 21.5 -0.225 1 88.38 225 ASN B CA 1
ATOM 5892 C C . ASN B 1 225 ? 4.324 20.656 -0.397 1 88.38 225 ASN B C 1
ATOM 5894 O O . ASN B 1 225 ? 3.232 21.094 -0.037 1 88.38 225 ASN B O 1
ATOM 5898 N N . ASN B 1 226 ? 4.465 19.453 -0.975 1 81.19 226 ASN B N 1
ATOM 5899 C CA . ASN B 1 226 ? 3.332 18.562 -1.176 1 81.19 226 ASN B CA 1
ATOM 5900 C C . ASN B 1 226 ? 2.914 17.875 0.127 1 81.19 226 ASN B C 1
ATOM 5902 O O . ASN B 1 226 ? 3.623 17.016 0.636 1 81.19 226 ASN B O 1
ATOM 5906 N N . VAL B 1 227 ? 1.787 18.234 0.65 1 86 227 VAL B N 1
ATOM 5907 C CA . VAL B 1 227 ? 1.288 17.656 1.898 1 86 227 VAL B CA 1
ATOM 5908 C C . VAL B 1 227 ? -0.139 17.156 1.702 1 86 227 VAL B C 1
ATOM 5910 O O . VAL B 1 227 ? -1.044 17.516 2.455 1 86 227 VAL B O 1
ATOM 5913 N N . GLY B 1 228 ? -0.304 16.312 0.743 1 86.38 228 GLY B N 1
ATOM 5914 C CA . GLY B 1 228 ? -1.622 15.812 0.395 1 86.38 228 GLY B CA 1
ATOM 5915 C C . GLY B 1 228 ? -2.256 14.992 1.502 1 86.38 228 GLY B C 1
ATOM 5916 O O . GLY B 1 228 ? -3.479 15 1.663 1 86.38 228 GLY B O 1
ATOM 5917 N N . ALA B 1 229 ? -1.445 14.305 2.279 1 87.31 229 ALA B N 1
ATOM 5918 C CA . ALA B 1 229 ? -1.952 13.508 3.389 1 87.31 229 ALA B CA 1
ATOM 5919 C C . ALA B 1 229 ? -2.67 14.375 4.414 1 87.31 229 ALA B C 1
ATOM 5921 O O . ALA B 1 229 ? -3.672 13.961 5 1 87.31 229 ALA B O 1
ATOM 5922 N N . PHE B 1 230 ? -2.182 15.547 4.602 1 92.56 230 PHE B N 1
ATOM 5923 C CA . PHE B 1 230 ? -2.826 16.469 5.523 1 92.56 230 PHE B CA 1
ATOM 5924 C C . PHE B 1 230 ? -4.215 16.859 5.023 1 92.56 230 PHE B C 1
ATOM 5926 O O . PHE B 1 230 ? -5.16 16.938 5.812 1 92.56 230 PHE B O 1
ATOM 5933 N N . SER B 1 231 ? -4.285 17.062 3.742 1 94.44 231 SER B N 1
ATOM 5934 C CA . SER B 1 231 ? -5.578 17.406 3.158 1 94.44 231 SER B CA 1
ATOM 5935 C C . SER B 1 231 ? -6.586 16.281 3.354 1 94.44 231 SER B C 1
ATOM 5937 O O . SER B 1 231 ? -7.754 16.531 3.666 1 94.44 231 SER B O 1
ATOM 5939 N N . VAL B 1 232 ? -6.164 15.109 3.23 1 93.88 232 VAL B N 1
ATOM 5940 C CA . VAL B 1 232 ? -7.047 13.969 3.428 1 93.88 232 VAL B CA 1
ATOM 5941 C C . VAL B 1 232 ? -7.484 13.898 4.891 1 93.88 232 VAL B C 1
ATOM 5943 O O . VAL B 1 232 ? -8.656 13.648 5.184 1 93.88 232 VAL B O 1
ATOM 5946 N N . ILE B 1 233 ? -6.57 14.141 5.793 1 95.94 233 ILE B N 1
ATOM 5947 C CA . ILE B 1 233 ? -6.863 14.141 7.223 1 95.94 233 ILE B CA 1
ATOM 5948 C C . ILE B 1 233 ? -7.945 15.172 7.527 1 95.94 233 ILE B C 1
ATOM 5950 O O . ILE B 1 233 ? -8.938 14.867 8.195 1 95.94 233 ILE B O 1
ATOM 5954 N N . MET B 1 234 ? -7.773 16.266 6.977 1 97.31 234 MET B N 1
ATOM 5955 C CA . MET B 1 234 ? -8.703 17.344 7.289 1 97.31 234 MET B CA 1
ATOM 5956 C C . MET B 1 234 ? -10.062 17.109 6.637 1 97.31 234 MET B C 1
ATOM 5958 O O . MET B 1 234 ? -11.102 17.375 7.242 1 97.31 234 MET B O 1
ATOM 5962 N N . ALA B 1 235 ? -10.016 16.609 5.434 1 97.06 235 ALA B N 1
ATOM 5963 C CA . ALA B 1 235 ? -11.289 16.297 4.773 1 97.06 235 ALA B CA 1
ATOM 5964 C C . ALA B 1 235 ? -12.109 15.32 5.605 1 97.06 235 ALA B C 1
ATOM 5966 O O . ALA B 1 235 ? -13.328 15.469 5.715 1 97.06 235 ALA B O 1
ATOM 5967 N N . THR B 1 236 ? -11.477 14.367 6.176 1 96.75 236 THR B N 1
ATOM 5968 C CA . THR B 1 236 ? -12.156 13.398 7.031 1 96.75 236 THR B CA 1
ATOM 5969 C C . THR B 1 236 ? -12.789 14.094 8.234 1 96.75 236 THR B C 1
ATOM 5971 O O . THR B 1 236 ? -13.898 13.75 8.641 1 96.75 236 THR B O 1
ATOM 5974 N N . ARG B 1 237 ? -12.148 15.086 8.758 1 98.12 237 ARG B N 1
ATOM 5975 C CA . ARG B 1 237 ? -12.625 15.766 9.961 1 98.12 237 ARG B CA 1
ATOM 5976 C C . ARG B 1 237 ? -13.727 16.766 9.625 1 98.12 237 ARG B C 1
ATOM 5978 O O . ARG B 1 237 ? -14.602 17.031 10.445 1 98.12 237 ARG B O 1
ATOM 5985 N N . LEU B 1 238 ? -13.656 17.281 8.414 1 98.5 238 LEU B N 1
ATOM 5986 C CA . LEU B 1 238 ? -14.695 18.219 8 1 98.5 238 LEU B CA 1
ATOM 5987 C C . LEU B 1 238 ? -16.047 17.516 7.867 1 98.5 238 LEU B C 1
ATOM 5989 O O . LEU B 1 238 ? -17.094 18.172 7.836 1 98.5 238 LEU B O 1
ATOM 5993 N N . PHE B 1 239 ? -16.078 16.219 7.922 1 97.44 239 PHE B N 1
ATOM 5994 C CA . PHE B 1 239 ? -17.266 15.375 8.023 1 97.44 239 PHE B CA 1
ATOM 5995 C C . PHE B 1 239 ? -18.141 15.805 9.188 1 97.44 239 PHE B C 1
ATOM 5997 O O . PHE B 1 239 ? -19.375 15.797 9.078 1 97.44 239 PHE B O 1
ATOM 6004 N N . PHE B 1 240 ? -17.562 16.234 10.219 1 97.5 240 PHE B N 1
ATOM 6005 C CA . PHE B 1 240 ? -18.234 16.422 11.492 1 97.5 240 PHE B CA 1
ATOM 6006 C C . PHE B 1 240 ? -19.125 17.672 11.461 1 97.5 240 PHE B C 1
ATOM 6008 O O . PHE B 1 240 ? -19.953 17.875 12.352 1 97.5 240 PHE B O 1
ATOM 6015 N N . PHE B 1 241 ? -19.047 18.484 10.43 1 97.69 241 PHE B N 1
ATOM 6016 C CA . PHE B 1 241 ? -19.875 19.672 10.352 1 97.69 241 PHE B CA 1
ATOM 6017 C C . PHE B 1 241 ? -21.25 19.344 9.781 1 97.69 241 PHE B C 1
ATOM 6019 O O . PHE B 1 241 ? -22.188 20.109 9.945 1 97.69 241 PHE B O 1
ATOM 6026 N N . ALA B 1 242 ? -21.375 18.234 9.078 1 96.31 242 ALA B N 1
ATOM 6027 C CA . ALA B 1 242 ? -22.656 17.734 8.594 1 96.31 242 ALA B CA 1
ATOM 6028 C C . ALA B 1 242 ? -22.656 16.203 8.508 1 96.31 242 ALA B C 1
ATOM 6030 O O . ALA B 1 242 ? -22.875 15.641 7.434 1 96.31 242 ALA B O 1
ATOM 6031 N N . PRO B 1 243 ? -22.5 15.57 9.641 1 95.69 243 PRO B N 1
ATOM 6032 C CA . PRO B 1 243 ? -22.234 14.125 9.609 1 95.69 243 PRO B CA 1
ATOM 6033 C C . PRO B 1 243 ? -23.375 13.336 8.977 1 95.69 243 PRO B C 1
ATOM 6035 O O . PRO B 1 243 ? -23.141 12.414 8.188 1 95.69 243 PRO B O 1
ATOM 6038 N N . ALA B 1 244 ? -24.672 13.664 9.281 1 93.44 244 ALA B N 1
ATOM 6039 C CA . ALA B 1 244 ? -25.812 12.914 8.75 1 93.44 244 ALA B CA 1
ATOM 6040 C C . ALA B 1 244 ? -25.891 13.031 7.234 1 93.44 244 ALA B C 1
ATOM 6042 O O . ALA B 1 244 ? -26.094 12.039 6.535 1 93.44 244 ALA B O 1
ATOM 6043 N N . HIS B 1 245 ? -25.672 14.211 6.734 1 94.25 245 HIS B N 1
ATOM 6044 C CA . HIS B 1 245 ? -25.781 14.461 5.301 1 94.25 245 HIS B CA 1
ATOM 6045 C C . HIS B 1 245 ? -24.594 13.875 4.539 1 94.25 245 HIS B C 1
ATOM 6047 O O . HIS B 1 245 ? -24.766 13.328 3.449 1 94.25 245 HIS B O 1
ATOM 6053 N N . VAL B 1 246 ? -23.438 14.039 5.117 1 95 246 VAL B N 1
ATOM 6054 C CA . VAL B 1 246 ? -22.266 13.445 4.469 1 95 246 VAL B CA 1
ATOM 6055 C C . VAL B 1 246 ? -22.391 11.922 4.453 1 95 246 VAL B C 1
ATOM 6057 O O . VAL B 1 246 ? -22.062 11.281 3.459 1 95 246 VAL B O 1
ATOM 6060 N N . ALA B 1 247 ? -22.859 11.344 5.578 1 93.81 247 ALA B N 1
ATOM 6061 C CA . ALA B 1 247 ? -23.062 9.906 5.637 1 93.81 247 ALA B CA 1
ATOM 6062 C C . ALA B 1 247 ? -24.016 9.438 4.539 1 93.81 247 ALA B C 1
ATOM 6064 O O . ALA B 1 247 ? -23.797 8.398 3.918 1 93.81 247 ALA B O 1
ATOM 6065 N N . THR B 1 248 ? -25.047 10.188 4.309 1 91.5 248 THR B N 1
ATOM 6066 C CA . THR B 1 248 ? -25.984 9.875 3.24 1 91.5 248 THR B CA 1
ATOM 6067 C C . THR B 1 248 ? -25.297 9.906 1.88 1 91.5 248 THR B C 1
ATOM 6069 O O . THR B 1 248 ? -25.547 9.047 1.029 1 91.5 248 THR B O 1
ATOM 6072 N N . CYS B 1 249 ? -24.375 10.852 1.719 1 90.31 249 CYS B N 1
ATOM 6073 C CA . CYS B 1 249 ? -23.641 10.977 0.461 1 90.31 249 CYS B CA 1
ATOM 6074 C C . CYS B 1 249 ? -22.672 9.828 0.281 1 90.31 249 CYS B C 1
ATOM 6076 O O . CYS B 1 249 ? -22.234 9.539 -0.838 1 90.31 249 CYS B O 1
ATOM 6078 N N . CYS B 1 250 ? -22.297 9.188 1.367 1 87.56 250 CYS B N 1
ATOM 6079 C CA . CYS B 1 250 ? -21.375 8.055 1.302 1 87.56 250 CYS B CA 1
ATOM 6080 C C . CYS B 1 250 ? -22.125 6.777 0.93 1 87.56 250 CYS B C 1
ATOM 6082 O O . CYS B 1 250 ? -21.5 5.754 0.64 1 87.56 250 CYS B O 1
ATOM 6084 N N . SER B 1 251 ? -23.438 6.855 0.951 1 84.19 251 SER B N 1
ATOM 6085 C CA . SER B 1 251 ? -24.25 5.699 0.578 1 84.19 251 SER B CA 1
ATOM 6086 C C . SER B 1 251 ? -24.469 5.645 -0.929 1 84.19 251 SER B C 1
ATOM 6088 O O . SER B 1 251 ? -24.906 6.625 -1.533 1 84.19 251 SER B O 1
ATOM 6090 N N . PRO B 1 252 ? -24.234 4.512 -1.532 1 76.44 252 PRO B N 1
ATOM 6091 C CA . PRO B 1 252 ? -24.484 4.398 -2.971 1 76.44 252 PRO B CA 1
ATOM 6092 C C . PRO B 1 252 ? -25.938 4.688 -3.338 1 76.44 252 PRO B C 1
ATOM 6094 O O . PRO B 1 252 ? -26.234 5.105 -4.465 1 76.44 252 PRO B O 1
ATOM 6097 N N . ARG B 1 253 ? -26.891 4.512 -2.488 1 77 253 ARG B N 1
ATOM 6098 C CA . ARG B 1 253 ? -28.297 4.746 -2.748 1 77 253 ARG B CA 1
ATOM 6099 C C . ARG B 1 253 ? -28.578 6.223 -3.027 1 77 253 ARG B C 1
ATOM 6101 O O . ARG B 1 253 ? -29.484 6.559 -3.789 1 77 253 ARG B O 1
ATOM 6108 N N . ALA B 1 254 ? -27.703 7.004 -2.449 1 79.44 254 ALA B N 1
ATOM 6109 C CA . ALA B 1 254 ? -27.906 8.445 -2.598 1 79.44 254 ALA B CA 1
ATOM 6110 C C . ALA B 1 254 ? -27.547 8.898 -4.012 1 79.44 254 ALA B C 1
ATOM 6112 O O . ALA B 1 254 ? -28.062 9.922 -4.484 1 79.44 254 ALA B O 1
ATOM 6113 N N . TRP B 1 255 ? -26.703 8.219 -4.691 1 83.81 255 TRP B N 1
ATOM 6114 C CA . TRP B 1 255 ? -26.188 8.625 -5.996 1 83.81 255 TRP B CA 1
ATOM 6115 C C . TRP B 1 255 ? -26.891 7.859 -7.117 1 83.81 255 TRP B C 1
ATOM 6117 O O . TRP B 1 255 ? -26.953 8.328 -8.258 1 83.81 255 TRP B O 1
ATOM 6127 N N . GLY B 1 256 ? -27.484 6.793 -6.797 1 80.12 256 GLY B N 1
ATOM 6128 C CA . GLY B 1 256 ? -27.938 5.902 -7.852 1 80.12 256 GLY B CA 1
ATOM 6129 C C . GLY B 1 256 ? -26.812 5.281 -8.641 1 80.12 256 GLY B C 1
ATOM 6130 O O . GLY B 1 256 ? -25.641 5.594 -8.414 1 80.12 256 GLY B O 1
ATOM 6131 N N . VAL B 1 257 ? -27.078 4.5 -9.57 1 79.5 257 VAL B N 1
ATOM 6132 C CA . VAL B 1 257 ? -26.078 3.752 -10.328 1 79.5 257 VAL B CA 1
ATOM 6133 C C . VAL B 1 257 ? -25.234 4.711 -11.172 1 79.5 257 VAL B C 1
ATOM 6135 O O . VAL B 1 257 ? -24.016 4.629 -11.188 1 79.5 257 VAL B O 1
ATOM 6138 N N . HIS B 1 258 ? -25.828 5.645 -11.82 1 79.38 258 HIS B N 1
ATOM 6139 C CA . HIS B 1 258 ? -25.156 6.598 -12.688 1 79.38 258 HIS B CA 1
ATOM 6140 C C . HIS B 1 258 ? -24.312 7.582 -11.883 1 79.38 258 HIS B C 1
ATOM 6142 O O . HIS B 1 258 ? -23.203 7.941 -12.281 1 79.38 258 HIS B O 1
ATOM 6148 N N . GLY B 1 259 ? -24.891 7.957 -10.781 1 83.12 259 GLY B N 1
ATOM 6149 C CA . GLY B 1 259 ? -24.141 8.867 -9.922 1 83.12 259 GLY B CA 1
ATOM 6150 C C . GLY B 1 259 ? -22.875 8.25 -9.359 1 83.12 259 GLY B C 1
ATOM 6151 O O . GLY B 1 259 ? -21.844 8.914 -9.305 1 83.12 259 GLY B O 1
ATOM 6152 N N . CYS B 1 260 ? -22.969 7.055 -8.984 1 79.12 260 CYS B N 1
ATOM 6153 C CA . CYS B 1 260 ? -21.797 6.355 -8.469 1 79.12 260 CYS B CA 1
ATOM 6154 C C . CYS B 1 260 ? -20.719 6.227 -9.539 1 79.12 260 CYS B C 1
ATOM 6156 O O . CYS B 1 260 ? -19.531 6.441 -9.266 1 79.12 260 CYS B O 1
ATOM 6158 N N . ALA B 1 261 ? -21.141 5.906 -10.711 1 77 261 ALA B N 1
ATOM 6159 C CA . ALA B 1 261 ? -20.188 5.797 -11.82 1 77 261 ALA B CA 1
ATOM 6160 C C . ALA B 1 261 ? -19.547 7.145 -12.125 1 77 261 ALA B C 1
ATOM 6162 O O . ALA B 1 261 ? -18.328 7.215 -12.359 1 77 261 ALA B O 1
ATOM 6163 N N . LEU B 1 262 ? -20.312 8.117 -12.078 1 77.38 262 LEU B N 1
ATOM 6164 C CA . LEU B 1 262 ? -19.812 9.461 -12.344 1 77.38 262 LEU B CA 1
ATOM 6165 C C . LEU B 1 262 ? -18.812 9.891 -11.266 1 77.38 262 LEU B C 1
ATOM 6167 O O . LEU B 1 262 ? -17.797 10.516 -11.57 1 77.38 262 LEU B O 1
ATOM 6171 N N . LEU B 1 263 ? -19.172 9.57 -10.102 1 78 263 LEU B N 1
ATOM 6172 C CA . LEU B 1 263 ? -18.266 9.883 -9.008 1 78 263 LEU B CA 1
ATOM 6173 C C . LEU B 1 263 ? -16.922 9.18 -9.195 1 78 263 LEU B C 1
ATOM 6175 O O . LEU B 1 263 ? -15.867 9.797 -9.023 1 78 263 LEU B O 1
ATOM 6179 N N . ALA B 1 264 ? -17 7.984 -9.562 1 77.06 264 ALA B N 1
ATOM 6180 C CA . ALA B 1 264 ? -15.781 7.219 -9.812 1 77.06 264 ALA B CA 1
ATOM 6181 C C . ALA B 1 264 ? -14.984 7.805 -10.977 1 77.06 264 ALA B C 1
ATOM 6183 O O . ALA B 1 264 ? -13.766 7.969 -10.883 1 77.06 264 ALA B O 1
ATOM 6184 N N . LEU B 1 265 ? -15.641 8.18 -12.008 1 76.94 265 LEU B N 1
ATOM 6185 C CA . LEU B 1 265 ? -14.992 8.75 -13.188 1 76.94 265 LEU B CA 1
ATOM 6186 C C . LEU B 1 265 ? -14.383 10.109 -12.875 1 76.94 265 LEU B C 1
ATOM 6188 O O . LEU B 1 265 ? -13.266 10.406 -13.305 1 76.94 265 LEU B O 1
ATOM 6192 N N . ALA B 1 266 ? -15.117 10.812 -12.18 1 73.94 266 ALA B N 1
ATOM 6193 C CA . ALA B 1 266 ? -14.609 12.133 -11.797 1 73.94 266 ALA B CA 1
ATOM 6194 C C . ALA B 1 266 ? -13.359 12.008 -10.93 1 73.94 266 ALA B C 1
ATOM 6196 O O . ALA B 1 266 ? -12.367 12.711 -11.156 1 73.94 266 ALA B O 1
ATOM 6197 N N . THR B 1 267 ? -13.414 11.141 -10.031 1 74.38 267 THR B N 1
ATOM 6198 C CA . THR B 1 267 ? -12.25 10.914 -9.188 1 74.38 267 THR B CA 1
ATOM 6199 C C . THR B 1 267 ? -11.047 10.461 -10.016 1 74.38 267 THR B C 1
ATOM 6201 O O . THR B 1 267 ? -9.945 10.984 -9.852 1 74.38 267 THR B O 1
ATOM 6204 N N . ALA B 1 268 ? -11.297 9.625 -10.93 1 71.38 268 ALA B N 1
ATOM 6205 C CA . ALA B 1 268 ? -10.242 9.125 -11.805 1 71.38 268 ALA B CA 1
ATOM 6206 C C . ALA B 1 268 ? -9.688 10.242 -12.688 1 71.38 268 ALA B C 1
ATOM 6208 O O . ALA B 1 268 ? -8.469 10.367 -12.852 1 71.38 268 ALA B O 1
ATOM 6209 N N . ALA B 1 269 ? -10.547 11 -13.211 1 69.19 269 ALA B N 1
ATOM 6210 C CA . ALA B 1 269 ? -10.141 12.086 -14.102 1 69.19 269 ALA B CA 1
ATOM 6211 C C . ALA B 1 269 ? -9.297 13.117 -13.367 1 69.19 269 ALA B C 1
ATOM 6213 O O . ALA B 1 269 ? -8.258 13.547 -13.867 1 69.19 269 ALA B O 1
ATOM 6214 N N . ILE B 1 270 ? -9.695 13.438 -12.273 1 66.56 270 ILE B N 1
ATOM 6215 C CA . ILE B 1 270 ? -8.977 14.438 -11.484 1 66.56 270 ILE B CA 1
ATOM 6216 C C . ILE B 1 270 ? -7.621 13.883 -11.062 1 66.56 270 ILE B C 1
ATOM 6218 O O . ILE B 1 270 ? -6.605 14.578 -11.148 1 66.56 270 ILE B O 1
ATOM 6222 N N . THR B 1 271 ? -7.629 12.641 -10.742 1 67.31 271 THR B N 1
ATOM 6223 C CA . THR B 1 271 ? -6.379 12 -10.367 1 67.31 271 THR B CA 1
ATOM 6224 C C . THR B 1 271 ? -5.43 11.914 -11.555 1 67.31 271 THR B C 1
ATOM 6226 O O . THR B 1 271 ? -4.242 12.219 -11.43 1 67.31 271 THR B O 1
ATOM 6229 N N . ALA B 1 272 ? -5.926 11.578 -12.648 1 65.06 272 ALA B N 1
ATOM 6230 C CA . ALA B 1 272 ? -5.121 11.508 -13.867 1 65.06 272 ALA B CA 1
ATOM 6231 C C . ALA B 1 272 ? -4.551 12.875 -14.234 1 65.06 272 ALA B C 1
ATOM 6233 O O . ALA B 1 272 ? -3.381 12.984 -14.609 1 65.06 272 ALA B O 1
ATOM 6234 N N . ALA B 1 273 ? -5.344 13.82 -14.133 1 63.34 273 ALA B N 1
ATOM 6235 C CA . ALA B 1 273 ? -4.906 15.18 -14.422 1 63.34 273 ALA B CA 1
ATOM 6236 C C . ALA B 1 273 ? -3.793 15.609 -13.469 1 63.34 273 ALA B C 1
ATOM 6238 O O . ALA B 1 273 ? -2.822 16.25 -13.891 1 63.34 273 ALA B O 1
ATOM 6239 N N . ALA B 1 274 ? -3.934 15.203 -12.344 1 62.03 274 ALA B N 1
ATOM 6240 C CA . ALA B 1 274 ? -2.92 15.539 -11.344 1 62.03 274 ALA B CA 1
ATOM 6241 C C . ALA B 1 274 ? -1.598 14.836 -11.648 1 62.03 274 ALA B C 1
ATOM 6243 O O . ALA B 1 274 ? -0.528 15.438 -11.523 1 62.03 274 ALA B O 1
ATOM 6244 N N . ILE B 1 275 ? -1.688 13.633 -12.062 1 59.5 275 ILE B N 1
ATOM 6245 C CA . ILE B 1 275 ? -0.503 12.867 -12.43 1 59.5 275 ILE B CA 1
ATOM 6246 C C . ILE B 1 275 ? 0.157 13.492 -13.656 1 59.5 275 ILE B C 1
ATOM 6248 O O . ILE B 1 275 ? 1.379 13.656 -13.695 1 59.5 275 ILE B O 1
ATOM 6252 N N . ALA B 1 276 ? -0.584 13.711 -14.586 1 58.66 276 ALA B N 1
ATOM 6253 C CA . ALA B 1 276 ? -0.062 14.312 -15.805 1 58.66 276 ALA B CA 1
ATOM 6254 C C . ALA B 1 276 ? 0.656 15.625 -15.508 1 58.66 276 ALA B C 1
ATOM 6256 O O . ALA B 1 276 ? 1.681 15.938 -16.109 1 58.66 276 ALA B O 1
ATOM 6257 N N . ALA B 1 277 ? 0.211 16.188 -14.609 1 54.75 277 ALA B N 1
ATOM 6258 C CA . ALA B 1 277 ? 0.788 17.484 -14.234 1 54.75 277 ALA B CA 1
ATOM 6259 C C . ALA B 1 277 ? 2.088 17.297 -13.453 1 54.75 277 ALA B C 1
ATOM 6261 O O . ALA B 1 277 ? 2.979 18.141 -13.508 1 54.75 277 ALA B O 1
ATOM 6262 N N . ALA B 1 278 ? 2.088 16.203 -12.719 1 49.28 278 ALA B N 1
ATOM 6263 C CA . ALA B 1 278 ? 3.26 15.922 -11.891 1 49.28 278 ALA B CA 1
ATOM 6264 C C . ALA B 1 278 ? 4.352 15.227 -12.703 1 49.28 278 ALA B C 1
ATOM 6266 O O . ALA B 1 278 ? 5.488 15.109 -12.242 1 49.28 278 ALA B O 1
ATOM 6267 N N . ALA B 1 279 ? 4.031 14.469 -13.773 1 47.09 279 ALA B N 1
ATOM 6268 C CA . ALA B 1 279 ? 5.047 13.781 -14.562 1 47.09 279 ALA B CA 1
ATOM 6269 C C . ALA B 1 279 ? 6.215 14.711 -14.883 1 47.09 279 ALA B C 1
ATOM 6271 O O . ALA B 1 279 ? 6.016 15.828 -15.352 1 47.09 279 ALA B O 1
ATOM 6272 N N . PRO B 1 280 ? 7.344 14.531 -14.133 1 42 280 PRO B N 1
ATOM 6273 C CA . PRO B 1 280 ? 8.469 15.352 -14.586 1 42 280 PRO B CA 1
ATOM 6274 C C . PRO B 1 280 ? 8.547 15.445 -16.109 1 42 280 PRO B C 1
ATOM 6276 O O . PRO B 1 280 ? 8.133 14.523 -16.812 1 42 280 PRO B O 1
ATOM 6279 N N . PRO B 1 281 ? 8.633 16.625 -16.75 1 35.38 281 PRO B N 1
ATOM 6280 C CA . PRO B 1 281 ? 9.039 16.625 -18.156 1 35.38 281 PRO B CA 1
ATOM 6281 C C . PRO B 1 281 ? 10.016 15.492 -18.484 1 35.38 281 PRO B C 1
ATOM 6283 O O . PRO B 1 281 ? 10.727 15.008 -17.594 1 35.38 281 PRO B O 1
ATOM 6286 N N . SER B 1 282 ? 9.852 14.719 -19.672 1 32.41 282 SER B N 1
ATOM 6287 C CA . SER B 1 282 ? 10.648 13.641 -20.266 1 32.41 282 SER B CA 1
ATOM 6288 C C . SER B 1 282 ? 12.109 13.75 -19.844 1 32.41 282 SER B C 1
ATOM 6290 O O . SER B 1 282 ? 12.906 12.852 -20.125 1 32.41 282 SER B O 1
ATOM 6292 N N . SER B 1 283 ? 12.703 15.031 -19.891 1 30.77 283 SER B N 1
ATOM 6293 C CA . SER B 1 283 ? 14.156 14.953 -19.984 1 30.77 283 SER B CA 1
ATOM 6294 C C . SER B 1 283 ? 14.742 14.133 -18.828 1 30.77 283 SER B C 1
ATOM 6296 O O . SER B 1 283 ? 15.617 13.289 -19.047 1 30.77 283 SER B O 1
ATOM 6298 N N . HIS B 1 284 ? 15.203 14.93 -17.797 1 28.77 284 HIS B N 1
ATOM 6299 C CA . HIS B 1 284 ? 16.266 14.391 -16.953 1 28.77 284 HIS B CA 1
ATOM 6300 C C . HIS B 1 284 ? 15.781 13.195 -16.141 1 28.77 284 HIS B C 1
ATOM 6302 O O . HIS B 1 284 ? 14.859 13.328 -15.336 1 28.77 284 HIS B O 1
ATOM 6308 N N . SER B 1 285 ? 15.656 12.031 -16.719 1 29.28 285 SER B N 1
ATOM 6309 C CA . SER B 1 285 ? 15.75 10.648 -16.266 1 29.28 285 SER B CA 1
ATOM 6310 C C . SER B 1 285 ? 16.578 10.539 -14.984 1 29.28 285 SER B C 1
ATOM 6312 O O . SER B 1 285 ? 17.047 9.453 -14.633 1 29.28 285 SER B O 1
ATOM 6314 N N . SER B 1 286 ? 17.344 11.594 -14.625 1 27.33 286 SER B N 1
ATOM 6315 C CA . SER B 1 286 ? 18.281 11.109 -13.625 1 27.33 286 SER B CA 1
ATOM 6316 C C . SER B 1 286 ? 17.594 10.227 -12.594 1 27.33 286 SER B C 1
ATOM 6318 O O . SER B 1 286 ? 16.594 10.625 -12 1 27.33 286 SER B O 1
ATOM 6320 N N . ALA B 1 287 ? 17.656 8.898 -12.773 1 28.45 287 ALA B N 1
ATOM 6321 C CA . ALA B 1 287 ? 17.781 7.777 -11.844 1 28.45 287 ALA B CA 1
ATOM 6322 C C . ALA B 1 287 ? 18.203 8.258 -10.461 1 28.45 287 ALA B C 1
ATOM 6324 O O . ALA B 1 287 ? 18.688 7.465 -9.641 1 28.45 287 ALA B O 1
ATOM 6325 N N . SER B 1 288 ? 18.688 9.508 -10.375 1 27.34 288 SER B N 1
ATOM 6326 C CA . SER B 1 288 ? 19.312 9.617 -9.055 1 27.34 288 SER B CA 1
ATOM 6327 C C . SER B 1 288 ? 18.453 8.969 -7.98 1 27.34 288 SER B C 1
ATOM 6329 O O . SER B 1 288 ? 17.281 9.312 -7.824 1 27.34 288 SER B O 1
ATOM 6331 N N . GLU B 1 289 ? 18.562 7.684 -7.77 1 29.91 289 GLU B N 1
ATOM 6332 C CA . GLU B 1 289 ? 18.406 6.633 -6.766 1 29.91 289 GLU B CA 1
ATOM 6333 C C . GLU B 1 289 ? 18.172 7.227 -5.379 1 29.91 289 GLU B C 1
ATOM 6335 O O . GLU B 1 289 ? 17.734 6.523 -4.465 1 29.91 289 GLU B O 1
ATOM 6340 N N . GLY B 1 290 ? 18.938 8.359 -5.082 1 28.48 290 GLY B N 1
ATOM 6341 C CA . GLY B 1 290 ? 19.172 8.656 -3.678 1 28.48 290 GLY B CA 1
ATOM 6342 C C . GLY B 1 290 ? 17.906 8.961 -2.908 1 28.48 290 GLY B C 1
ATOM 6343 O O . GLY B 1 290 ? 17.781 8.594 -1.738 1 28.48 290 GLY B O 1
ATOM 6344 N N . GLY B 1 291 ? 17.422 10.328 -3.166 1 28.33 291 GLY B N 1
ATOM 6345 C CA . GLY B 1 291 ? 16.703 10.695 -1.953 1 28.33 291 GLY B CA 1
ATOM 6346 C C . GLY B 1 291 ? 15.469 9.859 -1.707 1 28.33 291 GLY B C 1
ATOM 6347 O O . GLY B 1 291 ? 14.648 9.672 -2.607 1 28.33 291 GLY B O 1
ATOM 6348 N N . VAL B 1 292 ? 15.555 8.922 -0.958 1 29.69 292 VAL B N 1
ATOM 6349 C CA . VAL B 1 292 ? 14.594 8.055 -0.28 1 29.69 292 VAL B CA 1
ATOM 6350 C C . VAL B 1 292 ? 13.242 8.758 -0.176 1 29.69 292 VAL B C 1
ATOM 6352 O O . VAL B 1 292 ? 12.195 8.109 -0.206 1 29.69 292 VAL B O 1
ATOM 6355 N N . GLY B 1 293 ? 13.312 10.125 0.128 1 31.94 293 GLY B N 1
ATOM 6356 C CA . GLY B 1 293 ? 12.102 10.844 0.5 1 31.94 293 GLY B CA 1
ATOM 6357 C C . GLY B 1 293 ? 11.078 10.906 -0.614 1 31.94 293 GLY B C 1
ATOM 6358 O O . GLY B 1 293 ? 9.883 11.094 -0.358 1 31.94 293 GLY B O 1
ATOM 6359 N N . GLN B 1 294 ? 11.625 11.414 -1.775 1 32.91 294 GLN B N 1
ATOM 6360 C CA . GLN B 1 294 ? 10.688 11.578 -2.885 1 32.91 294 GLN B CA 1
ATOM 6361 C C . GLN B 1 294 ? 10.023 10.25 -3.24 1 32.91 294 GLN B C 1
ATOM 6363 O O . GLN B 1 294 ? 8.984 10.234 -3.912 1 32.91 294 GLN B O 1
ATOM 6368 N N . LEU B 1 295 ? 10.898 9.273 -3.113 1 33.25 295 LEU B N 1
ATOM 6369 C CA . LEU B 1 295 ? 10.633 7.875 -3.441 1 33.25 295 LEU B CA 1
ATOM 6370 C C . LEU B 1 295 ? 9.367 7.383 -2.752 1 33.25 295 LEU B C 1
ATOM 6372 O O . LEU B 1 295 ? 8.609 6.594 -3.324 1 33.25 295 LEU B O 1
ATOM 6376 N N . GLY B 1 296 ? 9.32 7.742 -1.433 1 33.75 296 GLY B N 1
ATOM 6377 C CA . GLY B 1 296 ? 8.203 7.188 -0.68 1 33.75 296 GLY B CA 1
ATOM 6378 C C . GLY B 1 296 ? 6.848 7.59 -1.237 1 33.75 296 GLY B C 1
ATOM 6379 O O . GLY B 1 296 ? 5.91 6.789 -1.232 1 33.75 296 GLY B O 1
ATOM 6380 N N . ILE B 1 297 ? 6.695 8.977 -1.317 1 35.34 297 ILE B N 1
ATOM 6381 C CA . ILE B 1 297 ? 5.406 9.547 -1.685 1 35.34 297 ILE B CA 1
ATOM 6382 C C . ILE B 1 297 ? 5.004 9.07 -3.076 1 35.34 297 ILE B C 1
ATOM 6384 O O . ILE B 1 297 ? 3.82 8.844 -3.346 1 35.34 297 ILE B O 1
ATOM 6388 N N . MET B 1 298 ? 6.031 9.445 -4.047 1 38.19 298 MET B N 1
ATOM 6389 C CA . MET B 1 298 ? 5.758 8.93 -5.383 1 38.19 298 MET B CA 1
ATOM 6390 C C . MET B 1 298 ? 5.699 7.402 -5.379 1 38.19 298 MET B C 1
ATOM 6392 O O . MET B 1 298 ? 6.621 6.742 -5.863 1 38.19 298 MET B O 1
ATOM 6396 N N . PHE B 1 299 ? 5.887 7.082 -4.059 1 38.97 299 PHE B N 1
ATOM 6397 C CA . PHE B 1 299 ? 5.969 5.633 -3.926 1 38.97 299 PHE B CA 1
ATOM 6398 C C . PHE B 1 299 ? 5.434 4.945 -5.176 1 38.97 299 PHE B C 1
ATOM 6400 O O . PHE B 1 299 ? 6.141 4.16 -5.812 1 38.97 299 PHE B O 1
ATOM 6407 N N . PHE B 1 300 ? 3.881 4.637 -4.867 1 38.78 300 PHE B N 1
ATOM 6408 C CA . PHE B 1 300 ? 3.264 3.572 -5.652 1 38.78 300 PHE B CA 1
ATOM 6409 C C . PHE B 1 300 ? 2.912 4.062 -7.051 1 38.78 300 PHE B C 1
ATOM 6411 O O . PHE B 1 300 ? 1.957 4.82 -7.227 1 38.78 300 PHE B O 1
ATOM 6418 N N . GLY B 1 301 ? 3.58 3.764 -8.141 1 45.97 301 GLY B N 1
ATOM 6419 C CA . GLY B 1 301 ? 3.291 3.646 -9.562 1 45.97 301 GLY B CA 1
ATOM 6420 C C . GLY B 1 301 ? 2.977 4.977 -10.219 1 45.97 301 GLY B C 1
ATOM 6421 O O . GLY B 1 301 ? 2.314 5.02 -11.258 1 45.97 301 GLY B O 1
ATOM 6422 N N . GLY B 1 302 ? 3.6 6.23 -9.703 1 52.34 302 GLY B N 1
ATOM 6423 C CA . GLY B 1 302 ? 3.389 7.461 -10.445 1 52.34 302 GLY B CA 1
ATOM 6424 C C . GLY B 1 302 ? 2.076 8.148 -10.109 1 52.34 302 GLY B C 1
ATOM 6425 O O . GLY B 1 302 ? 1.805 9.25 -10.586 1 52.34 302 GLY B O 1
ATOM 6426 N N . VAL B 1 303 ? 1.232 7.465 -9.32 1 56.66 303 VAL B N 1
ATOM 6427 C CA . VAL B 1 303 ? -0.046 8.062 -8.961 1 56.66 303 VAL B CA 1
ATOM 6428 C C . VAL B 1 303 ? 0.065 8.719 -7.582 1 56.66 303 VAL B C 1
ATOM 6430 O O . VAL B 1 303 ? 0.592 8.117 -6.641 1 56.66 303 VAL B O 1
ATOM 6433 N N . ASP B 1 304 ? -0.31 10.031 -7.488 1 71.75 304 ASP B N 1
ATOM 6434 C CA . ASP B 1 304 ? -0.45 10.672 -6.188 1 71.75 304 ASP B CA 1
ATOM 6435 C C . ASP B 1 304 ? -1.761 10.273 -5.516 1 71.75 304 ASP B C 1
ATOM 6437 O O . ASP B 1 304 ? -2.797 10.898 -5.738 1 71.75 304 ASP B O 1
ATOM 6441 N N . TRP B 1 305 ? -1.815 9.227 -4.715 1 75.06 305 TRP B N 1
ATOM 6442 C CA . TRP B 1 305 ? -2.996 8.656 -4.078 1 75.06 305 TRP B CA 1
ATOM 6443 C C . TRP B 1 305 ? -3.613 9.641 -3.092 1 75.06 305 TRP B C 1
ATOM 6445 O O . TRP B 1 305 ? -4.809 9.562 -2.789 1 75.06 305 TRP B O 1
ATOM 6455 N N . ALA B 1 306 ? -2.881 10.531 -2.627 1 82.56 306 ALA B N 1
ATOM 6456 C CA . ALA B 1 306 ? -3.432 11.547 -1.73 1 82.56 306 ALA B CA 1
ATOM 6457 C C . ALA B 1 306 ? -4.402 12.461 -2.471 1 82.56 306 ALA B C 1
ATOM 6459 O O . ALA B 1 306 ? -5.457 12.82 -1.938 1 82.56 306 ALA B O 1
ATOM 6460 N N . VAL B 1 307 ? -4.059 12.734 -3.711 1 83.56 307 VAL B N 1
ATOM 6461 C CA . VAL B 1 307 ? -4.926 13.594 -4.504 1 83.56 307 VAL B CA 1
ATOM 6462 C C . VAL B 1 307 ? -6.223 12.859 -4.836 1 83.56 307 VAL B C 1
ATOM 6464 O O . VAL B 1 307 ? -7.312 13.43 -4.73 1 83.56 307 VAL B O 1
ATOM 6467 N N . ALA B 1 308 ? -6.121 11.633 -5.184 1 81.25 308 ALA B N 1
ATOM 6468 C CA . ALA B 1 308 ? -7.305 10.836 -5.5 1 81.25 308 ALA B CA 1
ATOM 6469 C C . ALA B 1 308 ? -8.227 10.711 -4.293 1 81.25 308 ALA B C 1
ATOM 6471 O O . ALA B 1 308 ? -9.43 10.945 -4.395 1 81.25 308 ALA B O 1
ATOM 6472 N N . CYS B 1 309 ? -7.684 10.305 -3.143 1 85.5 309 CYS B N 1
ATOM 6473 C CA . CYS B 1 309 ? -8.453 10.141 -1.916 1 85.5 309 CYS B CA 1
ATOM 6474 C C . CYS B 1 309 ? -9.094 11.461 -1.497 1 85.5 309 CYS B C 1
ATOM 6476 O O . CYS B 1 309 ? -10.266 11.492 -1.113 1 85.5 309 CYS B O 1
ATOM 6478 N N . PHE B 1 310 ? -8.312 12.523 -1.641 1 91.31 310 PHE B N 1
ATOM 6479 C CA . PHE B 1 310 ? -8.844 13.828 -1.261 1 91.31 310 PHE B CA 1
ATOM 6480 C C . PHE B 1 310 ? -9.992 14.234 -2.18 1 91.31 310 PHE B C 1
ATOM 6482 O O . PHE B 1 310 ? -11.016 14.742 -1.716 1 91.31 310 PHE B O 1
ATOM 6489 N N . THR B 1 311 ? -9.805 14.047 -3.473 1 87.75 311 THR B N 1
ATOM 6490 C CA . THR B 1 311 ? -10.836 14.43 -4.426 1 87.75 311 THR B CA 1
ATOM 6491 C C . THR B 1 311 ? -12.148 13.703 -4.129 1 87.75 311 THR B C 1
ATOM 6493 O O . THR B 1 311 ? -13.219 14.312 -4.129 1 87.75 311 THR B O 1
ATOM 6496 N N . LEU B 1 312 ? -12.078 12.477 -3.863 1 87.44 312 LEU B N 1
ATOM 6497 C CA . LEU B 1 312 ? -13.266 11.711 -3.496 1 87.44 312 LEU B CA 1
ATOM 6498 C C . LEU B 1 312 ? -13.922 12.289 -2.25 1 87.44 312 LEU B C 1
ATOM 6500 O O . LEU B 1 312 ? -15.133 12.5 -2.227 1 87.44 312 LEU B O 1
ATOM 6504 N N . GLN B 1 313 ? -13.141 12.562 -1.239 1 93 313 GLN B N 1
ATOM 6505 C CA . GLN B 1 313 ? -13.688 13.086 0.012 1 93 313 GLN B CA 1
ATOM 6506 C C . GLN B 1 313 ? -14.25 14.484 -0.174 1 93 313 GLN B C 1
ATOM 6508 O O . GLN B 1 313 ? -15.266 14.836 0.42 1 93 313 GLN B O 1
ATOM 6513 N N . MET B 1 314 ? -13.516 15.234 -0.969 1 93.94 314 MET B N 1
ATOM 6514 C CA . MET B 1 314 ? -13.984 16.578 -1.251 1 93.94 314 MET B CA 1
ATOM 6515 C C . MET B 1 314 ? -15.375 16.562 -1.876 1 93.94 314 MET B C 1
ATOM 6517 O O . MET B 1 314 ? -16.25 17.328 -1.483 1 93.94 314 MET B O 1
ATOM 6521 N N . LEU B 1 315 ? -15.602 15.664 -2.781 1 90.94 315 LEU B N 1
ATOM 6522 C CA . LEU B 1 315 ? -16.891 15.562 -3.447 1 90.94 315 LEU B CA 1
ATOM 6523 C C . LEU B 1 315 ? -17.969 15.07 -2.48 1 90.94 315 LEU B C 1
ATOM 6525 O O . LEU B 1 315 ? -19.094 15.586 -2.467 1 90.94 315 LEU B O 1
ATOM 6529 N N . LEU B 1 316 ? -17.656 14.141 -1.641 1 93.12 316 LEU B N 1
ATOM 6530 C CA . LEU B 1 316 ? -18.625 13.57 -0.702 1 93.12 316 LEU B CA 1
ATOM 6531 C C . LEU B 1 316 ? -18.969 14.578 0.393 1 93.12 316 LEU B C 1
ATOM 6533 O O . LEU B 1 316 ? -20.141 14.836 0.661 1 93.12 316 LEU B O 1
ATOM 6537 N N . VAL B 1 317 ? -17.953 15.18 1.01 1 96.31 317 VAL B N 1
ATOM 6538 C CA . VAL B 1 317 ? -18.156 16.125 2.098 1 96.31 317 VAL B CA 1
ATOM 6539 C C . VAL B 1 317 ? -18.781 17.406 1.556 1 96.31 317 VAL B C 1
ATOM 6541 O O . VAL B 1 317 ? -19.719 17.953 2.154 1 96.31 317 VAL B O 1
ATOM 6544 N N . GLY B 1 318 ? -18.25 17.859 0.392 1 96.06 318 GLY B N 1
ATOM 6545 C CA . GLY B 1 318 ? -18.828 19.047 -0.227 1 96.06 318 GLY B CA 1
ATOM 6546 C C . GLY B 1 318 ? -20.312 18.906 -0.533 1 96.06 318 GLY B C 1
ATOM 6547 O O . GLY B 1 318 ? -21.109 19.766 -0.186 1 96.06 318 GLY B O 1
ATOM 6548 N N . ARG B 1 319 ? -20.656 17.797 -1.118 1 93.69 319 ARG B N 1
ATOM 6549 C CA . ARG B 1 319 ? -22.062 17.547 -1.408 1 93.69 319 ARG B CA 1
ATOM 6550 C C . ARG B 1 319 ? -22.891 17.453 -0.123 1 93.69 319 ARG B C 1
ATOM 6552 O O . ARG B 1 319 ? -24.031 17.922 -0.071 1 93.69 319 ARG B O 1
ATOM 6559 N N . GLY B 1 320 ? -22.312 16.859 0.871 1 95.75 320 GLY B N 1
ATOM 6560 C CA . GLY B 1 320 ? -23 16.719 2.143 1 95.75 320 GLY B CA 1
ATOM 6561 C C . GLY B 1 320 ? -23.344 18.047 2.799 1 95.75 320 GLY B C 1
ATOM 6562 O O . GLY B 1 320 ? -24.469 18.25 3.248 1 95.75 320 GLY B O 1
ATOM 6563 N N . VAL B 1 321 ? -22.406 18.938 2.824 1 96.75 321 VAL B N 1
ATOM 6564 C CA . VAL B 1 321 ? -22.641 20.219 3.498 1 96.75 321 VAL B CA 1
ATOM 6565 C C . VAL B 1 321 ? -23.578 21.078 2.662 1 96.75 321 VAL B C 1
ATOM 6567 O O . VAL B 1 321 ? -24.391 21.828 3.205 1 96.75 321 VAL B O 1
ATOM 6570 N N . LEU B 1 322 ? -23.5 20.969 1.359 1 96.38 322 LEU B N 1
ATOM 6571 C CA . LEU B 1 322 ? -24.453 21.672 0.5 1 96.38 322 LEU B CA 1
ATOM 6572 C C . LEU B 1 322 ? -25.875 21.156 0.724 1 96.38 322 LEU B C 1
ATOM 6574 O O . LEU B 1 322 ? -26.812 21.953 0.823 1 96.38 322 LEU B O 1
ATOM 6578 N N . ALA B 1 323 ? -26 19.859 0.836 1 94.94 323 ALA B N 1
ATOM 6579 C CA . ALA B 1 323 ? -27.297 19.25 1.099 1 94.94 323 ALA B CA 1
ATOM 6580 C C . ALA B 1 323 ? -27.828 19.688 2.461 1 94.94 323 ALA B C 1
ATOM 6582 O O . ALA B 1 323 ? -29.031 19.938 2.609 1 94.94 323 ALA B O 1
ATOM 6583 N N . ALA B 1 324 ? -26.984 19.719 3.428 1 95.25 324 ALA B N 1
ATOM 6584 C CA . ALA B 1 324 ? -27.391 20.141 4.766 1 95.25 324 ALA B CA 1
ATOM 6585 C C . ALA B 1 324 ? -27.891 21.578 4.758 1 95.25 324 ALA B C 1
ATOM 6587 O O . ALA B 1 324 ? -28.906 21.891 5.391 1 95.25 324 ALA B O 1
ATOM 6588 N N . ALA B 1 325 ? -27.156 22.422 4.066 1 95.25 325 ALA B N 1
ATOM 6589 C CA . ALA B 1 325 ? -27.531 23.844 3.992 1 95.25 325 ALA B CA 1
ATOM 6590 C C . ALA B 1 325 ? -28.875 24.031 3.287 1 95.25 325 ALA B C 1
ATOM 6592 O O . ALA B 1 325 ? -29.609 24.953 3.598 1 95.25 325 ALA B O 1
ATOM 6593 N N . ALA B 1 326 ? -29.188 23.172 2.365 1 93.88 326 ALA B N 1
ATOM 6594 C CA . ALA B 1 326 ? -30.406 23.281 1.568 1 93.88 326 ALA B CA 1
ATOM 6595 C C . ALA B 1 326 ? -31.594 22.609 2.271 1 93.88 326 ALA B C 1
ATOM 6597 O O . ALA B 1 326 ? -32.75 22.828 1.905 1 93.88 326 ALA B O 1
ATOM 6598 N N . ALA B 1 327 ? -31.312 21.766 3.193 1 91.81 327 ALA B N 1
ATOM 6599 C CA . ALA B 1 327 ? -32.344 21 3.863 1 91.81 327 ALA B CA 1
ATOM 6600 C C . ALA B 1 327 ? -33.25 21.906 4.707 1 91.81 327 ALA B C 1
ATOM 6602 O O . ALA B 1 327 ? -32.781 22.891 5.289 1 91.81 327 ALA B O 1
ATOM 6603 N N . PRO B 1 328 ? -34.625 21.641 4.594 1 86.12 328 PRO B N 1
ATOM 6604 C CA . PRO B 1 328 ? -35.531 22.438 5.453 1 86.12 328 PRO B CA 1
ATOM 6605 C C . PRO B 1 328 ? -35.188 22.297 6.934 1 86.12 328 PRO B C 1
ATOM 6607 O O . PRO B 1 328 ? -34.594 21.281 7.352 1 86.12 328 PRO B O 1
ATOM 6610 N N . ALA B 1 329 ? -35.312 23.391 7.516 1 73.81 329 ALA B N 1
ATOM 6611 C CA . ALA B 1 329 ? -34.969 23.422 8.938 1 73.81 329 ALA B CA 1
ATOM 6612 C C . ALA B 1 329 ? -35.875 22.469 9.734 1 73.81 329 ALA B C 1
ATOM 6614 O O . ALA B 1 329 ? -37.062 22.719 9.906 1 73.81 329 ALA B O 1
ATOM 6615 N N . ALA B 1 330 ? -36.219 21.406 9.141 1 57.72 330 ALA B N 1
ATOM 6616 C CA . ALA B 1 330 ? -37.125 20.547 9.875 1 57.72 330 ALA B CA 1
ATOM 6617 C C . ALA B 1 330 ? -36.844 20.547 11.367 1 57.72 330 ALA B C 1
ATOM 6619 O O . ALA B 1 330 ? -35.688 20.797 11.773 1 57.72 330 ALA B O 1
ATOM 6620 N N . ALA B 1 331 ? -38.031 20.578 12.148 1 50.19 331 ALA B N 1
ATOM 6621 C CA . ALA B 1 331 ? -38 20.5 13.609 1 50.19 331 ALA B CA 1
ATOM 6622 C C . ALA B 1 331 ? -36.906 19.578 14.094 1 50.19 331 ALA B C 1
ATOM 6624 O O . ALA B 1 331 ? -36.594 18.562 13.445 1 50.19 331 ALA B O 1
ATOM 6625 N N . PRO B 1 332 ? -36.094 20.125 14.859 1 46.84 332 PRO B N 1
ATOM 6626 C CA . PRO B 1 332 ? -35 19.312 15.375 1 46.84 332 PRO B CA 1
ATOM 6627 C C . PRO B 1 332 ? -35.406 17.859 15.594 1 46.84 332 PRO B C 1
ATOM 6629 O O . PRO B 1 332 ? -36.406 17.578 16.234 1 46.84 332 PRO B O 1
ATOM 6632 N N . ALA B 1 333 ? -35.531 17.109 14.648 1 42.47 333 ALA B N 1
ATOM 6633 C CA . ALA B 1 333 ? -35.906 15.734 14.953 1 42.47 333 ALA B CA 1
ATOM 6634 C C . ALA B 1 333 ? -35.688 15.414 16.422 1 42.47 333 ALA B C 1
ATOM 6636 O O . ALA B 1 333 ? -35.344 16.297 17.219 1 42.47 333 ALA B O 1
ATOM 6637 N N . ALA B 1 334 ? -35.094 14.008 16.641 1 40.12 334 ALA B N 1
ATOM 6638 C CA . ALA B 1 334 ? -35.062 13.297 17.922 1 40.12 334 ALA B CA 1
ATOM 6639 C C . ALA B 1 334 ? -34.25 14.078 18.953 1 40.12 334 ALA B C 1
ATOM 6641 O O . ALA B 1 334 ? -33.406 14.883 18.609 1 40.12 334 ALA B O 1
ATOM 6642 N N . ALA B 1 335 ? -34.844 14.102 20.188 1 39.47 335 ALA B N 1
ATOM 6643 C CA . ALA B 1 335 ? -34.281 14.578 21.453 1 39.47 335 ALA B CA 1
ATOM 6644 C C . ALA B 1 335 ? -32.75 14.547 21.422 1 39.47 335 ALA B C 1
ATOM 6646 O O . ALA B 1 335 ? -32.156 13.664 20.797 1 39.47 335 ALA B O 1
ATOM 6647 N N . PRO B 1 336 ? -32.188 15.727 21.516 1 42.53 336 PRO B N 1
ATOM 6648 C CA . PRO B 1 336 ? -30.734 15.633 21.719 1 42.53 336 PRO B CA 1
ATOM 6649 C C . PRO B 1 336 ? -30.297 14.336 22.391 1 42.53 336 PRO B C 1
ATOM 6651 O O . PRO B 1 336 ? -30.969 13.875 23.328 1 42.53 336 PRO B O 1
ATOM 6654 N N . PRO B 1 337 ? -29.766 13.398 21.703 1 44.94 337 PRO B N 1
ATOM 6655 C CA . PRO B 1 337 ? -29.391 12.172 22.406 1 44.94 337 PRO B CA 1
ATOM 6656 C C . PRO B 1 337 ? -29.031 12.414 23.875 1 44.94 337 PRO B C 1
ATOM 6658 O O . PRO B 1 337 ? -28.609 13.523 24.234 1 44.94 337 PRO B O 1
ATOM 6661 N N . ARG B 1 338 ? -29.531 11.719 24.797 1 46.97 338 ARG B N 1
ATOM 6662 C CA . ARG B 1 338 ? -29.125 11.742 26.203 1 46.97 338 ARG B CA 1
ATOM 6663 C C . ARG B 1 338 ? -27.641 12.086 26.328 1 46.97 338 ARG B C 1
ATOM 6665 O O . ARG B 1 338 ? -26.797 11.5 25.656 1 46.97 338 ARG B O 1
ATOM 6672 N N . PRO B 1 339 ? -27.406 13.297 26.844 1 45.97 339 PRO B N 1
ATOM 6673 C CA . PRO B 1 339 ? -26.016 13.688 27.062 1 45.97 339 PRO B CA 1
ATOM 6674 C C . PRO B 1 339 ? -25.141 12.516 27.516 1 45.97 339 PRO B C 1
ATOM 6676 O O . PRO B 1 339 ? -25.609 11.641 28.25 1 45.97 339 PRO B O 1
ATOM 6679 N N . LEU B 1 340 ? -24.156 12.125 26.656 1 54.41 340 LEU B N 1
ATOM 6680 C CA . LEU B 1 340 ? -23.172 11.234 27.266 1 54.41 340 LEU B CA 1
ATOM 6681 C C . LEU B 1 340 ? -23.047 11.516 28.766 1 54.41 340 LEU B C 1
ATOM 6683 O O . LEU B 1 340 ? -23.344 12.625 29.219 1 54.41 340 LEU B O 1
ATOM 6687 N N . GLY B 1 341 ? -23.109 10.602 29.641 1 57.59 341 GLY B N 1
ATOM 6688 C CA . GLY B 1 341 ? -22.953 10.781 31.078 1 57.59 341 GLY B CA 1
ATOM 6689 C C . GLY B 1 341 ? -22.109 11.977 31.438 1 57.59 341 GLY B C 1
ATOM 6690 O O . GLY B 1 341 ? -21.328 12.477 30.609 1 57.59 341 GLY B O 1
ATOM 6691 N N . ARG B 1 342 ? -22.422 12.781 32.438 1 56.59 342 ARG B N 1
ATOM 6692 C CA . ARG B 1 342 ? -21.75 13.969 32.969 1 56.59 342 ARG B CA 1
ATOM 6693 C C . ARG B 1 342 ? -20.234 13.875 32.812 1 56.59 342 ARG B C 1
ATOM 6695 O O . ARG B 1 342 ? -19.594 14.852 32.406 1 56.59 342 ARG B O 1
ATOM 6702 N N . ARG B 1 343 ? -19.688 12.742 33.031 1 62.97 343 ARG B N 1
ATOM 6703 C CA . ARG B 1 343 ? -18.234 12.578 32.969 1 62.97 343 ARG B CA 1
ATOM 6704 C C . ARG B 1 343 ? -17.766 12.641 31.516 1 62.97 343 ARG B C 1
ATOM 6706 O O . ARG B 1 343 ? -16.719 13.234 31.234 1 62.97 343 ARG B O 1
ATOM 6713 N N . CYS B 1 344 ? -18.562 12.211 30.672 1 77.38 344 CYS B N 1
ATOM 6714 C CA . CYS B 1 344 ? -18.188 12.266 29.266 1 77.38 344 CYS B CA 1
ATOM 6715 C C . CYS B 1 344 ? -18.297 13.688 28.719 1 77.38 344 CYS B C 1
ATOM 6717 O O . CYS B 1 344 ? -17.438 14.133 27.969 1 77.38 344 CYS B O 1
ATOM 6719 N N . GLY B 1 345 ? -19.156 14.422 29.391 1 84.38 345 GLY B N 1
ATOM 6720 C CA . GLY B 1 345 ? -19.297 15.82 29 1 84.38 345 GLY B CA 1
ATOM 6721 C C . GLY B 1 345 ? -18.109 16.672 29.422 1 84.38 345 GLY B C 1
ATOM 6722 O O . GLY B 1 345 ? -17.609 17.469 28.625 1 84.38 345 GLY B O 1
ATOM 6723 N N . ALA B 1 346 ? -17.641 16.453 30.641 1 90.81 346 ALA B N 1
ATOM 6724 C CA . ALA B 1 346 ? -16.484 17.203 31.156 1 90.81 346 ALA B CA 1
ATOM 6725 C C . ALA B 1 346 ? -15.227 16.859 30.359 1 90.81 346 ALA B C 1
ATOM 6727 O O . ALA B 1 346 ? -14.398 17.734 30.094 1 90.81 346 ALA B O 1
ATOM 6728 N N . ALA B 1 347 ? -15.109 15.641 30.047 1 93.81 347 ALA B N 1
ATOM 6729 C CA . ALA B 1 347 ? -13.945 15.219 29.281 1 93.81 347 ALA B CA 1
ATOM 6730 C C . ALA B 1 347 ? -13.945 15.867 27.891 1 93.81 347 ALA B C 1
ATOM 6732 O O . ALA B 1 347 ? -12.891 16.266 27.391 1 93.81 347 ALA B O 1
ATOM 6733 N N . HIS B 1 348 ? -15.078 16.016 27.297 1 94.75 348 HIS B N 1
ATOM 6734 C CA . HIS B 1 348 ? -15.188 16.672 26 1 94.75 348 HIS B CA 1
ATOM 6735 C C . HIS B 1 348 ? -14.844 18.156 26.094 1 94.75 348 HIS B C 1
ATOM 6737 O O . HIS B 1 348 ? -14.172 18.688 25.203 1 94.75 348 HIS B O 1
ATOM 6743 N N . VAL B 1 349 ? -15.234 18.75 27.141 1 94.81 349 VAL B N 1
ATOM 6744 C CA . VAL B 1 349 ? -14.875 20.141 27.375 1 94.81 349 VAL B CA 1
ATOM 6745 C C . VAL B 1 349 ? -13.367 20.266 27.562 1 94.81 349 VAL B C 1
ATOM 6747 O O . VAL B 1 349 ? -12.734 21.188 27.062 1 94.81 349 VAL B O 1
ATOM 6750 N N . GLY B 1 350 ? -12.844 19.328 28.328 1 96.62 350 GLY B N 1
ATOM 6751 C CA . GLY B 1 350 ? -11.398 19.281 28.5 1 96.62 350 GLY B CA 1
ATOM 6752 C C . GLY B 1 350 ? -10.641 19.188 27.188 1 96.62 350 GLY B C 1
ATOM 6753 O O . GLY B 1 350 ? -9.609 19.844 27.016 1 96.62 350 GLY B O 1
ATOM 6754 N N . LEU B 1 351 ? -11.188 18.438 26.219 1 97.06 351 LEU B N 1
ATOM 6755 C CA . LEU B 1 351 ? -10.547 18.297 24.906 1 97.06 351 LEU B CA 1
ATOM 6756 C C . LEU B 1 351 ? -10.617 19.594 24.109 1 97.06 351 LEU B C 1
ATOM 6758 O O . LEU B 1 351 ? -9.68 19.922 23.375 1 97.06 351 LEU B O 1
ATOM 6762 N N . VAL B 1 352 ? -11.711 20.328 24.234 1 97.25 352 VAL B N 1
ATOM 6763 C CA . VAL B 1 352 ? -11.836 21.609 23.562 1 97.25 352 VAL B CA 1
ATOM 6764 C C . VAL B 1 352 ? -10.844 22.609 24.172 1 97.25 352 VAL B C 1
ATOM 6766 O O . VAL B 1 352 ? -10.188 23.359 23.438 1 97.25 352 VAL B O 1
ATOM 6769 N N . LEU B 1 353 ? -10.695 22.562 25.422 1 97.69 353 LEU B N 1
ATOM 6770 C CA . LEU B 1 353 ? -9.742 23.438 26.094 1 97.69 353 LEU B CA 1
ATOM 6771 C C . LEU B 1 353 ? -8.312 23.109 25.703 1 97.69 353 LEU B C 1
ATOM 6773 O O . LEU B 1 353 ? -7.496 24 25.484 1 97.69 353 LEU B O 1
ATOM 6777 N N . LEU B 1 354 ? -8.039 21.859 25.641 1 96.94 354 LEU B N 1
ATOM 6778 C CA . LEU B 1 354 ? -6.719 21.438 25.188 1 96.94 354 LEU B CA 1
ATOM 6779 C C . LEU B 1 354 ? -6.43 21.969 23.781 1 96.94 354 LEU B C 1
ATOM 6781 O O . LEU B 1 354 ? -5.32 22.438 23.5 1 96.94 354 LEU B O 1
ATOM 6785 N N . ALA B 1 355 ? -7.438 21.906 22.922 1 97.25 355 ALA B N 1
ATOM 6786 C CA . ALA B 1 355 ? -7.285 22.406 21.562 1 97.25 355 ALA B CA 1
ATOM 6787 C C . ALA B 1 355 ? -7.059 23.922 21.562 1 97.25 355 ALA B C 1
ATOM 6789 O O . ALA B 1 355 ? -6.25 24.438 20.797 1 97.25 355 ALA B O 1
ATOM 6790 N N . ALA B 1 356 ? -7.766 24.609 22.438 1 97.38 356 ALA B N 1
ATOM 6791 C CA . ALA B 1 356 ? -7.598 26.062 22.547 1 97.38 356 ALA B CA 1
ATOM 6792 C C . ALA B 1 356 ? -6.195 26.406 23.031 1 97.38 356 ALA B C 1
ATOM 6794 O O . ALA B 1 356 ? -5.566 27.328 22.516 1 97.38 356 ALA B O 1
ATOM 6795 N N . VAL B 1 357 ? -5.734 25.672 23.906 1 95.75 357 VAL B N 1
ATOM 6796 C CA . VAL B 1 357 ? -4.391 25.891 24.422 1 95.75 357 VAL B CA 1
ATOM 6797 C C . VAL B 1 357 ? -3.357 25.609 23.344 1 95.75 357 VAL B C 1
ATOM 6799 O O . VAL B 1 357 ? -2.451 26.422 23.109 1 95.75 357 VAL B O 1
ATOM 6802 N N . HIS B 1 358 ? -3.502 24.531 22.688 1 93.88 358 HIS B N 1
ATOM 6803 C CA . HIS B 1 358 ? -2.602 24.141 21.609 1 93.88 358 HIS B CA 1
ATOM 6804 C C . HIS B 1 358 ? -2.596 25.172 20.5 1 93.88 358 HIS B C 1
ATOM 6806 O O . HIS B 1 358 ? -1.544 25.484 19.922 1 93.88 358 HIS B O 1
ATOM 6812 N N . SER B 1 359 ? -3.783 25.766 20.234 1 95.12 359 SER B N 1
ATOM 6813 C CA . SER B 1 359 ? -3.947 26.672 19.094 1 95.12 359 SER B CA 1
ATOM 6814 C C . SER B 1 359 ? -3.467 28.078 19.438 1 95.12 359 SER B C 1
ATOM 6816 O O . SER B 1 359 ? -2.82 28.734 18.625 1 95.12 359 SER B O 1
ATOM 6818 N N . PHE B 1 360 ? -3.754 28.516 20.641 1 94.75 360 PHE B N 1
ATOM 6819 C CA . PHE B 1 360 ? -3.596 29.953 20.891 1 94.75 360 PHE B CA 1
ATOM 6820 C C . PHE B 1 360 ? -2.551 30.203 21.969 1 94.75 360 PHE B C 1
ATOM 6822 O O . PHE B 1 360 ? -1.743 31.125 21.859 1 94.75 360 PHE B O 1
ATOM 6829 N N . ALA B 1 361 ? -2.467 29.359 22.922 1 94 361 ALA B N 1
ATOM 6830 C CA . ALA B 1 361 ? -1.615 29.641 24.078 1 94 361 ALA B CA 1
ATOM 6831 C C . ALA B 1 361 ? -0.167 29.25 23.797 1 94 361 ALA B C 1
ATOM 6833 O O . ALA B 1 361 ? 0.762 29.938 24.219 1 94 361 ALA B O 1
ATOM 6834 N N . LEU B 1 362 ? 0.056 28.203 23.125 1 90.88 362 LEU B N 1
ATOM 6835 C CA . LEU B 1 362 ? 1.411 27.672 22.969 1 90.88 362 LEU B CA 1
ATOM 6836 C C . LEU B 1 362 ? 2.268 28.625 22.156 1 90.88 362 LEU B C 1
ATOM 6838 O O . LEU B 1 362 ? 3.404 28.938 22.516 1 90.88 362 LEU B O 1
ATOM 6842 N N . PRO B 1 363 ? 1.742 29.156 21.047 1 90.62 363 PRO B N 1
ATOM 6843 C CA . PRO B 1 363 ? 2.562 30.141 20.328 1 90.62 363 PRO B CA 1
ATOM 6844 C C . PRO B 1 363 ? 2.844 31.391 21.156 1 90.62 363 PRO B C 1
ATOM 6846 O O . PRO B 1 363 ? 3.955 31.922 21.109 1 90.62 363 PRO B O 1
ATOM 6849 N N . VAL B 1 364 ? 1.913 31.781 21.891 1 93.38 364 VAL B N 1
ATOM 6850 C CA . VAL B 1 364 ? 2.07 32.969 22.734 1 93.38 364 VAL B CA 1
ATOM 6851 C C . VAL B 1 364 ? 3.123 32.719 23.812 1 93.38 364 VAL B C 1
ATOM 6853 O O . VAL B 1 364 ? 3.926 33.594 24.125 1 93.38 364 VAL B O 1
ATOM 6856 N N . LEU B 1 365 ? 3.182 31.516 24.266 1 90.94 365 LEU B N 1
ATOM 6857 C CA . LEU B 1 365 ? 4.145 31.125 25.297 1 90.94 365 LEU B CA 1
ATOM 6858 C C . LEU B 1 365 ? 5.5 30.812 24.688 1 90.94 365 LEU B C 1
ATOM 6860 O O . LEU B 1 365 ? 6.508 30.734 25.391 1 90.94 365 LEU B O 1
ATOM 6864 N N . GLY B 1 366 ? 5.555 30.719 23.438 1 88.19 366 GLY B N 1
ATOM 6865 C CA . GLY B 1 366 ? 6.789 30.406 22.734 1 88.19 366 GLY B CA 1
ATOM 6866 C C . GLY B 1 366 ? 7.145 28.938 22.781 1 88.19 366 GLY B C 1
ATOM 6867 O O . GLY B 1 366 ? 8.32 28.578 22.797 1 88.19 366 GLY B O 1
ATOM 6868 N N . LEU B 1 367 ? 6.098 28.109 22.875 1 84.56 367 LEU B N 1
ATOM 6869 C CA . LEU B 1 367 ? 6.309 26.672 22.938 1 84.56 367 LEU B CA 1
ATOM 6870 C C . LEU B 1 367 ? 5.844 26 21.641 1 84.56 367 LEU B C 1
ATOM 6872 O O . LEU B 1 367 ? 4.926 26.484 20.984 1 84.56 367 LEU B O 1
ATOM 6876 N N . GLN B 1 368 ? 6.504 24.938 21.266 1 78.31 368 GLN B N 1
ATOM 6877 C CA . GLN B 1 368 ? 6.125 24.062 20.156 1 78.31 368 GLN B CA 1
ATOM 6878 C C . GLN B 1 368 ? 6.191 24.812 18.828 1 78.31 368 GLN B C 1
ATOM 6880 O O . GLN B 1 368 ? 5.211 24.844 18.078 1 78.31 368 GLN B O 1
ATOM 6885 N N . ASP B 1 369 ? 7.387 25.344 18.594 1 85.94 369 ASP B N 1
ATOM 6886 C CA . ASP B 1 369 ? 7.629 25.969 17.297 1 85.94 369 ASP B CA 1
ATOM 6887 C C . ASP B 1 369 ? 7.465 24.953 16.172 1 85.94 369 ASP B C 1
ATOM 6889 O O . ASP B 1 369 ? 6.75 25.203 15.195 1 85.94 369 ASP B O 1
ATOM 6893 N N . LEU B 1 370 ? 8.078 23.828 16.422 1 86.5 370 LEU B N 1
ATOM 6894 C CA . LEU B 1 370 ? 7.797 22.688 15.57 1 86.5 370 LEU B CA 1
ATOM 6895 C C . LEU B 1 370 ? 6.547 21.953 16.047 1 86.5 370 LEU B C 1
ATOM 6897 O O . LEU B 1 370 ? 6.438 21.594 17.219 1 86.5 370 LEU B O 1
ATOM 6901 N N . GLY B 1 371 ? 5.535 21.781 15.195 1 81.19 371 GLY B N 1
ATOM 6902 C CA . GLY B 1 371 ? 4.324 21.078 15.57 1 81.19 371 GLY B CA 1
ATOM 6903 C C . GLY B 1 371 ? 3.211 22 16.031 1 81.19 371 GLY B C 1
ATOM 6904 O O . GLY B 1 371 ? 2.166 21.531 16.5 1 81.19 371 GLY B O 1
ATOM 6905 N N . GLY B 1 372 ? 3.512 23.297 15.938 1 82.06 372 GLY B N 1
ATOM 6906 C CA . GLY B 1 372 ? 2.512 24.25 16.359 1 82.06 372 GLY B CA 1
ATOM 6907 C C . GLY B 1 372 ? 1.638 24.75 15.227 1 82.06 372 GLY B C 1
ATOM 6908 O O . GLY B 1 372 ? 1.783 24.312 14.086 1 82.06 372 GLY B O 1
ATOM 6909 N N . SER B 1 373 ? 0.655 25.578 15.617 1 81.19 373 SER B N 1
ATOM 6910 C CA . SER B 1 373 ? -0.331 26.094 14.672 1 81.19 373 SER B CA 1
ATOM 6911 C C . SER B 1 373 ? 0.223 27.266 13.875 1 81.19 373 SER B C 1
ATOM 6913 O O . SER B 1 373 ? -0.511 28.188 13.539 1 81.19 373 SER B O 1
ATOM 6915 N N . ASN B 1 374 ? 1.524 27.297 13.641 1 85.62 374 ASN B N 1
ATOM 6916 C CA . ASN B 1 374 ? 2.152 28.391 12.898 1 85.62 374 ASN B CA 1
ATOM 6917 C C . ASN B 1 374 ? 2.758 27.906 11.586 1 85.62 374 ASN B C 1
ATOM 6919 O O . ASN B 1 374 ? 3.674 28.531 11.055 1 85.62 374 ASN B O 1
ATOM 6923 N N . MET B 1 375 ? 2.195 26.891 11.086 1 86.25 375 MET B N 1
ATOM 6924 C CA . MET B 1 375 ? 2.775 26.266 9.898 1 86.25 375 MET B CA 1
ATOM 6925 C C . MET B 1 375 ? 2.781 27.234 8.727 1 86.25 375 MET B C 1
ATOM 6927 O O . MET B 1 375 ? 1.744 27.797 8.375 1 86.25 375 MET B O 1
ATOM 6931 N N . PHE B 1 376 ? 3.895 27.453 8.18 1 92.5 376 PHE B N 1
ATOM 6932 C CA . PHE B 1 376 ? 4.105 28.312 7.023 1 92.5 376 PHE B CA 1
ATOM 6933 C C . PHE B 1 376 ? 3.604 29.734 7.309 1 92.5 376 PHE B C 1
ATOM 6935 O O . PHE B 1 376 ? 3.053 30.391 6.422 1 92.5 376 PHE B O 1
ATOM 6942 N N . GLY B 1 377 ? 3.721 30.141 8.555 1 92.94 377 GLY B N 1
ATOM 6943 C CA . GLY B 1 377 ? 3.139 31.406 8.977 1 92.94 377 GLY B CA 1
ATOM 6944 C C . GLY B 1 377 ? 4.164 32.5 9.133 1 92.94 377 GLY B C 1
ATOM 6945 O O . GLY B 1 377 ? 3.812 33.656 9.438 1 92.94 377 GLY B O 1
ATOM 6946 N N . ASN B 1 378 ? 5.438 32.281 8.945 1 92.5 378 ASN B N 1
ATOM 6947 C CA . ASN B 1 378 ? 6.512 33.25 9.102 1 92.5 378 ASN B CA 1
ATOM 6948 C C . ASN B 1 378 ? 6.516 33.875 10.5 1 92.5 378 ASN B C 1
ATOM 6950 O O . ASN B 1 378 ? 6.992 34.969 10.688 1 92.5 378 ASN B O 1
ATOM 6954 N N . LEU B 1 379 ? 5.93 33.125 11.422 1 92.94 379 LEU B N 1
ATOM 6955 C CA . LEU B 1 379 ? 5.816 33.656 12.773 1 92.94 379 LEU B CA 1
ATOM 6956 C C . LEU B 1 379 ? 7.117 33.469 13.547 1 92.94 379 LEU B C 1
ATOM 6958 O O . LEU B 1 379 ? 7.723 32.406 13.5 1 92.94 379 LEU B O 1
ATOM 6962 N N . ARG B 1 380 ? 7.516 34.5 14.141 1 91.69 380 ARG B N 1
ATOM 6963 C CA . ARG B 1 380 ? 8.688 34.406 15.008 1 91.69 380 ARG B CA 1
ATOM 6964 C C . ARG B 1 380 ? 8.289 34.062 16.438 1 91.69 380 ARG B C 1
ATOM 6966 O O . ARG B 1 380 ? 7.68 34.875 17.141 1 91.69 380 ARG B O 1
ATOM 6973 N N . MET B 1 381 ? 8.727 32.906 16.875 1 90.31 381 MET B N 1
ATOM 6974 C CA . MET B 1 381 ? 8.297 32.406 18.188 1 90.31 381 MET B CA 1
ATOM 6975 C C . MET B 1 381 ? 9.43 32.5 19.203 1 90.31 381 MET B C 1
ATOM 6977 O O . MET B 1 381 ? 9.297 32 20.312 1 90.31 381 MET B O 1
ATOM 6981 N N . GLN B 1 382 ? 10.508 33.062 18.812 1 88.38 382 GLN B N 1
ATOM 6982 C CA . GLN B 1 382 ? 11.633 33.344 19.703 1 88.38 382 GLN B CA 1
ATOM 6983 C C . GLN B 1 382 ? 12.344 34.625 19.344 1 88.38 382 GLN B C 1
ATOM 6985 O O . GLN B 1 382 ? 12.344 35.031 18.172 1 88.38 382 GLN B O 1
ATOM 6990 N N . GLY B 1 383 ? 12.898 35.281 20.312 1 88.94 383 GLY B N 1
ATOM 6991 C CA . GLY B 1 383 ? 13.664 36.5 20.062 1 88.94 383 GLY B CA 1
ATOM 6992 C C . GLY B 1 383 ? 12.789 37.719 19.875 1 88.94 383 GLY B C 1
ATOM 6993 O O . GLY B 1 383 ? 13.258 38.75 19.375 1 88.94 383 GLY B O 1
ATOM 6994 N N . GLY B 1 384 ? 11.539 37.594 20.156 1 88.62 384 GLY B N 1
ATOM 6995 C CA . GLY B 1 384 ? 10.609 38.688 19.969 1 88.62 384 GLY B CA 1
ATOM 6996 C C . GLY B 1 384 ? 9.555 38.406 18.922 1 88.62 384 GLY B C 1
ATOM 6997 O O . GLY B 1 384 ? 9.828 37.781 17.906 1 88.62 384 GLY B O 1
ATOM 6998 N N . SER B 1 385 ? 8.414 39.062 19.141 1 91.75 385 SER B N 1
ATOM 6999 C CA . SER B 1 385 ? 7.262 38.781 18.281 1 91.75 385 SER B CA 1
ATOM 7000 C C . SER B 1 385 ? 7.266 39.656 17.047 1 91.75 385 SER B C 1
ATOM 7002 O O . SER B 1 385 ? 7.586 40.844 17.109 1 91.75 385 SER B O 1
ATOM 7004 N N . ASN B 1 386 ? 7.055 39.062 15.93 1 92 386 ASN B N 1
ATOM 7005 C CA . ASN B 1 386 ? 6.789 39.875 14.734 1 92 386 ASN B CA 1
ATOM 7006 C C . ASN B 1 386 ? 5.297 39.938 14.422 1 92 386 ASN B C 1
ATOM 7008 O O . ASN B 1 386 ? 4.898 40.438 13.367 1 92 386 ASN B O 1
ATOM 7012 N N . HIS B 1 387 ? 4.469 39.406 15.383 1 94.5 387 HIS B N 1
ATOM 7013 C CA . HIS B 1 387 ? 3.023 39.5 15.219 1 94.5 387 HIS B CA 1
ATOM 7014 C C . HIS B 1 387 ? 2.549 40.938 15.352 1 94.5 387 HIS B C 1
ATOM 7016 O O . HIS B 1 387 ? 3.137 41.719 16.109 1 94.5 387 HIS B O 1
ATOM 7022 N N . LEU B 1 388 ? 1.492 41.281 14.727 1 95.81 388 LEU B N 1
ATOM 7023 C CA . LEU B 1 388 ? 1.036 42.656 14.688 1 95.81 388 LEU B CA 1
ATOM 7024 C C . LEU B 1 388 ? 0.513 43.094 16.047 1 95.81 388 LEU B C 1
ATOM 7026 O O . LEU B 1 388 ? 0.625 44.281 16.406 1 95.81 388 LEU B O 1
ATOM 7030 N N . PHE B 1 389 ? -0.048 42.125 16.828 1 95 389 PHE B N 1
ATOM 7031 C CA . PHE B 1 389 ? -0.684 42.625 18.047 1 95 389 PHE B CA 1
ATOM 7032 C C . PHE B 1 389 ? -0.488 41.625 19.188 1 95 389 PHE B C 1
ATOM 7034 O O . PHE B 1 389 ? -0.882 41.906 20.328 1 95 389 PHE B O 1
ATOM 7041 N N . LEU B 1 390 ? 0.045 40.469 18.922 1 94.81 390 LEU B N 1
ATOM 7042 C CA . LEU B 1 390 ? 0.222 39.5 19.984 1 94.81 390 LEU B CA 1
ATOM 7043 C C . LEU B 1 390 ? 1.701 39.281 20.281 1 94.81 390 LEU B C 1
ATOM 7045 O O . LEU B 1 390 ? 2.533 39.281 19.375 1 94.81 390 LEU B O 1
ATOM 7049 N N . PRO B 1 391 ? 1.957 39.031 21.531 1 93.94 391 PRO B N 1
ATOM 7050 C CA . PRO B 1 391 ? 3.314 38.562 21.859 1 93.94 391 PRO B CA 1
ATOM 7051 C C . PRO B 1 391 ? 3.535 37.094 21.547 1 93.94 391 PRO B C 1
ATOM 7053 O O . PRO B 1 391 ? 2.568 36.344 21.406 1 93.94 391 PRO B O 1
ATOM 7056 N N . THR B 1 392 ? 4.781 36.844 21.312 1 91 392 THR B N 1
ATOM 7057 C CA . THR B 1 392 ? 5.227 35.438 21.25 1 91 392 THR B CA 1
ATOM 7058 C C . THR B 1 392 ? 6.406 35.219 22.188 1 91 392 THR B C 1
ATOM 7060 O O . THR B 1 392 ? 6.988 36.156 22.703 1 91 392 THR B O 1
ATOM 7063 N N . SER B 1 393 ? 6.668 34.062 22.688 1 87.88 393 SER B N 1
ATOM 7064 C CA . SER B 1 393 ? 7.848 33.688 23.453 1 87.88 393 SER B CA 1
ATOM 7065 C C . SER B 1 393 ? 7.82 34.25 24.859 1 87.88 393 SER B C 1
ATOM 7067 O O . SER B 1 393 ? 8.859 34.625 25.406 1 87.88 393 SER B O 1
ATOM 7069 N N . LEU B 1 394 ? 6.676 34.344 25.438 1 91.94 394 LEU B N 1
ATOM 7070 C CA . LEU B 1 394 ? 6.543 34.938 26.766 1 91.94 394 LEU B CA 1
ATOM 7071 C C . LEU B 1 394 ? 7.332 34.125 27.797 1 91.94 394 LEU B C 1
ATOM 7073 O O . LEU B 1 394 ? 7.922 34.688 28.719 1 91.94 394 LEU B O 1
ATOM 7077 N N . LEU B 1 395 ? 7.359 32.875 27.656 1 88.75 395 LEU B N 1
ATOM 7078 C CA . LEU B 1 395 ? 8.078 32.031 28.625 1 88.75 395 LEU B CA 1
ATOM 7079 C C . LEU B 1 395 ? 9.578 32.25 28.516 1 88.75 395 LEU B C 1
ATOM 7081 O O . LEU B 1 395 ? 10.297 32.125 29.516 1 88.75 395 LEU B O 1
ATOM 7085 N N . GLN B 1 396 ? 10.023 32.531 27.391 1 85.88 396 GLN B N 1
ATOM 7086 C CA . GLN B 1 396 ? 11.453 32.781 27.203 1 85.88 396 GLN B CA 1
ATOM 7087 C C . GLN B 1 396 ? 11.922 34 28.031 1 85.88 396 GLN B C 1
ATOM 7089 O O . GLN B 1 396 ? 13.102 34.094 28.359 1 85.88 396 GLN B O 1
ATOM 7094 N N . LEU B 1 397 ? 11.039 34.812 28.359 1 89.44 397 LEU B N 1
ATOM 7095 C CA . LEU B 1 397 ? 11.391 36.031 29.109 1 89.44 397 LEU B CA 1
ATOM 7096 C C . LEU B 1 397 ? 11.664 35.688 30.562 1 89.44 397 LEU B C 1
ATOM 7098 O O . LEU B 1 397 ? 12.312 36.469 31.266 1 89.44 397 LEU B O 1
ATOM 7102 N N . VAL B 1 398 ? 11.242 34.531 31 1 89.75 398 VAL B N 1
ATOM 7103 C CA . VAL B 1 398 ? 11.328 34.25 32.438 1 89.75 398 VAL B CA 1
ATOM 7104 C C . VAL B 1 398 ? 12.234 33.062 32.688 1 89.75 398 VAL B C 1
ATOM 7106 O O . VAL B 1 398 ? 12.719 32.844 33.781 1 89.75 398 VAL B O 1
ATOM 7109 N N . LEU B 1 399 ? 12.508 32.312 31.703 1 88.69 399 LEU B N 1
ATOM 7110 C CA . LEU B 1 399 ? 13.328 31.125 31.859 1 88.69 399 LEU B CA 1
ATOM 7111 C C . LEU B 1 399 ? 14.805 31.484 31.984 1 88.69 399 LEU B C 1
ATOM 7113 O O . LEU B 1 399 ? 15.211 32.562 31.547 1 88.69 399 LEU B O 1
ATOM 7117 N N . PRO B 1 400 ? 15.531 30.578 32.562 1 89.38 400 PRO B N 1
ATOM 7118 C CA . PRO B 1 400 ? 16.953 30.875 32.719 1 89.38 400 PRO B CA 1
ATOM 7119 C C . PRO B 1 400 ? 17.688 30.953 31.375 1 89.38 400 PRO B C 1
ATOM 7121 O O . PRO B 1 400 ? 17.188 30.422 30.375 1 89.38 400 PRO B O 1
ATOM 7124 N N . ASP B 1 401 ? 18.797 31.547 31.375 1 89.06 401 ASP B N 1
ATOM 7125 C CA . ASP B 1 401 ? 19.594 31.766 30.156 1 89.06 401 ASP B CA 1
ATOM 7126 C C . ASP B 1 401 ? 20.016 30.422 29.547 1 89.06 401 ASP B C 1
ATOM 7128 O O . ASP B 1 401 ? 20.125 30.297 28.328 1 89.06 401 ASP B O 1
ATOM 7132 N N . SER B 1 402 ? 20.203 29.5 30.375 1 88.75 402 SER B N 1
ATOM 7133 C CA . SER B 1 402 ? 20.609 28.188 29.906 1 88.75 402 SER B CA 1
ATOM 7134 C C . SER B 1 402 ? 19.547 27.578 29 1 88.75 402 SER B C 1
ATOM 7136 O O . SER B 1 402 ? 19.812 26.625 28.266 1 88.75 402 SER B O 1
ATOM 7138 N N . THR B 1 403 ? 18.391 28.203 29.109 1 87.06 403 THR B N 1
ATOM 7139 C CA . THR B 1 403 ? 17.266 27.688 28.344 1 87.06 403 THR B CA 1
ATOM 7140 C C . THR B 1 403 ? 16.828 28.672 27.281 1 87.06 403 THR B C 1
ATOM 7142 O O . THR B 1 403 ? 16.562 28.297 26.141 1 87.06 403 THR B O 1
ATOM 7145 N N . ALA B 1 404 ? 16.938 29.938 27.625 1 89.44 404 ALA B N 1
ATOM 7146 C CA . ALA B 1 404 ? 16.141 30.875 26.828 1 89.44 404 ALA B CA 1
ATOM 7147 C C . ALA B 1 404 ? 17.031 31.891 26.109 1 89.44 404 ALA B C 1
ATOM 7149 O O . ALA B 1 404 ? 16.578 32.594 25.203 1 89.44 404 ALA B O 1
ATOM 7150 N N . ALA B 1 405 ? 18.25 31.922 26.422 1 92.69 405 ALA B N 1
ATOM 7151 C CA . ALA B 1 405 ? 19.109 32.875 25.719 1 92.69 405 ALA B CA 1
ATOM 7152 C C . ALA B 1 405 ? 19.141 32.594 24.219 1 92.69 405 ALA B C 1
ATOM 7154 O O . ALA B 1 405 ? 19.062 31.422 23.797 1 92.69 405 ALA B O 1
ATOM 7155 N N . ILE B 1 406 ? 19.234 33.719 23.453 1 95.06 406 ILE B N 1
ATOM 7156 C CA . ILE B 1 406 ? 19.297 33.562 22 1 95.06 406 ILE B CA 1
ATOM 7157 C C . ILE B 1 406 ? 20.75 33.656 21.531 1 95.06 406 ILE B C 1
ATOM 7159 O O . ILE B 1 406 ? 21.5 34.531 21.984 1 95.06 406 ILE B O 1
ATOM 7163 N N . VAL B 1 407 ? 21.078 32.688 20.734 1 96.69 407 VAL B N 1
ATOM 7164 C CA . VAL B 1 407 ? 22.422 32.688 20.156 1 96.69 407 VAL B CA 1
ATOM 7165 C C . VAL B 1 407 ? 22.328 32.75 18.625 1 96.69 407 VAL B C 1
ATOM 7167 O O . VAL B 1 407 ? 21.297 32.375 18.062 1 96.69 407 VAL B O 1
ATOM 7170 N N . ARG B 1 408 ? 23.312 33.25 18.062 1 96.44 408 ARG B N 1
ATOM 7171 C CA . ARG B 1 408 ? 23.469 33.219 16.609 1 96.44 408 ARG B CA 1
ATOM 7172 C C . ARG B 1 408 ? 24.609 32.281 16.219 1 96.44 408 ARG B C 1
ATOM 7174 O O . ARG B 1 408 ? 25.766 32.5 16.562 1 96.44 408 ARG B O 1
ATOM 7181 N N . VAL B 1 409 ? 24.266 31.25 15.531 1 96.62 409 VAL B N 1
ATOM 7182 C CA . VAL B 1 409 ? 25.281 30.328 15.039 1 96.62 409 VAL B CA 1
ATOM 7183 C C . VAL B 1 409 ? 25.969 30.922 13.812 1 96.62 409 VAL B C 1
ATOM 7185 O O . VAL B 1 409 ? 25.312 31.25 12.82 1 96.62 409 VAL B O 1
ATOM 7188 N N . GLU B 1 410 ? 27.297 30.938 13.883 1 95.62 410 GLU B N 1
ATOM 7189 C CA . GLU B 1 410 ? 28.094 31.625 12.852 1 95.62 410 GLU B CA 1
ATOM 7190 C C . GLU B 1 410 ? 28.641 30.625 11.836 1 95.62 410 GLU B C 1
ATOM 7192 O O . GLU B 1 410 ? 28.609 30.875 10.625 1 95.62 410 GLU B O 1
ATOM 7197 N N . SER B 1 411 ? 29.141 29.609 12.32 1 94.19 411 SER B N 1
ATOM 7198 C CA . SER B 1 411 ? 29.719 28.609 11.438 1 94.19 411 SER B CA 1
ATOM 7199 C C . SER B 1 411 ? 29.922 27.281 12.172 1 94.19 411 SER B C 1
ATOM 7201 O O . SER B 1 411 ? 30.047 27.266 13.398 1 94.19 411 SER B O 1
ATOM 7203 N N . THR B 1 412 ? 29.875 26.297 11.438 1 95.56 412 THR B N 1
ATOM 7204 C CA . THR B 1 412 ? 30.188 24.969 11.953 1 95.56 412 THR B CA 1
ATOM 7205 C C . THR B 1 412 ? 30.578 24.016 10.82 1 95.56 412 THR B C 1
ATOM 7207 O O . THR B 1 412 ? 30.203 24.234 9.664 1 95.56 412 THR B O 1
ATOM 7210 N N . ASN B 1 413 ? 31.406 23.031 11.117 1 93.94 413 ASN B N 1
ATOM 7211 C CA . ASN B 1 413 ? 31.75 22 10.141 1 93.94 413 ASN B CA 1
ATOM 7212 C C . ASN B 1 413 ? 31.156 20.656 10.523 1 93.94 413 ASN B C 1
ATOM 7214 O O . ASN B 1 413 ? 31.469 19.625 9.906 1 93.94 413 ASN B O 1
ATOM 7218 N N . ALA B 1 414 ? 30.328 20.734 11.562 1 94.12 414 ALA B N 1
ATOM 7219 C CA . ALA B 1 414 ? 29.672 19.484 11.969 1 94.12 414 ALA B CA 1
ATOM 7220 C C . ALA B 1 414 ? 28.594 19.078 10.969 1 94.12 414 ALA B C 1
ATOM 7222 O O . ALA B 1 414 ? 27.594 19.766 10.789 1 94.12 414 ALA B O 1
ATOM 7223 N N . SER B 1 415 ? 28.688 17.891 10.422 1 91.88 415 SER B N 1
ATOM 7224 C CA . SER B 1 415 ? 27.75 17.422 9.414 1 91.88 415 SER B CA 1
ATOM 7225 C C . SER B 1 415 ? 26.359 17.219 10 1 91.88 415 SER B C 1
ATOM 7227 O O . SER B 1 415 ? 25.359 17.453 9.328 1 91.88 415 SER B O 1
ATOM 7229 N N . ALA B 1 416 ? 26.359 16.797 11.289 1 92.19 416 ALA B N 1
ATOM 7230 C CA . ALA B 1 416 ? 25.078 16.578 11.961 1 92.19 416 ALA B CA 1
ATOM 7231 C C . ALA B 1 416 ? 24.266 17.875 12.047 1 92.19 416 ALA B C 1
ATOM 7233 O O . ALA B 1 416 ? 23.031 17.844 12.094 1 92.19 416 ALA B O 1
ATOM 7234 N N . ILE B 1 417 ? 24.984 18.969 12 1 94.75 417 ILE B N 1
ATOM 7235 C CA . ILE B 1 417 ? 24.312 20.266 12.117 1 94.75 417 ILE B CA 1
ATOM 7236 C C . ILE B 1 417 ? 24.047 20.828 10.727 1 94.75 417 ILE B C 1
ATOM 7238 O O . ILE B 1 417 ? 22.922 21.203 10.406 1 94.75 417 ILE B O 1
ATOM 7242 N N . THR B 1 418 ? 24.969 20.734 9.836 1 93.69 418 THR B N 1
ATOM 7243 C CA . THR B 1 418 ? 24.859 21.391 8.539 1 93.69 418 THR B CA 1
ATOM 7244 C C . THR B 1 418 ? 23.844 20.688 7.648 1 93.69 418 THR B C 1
ATOM 7246 O O . THR B 1 418 ? 23.25 21.312 6.758 1 93.69 418 THR B O 1
ATOM 7249 N N . SER B 1 419 ? 23.625 19.484 7.938 1 92.12 419 SER B N 1
ATOM 7250 C CA . SER B 1 419 ? 22.688 18.719 7.117 1 92.12 419 SER B CA 1
ATOM 7251 C C . SER B 1 419 ? 21.25 19.062 7.484 1 92.12 419 SER B C 1
ATOM 7253 O O . SER B 1 419 ? 20.328 18.797 6.707 1 92.12 419 SER B O 1
ATOM 7255 N N . LEU B 1 420 ? 21.094 19.734 8.633 1 92.69 420 LEU B N 1
ATOM 7256 C CA . LEU B 1 420 ? 19.734 19.938 9.133 1 92.69 420 LEU B CA 1
ATOM 7257 C C . LEU B 1 420 ? 19.422 21.422 9.281 1 92.69 420 LEU B C 1
ATOM 7259 O O . LEU B 1 420 ? 18.281 21.844 9.055 1 92.69 420 LEU B O 1
ATOM 7263 N N . TYR B 1 421 ? 20.406 22.156 9.688 1 92.81 421 TYR B N 1
ATOM 7264 C CA . TYR B 1 421 ? 20.234 23.578 9.992 1 92.81 421 TYR B CA 1
ATOM 7265 C C . TYR B 1 421 ? 20.812 24.453 8.883 1 92.81 421 TYR B C 1
ATOM 7267 O O . TYR B 1 421 ? 21.922 24.188 8.406 1 92.81 421 TYR B O 1
ATOM 7275 N N . PRO B 1 422 ? 20.094 25.484 8.375 1 92.5 422 PRO B N 1
ATOM 7276 C CA . PRO B 1 422 ? 18.75 25.891 8.797 1 92.5 422 PRO B CA 1
ATOM 7277 C C . PRO B 1 422 ? 17.656 25.203 8 1 92.5 422 PRO B C 1
ATOM 7279 O O . PRO B 1 422 ? 16.469 25.531 8.156 1 92.5 422 PRO B O 1
ATOM 7282 N N . GLY B 1 423 ? 18.062 24.297 7.133 1 91.81 423 GLY B N 1
ATOM 7283 C CA . GLY B 1 423 ? 17.125 23.453 6.422 1 91.81 423 GLY B CA 1
ATOM 7284 C C . GLY B 1 423 ? 16.562 24.094 5.172 1 91.81 423 GLY B C 1
ATOM 7285 O O . GLY B 1 423 ? 15.344 24.094 4.957 1 91.81 423 GLY B O 1
ATOM 7286 N N . GLU B 1 424 ? 17.453 24.641 4.363 1 91.31 424 GLU B N 1
ATOM 7287 C CA . GLU B 1 424 ? 17.031 25.297 3.135 1 91.31 424 GLU B CA 1
ATOM 7288 C C . GLU B 1 424 ? 16.594 24.297 2.08 1 91.31 424 GLU B C 1
ATOM 7290 O O . GLU B 1 424 ? 17.266 23.281 1.854 1 91.31 424 GLU B O 1
ATOM 7295 N N . VAL B 1 425 ? 15.414 24.594 1.467 1 91.12 425 VAL B N 1
ATOM 7296 C CA . VAL B 1 425 ? 14.891 23.656 0.468 1 91.12 425 VAL B CA 1
ATOM 7297 C C . VAL B 1 425 ? 14.688 24.391 -0.858 1 91.12 425 VAL B C 1
ATOM 7299 O O . VAL B 1 425 ? 14.023 23.875 -1.761 1 91.12 425 VAL B O 1
ATOM 7302 N N . THR B 1 426 ? 15.281 25.531 -1.076 1 89.56 426 THR B N 1
ATOM 7303 C CA . THR B 1 426 ? 15.102 26.391 -2.24 1 89.56 426 THR B CA 1
ATOM 7304 C C . THR B 1 426 ? 15.445 25.641 -3.525 1 89.56 426 THR B C 1
ATOM 7306 O O . THR B 1 426 ? 14.758 25.797 -4.539 1 89.56 426 THR B O 1
ATOM 7309 N N . ALA B 1 427 ? 16.422 24.828 -3.455 1 87.06 427 ALA B N 1
ATOM 7310 C CA . ALA B 1 427 ? 16.938 24.156 -4.645 1 87.06 427 ALA B CA 1
ATOM 7311 C C . ALA B 1 427 ? 15.945 23.125 -5.168 1 87.06 427 ALA B C 1
ATOM 7313 O O . ALA B 1 427 ? 16.031 22.688 -6.32 1 87.06 427 ALA B O 1
ATOM 7314 N N . VAL B 1 428 ? 15.047 22.75 -4.336 1 86.19 428 VAL B N 1
ATOM 7315 C CA . VAL B 1 428 ? 14.078 21.734 -4.73 1 86.19 428 VAL B CA 1
ATOM 7316 C C . VAL B 1 428 ? 12.953 22.359 -5.543 1 86.19 428 VAL B C 1
ATOM 7318 O O . VAL B 1 428 ? 12.25 21.672 -6.285 1 86.19 428 VAL B O 1
ATOM 7321 N N . LEU B 1 429 ? 12.766 23.672 -5.453 1 88.19 429 LEU B N 1
ATOM 7322 C CA . LEU B 1 429 ? 11.734 24.375 -6.215 1 88.19 429 LEU B CA 1
ATOM 7323 C C . LEU B 1 429 ? 12.062 24.359 -7.707 1 88.19 429 LEU B C 1
ATOM 7325 O O . LEU B 1 429 ? 13.227 24.5 -8.094 1 88.19 429 LEU B O 1
ATOM 7329 N N . ALA B 1 430 ? 11.023 24.203 -8.484 1 86.81 430 ALA B N 1
ATOM 7330 C CA . ALA B 1 430 ? 11.219 24.25 -9.938 1 86.81 430 ALA B CA 1
ATOM 7331 C C . ALA B 1 430 ? 11.82 25.578 -10.367 1 86.81 430 ALA B C 1
ATOM 7333 O O . ALA B 1 430 ? 11.484 26.625 -9.812 1 86.81 430 ALA B O 1
ATOM 7334 N N . ALA B 1 431 ? 12.672 25.531 -11.438 1 88.75 431 ALA B N 1
ATOM 7335 C CA . ALA B 1 431 ? 13.375 26.719 -11.922 1 88.75 431 ALA B CA 1
ATOM 7336 C C . ALA B 1 431 ? 12.383 27.797 -12.359 1 88.75 431 ALA B C 1
ATOM 7338 O O . ALA B 1 431 ? 12.578 28.984 -12.078 1 88.75 431 ALA B O 1
ATOM 7339 N N . ASP B 1 432 ? 11.32 27.375 -12.984 1 91.25 432 ASP B N 1
ATOM 7340 C CA . ASP B 1 432 ? 10.328 28.344 -13.453 1 91.25 432 ASP B CA 1
ATOM 7341 C C . ASP B 1 432 ? 9.586 28.984 -12.289 1 91.25 432 ASP B C 1
ATOM 7343 O O . ASP B 1 432 ? 9.203 30.156 -12.359 1 91.25 432 ASP B O 1
ATOM 7347 N N . ALA B 1 433 ? 9.391 28.25 -11.25 1 93.12 433 ALA B N 1
ATOM 7348 C CA . ALA B 1 433 ? 8.75 28.812 -10.062 1 93.12 433 ALA B CA 1
ATOM 7349 C C . ALA B 1 433 ? 9.648 29.844 -9.398 1 93.12 433 ALA B C 1
ATOM 7351 O O . ALA B 1 433 ? 9.172 30.906 -8.961 1 93.12 433 ALA B O 1
ATOM 7352 N N . GLN B 1 434 ? 10.914 29.578 -9.352 1 93.06 434 GLN B N 1
ATOM 7353 C CA . GLN B 1 434 ? 11.867 30.547 -8.797 1 93.06 434 GLN B CA 1
ATOM 7354 C C . GLN B 1 434 ? 11.906 31.828 -9.625 1 93.06 434 GLN B C 1
ATOM 7356 O O . GLN B 1 434 ? 11.93 32.938 -9.07 1 93.06 434 GLN B O 1
ATOM 7361 N N . ALA B 1 435 ? 11.914 31.625 -10.906 1 93.25 435 ALA B N 1
ATOM 7362 C CA . ALA B 1 435 ? 11.922 32.781 -11.805 1 93.25 435 ALA B CA 1
ATOM 7363 C C . ALA B 1 435 ? 10.688 33.656 -11.602 1 93.25 435 ALA B C 1
ATOM 7365 O O . ALA B 1 435 ? 10.773 34.875 -11.57 1 93.25 435 ALA B O 1
ATOM 7366 N N . LEU B 1 436 ? 9.602 33 -11.461 1 95.5 436 LEU B N 1
ATOM 7367 C CA . LEU B 1 436 ? 8.352 33.719 -11.242 1 95.5 436 LEU B CA 1
ATOM 7368 C C . LEU B 1 436 ? 8.367 34.438 -9.906 1 95.5 436 LEU B C 1
ATOM 7370 O O . LEU B 1 436 ? 7.879 35.562 -9.805 1 95.5 436 LEU B O 1
ATOM 7374 N N . LEU B 1 437 ? 8.875 33.844 -8.922 1 95.25 437 LEU B N 1
ATOM 7375 C CA . LEU B 1 437 ? 8.992 34.469 -7.609 1 95.25 437 LEU B CA 1
ATOM 7376 C C . LEU B 1 437 ? 9.859 35.719 -7.676 1 95.25 437 LEU B C 1
ATOM 7378 O O . LEU B 1 437 ? 9.492 36.781 -7.137 1 95.25 437 LEU B O 1
ATOM 7382 N N . ARG B 1 438 ? 10.922 35.625 -8.359 1 91.62 438 ARG B N 1
ATOM 7383 C CA . ARG B 1 438 ? 11.812 36.781 -8.508 1 91.62 438 ARG B CA 1
ATOM 7384 C C . ARG B 1 438 ? 11.125 37.906 -9.266 1 91.62 438 ARG B C 1
ATOM 7386 O O . ARG B 1 438 ? 11.242 39.062 -8.891 1 91.62 438 ARG B O 1
ATOM 7393 N N . ARG B 1 439 ? 10.461 37.531 -10.164 1 93.25 439 ARG B N 1
ATOM 7394 C CA . ARG B 1 439 ? 9.727 38.531 -10.945 1 93.25 439 ARG B CA 1
ATOM 7395 C C . ARG B 1 439 ? 8.68 39.219 -10.086 1 93.25 439 ARG B C 1
ATOM 7397 O O . ARG B 1 439 ? 8.422 40.406 -10.266 1 93.25 439 ARG B O 1
ATOM 7404 N N . ALA B 1 440 ? 8.148 38.531 -9.195 1 95.56 440 ALA B N 1
ATOM 7405 C CA . ALA B 1 440 ? 7.109 39.062 -8.32 1 95.56 440 ALA B CA 1
ATOM 7406 C C . ALA B 1 440 ? 7.723 39.844 -7.156 1 95.56 440 ALA B C 1
ATOM 7408 O O . ALA B 1 440 ? 7.004 40.375 -6.309 1 95.56 440 ALA B O 1
ATOM 7409 N N . GLY B 1 441 ? 9.039 39.844 -7.082 1 90.56 441 GLY B N 1
ATOM 7410 C CA . GLY B 1 441 ? 9.727 40.594 -6.043 1 90.56 441 GLY B CA 1
ATOM 7411 C C . GLY B 1 441 ? 10.047 39.75 -4.816 1 90.56 441 GLY B C 1
ATOM 7412 O O . GLY B 1 441 ? 10.508 40.281 -3.801 1 90.56 441 GLY B O 1
ATOM 7413 N N . HIS B 1 442 ? 9.812 38.469 -4.879 1 92.62 442 HIS B N 1
ATOM 7414 C CA . HIS B 1 442 ? 10.094 37.562 -3.768 1 92.62 442 HIS B CA 1
ATOM 7415 C C . HIS B 1 442 ? 11.555 37.156 -3.754 1 92.62 442 HIS B C 1
ATOM 7417 O O . HIS B 1 442 ? 12.188 37.031 -4.809 1 92.62 442 HIS B O 1
ATOM 7423 N N . THR B 1 443 ? 12.109 36.812 -2.576 1 85.94 443 THR B N 1
ATOM 7424 C CA . THR B 1 443 ? 13.508 36.406 -2.445 1 85.94 443 THR B CA 1
ATOM 7425 C C . THR B 1 443 ? 13.719 35 -3.027 1 85.94 443 THR B C 1
ATOM 7427 O O . THR B 1 443 ? 14.836 34.625 -3.371 1 85.94 443 THR B O 1
ATOM 7430 N N . GLY B 1 444 ? 12.68 34.25 -3.008 1 87.31 444 GLY B N 1
ATOM 7431 C CA . GLY B 1 444 ? 12.734 32.906 -3.559 1 87.31 444 GLY B CA 1
ATOM 7432 C C . GLY B 1 444 ? 13.383 31.906 -2.621 1 87.31 444 GLY B C 1
ATOM 7433 O O . GLY B 1 444 ? 13.672 30.781 -3.018 1 87.31 444 GLY B O 1
ATOM 7434 N N . ARG B 1 445 ? 13.594 32.312 -1.379 1 88.94 445 ARG B N 1
ATOM 7435 C CA . ARG B 1 445 ? 14.258 31.422 -0.42 1 88.94 445 ARG B CA 1
ATOM 7436 C C . ARG B 1 445 ? 13.25 30.734 0.493 1 88.94 445 ARG B C 1
ATOM 7438 O O . ARG B 1 445 ? 12.305 31.375 0.972 1 88.94 445 ARG B O 1
ATOM 7445 N N . GLN B 1 446 ? 13.391 29.469 0.638 1 91.88 446 GLN B N 1
ATOM 7446 C CA . GLN B 1 446 ? 12.516 28.719 1.525 1 91.88 446 GLN B CA 1
ATOM 7447 C C . GLN B 1 446 ? 13.32 27.766 2.406 1 91.88 446 GLN B C 1
ATOM 7449 O O . GLN B 1 446 ? 14.289 27.156 1.948 1 91.88 446 GLN B O 1
ATOM 7454 N N . PHE B 1 447 ? 12.883 27.656 3.68 1 92.06 447 PHE B N 1
ATOM 7455 C CA . PHE B 1 447 ? 13.508 26.766 4.652 1 92.06 447 PHE B CA 1
A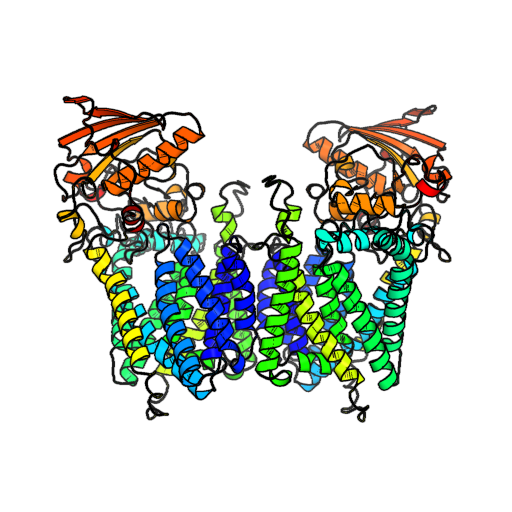TOM 7456 C C . PHE B 1 447 ? 12.477 25.828 5.262 1 92.06 447 PHE B C 1
ATOM 7458 O O . PHE B 1 447 ? 11.312 26.203 5.438 1 92.06 447 PHE B O 1
ATOM 7465 N N . ASN B 1 448 ? 12.891 24.625 5.48 1 91.56 448 ASN B N 1
ATOM 7466 C CA . ASN B 1 448 ? 12.016 23.625 6.09 1 91.56 448 ASN B CA 1
ATOM 7467 C C . ASN B 1 448 ? 12.781 22.703 7.031 1 91.56 448 ASN B C 1
ATOM 7469 O O . ASN B 1 448 ? 12.883 21.5 6.781 1 91.56 448 ASN B O 1
ATOM 7473 N N . PHE B 1 449 ? 13.219 23.234 8.141 1 91.69 449 PHE B N 1
ATOM 7474 C CA . PHE B 1 449 ? 13.922 22.5 9.188 1 91.69 449 PHE B CA 1
ATOM 7475 C C . PHE B 1 449 ? 13.078 21.328 9.695 1 91.69 449 PHE B C 1
ATOM 7477 O O . PHE B 1 449 ? 13.609 20.25 9.938 1 91.69 449 PHE B O 1
ATOM 7484 N N . ALA B 1 450 ? 11.828 21.5 9.734 1 89.75 450 ALA B N 1
ATOM 7485 C CA . ALA B 1 450 ? 10.922 20.469 10.242 1 89.75 450 ALA B CA 1
ATOM 7486 C C . ALA B 1 450 ? 10.938 19.234 9.352 1 89.75 450 ALA B C 1
ATOM 7488 O O . ALA B 1 450 ? 10.867 18.109 9.844 1 89.75 450 ALA B O 1
ATOM 7489 N N . MET B 1 451 ? 10.992 19.469 8.094 1 89.25 451 MET B N 1
ATOM 7490 C CA . MET B 1 451 ? 11.031 18.344 7.164 1 89.25 451 MET B CA 1
ATOM 7491 C C . MET B 1 451 ? 12.234 17.453 7.445 1 89.25 451 MET B C 1
ATOM 7493 O O . MET B 1 451 ? 12.102 16.219 7.508 1 89.25 451 MET B O 1
ATOM 7497 N N . GLY B 1 452 ? 13.375 18.047 7.688 1 88.44 452 GLY B N 1
ATOM 7498 C CA . GLY B 1 452 ? 14.57 17.266 8.008 1 88.44 452 GLY B CA 1
ATOM 7499 C C . GLY B 1 452 ? 14.492 16.594 9.359 1 88.44 452 GLY B C 1
ATOM 7500 O O . GLY B 1 452 ? 14.977 15.461 9.516 1 88.44 452 GLY B O 1
ATOM 7501 N N . ARG B 1 453 ? 13.844 17.266 10.234 1 90.62 453 ARG B N 1
ATOM 7502 C CA . ARG B 1 453 ? 13.758 16.734 11.586 1 90.62 453 ARG B CA 1
ATOM 7503 C C . ARG B 1 453 ? 12.789 15.555 11.648 1 90.62 453 ARG B C 1
ATOM 7505 O O . ARG B 1 453 ? 13.031 14.586 12.375 1 90.62 453 ARG B O 1
ATOM 7512 N N . VAL B 1 454 ? 11.727 15.594 10.93 1 87.5 454 VAL B N 1
ATOM 7513 C CA . VAL B 1 454 ? 10.672 14.586 11.031 1 87.5 454 VAL B CA 1
ATOM 7514 C C . VAL B 1 454 ? 10.984 13.422 10.102 1 87.5 454 VAL B C 1
ATOM 7516 O O . VAL B 1 454 ? 10.82 12.258 10.477 1 87.5 454 VAL B O 1
ATOM 7519 N N . LEU B 1 455 ? 11.469 13.703 8.906 1 82.44 455 LEU B N 1
ATOM 7520 C CA . LEU B 1 455 ? 11.656 12.648 7.91 1 82.44 455 LEU B CA 1
ATOM 7521 C C . LEU B 1 455 ? 13.109 12.211 7.844 1 82.44 455 LEU B C 1
ATOM 7523 O O . LEU B 1 455 ? 13.43 11.195 7.219 1 82.44 455 LEU B O 1
ATOM 7527 N N . GLY B 1 456 ? 13.945 12.977 8.438 1 84.75 456 GLY B N 1
ATOM 7528 C CA . GLY B 1 456 ? 15.367 12.719 8.352 1 84.75 456 GLY B CA 1
ATOM 7529 C C . GLY B 1 456 ? 16.109 13.734 7.516 1 84.75 456 GLY B C 1
ATOM 7530 O O . GLY B 1 456 ? 15.586 14.25 6.531 1 84.75 456 GLY B O 1
ATOM 7531 N N . ALA B 1 457 ? 17.297 13.906 7.801 1 86.12 457 ALA B N 1
ATOM 7532 C CA . ALA B 1 457 ? 18.109 14.953 7.18 1 86.12 457 ALA B CA 1
ATOM 7533 C C . ALA B 1 457 ? 18.359 14.656 5.703 1 86.12 457 ALA B C 1
ATOM 7535 O O . ALA B 1 457 ? 18.578 15.57 4.906 1 86.12 457 ALA B O 1
ATOM 7536 N N . SER B 1 458 ? 18.234 13.422 5.379 1 80.5 458 SER B N 1
ATOM 7537 C CA . SER B 1 458 ? 18.578 12.992 4.023 1 80.5 458 SER B CA 1
ATOM 7538 C C . SER B 1 458 ? 17.547 13.5 3.018 1 80.5 458 SER B C 1
ATOM 7540 O O . SER B 1 458 ? 17.797 13.492 1.811 1 80.5 458 SER B O 1
ATOM 7542 N N . VAL B 1 459 ? 16.422 13.961 3.488 1 79 459 VAL B N 1
ATOM 7543 C CA . VAL B 1 459 ? 15.391 14.406 2.568 1 79 459 VAL B CA 1
ATOM 7544 C C . VAL B 1 459 ? 15.672 15.844 2.129 1 79 459 VAL B C 1
ATOM 7546 O O . VAL B 1 459 ? 15.094 16.328 1.157 1 79 459 VAL B O 1
ATOM 7549 N N . LEU B 1 460 ? 16.5 16.5 2.871 1 85.75 460 LEU B N 1
ATOM 7550 C CA . LEU B 1 460 ? 16.875 17.875 2.523 1 85.75 460 LEU B CA 1
ATOM 7551 C C . LEU B 1 460 ? 17.984 17.891 1.474 1 85.75 460 LEU B C 1
ATOM 7553 O O . LEU B 1 460 ? 18.812 16.969 1.428 1 85.75 460 LEU B O 1
ATOM 7557 N N . PRO B 1 461 ? 17.938 18.891 0.624 1 85.12 461 PRO B N 1
ATOM 7558 C CA . PRO B 1 461 ? 19.078 19.047 -0.28 1 85.12 461 PRO B CA 1
ATOM 7559 C C . PRO B 1 461 ? 20.359 19.438 0.451 1 85.12 461 PRO B C 1
ATOM 7561 O O . PRO B 1 461 ? 20.312 19.953 1.568 1 85.12 461 PRO B O 1
ATOM 7564 N N . PRO B 1 462 ? 21.469 19.141 -0.216 1 81.56 462 PRO B N 1
ATOM 7565 C CA . PRO B 1 462 ? 22.719 19.594 0.396 1 81.56 462 PRO B CA 1
ATOM 7566 C C . PRO B 1 462 ? 22.781 21.109 0.567 1 81.56 462 PRO B C 1
ATOM 7568 O O . PRO B 1 462 ? 22.266 21.844 -0.275 1 81.56 462 PRO B O 1
ATOM 7571 N N . PRO B 1 463 ? 23.328 21.453 1.686 1 77.81 463 PRO B N 1
ATOM 7572 C CA . PRO B 1 463 ? 23.375 22.891 1.914 1 77.81 463 PRO B CA 1
ATOM 7573 C C . PRO B 1 463 ? 24.188 23.641 0.848 1 77.81 463 PRO B C 1
ATOM 7575 O O . PRO B 1 463 ? 25.25 23.156 0.425 1 77.81 463 PRO B O 1
ATOM 7578 N N . ALA B 1 464 ? 23.625 24.578 0.259 1 68.12 464 ALA B N 1
ATOM 7579 C CA . ALA B 1 464 ? 24.328 25.359 -0.764 1 68.12 464 ALA B CA 1
ATOM 7580 C C . ALA B 1 464 ? 25.391 26.266 -0.139 1 68.12 464 ALA B C 1
ATOM 7582 O O . ALA B 1 464 ? 26.516 26.328 -0.612 1 68.12 464 ALA B O 1
ATOM 7583 N N . ALA B 1 465 ? 24.969 27.188 0.754 1 73.44 465 ALA B N 1
ATOM 7584 C CA . ALA B 1 465 ? 25.891 28.109 1.405 1 73.44 465 ALA B CA 1
ATOM 7585 C C . ALA B 1 465 ? 25.641 28.172 2.908 1 73.44 465 ALA B C 1
ATOM 7587 O O . ALA B 1 465 ? 24.562 27.828 3.375 1 73.44 465 ALA B O 1
ATOM 7588 N N . ALA B 1 466 ? 26.75 28.531 3.502 1 79.44 466 ALA B N 1
ATOM 7589 C CA . ALA B 1 466 ? 26.625 28.688 4.949 1 79.44 466 ALA B CA 1
ATOM 7590 C C . ALA B 1 466 ? 25.734 29.891 5.293 1 79.44 466 ALA B C 1
ATOM 7592 O O . ALA B 1 466 ? 25.938 30.984 4.762 1 79.44 466 ALA B O 1
ATOM 7593 N N . VAL B 1 467 ? 24.672 29.656 5.945 1 88.12 467 VAL B N 1
ATOM 7594 C CA . VAL B 1 467 ? 23.734 30.688 6.383 1 88.12 467 VAL B CA 1
ATOM 7595 C C . VAL B 1 467 ? 23.719 30.75 7.91 1 88.12 467 VAL B C 1
ATOM 7597 O O . VAL B 1 467 ? 23.609 29.719 8.578 1 88.12 467 VAL B O 1
ATOM 7600 N N . ARG B 1 468 ? 23.938 32 8.406 1 93 468 ARG B N 1
ATOM 7601 C CA . ARG B 1 468 ? 23.812 32.188 9.844 1 93 468 ARG B CA 1
ATOM 7602 C C . ARG B 1 468 ? 22.344 32.156 10.273 1 93 468 ARG B C 1
ATOM 7604 O O . ARG B 1 468 ? 21.453 32.469 9.492 1 93 468 ARG B O 1
ATOM 7611 N N . TYR B 1 469 ? 22.109 31.703 11.516 1 93.12 469 TYR B N 1
ATOM 7612 C CA . TYR B 1 469 ? 20.734 31.641 12.031 1 93.12 469 TYR B CA 1
ATOM 7613 C C . TYR B 1 469 ? 20.719 31.781 13.547 1 93.12 469 TYR B C 1
ATOM 7615 O O . TYR B 1 469 ? 21.734 31.609 14.211 1 93.12 469 TYR B O 1
ATOM 7623 N N . THR B 1 470 ? 19.609 32.125 14.047 1 93.94 470 THR B N 1
ATOM 7624 C CA . THR B 1 470 ? 19.453 32.25 15.492 1 93.94 470 THR B CA 1
ATOM 7625 C C . THR B 1 470 ? 18.609 31.109 16.047 1 93.94 470 THR B C 1
ATOM 7627 O O . THR B 1 470 ? 17.703 30.609 15.383 1 93.94 470 THR B O 1
ATOM 7630 N N . ILE B 1 471 ? 18.969 30.719 17.25 1 93.69 471 ILE B N 1
ATOM 7631 C CA . ILE B 1 471 ? 18.234 29.688 18 1 93.69 471 ILE B CA 1
ATOM 7632 C C . ILE B 1 471 ? 18.328 29.969 19.5 1 93.69 471 ILE B C 1
ATOM 7634 O O . ILE B 1 471 ? 19.219 30.688 19.953 1 93.69 471 ILE B O 1
ATOM 7638 N N . PRO B 1 472 ? 17.375 29.438 20.188 1 93.31 472 PRO B N 1
ATOM 7639 C CA . PRO B 1 472 ? 17.516 29.531 21.641 1 93.31 472 PRO B CA 1
ATOM 7640 C C . PRO B 1 472 ? 18.594 28.594 22.188 1 93.31 472 PRO B C 1
ATOM 7642 O O . PRO B 1 472 ? 19.016 27.656 21.5 1 93.31 472 PRO B O 1
ATOM 7645 N N . ALA B 1 473 ? 18.969 28.844 23.406 1 93.56 473 ALA B N 1
ATOM 7646 C CA . ALA B 1 473 ? 20.016 28.078 24.078 1 93.56 473 ALA B CA 1
ATOM 7647 C C . ALA B 1 473 ? 19.688 26.594 24.125 1 93.56 473 ALA B C 1
ATOM 7649 O O . ALA B 1 473 ? 20.562 25.75 23.953 1 93.56 473 ALA B O 1
ATOM 7650 N N . THR B 1 474 ? 18.484 26.312 24.359 1 92 474 THR B N 1
ATOM 7651 C CA . THR B 1 474 ? 18.047 24.922 24.438 1 92 474 THR B CA 1
ATOM 7652 C C . THR B 1 474 ? 18.312 24.203 23.109 1 92 474 THR B C 1
ATOM 7654 O O . THR B 1 474 ? 18.766 23.062 23.094 1 92 474 THR B O 1
ATOM 7657 N N . GLU B 1 475 ? 18 24.812 22.047 1 93.5 475 GLU B N 1
ATOM 7658 C CA . GLU B 1 475 ? 18.203 24.203 20.734 1 93.5 475 GLU B CA 1
ATOM 7659 C C . GLU B 1 475 ? 19.703 24.062 20.422 1 93.5 475 GLU B C 1
ATOM 7661 O O . GLU B 1 475 ? 20.109 23.109 19.766 1 93.5 475 GLU B O 1
ATOM 7666 N N . LEU B 1 476 ? 20.453 25.016 20.844 1 95.06 476 LEU B N 1
ATOM 7667 C CA . LEU B 1 476 ? 21.906 24.906 20.703 1 95.06 476 LEU B CA 1
ATOM 7668 C C . LEU B 1 476 ? 22.422 23.656 21.422 1 95.06 476 LEU B C 1
ATOM 7670 O O . LEU B 1 476 ? 23.219 22.906 20.875 1 95.06 476 LEU B O 1
ATOM 7674 N N . ARG B 1 477 ? 21.969 23.531 22.562 1 94.38 477 ARG B N 1
ATOM 7675 C CA . ARG B 1 477 ? 22.391 22.391 23.375 1 94.38 477 ARG B CA 1
ATOM 7676 C C . ARG B 1 477 ? 21.969 21.078 22.719 1 94.38 477 ARG B C 1
ATOM 7678 O O . ARG B 1 477 ? 22.719 20.109 22.75 1 94.38 477 ARG B O 1
ATOM 7685 N N . ARG B 1 478 ? 20.812 21.062 22.188 1 93.5 478 ARG B N 1
ATOM 7686 C CA . ARG B 1 478 ? 20.359 19.891 21.453 1 93.5 478 ARG B CA 1
ATOM 7687 C C . ARG B 1 478 ? 21.266 19.609 20.25 1 93.5 478 ARG B C 1
ATOM 7689 O O . ARG B 1 478 ? 21.688 18.469 20.031 1 93.5 478 ARG B O 1
ATOM 7696 N N . MET B 1 479 ? 21.516 20.641 19.531 1 93.94 479 MET B N 1
ATOM 7697 C CA . MET B 1 479 ? 22.375 20.547 18.344 1 93.94 479 MET B CA 1
ATOM 7698 C C . MET B 1 479 ? 23.766 20.031 18.703 1 93.94 479 MET B C 1
ATOM 7700 O O . MET B 1 479 ? 24.297 19.172 18.016 1 93.94 479 MET B O 1
ATOM 7704 N N . LEU B 1 480 ? 24.234 20.484 19.719 1 95.19 480 LEU B N 1
ATOM 7705 C CA . LEU B 1 480 ? 25.562 20.062 20.156 1 95.19 480 LEU B CA 1
ATOM 7706 C C . LEU B 1 480 ? 25.562 18.609 20.609 1 95.19 480 LEU B C 1
ATOM 7708 O O . LEU B 1 480 ? 26.5 17.859 20.312 1 95.19 480 LEU B O 1
ATOM 7712 N N . ALA B 1 481 ? 24.578 18.25 21.328 1 93.81 481 ALA B N 1
ATOM 7713 C CA . ALA B 1 481 ? 24.469 16.859 21.75 1 93.81 481 ALA B CA 1
ATOM 7714 C C . ALA B 1 481 ? 24.469 15.922 20.562 1 93.81 481 ALA B C 1
ATOM 7716 O O . ALA B 1 481 ? 25.109 14.867 20.578 1 93.81 481 ALA B O 1
ATOM 7717 N N . GLU B 1 482 ? 23.781 16.281 19.562 1 93.31 482 GLU B N 1
ATOM 7718 C CA . GLU B 1 482 ? 23.703 15.445 18.359 1 93.31 482 GLU B CA 1
ATOM 7719 C C . GLU B 1 482 ? 25.031 15.43 17.609 1 93.31 482 GLU B C 1
ATOM 7721 O O . GLU B 1 482 ? 25.453 14.383 17.109 1 93.31 482 GLU B O 1
ATOM 7726 N N . ALA B 1 483 ? 25.703 16.516 17.547 1 96.25 483 ALA B N 1
ATOM 7727 C CA . ALA B 1 483 ? 27.016 16.594 16.922 1 96.25 483 ALA B CA 1
ATOM 7728 C C . ALA B 1 483 ? 28.047 15.75 17.703 1 96.25 483 ALA B C 1
ATOM 7730 O O . ALA B 1 483 ? 28.891 15.094 17.094 1 96.25 483 ALA B O 1
ATOM 7731 N N . ARG B 1 484 ? 27.922 15.797 18.938 1 96.12 484 ARG B N 1
ATOM 7732 C CA . ARG B 1 484 ? 28.812 15.008 19.781 1 96.12 484 ARG B CA 1
ATOM 7733 C C . ARG B 1 484 ? 28.609 13.516 19.531 1 96.12 484 ARG B C 1
ATOM 7735 O O . ARG B 1 484 ? 29.578 12.75 19.469 1 96.12 484 ARG B O 1
ATOM 7742 N N . ALA B 1 485 ? 27.391 13.172 19.531 1 95 485 ALA B N 1
ATOM 7743 C CA . ALA B 1 485 ? 27.094 11.766 19.266 1 95 485 ALA B CA 1
ATOM 7744 C C . ALA B 1 485 ? 27.703 11.32 17.938 1 95 485 ALA B C 1
ATOM 7746 O O . ALA B 1 485 ? 28.266 10.219 17.844 1 95 485 ALA B O 1
ATOM 7747 N N . GLU B 1 486 ? 27.562 12.148 16.953 1 93.94 486 GLU B N 1
ATOM 7748 C CA . GLU B 1 486 ? 28.156 11.828 15.656 1 93.94 486 GLU B CA 1
ATOM 7749 C C . GLU B 1 486 ? 29.672 11.766 15.742 1 93.94 486 GLU B C 1
ATOM 7751 O O . GLU B 1 486 ? 30.297 10.875 15.164 1 93.94 486 GLU B O 1
ATOM 7756 N N . ALA B 1 487 ? 30.234 12.719 16.422 1 94.88 487 ALA B N 1
ATOM 7757 C CA . ALA B 1 487 ? 31.672 12.75 16.578 1 94.88 487 ALA B CA 1
ATOM 7758 C C . ALA B 1 487 ? 32.188 11.484 17.266 1 94.88 487 ALA B C 1
ATOM 7760 O O . ALA B 1 487 ? 33.219 10.945 16.891 1 94.88 487 ALA B O 1
ATOM 7761 N N . ARG B 1 488 ? 31.453 11.047 18.172 1 94.62 488 ARG B N 1
ATOM 7762 C CA . ARG B 1 488 ? 31.828 9.812 18.875 1 94.62 488 ARG B CA 1
ATOM 7763 C C . ARG B 1 488 ? 31.75 8.617 17.922 1 94.62 488 ARG B C 1
ATOM 7765 O O . ARG B 1 488 ? 32.594 7.727 17.984 1 94.62 488 ARG B O 1
ATOM 7772 N N . SER B 1 489 ? 30.75 8.641 17.141 1 93.38 489 SER B N 1
ATOM 7773 C CA . SER B 1 489 ? 30.531 7.504 16.25 1 93.38 489 SER B CA 1
ATOM 7774 C C . SER B 1 489 ? 31.5 7.512 15.078 1 93.38 489 SER B C 1
ATOM 7776 O O . SER B 1 489 ? 31.953 6.453 14.633 1 93.38 489 SER B O 1
ATOM 7778 N N . THR B 1 490 ? 31.859 8.648 14.594 1 92.06 490 THR B N 1
ATOM 7779 C CA . THR B 1 490 ? 32.688 8.75 13.398 1 92.06 490 THR B CA 1
ATOM 7780 C C . THR B 1 490 ? 34.156 8.961 13.773 1 92.06 490 THR B C 1
ATOM 7782 O O . THR B 1 490 ? 35.062 8.734 12.961 1 92.06 490 THR B O 1
ATOM 7785 N N . GLY B 1 491 ? 34.438 9.5 14.875 1 92 491 GLY B N 1
ATOM 7786 C CA . GLY B 1 491 ? 35.781 9.805 15.32 1 92 491 GLY B CA 1
ATOM 7787 C C . GLY B 1 491 ? 36.312 11.133 14.797 1 92 491 GLY B C 1
ATOM 7788 O O . GLY B 1 491 ? 37.5 11.438 14.938 1 92 491 GLY B O 1
ATOM 7789 N N . VAL B 1 492 ? 35.469 11.914 14.203 1 94.38 492 VAL B N 1
ATOM 7790 C CA . VAL B 1 492 ? 35.875 13.188 13.617 1 94.38 492 VAL B CA 1
ATOM 7791 C C . VAL B 1 492 ? 35.438 14.344 14.508 1 94.38 492 VAL B C 1
ATOM 7793 O O . VAL B 1 492 ? 34.219 14.547 14.695 1 94.38 492 VAL B O 1
ATOM 7796 N N . PRO B 1 493 ? 36.375 15.102 14.977 1 95.25 493 PRO B N 1
ATOM 7797 C CA . PRO B 1 493 ? 36 16.266 15.773 1 95.25 493 PRO B CA 1
ATOM 7798 C C . PRO B 1 493 ? 35.312 17.344 14.938 1 95.25 493 PRO B C 1
ATOM 7800 O O . PRO B 1 493 ? 35.438 17.344 13.711 1 95.25 493 PRO B O 1
ATOM 7803 N N . PHE B 1 494 ? 34.562 18.219 15.633 1 97.31 494 PHE B N 1
ATOM 7804 C CA . PHE B 1 494 ? 33.938 19.312 14.922 1 97.31 494 PHE B CA 1
ATOM 7805 C C . PHE B 1 494 ? 34.156 20.641 15.633 1 97.31 494 PHE B C 1
ATOM 7807 O O . PHE B 1 494 ? 34.594 20.672 16.781 1 97.31 494 PHE B O 1
ATOM 7814 N N . ALA B 1 495 ? 33.969 21.703 14.844 1 97 495 ALA B N 1
ATOM 7815 C CA . ALA B 1 495 ? 34.062 23.062 15.359 1 97 495 ALA B CA 1
ATOM 7816 C C . ALA B 1 495 ? 32.75 23.812 15.148 1 97 495 ALA B C 1
ATOM 7818 O O . ALA B 1 495 ? 32.062 23.594 14.148 1 97 495 ALA B O 1
ATOM 7819 N N . LEU B 1 496 ? 32.375 24.609 16.188 1 96.94 496 LEU B N 1
ATOM 7820 C CA . LEU B 1 496 ? 31.188 25.453 16.109 1 96.94 496 LEU B CA 1
ATOM 7821 C C . LEU B 1 496 ? 31.453 26.812 16.75 1 96.94 496 LEU B C 1
ATOM 7823 O O . LEU B 1 496 ? 32.062 26.906 17.797 1 96.94 496 LEU B O 1
ATOM 7827 N N . ALA B 1 497 ? 31.062 27.812 16 1 96.81 497 ALA B N 1
ATOM 7828 C CA . ALA B 1 497 ? 31.141 29.172 16.5 1 96.81 497 ALA B CA 1
ATOM 7829 C C . ALA B 1 497 ? 29.75 29.797 16.625 1 96.81 497 ALA B C 1
ATOM 7831 O O . ALA B 1 497 ? 28.922 29.656 15.734 1 96.81 497 ALA B O 1
ATOM 7832 N N . TYR B 1 498 ? 29.516 30.406 17.812 1 97.38 498 TYR B N 1
ATOM 7833 C CA . TYR B 1 498 ? 28.266 31.109 17.984 1 97.38 498 TYR B CA 1
ATOM 7834 C C . TYR B 1 498 ? 28.453 32.406 18.781 1 97.38 498 TYR B C 1
ATOM 7836 O O . TYR B 1 498 ? 29.438 32.531 19.516 1 97.38 498 TYR B O 1
ATOM 7844 N N . ALA B 1 499 ? 27.562 33.344 18.531 1 97.06 499 ALA B N 1
ATOM 7845 C CA . ALA B 1 499 ? 27.531 34.594 19.25 1 97.06 499 ALA B CA 1
ATOM 7846 C C . ALA B 1 499 ? 26.344 34.656 20.219 1 97.06 499 ALA B C 1
ATOM 7848 O O . ALA B 1 499 ? 25.25 34.188 19.891 1 97.06 499 ALA B O 1
ATOM 7849 N N . LYS B 1 500 ? 26.594 35.125 21.422 1 96.19 500 LYS B N 1
ATOM 7850 C CA . LYS B 1 500 ? 25.516 35.375 22.391 1 96.19 500 LYS B CA 1
ATOM 7851 C C . LYS B 1 500 ? 24.922 36.75 22.203 1 96.19 500 LYS B C 1
ATOM 7853 O O . LYS B 1 500 ? 25.641 37.75 22.125 1 96.19 500 LYS B O 1
ATOM 7858 N N . LEU B 1 501 ? 23.672 36.781 22.078 1 95.31 501 LEU B N 1
ATOM 7859 C CA . LEU B 1 501 ? 23 38.062 21.828 1 95.31 501 LEU B CA 1
ATOM 7860 C C . LEU B 1 501 ? 22.703 38.781 23.156 1 95.31 501 LEU B C 1
ATOM 7862 O O . LEU B 1 501 ? 22.547 38.125 24.188 1 95.31 501 LEU B O 1
ATOM 7866 N N . PRO B 1 502 ? 22.656 40.094 23.156 1 91.19 502 PRO B N 1
ATOM 7867 C CA . PRO B 1 502 ? 22.641 40.906 24.391 1 91.19 502 PRO B CA 1
ATOM 7868 C C . PRO B 1 502 ? 21.312 40.812 25.141 1 91.19 502 PRO B C 1
ATOM 7870 O O . PRO B 1 502 ? 21.266 41.094 26.344 1 91.19 502 PRO B O 1
ATOM 7873 N N . SER B 1 503 ? 20.281 40.531 24.453 1 90.19 503 SER B N 1
ATOM 7874 C CA . SER B 1 503 ? 18.953 40.438 25.047 1 90.19 503 SER B CA 1
ATOM 7875 C C . SER B 1 503 ? 18.203 39.25 24.516 1 90.19 503 SER B C 1
ATOM 7877 O O . SER B 1 503 ? 18.672 38.562 23.594 1 90.19 503 SER B O 1
ATOM 7879 N N . ARG B 1 504 ? 17.094 39.031 25.172 1 91.06 504 ARG B N 1
ATOM 7880 C CA . ARG B 1 504 ? 16.281 37.906 24.75 1 91.06 504 ARG B CA 1
ATOM 7881 C C . ARG B 1 504 ? 15.383 38.281 23.578 1 91.06 504 ARG B C 1
ATOM 7883 O O . ARG B 1 504 ? 14.852 37.406 22.891 1 91.06 504 ARG B O 1
ATOM 7890 N N . VAL B 1 505 ? 15.156 39.625 23.484 1 91.06 505 VAL B N 1
ATOM 7891 C CA . VAL B 1 505 ? 14.289 40.094 22.406 1 91.06 505 VAL B CA 1
ATOM 7892 C C . VAL B 1 505 ? 14.969 41.219 21.656 1 91.06 505 VAL B C 1
ATOM 7894 O O . VAL B 1 505 ? 15.805 41.938 22.219 1 91.06 505 VAL B O 1
ATOM 7897 N N . GLY B 1 506 ? 14.641 41.281 20.406 1 88.62 506 GLY B N 1
ATOM 7898 C CA . GLY B 1 506 ? 15.156 42.344 19.578 1 88.62 506 GLY B CA 1
ATOM 7899 C C . GLY B 1 506 ? 14.602 42.344 18.172 1 88.62 506 GLY B C 1
ATOM 7900 O O . GLY B 1 506 ? 13.766 41.5 17.828 1 88.62 506 GLY B O 1
ATOM 7901 N N . ASP B 1 507 ? 15.008 43.344 17.453 1 85.12 507 ASP B N 1
ATOM 7902 C CA . ASP B 1 507 ? 14.57 43.469 16.062 1 85.12 507 ASP B CA 1
ATOM 7903 C C . ASP B 1 507 ? 15.531 42.719 15.141 1 85.12 507 ASP B C 1
ATOM 7905 O O . ASP B 1 507 ? 16.328 41.906 15.586 1 85.12 507 ASP B O 1
ATOM 7909 N N . GLU B 1 508 ? 15.383 42.906 13.867 1 83.25 508 GLU B N 1
ATOM 7910 C CA . GLU B 1 508 ? 16.172 42.188 12.875 1 83.25 508 GLU B CA 1
ATOM 7911 C C . GLU B 1 508 ? 17.641 42.625 12.914 1 83.25 508 GLU B C 1
ATOM 7913 O O . GLU B 1 508 ? 18.531 41.812 12.664 1 83.25 508 GLU B O 1
ATOM 7918 N N . ALA B 1 509 ? 17.875 43.812 13.195 1 83.81 509 ALA B N 1
ATOM 7919 C CA . ALA B 1 509 ? 19.25 44.281 13.344 1 83.81 509 ALA B CA 1
ATOM 7920 C C . ALA B 1 509 ? 19.922 43.625 14.555 1 83.81 509 ALA B C 1
ATOM 7922 O O . ALA B 1 509 ? 21.094 43.25 14.492 1 83.81 509 ALA B O 1
ATOM 7923 N N . TRP B 1 510 ? 19.172 43.562 15.578 1 88.94 510 TRP B N 1
ATOM 7924 C CA . TRP B 1 510 ? 19.641 42.875 16.781 1 88.94 510 TRP B CA 1
ATOM 7925 C C . TRP B 1 510 ? 20 41.438 16.469 1 88.94 510 TRP B C 1
ATOM 7927 O O . TRP B 1 510 ? 21.062 40.938 16.875 1 88.94 510 TRP B O 1
ATOM 7937 N N . ARG B 1 511 ? 19.281 40.75 15.734 1 89.88 511 ARG B N 1
ATOM 7938 C CA . ARG B 1 511 ? 19.547 39.344 15.391 1 89.88 511 ARG B CA 1
ATOM 7939 C C . ARG B 1 511 ? 20.781 39.219 14.523 1 89.88 511 ARG B C 1
ATOM 7941 O O . ARG B 1 511 ? 21.594 38.312 14.727 1 89.88 511 ARG B O 1
ATOM 7948 N N . ALA B 1 512 ? 20.875 40.125 13.617 1 87.44 512 ALA B N 1
ATOM 7949 C CA . ALA B 1 512 ? 21.938 40 12.617 1 87.44 512 ALA B CA 1
ATOM 7950 C C . ALA B 1 512 ? 23.281 40.438 13.188 1 87.44 512 ALA B C 1
ATOM 7952 O O . ALA B 1 512 ? 24.312 39.875 12.867 1 87.44 512 ALA B O 1
ATOM 7953 N N . ASP B 1 513 ? 23.188 41.438 14.055 1 88.56 513 ASP B N 1
ATOM 7954 C CA . ASP B 1 513 ? 24.453 42.094 14.367 1 88.56 513 ASP B CA 1
ATOM 7955 C C . ASP B 1 513 ? 24.703 42.156 15.867 1 88.56 513 ASP B C 1
ATOM 7957 O O . ASP B 1 513 ? 25.828 42.375 16.312 1 88.56 513 ASP B O 1
ATOM 7961 N N . GLY B 1 514 ? 23.734 41.938 16.562 1 90.12 514 GLY B N 1
ATOM 7962 C CA . GLY B 1 514 ? 23.891 42.031 18.016 1 90.12 514 GLY B CA 1
ATOM 7963 C C . GLY B 1 514 ? 24.703 40.906 18.609 1 90.12 514 GLY B C 1
ATOM 7964 O O . GLY B 1 514 ? 24.484 39.75 18.281 1 90.12 514 GLY B O 1
ATOM 7965 N N . SER B 1 515 ? 25.719 41.344 19.438 1 91.25 515 SER B N 1
ATOM 7966 C CA . SER B 1 515 ? 26.5 40.344 20.156 1 91.25 515 SER B CA 1
ATOM 7967 C C . SER B 1 515 ? 27.281 40.969 21.312 1 91.25 515 SER B C 1
ATOM 7969 O O . SER B 1 515 ? 27.797 42.094 21.172 1 91.25 515 SER B O 1
ATOM 7971 N N . TYR B 1 516 ? 27.297 40.281 22.375 1 89.31 516 TYR B N 1
ATOM 7972 C CA . TYR B 1 516 ? 28.156 40.75 23.453 1 89.31 516 TYR B CA 1
ATOM 7973 C C . TYR B 1 516 ? 29.312 39.781 23.703 1 89.31 516 TYR B C 1
ATOM 7975 O O . TYR B 1 516 ? 30.25 40.094 24.422 1 89.31 516 TYR B O 1
ATOM 7983 N N . ALA B 1 517 ? 29.25 38.562 23.094 1 91.75 517 ALA B N 1
ATOM 7984 C CA . ALA B 1 517 ? 30.328 37.594 23.203 1 91.75 517 ALA B CA 1
ATOM 7985 C C . ALA B 1 517 ? 30.281 36.594 22.047 1 91.75 517 ALA B C 1
ATOM 7987 O O . ALA B 1 517 ? 29.203 36.25 21.562 1 91.75 517 ALA B O 1
ATOM 7988 N N . SER B 1 518 ? 31.453 36.219 21.625 1 94.94 518 SER B N 1
ATOM 7989 C CA . SER B 1 518 ? 31.609 35.156 20.609 1 94.94 518 SER B CA 1
ATOM 7990 C C . SER B 1 518 ? 32.344 33.969 21.188 1 94.94 518 SER B C 1
ATOM 7992 O O . SER B 1 518 ? 33.375 34.094 21.828 1 94.94 518 SER B O 1
ATOM 7994 N N . VAL B 1 519 ? 31.75 32.812 20.938 1 96.75 519 VAL B N 1
ATOM 7995 C CA . VAL B 1 519 ? 32.281 31.594 21.516 1 96.75 519 VAL B CA 1
ATOM 7996 C C . VAL B 1 519 ? 32.625 30.609 20.406 1 96.75 519 VAL B C 1
ATOM 7998 O O . VAL B 1 519 ? 31.906 30.469 19.438 1 96.75 519 VAL B O 1
ATOM 8001 N N . ARG B 1 520 ? 33.812 29.953 20.547 1 96.62 520 ARG B N 1
ATOM 8002 C CA . ARG B 1 520 ? 34.25 28.891 19.656 1 96.62 520 ARG B CA 1
ATOM 8003 C C . ARG B 1 520 ? 34.438 27.594 20.422 1 96.62 520 ARG B C 1
ATOM 8005 O O . ARG B 1 520 ? 35.062 27.578 21.484 1 96.62 520 ARG B O 1
ATOM 8012 N N . VAL B 1 521 ? 33.875 26.594 19.844 1 96 521 VAL B N 1
ATOM 8013 C CA . VAL B 1 521 ? 33.969 25.297 20.484 1 96 521 VAL B CA 1
ATOM 8014 C C . VAL B 1 521 ? 34.562 24.281 19.531 1 96 521 VAL B C 1
ATOM 8016 O O . VAL B 1 521 ? 34.219 24.25 18.344 1 96 521 VAL B O 1
ATOM 8019 N N . VAL B 1 522 ? 35.562 23.562 19.984 1 96.31 522 VAL B N 1
ATOM 8020 C CA . VAL B 1 522 ? 36.062 22.359 19.328 1 96.31 522 VAL B CA 1
ATOM 8021 C C . VAL B 1 522 ? 35.781 21.125 20.172 1 96.31 522 VAL B C 1
ATOM 8023 O O . VAL B 1 522 ? 36.156 21.094 21.359 1 96.31 522 VAL B O 1
ATOM 8026 N N . ASP B 1 523 ? 35.125 20.203 19.562 1 95.75 523 ASP B N 1
ATOM 8027 C CA . ASP B 1 523 ? 34.562 19.109 20.344 1 95.75 523 ASP B CA 1
ATOM 8028 C C . ASP B 1 523 ? 34.781 17.781 19.625 1 95.75 523 ASP B C 1
ATOM 8030 O O . ASP B 1 523 ? 34.5 17.656 18.422 1 95.75 523 ASP B O 1
ATOM 8034 N N . ASP B 1 524 ? 35.312 16.797 20.266 1 94.25 524 ASP B N 1
ATOM 8035 C CA . ASP B 1 524 ? 35.562 15.484 19.672 1 94.25 524 ASP B CA 1
ATOM 8036 C C . ASP B 1 524 ? 34.531 14.461 20.172 1 94.25 524 ASP B C 1
ATOM 8038 O O . ASP B 1 524 ? 34.688 13.258 19.953 1 94.25 524 ASP B O 1
ATOM 8042 N N . GLY B 1 525 ? 33.5 14.93 20.828 1 92.88 525 GLY B N 1
ATOM 8043 C CA . GLY B 1 525 ? 32.469 14.055 21.344 1 92.88 525 GLY B CA 1
ATOM 8044 C C . GLY B 1 525 ? 32.719 13.625 22.781 1 92.88 525 GLY B C 1
ATOM 8045 O O . GLY B 1 525 ? 31.797 13.188 23.469 1 92.88 525 GLY B O 1
ATOM 8046 N N . VAL B 1 526 ? 33.938 13.727 23.266 1 91.19 526 VAL B N 1
ATOM 8047 C CA . VAL B 1 526 ? 34.312 13.336 24.625 1 91.19 526 VAL B CA 1
ATOM 8048 C C . VAL B 1 526 ? 34.75 14.562 25.406 1 91.19 526 VAL B C 1
ATOM 8050 O O . VAL B 1 526 ? 34.312 14.781 26.531 1 91.19 526 VAL B O 1
ATOM 8053 N N . THR B 1 527 ? 35.625 15.312 24.781 1 91.69 527 THR B N 1
ATOM 8054 C CA . THR B 1 527 ? 36.125 16.531 25.391 1 91.69 527 THR B CA 1
ATOM 8055 C C . THR B 1 527 ? 35.844 17.75 24.516 1 91.69 527 THR B C 1
ATOM 8057 O O . THR B 1 527 ? 36 17.688 23.297 1 91.69 527 THR B O 1
ATOM 8060 N N . ALA B 1 528 ? 35.344 18.75 25.172 1 94.12 528 ALA B N 1
ATOM 8061 C CA . ALA B 1 528 ? 35.062 20 24.469 1 94.12 528 ALA B CA 1
ATOM 8062 C C . ALA B 1 528 ? 36 21.109 24.922 1 94.12 528 ALA B C 1
ATOM 8064 O O . ALA B 1 528 ? 36.219 21.297 26.125 1 94.12 528 ALA B O 1
ATOM 8065 N N . ARG B 1 529 ? 36.75 21.703 24.016 1 92.38 529 ARG B N 1
ATOM 8066 C CA . ARG B 1 529 ? 37.5 22.922 24.281 1 92.38 529 ARG B CA 1
ATOM 8067 C C . ARG B 1 529 ? 36.75 24.156 23.812 1 92.38 529 ARG B C 1
ATOM 8069 O O . ARG B 1 529 ? 36.281 24.219 22.688 1 92.38 529 ARG B O 1
ATOM 8076 N N . CYS B 1 530 ? 36.531 25.078 24.656 1 94.5 530 CYS B N 1
ATOM 8077 C CA . CYS B 1 530 ? 35.719 26.266 24.406 1 94.5 530 CYS B CA 1
ATOM 8078 C C . CYS B 1 530 ? 36.469 27.531 24.734 1 94.5 530 CYS B C 1
ATOM 8080 O O . CYS B 1 530 ? 37.188 27.609 25.734 1 94.5 530 CYS B O 1
ATOM 8082 N N . HIS B 1 531 ? 36.406 28.453 23.859 1 94.69 531 HIS B N 1
ATOM 8083 C CA . HIS B 1 531 ? 37.062 29.734 24.016 1 94.69 531 HIS B CA 1
ATOM 8084 C C . HIS B 1 531 ? 36.125 30.891 23.719 1 94.69 531 HIS B C 1
ATOM 8086 O O . HIS B 1 531 ? 35.344 30.828 22.766 1 94.69 531 HIS B O 1
ATOM 8092 N N . VAL B 1 532 ? 36.188 31.875 24.562 1 93 532 VAL B N 1
ATOM 8093 C CA . VAL B 1 532 ? 35.469 33.125 24.312 1 93 532 VAL B CA 1
ATOM 8094 C C . VAL B 1 532 ? 36.406 34.156 23.703 1 93 532 VAL B C 1
ATOM 8096 O O . VAL B 1 532 ? 37.531 34.375 24.203 1 93 532 VAL B O 1
ATOM 8099 N N . ASP B 1 533 ? 35.938 34.688 22.594 1 86.19 533 ASP B N 1
ATOM 8100 C CA . ASP B 1 533 ? 36.812 35.656 21.953 1 86.19 533 ASP B CA 1
ATOM 8101 C C . ASP B 1 533 ? 37.125 36.812 22.891 1 86.19 533 ASP B C 1
ATOM 8103 O O . ASP B 1 533 ? 36.219 37.438 23.453 1 86.19 533 ASP B O 1
ATOM 8107 N N . GLY B 1 534 ? 38.344 37.281 22.969 1 76.44 534 GLY B N 1
ATOM 8108 C CA . GLY B 1 534 ? 38.844 38.344 23.828 1 76.44 534 GLY B CA 1
ATOM 8109 C C . GLY B 1 534 ? 38.938 37.938 25.297 1 76.44 534 GLY B C 1
ATOM 8110 O O . GLY B 1 534 ? 39.438 38.688 26.125 1 76.44 534 GLY B O 1
ATOM 8111 N N . GLY B 1 535 ? 38.438 36.812 25.844 1 75.19 535 GLY B N 1
ATOM 8112 C CA . GLY B 1 535 ? 38.312 36.531 27.266 1 75.19 535 GLY B CA 1
ATOM 8113 C C . GLY B 1 535 ? 39.031 35.219 27.672 1 75.19 535 GLY B C 1
ATOM 8114 O O . GLY B 1 535 ? 39.094 34.906 28.859 1 75.19 535 GLY B O 1
ATOM 8115 N N . GLY B 1 536 ? 39.5 34.375 26.781 1 85.25 536 GLY B N 1
ATOM 8116 C CA . GLY B 1 536 ? 40.188 33.156 27.141 1 85.25 536 GLY B CA 1
ATOM 8117 C C . GLY B 1 536 ? 39.281 31.922 27.141 1 85.25 536 GLY B C 1
ATOM 8118 O O . GLY B 1 536 ? 38.344 31.844 26.359 1 85.25 536 GLY B O 1
ATOM 8119 N N . ALA B 1 537 ? 39.594 30.938 28.031 1 90.62 537 ALA B N 1
ATOM 8120 C CA . ALA B 1 537 ? 38.875 29.672 28.109 1 90.62 537 ALA B CA 1
ATOM 8121 C C . ALA B 1 537 ? 37.469 29.859 28.703 1 90.62 537 ALA B C 1
ATOM 8123 O O . ALA B 1 537 ? 37.281 30.688 29.609 1 90.62 537 ALA B O 1
ATOM 8124 N N . CYS B 1 538 ? 36.5 29.109 28.188 1 93.12 538 CYS B N 1
ATOM 8125 C CA . CYS B 1 538 ? 35.094 29.203 28.656 1 93.12 538 CYS B CA 1
ATOM 8126 C C . CYS B 1 538 ? 34.969 28.719 30.094 1 93.12 538 CYS B C 1
ATOM 8128 O O . CYS B 1 538 ? 35.688 27.797 30.516 1 93.12 538 CYS B O 1
ATOM 8130 N N . GLY B 1 539 ? 34.094 29.328 30.859 1 88.94 539 GLY B N 1
ATOM 8131 C CA . GLY B 1 539 ? 33.688 28.797 32.156 1 88.94 539 GLY B CA 1
ATOM 8132 C C . GLY B 1 539 ? 32.75 27.625 32.062 1 88.94 539 GLY B C 1
ATOM 8133 O O . GLY B 1 539 ? 32.156 27.375 31 1 88.94 539 GLY B O 1
ATOM 8134 N N . GLY B 1 540 ? 32.562 26.922 33.125 1 88.06 540 GLY B N 1
ATOM 8135 C CA . GLY B 1 540 ? 31.703 25.734 33.188 1 88.06 540 GLY B CA 1
ATOM 8136 C C . GLY B 1 540 ? 30.25 26.047 32.906 1 88.06 540 GLY B C 1
ATOM 8137 O O . GLY B 1 540 ? 29.469 25.156 32.594 1 88.06 540 GLY B O 1
ATOM 8138 N N . GLU B 1 541 ? 29.875 27.281 33.031 1 91.19 541 GLU B N 1
ATOM 8139 C CA . GLU B 1 541 ? 28.484 27.688 32.844 1 91.19 541 GLU B CA 1
ATOM 8140 C C . GLU B 1 541 ? 28.188 28.062 31.406 1 91.19 541 GLU B C 1
ATOM 8142 O O . GLU B 1 541 ? 27.062 28.391 31.062 1 91.19 541 GLU B O 1
ATOM 8147 N N . GLU B 1 542 ? 29.203 27.906 30.578 1 94.31 542 GLU B N 1
ATOM 8148 C CA . GLU B 1 542 ? 29 28.203 29.172 1 94.31 542 GLU B CA 1
ATOM 8149 C C . GLU B 1 542 ? 28.031 27.219 28.531 1 94.31 542 GLU B C 1
ATOM 8151 O O . GLU B 1 542 ? 28.094 26.016 28.812 1 94.31 542 GLU B O 1
ATOM 8156 N N . LEU B 1 543 ? 27.188 27.75 27.688 1 94.94 543 LEU B N 1
ATOM 8157 C CA . LEU B 1 543 ? 26.109 26.953 27.094 1 94.94 543 LEU B CA 1
ATOM 8158 C C . LEU B 1 543 ? 26.656 25.688 26.453 1 94.94 543 LEU B C 1
ATOM 8160 O O . LEU B 1 543 ? 26.078 24.609 26.609 1 94.94 543 LEU B O 1
ATOM 8164 N N . ALA B 1 544 ? 27.781 25.812 25.781 1 95.25 544 ALA B N 1
ATOM 8165 C CA . ALA B 1 544 ? 28.359 24.703 25.031 1 95.25 544 ALA B CA 1
ATOM 8166 C C . ALA B 1 544 ? 28.859 23.609 25.953 1 95.25 544 ALA B C 1
ATOM 8168 O O . ALA B 1 544 ? 29.078 22.469 25.531 1 95.25 544 ALA B O 1
ATOM 8169 N N . LEU B 1 545 ? 29.047 23.938 27.188 1 94.56 545 LEU B N 1
ATOM 8170 C CA . LEU B 1 545 ? 29.656 22.984 28.125 1 94.56 545 LEU B CA 1
ATOM 8171 C C . LEU B 1 545 ? 28.609 22.422 29.078 1 94.56 545 LEU B C 1
ATOM 8173 O O . LEU B 1 545 ? 28.922 21.531 29.875 1 94.56 545 LEU B O 1
ATOM 8177 N N . LEU B 1 546 ? 27.469 22.922 29 1 93.69 546 LEU B N 1
ATOM 8178 C CA . LEU B 1 546 ? 26.406 22.453 29.906 1 93.69 546 LEU B CA 1
ATOM 8179 C C . LEU B 1 546 ? 26.062 21 29.625 1 93.69 546 LEU B C 1
ATOM 8181 O O . LEU B 1 546 ? 26.266 20.5 28.5 1 93.69 546 LEU B O 1
ATOM 8185 N N . PRO B 1 547 ? 25.5 20.359 30.641 1 89.38 547 PRO B N 1
ATOM 8186 C CA . PRO B 1 547 ? 25.078 18.969 30.422 1 89.38 547 PRO B CA 1
ATOM 8187 C C . PRO B 1 547 ? 23.953 18.859 29.391 1 89.38 547 PRO B C 1
ATOM 8189 O O . PRO B 1 547 ? 23.312 19.859 29.062 1 89.38 547 PRO B O 1
ATOM 8192 N N . GLU B 1 548 ? 23.719 17.656 28.984 1 88.88 548 GLU B N 1
ATOM 8193 C CA . GLU B 1 548 ? 22.656 17.391 28.016 1 88.88 548 GLU B CA 1
ATOM 8194 C C . GLU B 1 548 ? 21.297 17.734 28.594 1 88.88 548 GLU B C 1
ATOM 8196 O O . GLU B 1 548 ? 21.109 17.75 29.812 1 88.88 548 GLU B O 1
ATOM 8201 N N . LEU B 1 549 ? 20.391 17.922 27.672 1 90.06 549 LEU B N 1
ATOM 8202 C CA . LEU B 1 549 ? 19.047 18.328 28.047 1 90.06 549 LEU B CA 1
ATOM 8203 C C . LEU B 1 549 ? 18.328 17.234 28.828 1 90.06 549 LEU B C 1
ATOM 8205 O O . LEU B 1 549 ? 18.484 16.047 28.516 1 90.06 549 LEU B O 1
ATOM 8209 N N . SER B 1 550 ? 17.5 17.688 29.797 1 86.94 550 SER B N 1
ATOM 8210 C CA . SER B 1 550 ? 16.594 16.75 30.469 1 86.94 550 SER B CA 1
ATOM 8211 C C . SER B 1 550 ? 15.492 16.281 29.531 1 86.94 550 SER B C 1
ATOM 8213 O O . SER B 1 550 ? 15.305 16.828 28.438 1 86.94 550 SER B O 1
ATOM 8215 N N . ALA B 1 551 ? 14.789 15.227 29.969 1 84.06 551 ALA B N 1
ATOM 8216 C CA . ALA B 1 551 ? 13.703 14.68 29.172 1 84.06 551 ALA B CA 1
ATOM 8217 C C . ALA B 1 551 ? 12.625 15.727 28.922 1 84.06 551 ALA B C 1
ATOM 8219 O O . ALA B 1 551 ? 12.086 15.828 27.812 1 84.06 551 ALA B O 1
ATOM 8220 N N . VAL B 1 552 ? 12.367 16.516 29.859 1 81.38 552 VAL B N 1
ATOM 8221 C CA . VAL B 1 552 ? 11.32 17.531 29.781 1 81.38 552 VAL B CA 1
ATOM 8222 C C . VAL B 1 552 ? 11.766 18.641 28.812 1 81.38 552 VAL B C 1
ATOM 8224 O O . VAL B 1 552 ? 10.977 19.094 27.984 1 81.38 552 VAL B O 1
ATOM 8227 N N . GLU B 1 553 ? 13.008 19 28.922 1 81.31 553 GLU B N 1
ATOM 8228 C CA . GLU B 1 553 ? 13.531 20.031 28.031 1 81.31 553 GLU B CA 1
ATOM 8229 C C . GLU B 1 553 ? 13.531 19.547 26.578 1 81.31 553 GLU B C 1
ATOM 8231 O O . GLU B 1 553 ? 13.273 20.344 25.672 1 81.31 553 GLU B O 1
ATOM 8236 N N . ARG B 1 554 ? 13.703 18.312 26.469 1 83.25 554 ARG B N 1
ATOM 8237 C CA . ARG B 1 554 ? 13.734 17.734 25.125 1 83.25 554 ARG B CA 1
ATOM 8238 C C . ARG B 1 554 ? 12.352 17.75 24.5 1 83.25 554 ARG B C 1
ATOM 8240 O O . ARG B 1 554 ? 12.211 17.969 23.297 1 83.25 554 ARG B O 1
ATOM 8247 N N . LEU B 1 555 ? 11.414 17.562 25.312 1 79.44 555 LEU B N 1
ATOM 8248 C CA . LEU B 1 555 ? 10.055 17.422 24.797 1 79.44 555 LEU B CA 1
ATOM 8249 C C . LEU B 1 555 ? 9.453 18.797 24.5 1 79.44 555 LEU B C 1
ATOM 8251 O O . LEU B 1 555 ? 8.734 18.969 23.516 1 79.44 555 LEU B O 1
ATOM 8255 N N . LEU B 1 556 ? 9.703 19.75 25.266 1 71.81 556 LEU B N 1
ATOM 8256 C CA . LEU B 1 556 ? 9.047 21.047 25.156 1 71.81 556 LEU B CA 1
ATOM 8257 C C . LEU B 1 556 ? 9.789 21.953 24.188 1 71.81 556 LEU B C 1
ATOM 8259 O O . LEU B 1 556 ? 9.219 22.922 23.672 1 71.81 556 LEU B O 1
ATOM 8263 N N . GLY B 1 557 ? 10.875 21.547 23.828 1 71 557 GLY B N 1
ATOM 8264 C CA . GLY B 1 557 ? 11.688 22.562 23.188 1 71 557 GLY B CA 1
ATOM 8265 C C . GLY B 1 557 ? 12.188 22.156 21.812 1 71 557 GLY B C 1
ATOM 8266 O O . GLY B 1 557 ? 13.281 21.594 21.688 1 71 557 GLY B O 1
ATOM 8267 N N . VAL B 1 558 ? 11.352 22.234 20.766 1 80.38 558 VAL B N 1
ATOM 8268 C CA . VAL B 1 558 ? 11.922 22.156 19.438 1 80.38 558 VAL B CA 1
ATOM 8269 C C . VAL B 1 558 ? 11.625 23.438 18.656 1 80.38 558 VAL B C 1
ATOM 8271 O O . VAL B 1 558 ? 10.461 23.75 18.406 1 80.38 558 VAL B O 1
ATOM 8274 N N . TRP B 1 559 ? 12.734 24.172 18.344 1 89.94 559 TRP B N 1
ATOM 8275 C CA . TRP B 1 559 ? 12.578 25.484 17.734 1 89.94 559 TRP B CA 1
ATOM 8276 C C . TRP B 1 559 ? 13.188 25.5 16.328 1 89.94 559 TRP B C 1
ATOM 8278 O O . TRP B 1 559 ? 14.211 24.859 16.078 1 89.94 559 TRP B O 1
ATOM 8288 N N . ASN B 1 560 ? 12.516 26.297 15.531 1 91.12 560 ASN B N 1
ATOM 8289 C CA . ASN B 1 560 ? 13.039 26.531 14.188 1 91.12 560 ASN B CA 1
ATOM 8290 C C . ASN B 1 560 ? 14.242 27.469 14.203 1 91.12 560 ASN B C 1
ATOM 8292 O O . ASN B 1 560 ? 14.266 28.438 14.969 1 91.12 560 ASN B O 1
ATOM 8296 N N . PRO B 1 561 ? 15.25 27.109 13.414 1 93.12 561 PRO B N 1
ATOM 8297 C CA . PRO B 1 561 ? 16.328 28.078 13.219 1 93.12 561 PRO B CA 1
ATOM 8298 C C . PRO B 1 561 ? 15.961 29.203 12.266 1 93.12 561 PRO B C 1
ATOM 8300 O O . PRO B 1 561 ? 15.586 28.953 11.117 1 93.12 561 PRO B O 1
ATOM 8303 N N . TYR B 1 562 ? 16.062 30.422 12.703 1 91.44 562 TYR B N 1
ATOM 8304 C CA . TYR B 1 562 ? 15.719 31.547 11.852 1 91.44 562 TYR B CA 1
ATOM 8305 C C . TYR B 1 562 ? 16.953 32.062 11.109 1 91.44 562 TYR B C 1
ATOM 8307 O O . TYR B 1 562 ? 17.828 32.688 11.719 1 91.44 562 TYR B O 1
ATOM 8315 N N . PRO B 1 563 ? 16.969 31.906 9.859 1 90.31 563 PRO B N 1
ATOM 8316 C CA . PRO B 1 563 ? 18.141 32.312 9.078 1 90.31 563 PRO B CA 1
ATOM 8317 C C . PRO B 1 563 ? 18.297 33.812 8.969 1 90.31 563 PRO B C 1
ATOM 8319 O O . PRO B 1 563 ? 17.297 34.531 9 1 90.31 563 PRO B O 1
ATOM 8322 N N . ILE B 1 564 ? 19.516 34.156 8.781 1 88.56 564 ILE B N 1
ATOM 8323 C CA . ILE B 1 564 ? 19.875 35.531 8.523 1 88.56 564 ILE B CA 1
ATOM 8324 C C . ILE B 1 564 ? 20.406 35.688 7.098 1 88.56 564 ILE B C 1
ATOM 8326 O O . ILE B 1 564 ? 21.531 35.25 6.812 1 88.56 564 ILE B O 1
ATOM 8330 N N . LEU B 1 565 ? 19.578 36.25 6.285 1 82.12 565 LEU B N 1
ATOM 8331 C CA . LEU B 1 565 ? 19.969 36.344 4.883 1 82.12 565 LEU B CA 1
ATOM 8332 C C . LEU B 1 565 ? 20.516 37.719 4.566 1 82.12 565 LEU B C 1
ATOM 8334 O O . LEU B 1 565 ? 20.078 38.719 5.141 1 82.12 565 LEU B O 1
ATOM 8338 N N . GLU B 1 566 ? 21.672 37.656 3.779 1 69.81 566 GLU B N 1
ATOM 8339 C CA . GLU B 1 566 ? 22.266 38.906 3.348 1 69.81 566 GLU B CA 1
ATOM 8340 C C . GLU B 1 566 ? 21.391 39.625 2.318 1 69.81 566 GLU B C 1
ATOM 8342 O O . GLU B 1 566 ? 20.594 38.969 1.633 1 69.81 566 GLU B O 1
ATOM 8347 N N . ALA B 1 567 ? 21.391 40.938 2.438 1 60.5 567 ALA B N 1
ATOM 8348 C CA . ALA B 1 567 ? 20.594 41.75 1.526 1 60.5 567 ALA B CA 1
ATOM 8349 C C . ALA B 1 567 ? 20.859 41.375 0.073 1 60.5 567 ALA B C 1
ATOM 8351 O O . ALA B 1 567 ? 22 41.156 -0.324 1 60.5 567 ALA B O 1
ATOM 8352 N N . VAL B 1 568 ? 20.016 40.562 -0.489 1 51.97 568 VAL B N 1
ATOM 8353 C CA . VAL B 1 568 ? 20.172 40.406 -1.93 1 51.97 568 VAL B CA 1
ATOM 8354 C C . VAL B 1 568 ? 20.234 41.781 -2.604 1 51.97 568 VAL B C 1
ATOM 8356 O O . VAL B 1 568 ? 19.609 42.75 -2.133 1 51.97 568 VAL B O 1
ATOM 8359 N N . GLN B 1 569 ? 21.141 42.031 -3.582 1 45.22 569 GLN B N 1
ATOM 8360 C CA . GLN B 1 569 ? 21.25 43.25 -4.371 1 45.22 569 GLN B CA 1
ATOM 8361 C C . GLN B 1 569 ? 19.891 43.719 -4.887 1 45.22 569 GLN B C 1
ATOM 8363 O O . GLN B 1 569 ? 19.156 42.938 -5.477 1 45.22 569 GLN B O 1
ATOM 8368 N N . GLY B 1 570 ? 19.406 45.062 -4.59 1 47.12 570 GLY B N 1
ATOM 8369 C CA . GLY B 1 570 ? 18.234 45.812 -5.031 1 47.12 570 GLY B CA 1
ATOM 8370 C C . GLY B 1 570 ? 17.094 45.781 -4.035 1 47.12 570 GLY B C 1
ATOM 8371 O O . GLY B 1 570 ? 16.047 46.375 -4.254 1 47.12 570 GLY B O 1
ATOM 8372 N N . HIS B 1 571 ? 17.109 44.781 -3.102 1 48.84 571 HIS B N 1
ATOM 8373 C CA . HIS B 1 571 ? 16.031 44.812 -2.123 1 48.84 571 HIS B CA 1
ATOM 8374 C C . HIS B 1 571 ? 16.469 45.469 -0.827 1 48.84 571 HIS B C 1
ATOM 8376 O O . HIS B 1 571 ? 17.656 45.5 -0.505 1 48.84 571 HIS B O 1
ATOM 8382 N N . ASP B 1 572 ? 15.719 46.406 -0.261 1 47.28 572 ASP B N 1
ATOM 8383 C CA . ASP B 1 572 ? 15.953 47.156 0.977 1 47.28 572 ASP B CA 1
ATOM 8384 C C . ASP B 1 572 ? 16.578 46.25 2.041 1 47.28 572 ASP B C 1
ATOM 8386 O O . ASP B 1 572 ? 16.062 45.156 2.324 1 47.28 572 ASP B O 1
ATOM 8390 N N . PRO B 1 573 ? 17.812 46.469 2.471 1 47.31 573 PRO B N 1
ATOM 8391 C CA . PRO B 1 573 ? 18.578 45.75 3.492 1 47.31 573 PRO B CA 1
ATOM 8392 C C . PRO B 1 573 ? 17.766 45.438 4.742 1 47.31 573 PRO B C 1
ATOM 8394 O O . PRO B 1 573 ? 18.062 44.469 5.445 1 47.31 573 PRO B O 1
ATOM 8397 N N . ARG B 1 574 ? 17.141 46.312 5.328 1 49.66 574 ARG B N 1
ATOM 8398 C CA . ARG B 1 574 ? 16.375 46.125 6.562 1 49.66 574 ARG B CA 1
ATOM 8399 C C . ARG B 1 574 ? 15.359 45 6.418 1 49.66 574 ARG B C 1
ATOM 8401 O O . ARG B 1 574 ? 15.008 44.375 7.402 1 49.66 574 ARG B O 1
ATOM 8408 N N . GLY B 1 575 ? 14.867 44.906 5.25 1 51.84 575 GLY B N 1
ATOM 8409 C CA . GLY B 1 575 ? 13.781 44 4.914 1 51.84 575 GLY B CA 1
ATOM 8410 C C . GLY B 1 575 ? 14.234 42.562 4.801 1 51.84 575 GLY B C 1
ATOM 8411 O O . GLY B 1 575 ? 13.43 41.625 5.004 1 51.84 575 GLY B O 1
ATOM 8412 N N . SER B 1 576 ? 15.5 42.406 4.332 1 53.41 576 SER B N 1
ATOM 8413 C CA . SER B 1 576 ? 16.016 41.094 3.994 1 53.41 576 SER B CA 1
ATOM 8414 C C . SER B 1 576 ? 16.234 40.25 5.246 1 53.41 576 SER B C 1
ATOM 8416 O O . SER B 1 576 ? 16.5 39.031 5.152 1 53.41 576 SER B O 1
ATOM 8418 N N . ARG B 1 577 ? 15.945 40.844 6.305 1 65 577 ARG B N 1
ATOM 8419 C CA . ARG B 1 577 ? 16.328 40.094 7.488 1 65 577 ARG B CA 1
ATOM 8420 C C . ARG B 1 577 ? 15.086 39.594 8.227 1 65 577 ARG B C 1
ATOM 8422 O O . ARG B 1 577 ? 15.195 39.094 9.359 1 65 577 ARG B O 1
ATOM 8429 N N . GLN B 1 578 ? 14.031 39.719 7.586 1 78.12 578 GLN B N 1
ATOM 8430 C CA . GLN B 1 578 ? 12.805 39.188 8.18 1 78.12 578 GLN B CA 1
ATOM 8431 C C . GLN B 1 578 ? 12.805 37.688 8.164 1 78.12 578 GLN B C 1
ATOM 8433 O O . GLN B 1 578 ? 13.672 37.062 7.551 1 78.12 578 GLN B O 1
ATOM 8438 N N . VAL B 1 579 ? 11.852 37.219 9.031 1 78.25 579 VAL B N 1
ATOM 8439 C CA . VAL B 1 579 ? 11.711 35.75 9.031 1 78.25 579 VAL B CA 1
ATOM 8440 C C . VAL B 1 579 ? 11.219 35.281 7.66 1 78.25 579 VAL B C 1
ATOM 8442 O O . VAL B 1 579 ? 10.219 35.812 7.148 1 78.25 579 VAL B O 1
ATOM 8445 N N . HIS B 1 580 ? 11.953 34.469 7.062 1 81.38 580 HIS B N 1
ATOM 8446 C CA . HIS B 1 580 ? 11.617 33.938 5.754 1 81.38 580 HIS B CA 1
ATOM 8447 C C . HIS B 1 580 ? 10.703 32.719 5.891 1 81.38 580 HIS B C 1
ATOM 8449 O O . HIS B 1 580 ? 10.344 32.344 7.004 1 81.38 580 HIS B O 1
ATOM 8455 N N . CYS B 1 581 ? 10.258 32.281 4.719 1 86.12 581 CYS B N 1
ATOM 8456 C CA . CYS B 1 581 ? 9.344 31.141 4.707 1 86.12 581 CYS B CA 1
ATOM 8457 C C . CYS B 1 581 ? 9.992 29.906 5.312 1 86.12 581 CYS B C 1
ATOM 8459 O O . CYS B 1 581 ? 11.047 29.453 4.848 1 86.12 581 CYS B O 1
ATOM 8461 N N . PHE B 1 582 ? 9.328 29.484 6.344 1 79.75 582 PHE B N 1
ATOM 8462 C CA . PHE B 1 582 ? 9.703 28.234 6.996 1 79.75 582 PHE B CA 1
ATOM 8463 C C . PHE B 1 582 ? 8.547 27.25 6.977 1 79.75 582 PHE B C 1
ATOM 8465 O O . PHE B 1 582 ? 7.387 27.625 7.145 1 79.75 582 PHE B O 1
ATOM 8472 N N . GLY B 1 583 ? 8.906 25.984 6.582 1 69.5 583 GLY B N 1
ATOM 8473 C CA . GLY B 1 583 ? 7.914 24.922 6.645 1 69.5 583 GLY B CA 1
ATOM 8474 C C . GLY B 1 583 ? 7.438 24.641 8.055 1 69.5 583 GLY B C 1
ATOM 8475 O O . GLY B 1 583 ? 7.902 25.266 9.016 1 69.5 583 GLY B O 1
ATOM 8476 N N . PRO B 1 584 ? 6.504 23.656 8.227 1 66.25 584 PRO B N 1
ATOM 8477 C CA . PRO B 1 584 ? 5.863 23.375 9.508 1 66.25 584 PRO B CA 1
ATOM 8478 C C . PRO B 1 584 ? 6.84 22.828 10.547 1 66.25 584 PRO B C 1
ATOM 8480 O O . PRO B 1 584 ? 7.879 22.266 10.188 1 66.25 584 PRO B O 1
#

Radius of gyration: 34.1 Å; Cα contacts (8 Å, |Δi|>4): 2110; chains: 2; bounding box: 78×92×72 Å

Solvent-accessible surface area (backbone atoms only — not comparable to full-atom values): 57847 Å² total; per-residue (Å²): 105,40,49,41,39,49,37,33,48,47,24,53,45,48,51,53,50,42,62,54,64,40,20,77,41,69,47,46,37,58,24,49,58,27,32,53,46,30,53,68,47,49,58,61,44,26,52,55,41,42,46,50,25,53,49,34,48,42,52,53,51,57,66,41,56,62,50,37,59,34,65,49,55,50,48,43,54,47,48,45,37,43,45,51,27,52,52,48,44,22,59,77,63,73,33,69,52,51,54,72,72,52,42,48,38,29,48,52,54,19,19,60,37,40,35,43,33,50,17,32,47,39,32,26,42,25,54,49,30,50,21,64,27,18,65,31,45,45,32,20,38,43,25,56,55,49,29,38,42,49,56,48,67,46,59,80,88,62,48,53,48,75,31,67,65,51,20,51,54,29,42,44,26,28,60,53,50,42,54,50,32,40,48,26,10,52,22,28,39,44,26,55,65,45,84,51,67,66,59,15,31,46,25,29,30,55,14,48,51,50,45,48,53,52,32,50,53,38,30,66,25,52,67,86,65,48,46,19,62,56,30,30,53,48,51,53,57,58,32,44,73,32,40,68,41,22,25,45,51,68,34,57,80,67,45,38,51,66,41,48,46,47,52,53,48,50,30,49,51,54,32,49,52,51,26,64,46,59,52,70,74,85,67,84,67,74,66,77,77,62,56,60,55,61,45,43,65,52,38,54,24,66,42,56,61,38,42,30,56,28,47,48,42,45,54,32,41,47,50,7,28,52,49,51,47,67,46,73,82,60,72,77,65,80,70,76,57,76,70,63,57,72,67,54,48,53,51,44,50,51,52,37,50,50,35,44,38,54,30,55,46,28,48,32,38,37,37,35,59,42,36,28,49,49,54,49,16,31,59,40,46,58,46,37,49,45,40,75,86,50,69,24,19,53,48,46,75,72,45,56,58,76,48,30,31,33,31,32,43,67,48,66,72,33,61,70,44,50,49,32,53,54,21,54,46,42,85,59,44,52,69,55,28,42,46,23,29,44,69,36,58,20,72,56,62,36,26,30,37,39,56,20,61,55,76,31,40,70,62,41,54,78,70,85,68,94,64,33,28,35,38,38,30,45,48,50,44,51,50,46,52,50,34,24,54,48,11,57,73,69,69,49,62,34,42,39,32,35,27,38,36,81,49,58,56,53,57,56,64,42,67,74,66,42,57,75,46,42,38,40,35,42,33,45,46,83,56,75,50,43,34,32,66,98,70,47,71,55,60,76,82,35,68,91,61,46,78,77,77,51,75,65,54,52,54,54,51,46,70,68,52,47,53,50,50,72,53,54,93,93,52,65,56,84,63,37,39,42,48,45,17,31,48,66,105,39,49,41,38,48,36,34,48,49,23,53,46,47,50,54,50,41,60,53,65,40,20,79,40,68,48,45,34,56,26,50,57,28,33,52,46,31,52,67,46,49,57,61,45,26,53,55,42,44,46,50,25,52,51,35,48,40,52,51,52,55,67,40,57,61,51,38,58,34,65,48,56,51,49,42,56,48,48,44,37,44,44,51,27,53,52,49,44,22,58,76,64,73,34,68,51,52,53,71,72,51,42,47,37,29,49,52,54,19,19,60,37,40,35,45,33,49,18,32,46,39,33,26,43,25,54,47,30,49,22,62,26,19,66,31,47,44,32,20,39,42,24,56,55,48,30,37,42,49,55,49,68,47,60,79,89,61,49,52,47,75,33,67,66,50,21,51,53,28,42,44,25,29,59,52,50,43,54,49,31,41,48,26,12,51,22,28,39,44,26,54,68,46,84,50,67,66,59,16,31,45,25,29,30,54,14,50,51,50,46,48,52,52,31,50,54,38,31,66,26,51,66,85,66,49,46,18,64,56,31,30,54,47,49,55,57,56,33,46,74,32,40,67,39,23,24,45,52,68,33,57,79,68,45,39,52,66,40,48,46,46,52,52,49,49,30,50,50,54,34,49,52,51,28,65,44,60,52,70,72,85,69,83,65,74,66,76,79,63,57,61,54,63,47,40,65,51,38,53,26,68,44,55,60,39,42,31,56,28,48,47,42,47,53,32,44,48,51,7,27,52,49,50,48,68,45,75,82,59,71,76,66,77,68,74,58,76,69,63,58,72,68,53,48,53,52,42,51,51,52,35,50,51,33,43,38,54,30,55,46,29,47,31,38,37,37,34,59,41,37,29,50,52,55,49,16,31,59,39,46,59,44,36,46,46,41,73,84,50,69,23,20,54,48,45,76,71,45,56,58,76,47,29,31,34,30,32,44,67,48,65,73,32,61,70,44,50,48,32,54,52,21,55,44,42,84,60,46,53,70,54,26,43,47,23,29,44,69,37,59,22,74,55,62,36,26,28,37,39,54,20,62,54,76,31,40,70,62,41,56,79,71,86,67,95,63,31,28,35,38,38,30,45,48,50,43,52,51,47,52,50,36,25,53,47,10,57,72,71,69,49,62,34,41,42,30,36,28,39,36,81,50,58,55,52,57,54,62,41,66,72,66,42,56,74,44,41,38,41,35,41,34,45,47,81,56,73,50,42,34,31,68,97,71,47,71,56,60,77,82,34,68,91,62,46,77,78,77,52,74,66,54,53,53,54,52,45,70,69,51,46,55,50,50,73,53,55,92,94,51,65,57,81,64,38,37,41,49,46,19,33,49,66

Nearest PDB structures (foldseek):
  7jhj-assembly1_R  TM=2.894E-01  e=4.932E+00  human gammaherpesvirus 4
  8qae-assembly1_A  TM=2.383E-01  e=5.600E+00  synthetic construct
  8oyy-assembly2_B  TM=4.034E-01  e=4.789E+00  synthetic construct
  5cwi-assembly1_A  TM=2.741E-01  e=3.011E+00  synthetic construct
  8qae-assembly1_A  TM=2.375E-01  e=4.401E+00  synthetic construct

Secondary structure (DSSP, 8-state):
-HHHHHHHHHHHHHHHHHHHHTS-SHHHHHHHHHHHHHHHS-GGG-HHHHHHHHHHHHHHHHTTTTS--HHHHHHHHHHHHHHHHHHHHHHHHTSSS--HHHHHHHHHHHHHHHHHHHHHHHHHHHHTT-BTTTTSTTT-HHHHHHHHHHHHHS-GGG-GGG-HHHHHHHHTHHHHHHHHHHHHHHHHHHHHH--SHHHHHHHHHHHHHHHHHHHHHHHHPPTTS--HHHHHHHHHHHGGGSHHHHHHHTSHHHHHHHHHHHHHHHHHHHHHHHHHHHS--SS--------HHHHHHT-STT--HHHHHHHHHHHHHHHHHHHHHHS------S-------HHHHHHHHHHHHHHHIIIIIHHHHT--STTSS-TTS----SSS--BSS----TGGGTS-HHHH-EEEEEEE--HHHHTTSS-B-GGGS-HHHHHHHHHTT----EE-HHHHHHH-GGGSPPP-S--EEEEEHHHHHHHHHHHHHHHHHH---EEEEEEE-SSS---HHHHHH--SEEEEEEE-SS-EEEEETTTEEPPTTSGGGSPPPPHHHHHH-----EEE----TTS-TTTTTSPPEE--/-HHHHHHHHHHHHHHHHHHHHTS-SHHHHHHHHHHHHHHHS-GGG-HHHHHHHHHHHHHHHHTTTTS--HHHHHHHHHHHHHHHHHHHHHHHHTSSS--HHHHHHHHHHHHHHHHHHHHHHHHHHHHTT-BTTTTSTTT-HHHHHHHHHHHHHS-GGG-GGG-HHHHHHHHHHHHHHHHHHHHHHHHHHHHHH--SHHHHHHHHHHHHHHHHHHHHHHHHPPTTS--HHHHHHHHHHHGGGSHHHHHHHTSHHHHHHHHHHHHHHHHHHHHHHHHHHHS--SS--------HHHHHHS-STT--HHHHHHHHHHHHHHHHHHHHHHS------S-----S-HHHHHHHHHHHHHHHIIIIIHHHHT--STTSS-TTS----SSS--BSS----TGGGTS-HHHH-EEEEEEE--HHHHTTSS-B-GGGS-HHHHHHHHHTT----EE-HHHHHHH-GGGSPPP-S--EEEEEHHHHHHHHHHHHHHHHHH---EEEEEEE-SSS---HHHHHH--SEEEEEEE-SS-EEEEETTTEEPPTTSGGGSPPPPHHHHHH-----EEE----TTS-TTTTTSPPEE--

Sequence (1168 aa):
MMLGALARLWALQQALILLFTGLRTPWQQAQALLVLASAALPEAALSPFLCAAITLRAIDLASAAPHAWESFYWCIETDAALLLSLLGAMADHRTPFPPLAARDALVRSAAATVRWQLACFYSSAALFKLNTSFLDSRFSCAPIYVAQLLVGYAPASARVASSALAASIVSAAPTVVVLGELAIGASLFVAAAARGIRLRRAAACVGVLLALLLHLGIALTPPPNNVGAFSVIMATRLFFFAPAHVATCCSPRAWGVHGCALLALATAAITAAAIAAAAPPSSHSSASEGGVGQLGIMFFGGVDWAVACFTLQMLLVGRGVLAAAAAPAAAPAAAPPRPLGRRCGAAHVGLVLLAAVHSFALPVLGLQDLGGSNMFGNLRMQGGSNHLFLPTSLLQLVLPDSTAAIVRVESTNASAITSLYPGEVTAVLAADAQALLRRAGHTGRQFNFAMGRVLGASVLPPPAAAVRYTIPATELRRMLAEARAEARSTGVPFALAYAKLPSRVGDEAWRADGSYASVRVVDDGVTARCHVDGGGACGGEELALLPELSAVERLLGVWNPYPILEAVQGHDPRGSRQVHCFGPMMLGALARLWALQQALILLFTGLRTPWQQAQALLVLASAALPEAALSPFLCAAITLRAIDLASAAPHAWESFYWCIETDAALLLSLLGAMADHRTPFPPLAARDALVRSAAATVRWQLACFYSSAALFKLNTSFLDSRFSCAPIYVAQLLVGYAPASARVASSALAASIVSAAPTVVVLGELAIGASLFVAAAARGIRLRRAAACVGVLLALLLHLGIALTPPPNNVGAFSVIMATRLFFFAPAHVATCCSPRAWGVHGCALLALATAAITAAAIAAAAPPSSHSSASEGGVGQLGIMFFGGVDWAVACFTLQMLLVGRGVLAAAAAPAAAPAAAPPRPLGRRCGAAHVGLVLLAAVHSFALPVLGLQDLGGSNMFGNLRMQGGSNHLFLPTSLLQLVLPDSTAAIVRVESTNASAITSLYPGEVTAVLAADAQALLRRAGHTGRQFNFAMGRVLGASVLPPPAAAVRYTIPATELRRMLAEARAEARSTGVPFALAYAKLPSRVGDEAWRADGSYASVRVVDDGVTARCHVDGGGACGGEELALLPELSAVERLLGVWNPYPILEAVQGHDPRGSRQVHCFGP

Organism: Prymnesium parvum (NCBI:txid97485)

Foldseek 3Di:
DLQLLLLQLVLLLLVLVLLLVVLPDPLSVVLNVLSVCSNPPDPQQNLVSLLSSLVSLLVVLVVLPPLHALLSVLSNLLSVLLNLLSVLQCVVVVHNGHDPLSSVLSLLRSLLLLLLLVLLLLQLLLQLLQFDQCLALQFACQLLLLLQLCVLQPDPVVLLLPDPVSLVCSRCRSVVVSVLSNLLSVLSVCLSPPPQQLSNLVSLLRNLLSLLVVLLSQCLGDPPSHDLSSLSSVLSSSCSSQSVLLSLLSDCVNQDPVRVVVLVVVLVVQQVSSLVSHPPDPPDPPPPVDDPNVCSQCVDPSTRVSSSSSSSSSVSSNRSSVCSNPDPSPDPPDDSPDPSPPVSVVVSVVSSVVSNCQSPVQQLCLWCQRSGSCFSSLFDQWQWTRRPPGTHNVVLQPDDQLFRFKKKWDDKPQCLDQLQPLAKALVVRDPSSQSSSVVSNYPSTEGESSCCSSVNSSNTDHDPDDWMWMDGLLVVLVSLLRSLVVLVVPVDKMKIKMFTFPDGHDALCSGVPGGDWIKMWIHSSPDIWMAIPPPGTDDCPDSSNDDHDDPVSSRTDDHRIFTADQPDPPDPRSSSRGRHGYGD/DLQLLLLQLVLLLLVLVLLLVVLPDPLSVVLNVLSVCSNPPPPQQNLVSLLSSLVSLLVVLVVLPPLHALLSVLSNLLSVLLNLLSVLQCVVVVHNGHDPVSSVLSLLRSLLLLLLLVLLLLQLLLQLLQFDQCLALQFACQLLLLLQLCVLQPDPVVLLLPDPVNLVCSRCRSVVVSVLSNLLSVLSNCLSPPPQQLSNLVSLLRNLLSLLVVLLSQCLGDPPSHDLSSLSSVLSSSCSSQSVLLSLLSDCVNQDPVRVVVLVVVLVVQQVSSLVSHPPPPPDPPPPVDDPNVCSQCPPDSTRVSSSSSSSSSVSSNRSSVCSNVDPSPDPPDDSPDPSPPVSVVVSVVSSVVSNCQSPVQQLCLWCQRSGSCFSSLFDQWQWTRRPPGTHNVVLQPDDQLFRFKKKWDDKPQCLDQLQPLAKALVVRDPSSQSSSVVSNYPSTAGESSCCSSVNSSNTDHDDDDWMWMDGLLVVLVSLLRSLVVLVVVVDKMKIKMFTFPDGHDALCSGVPGGDWIKMWIHSSPDIWMAIPPPGTDDCPDSSNDDHDDPVSSRTDDHRIFTADAPDPPDDRSSSRGRHGYGD